Protein AF-0000000070366052 (afdb_homodimer)

Solvent-accessible surface area (backbone atoms only — not comparable to full-atom values): 52920 Å² total; per-residue (Å²): 137,85,79,77,78,76,76,77,77,75,76,72,74,71,73,76,72,75,62,73,78,86,45,43,83,65,34,37,39,37,38,30,19,26,30,41,28,37,36,59,84,39,85,87,45,51,67,62,77,38,73,61,31,66,73,39,45,44,32,54,32,32,42,8,28,20,10,21,17,39,44,16,32,17,48,28,46,47,35,35,72,70,59,62,68,50,70,86,51,88,54,68,71,42,44,42,38,38,21,36,66,42,59,29,16,30,20,20,42,46,22,20,45,44,24,47,43,32,66,67,45,22,49,57,40,58,61,80,33,72,74,28,77,75,50,36,55,58,38,50,31,52,45,69,70,68,48,83,76,75,94,64,49,48,16,33,81,69,13,35,53,67,63,49,56,37,28,42,57,43,60,73,21,38,46,43,31,58,89,41,60,37,34,54,43,52,60,56,44,32,51,49,29,67,72,27,70,67,44,52,50,52,48,57,72,40,42,65,57,36,49,55,48,20,73,52,34,38,93,53,65,45,48,45,92,81,49,51,52,66,51,50,40,52,40,49,50,39,52,49,23,31,60,64,64,66,34,76,74,61,41,71,44,56,52,51,45,68,66,32,58,66,60,42,51,54,52,47,42,49,34,51,39,44,52,31,41,35,54,43,67,45,76,65,34,60,21,53,59,38,21,48,34,53,54,50,47,52,49,59,68,63,46,84,70,62,43,37,37,36,42,38,22,25,34,50,63,30,52,54,39,51,37,37,71,47,60,33,32,49,47,65,53,45,49,50,21,53,75,52,74,69,34,87,54,88,97,57,76,57,67,67,72,72,70,49,56,26,25,35,39,37,39,35,34,29,36,45,96,92,36,54,29,36,35,37,23,55,33,64,39,73,35,49,36,85,89,49,79,37,42,54,46,47,38,68,58,49,51,51,56,52,58,70,42,46,53,94,56,47,49,64,76,19,61,38,88,66,70,43,77,70,74,73,71,76,77,78,76,76,72,80,68,81,74,74,76,82,73,80,76,89,73,71,94,76,78,76,91,75,66,73,79,69,62,70,62,59,56,62,58,54,56,66,53,62,73,64,62,84,83,80,64,98,71,59,80,90,69,72,80,90,66,75,83,136,137,85,79,78,78,76,77,77,77,75,76,72,74,71,73,78,71,76,62,72,78,88,45,42,82,64,33,38,40,37,39,28,20,25,30,39,27,36,35,58,84,39,86,87,48,53,66,62,76,38,75,62,31,66,72,39,45,46,32,54,32,33,42,7,28,20,10,22,16,40,44,17,32,17,47,28,45,47,34,34,71,71,58,62,69,52,71,86,51,86,54,70,72,42,46,42,39,36,20,37,65,41,58,28,17,29,23,18,42,47,22,18,46,43,24,48,43,34,67,68,45,23,50,58,40,57,63,78,32,72,74,28,76,76,51,36,55,57,38,49,33,52,45,70,69,67,51,84,76,75,95,65,48,46,17,31,81,70,15,35,51,68,63,48,57,38,27,41,57,44,60,73,20,39,45,43,32,59,87,42,62,36,33,54,43,52,61,56,44,33,50,50,29,68,71,28,68,66,45,51,50,51,47,56,71,42,43,66,58,37,47,55,48,22,73,53,34,39,91,54,65,45,49,47,91,80,49,50,53,67,50,49,40,52,40,50,49,39,51,51,23,30,61,64,64,66,35,77,74,61,41,70,42,55,52,50,45,69,65,32,59,66,61,42,50,54,52,47,42,47,35,49,38,45,53,32,40,35,54,43,66,45,76,64,33,60,21,52,59,39,22,47,35,54,54,48,47,52,50,59,68,62,45,82,72,61,44,39,37,35,40,37,22,25,34,52,63,29,53,53,40,51,37,39,70,48,60,32,34,48,46,67,52,45,49,51,21,53,76,51,75,69,32,86,53,87,94,55,76,55,66,68,73,73,70,51,56,27,26,35,40,39,40,36,34,28,37,44,96,92,37,53,29,36,36,38,24,54,33,64,39,73,37,50,37,84,89,50,79,37,42,53,46,47,37,67,58,46,53,50,56,52,58,70,44,44,52,92,56,46,51,66,76,19,62,38,90,64,69,41,76,69,73,71,69,74,76,75,76,74,72,76,65,77,67,73,66,69,66,74,77,84,68,67,72,88,65,68,71,69,64,66,70,64,61,66,56,56,53,57,52,49,57,60,51,67,74,62,62,72,86,64,60,89,67,68,89,90,95,68,70,98,81,64,90,127

Radius of gyration: 38.11 Å; Cα contacts (8 Å, |Δi|>4): 1590; chains: 2; bounding box: 180×116×121 Å

Sequence (972 aa):
MSAKVLLLLVVFSIATQCQLDGAQLNKVIVVFRHGARYPNYNSNAPIYNTDQTKTNSGQLSPVGARQLFQLGSSLRNEYFTNKNFIPEKFYSPQFYIRSTDSDRTIMSAQSFMAGLYPAGTGPTILNSITSNNDKAKHLNPPYSNLASQPGDNNSVTNAYQPVPIRTVQNQYDGALFIHGNACQNSVQWRNDAANGPLFKEYRQFFDQQFLDFEKLFSKYGFKASSSTLSTLYDWLDVLQCNLWNDNPAQDDSSKSFYGDADLSKKIKAAVHLQFYLNFFLTEQQKKVVPTPFFSDLLKYIGDSHKPIFTVLSAHDTTINTVLQGLNLVSYECVIEYIKNGFKPVDGKVCITEDTDFASNVVFEIVTKDNKKYIQVKYNGEYQKICDQSQTYCELTDFQNRVKSFIVPDYDVQCGNPIPQTQTQNPQTQQTVGESDNSAPGWSIALIVIFGVLFGITMVVAFYFYKSSRRFKQYMSAKQEKEITTVMSAKVLLLLVVFSIATQCQLDGAQLNKVIVVFRHGARYPNYNSNAPIYNTDQTKTNSGQLSPVGARQLFQLGSSLRNEYFTNKNFIPEKFYSPQFYIRSTDSDRTIMSAQSFMAGLYPAGTGPTILNSITSNNDKAKHLNPPYSNLASQPGDNNSVTNAYQPVPIRTVQNQYDGALFIHGNACQNSVQWRNDAANGPLFKEYRQFFDQQFLDFEKLFSKYGFKASSSTLSTLYDWLDVLQCNLWNDNPAQDDSSKSFYGDADLSKKIKAAVHLQFYLNFFLTEQQKKVVPTPFFSDLLKYIGDSHKPIFTVLSAHDTTINTVLQGLNLVSYECVIEYIKNGFKPVDGKVCITEDTDFASNVVFEIVTKDNKKYIQVKYNGEYQKICDQSQTYCELTDFQNRVKSFIVPDYDVQCGNPIPQTQTQNPQTQQTVGESDNSAPGWSIALIVIFGVLFGITMVVAFYFYKSSRRFKQYMSAKQEKEITTV

InterPro domains:
  IPR000560 Histidine phosphatase superfamily, clade-2 [PF00328] (25-379)
  IPR000560 Histidine phosphatase superfamily, clade-2 [cd07061] (24-379)
  IPR029033 Histidine phosphatase superfamily [G3DSA:3.40.50.1240] (23-425)
  IPR029033 Histidine phosphatase superfamily [SSF53254] (19-421)
  IPR033379 Histidine acid phosphatase active site [PS00616] (25-39)
  IPR050645 Histidine Acid Phosphatase [PTHR11567] (11-414)

Secondary structure (DSSP, 8-state):
--------------------TTPEEEEEEEEEE---BPPP--TT-GGG--HHHHHTTTPBPHHHHHHHHHHHHHHHIIIIIIT--S-SS--GGGEEEEEESSHHHHHHHHHHHHHHS-TTSS-B--HHHHT-HHHHGGGS-S-SSPPPPPSSSBSSGGG-----EEEE-GGG-TTT-TTSSSSTHHHHHHHHHHTSHHHHHHHHHTHHHHHHHHHHHGGGT--GGG--HHHHHHHHHHHHHHHHTT-TT--HHHHHHHH-HHHHHHHHHHHHHHHHHHHSSSHHHHHHTTHHHHHHHHHHHH--SS-SEEEEEE-HHHHHHHHHHTTS--HHHHHHHHHTTS-PPTT-----S---TT-EEEEEEEEETTEEEEEEEETTEE---TTSSSSEEEHHHHHHHHHHH--TTHHHHTTPPP----------------------------SSTTSGGGTHHHHHHHHHHHTT---S-TTSS---------/--------------------TTPEEEEEEEEEE---BPPP--TT-GGG--HHHHHTTTPBPHHHHHHHHHHHHHHHIIIIIIT--S-SS--GGGEEEEEESSHHHHHHHHHHHHHHS-TTSS-B--HHHHT-HHHHGGGS-S-SSPPPPPSSSBSSGGG-----EEEE-GGG-TTT-TTSSSSTHHHHHHHHHHTSHHHHHHHHHTHHHHHHHHHHHGGGT--GGG--HHHHHHHHHHHHHHHHTT-TT--HHHHHHHH-HHHHHHHHHHHHHHHHHHHSSSHHHHHHTTHHHHHHHHHHHH--SS-SEEEEEE-HHHHHHHHHHTTS--HHHHHHHHHTTS-PPTT-----S---TT-EEEEEEEEETTEEEEEEEETTEE---TTSSSSEEEHHHHHHHHHHH--TTHHHHTT--------------------------TTSSTTGGGSGGGTHHHHHHHHHHHTTSGGGSTT-----STT---

Organism: Tetrahymena thermophila (strain SB210) (NCBI:txid312017)

Nearest PDB structures (foldseek):
  3it0-assembly1_A  TM=8.496E-01  e=1.960E-20  Francisella tularensis subsp. holarctica LVS
  7doq-assembly2_D  TM=8.223E-01  e=1.422E-20  Legionella pneumophila
  3it2-assembly1_B  TM=8.376E-01  e=4.369E-20  Francisella tularensis subsp. holarctica LVS
  3it1-assembly1_A  TM=8.444E-01  e=8.752E-20  Francisella tularensis subsp. holarctica LVS
  4e3w-assembly1_B  TM=8.387E-01  e=1.143E-19  Francisella tularensis subsp. holarctica LVS

pLDDT: mean 80.52, std 25.84, range [16.67, 98.88]

Structure (mmCIF, N/CA/C/O backbone):
data_AF-0000000070366052-model_v1
#
loop_
_entity.id
_entity.type
_entity.pdbx_description
1 polymer 'Histidine phosphatase family (Branch 2) protein'
#
loop_
_atom_site.group_PDB
_atom_site.id
_atom_site.type_symbol
_atom_site.label_atom_id
_atom_site.label_alt_id
_atom_site.label_comp_id
_atom_site.label_asym_id
_atom_site.label_entity_id
_atom_site.label_seq_id
_atom_site.pdbx_PDB_ins_code
_atom_site.Cartn_x
_atom_site.Cartn_y
_atom_site.Cartn_z
_atom_site.occupancy
_atom_site.B_iso_or_equiv
_atom_site.auth_seq_id
_atom_site.auth_comp_id
_atom_site.auth_asym_id
_atom_site.auth_atom_id
_atom_site.pdbx_PDB_model_num
ATOM 1 N N . MET A 1 1 ? 3.52 66.688 -22.156 1 29.61 1 MET A N 1
ATOM 2 C CA . MET A 1 1 ? 2.961 65.375 -21.797 1 29.61 1 MET A CA 1
ATOM 3 C C . MET A 1 1 ? 4.039 64.438 -21.234 1 29.61 1 MET A C 1
ATOM 5 O O . MET A 1 1 ? 4.695 63.719 -21.969 1 29.61 1 MET A O 1
ATOM 9 N N . SER A 1 2 ? 4.781 64.812 -20.188 1 35.38 2 SER A N 1
ATOM 10 C CA . SER A 1 2 ? 5.945 64.25 -19.516 1 35.38 2 SER A CA 1
ATOM 11 C C . SER A 1 2 ? 5.57 62.969 -18.719 1 35.38 2 SER A C 1
ATOM 13 O O . SER A 1 2 ? 4.93 63.062 -17.672 1 35.38 2 SER A O 1
ATOM 15 N N . ALA A 1 3 ? 5.301 61.812 -19.375 1 30.78 3 ALA A N 1
ATOM 16 C CA . ALA A 1 3 ? 4.949 60.5 -18.797 1 30.78 3 ALA A CA 1
ATOM 17 C C . ALA A 1 3 ? 6.043 60.031 -17.844 1 30.78 3 ALA A C 1
ATOM 19 O O . ALA A 1 3 ? 7.184 59.812 -18.266 1 30.78 3 ALA A O 1
ATOM 20 N N . LYS A 1 4 ? 5.93 60.312 -16.547 1 35.28 4 LYS A N 1
ATOM 21 C CA . LYS A 1 4 ? 6.695 59.781 -15.43 1 35.28 4 LYS A CA 1
ATOM 22 C C . LYS A 1 4 ? 6.719 58.25 -15.477 1 35.28 4 LYS A C 1
ATOM 24 O O . LYS A 1 4 ? 5.668 57.594 -15.445 1 35.28 4 LYS A O 1
ATOM 29 N N . VAL A 1 5 ? 7.77 57.656 -16.016 1 36.75 5 VAL A N 1
ATOM 30 C CA . VAL A 1 5 ? 8.094 56.25 -15.984 1 36.75 5 VAL A CA 1
ATOM 31 C C . VAL A 1 5 ? 8.125 55.75 -14.531 1 36.75 5 VAL A C 1
ATOM 33 O O . VAL A 1 5 ? 8.945 56.219 -13.734 1 36.75 5 VAL A O 1
ATOM 36 N N . LEU A 1 6 ? 7.023 55.5 -13.875 1 38 6 LEU A N 1
ATOM 37 C CA . LEU A 1 6 ? 7.02 54.781 -12.594 1 38 6 LEU A CA 1
ATOM 38 C C . LEU A 1 6 ? 7.805 53.5 -12.68 1 38 6 LEU A C 1
ATOM 40 O O . LEU A 1 6 ? 7.414 52.562 -13.406 1 38 6 LEU A O 1
ATOM 44 N N . LEU A 1 7 ? 9.109 53.531 -12.453 1 36.03 7 LEU A N 1
ATOM 45 C CA . LEU A 1 7 ? 9.953 52.344 -12.211 1 36.03 7 LEU A CA 1
ATOM 46 C C . LEU A 1 7 ? 9.398 51.5 -11.07 1 36.03 7 LEU A C 1
ATOM 48 O O . LEU A 1 7 ? 9.383 51.938 -9.922 1 36.03 7 LEU A O 1
ATOM 52 N N . LEU A 1 8 ? 8.398 50.719 -11.281 1 35.59 8 LEU A N 1
ATOM 53 C CA . LEU A 1 8 ? 8.023 49.656 -10.344 1 35.59 8 LEU A CA 1
ATOM 54 C C . LEU A 1 8 ? 9.242 48.812 -9.953 1 35.59 8 LEU A C 1
ATOM 56 O O . LEU A 1 8 ? 9.812 48.125 -10.781 1 35.59 8 LEU A O 1
ATOM 60 N N . LEU A 1 9 ? 10.008 49.219 -8.961 1 34.75 9 LEU A N 1
ATOM 61 C CA . LEU A 1 9 ? 10.977 48.375 -8.258 1 34.75 9 LEU A CA 1
ATOM 62 C C . LEU A 1 9 ? 10.312 47.094 -7.766 1 34.75 9 LEU A C 1
ATOM 64 O O . LEU A 1 9 ? 9.492 47.125 -6.848 1 34.75 9 LEU A O 1
ATOM 68 N N . VAL A 1 10 ? 10.133 46.125 -8.57 1 37.16 10 VAL A N 1
ATOM 69 C CA . VAL A 1 10 ? 9.883 44.75 -8.133 1 37.16 10 VAL A CA 1
ATOM 70 C C . VAL A 1 10 ? 10.938 44.312 -7.113 1 37.16 10 VAL A C 1
ATOM 72 O O . VAL A 1 10 ? 12.117 44.219 -7.453 1 37.16 10 VAL A O 1
ATOM 75 N N . VAL A 1 11 ? 10.844 44.656 -5.898 1 34.94 11 VAL A N 1
ATOM 76 C CA . VAL A 1 11 ? 11.594 44.031 -4.809 1 34.94 11 VAL A CA 1
ATOM 77 C C . VAL A 1 11 ? 11.508 42.531 -4.93 1 34.94 11 VAL A C 1
ATOM 79 O O . VAL A 1 11 ? 10.438 41.938 -4.766 1 34.94 11 VAL A O 1
ATOM 82 N N . PHE A 1 12 ? 12.328 41.938 -5.773 1 36.59 12 PHE A N 1
ATOM 83 C CA . PHE A 1 12 ? 12.656 40.531 -5.656 1 36.59 12 PHE A CA 1
ATOM 84 C C . PHE A 1 12 ? 13.055 40.156 -4.227 1 36.59 12 PHE A C 1
ATOM 86 O O . PHE A 1 12 ? 14.125 40.562 -3.764 1 36.59 12 PHE A O 1
ATOM 93 N N . SER A 1 13 ? 12.148 40.188 -3.328 1 36.09 13 SER A N 1
ATOM 94 C CA . SER A 1 13 ? 12.5 39.469 -2.092 1 36.09 13 SER A CA 1
ATOM 95 C C . SER A 1 13 ? 13.32 38.219 -2.373 1 36.09 13 SER A C 1
ATOM 97 O O . SER A 1 13 ? 12.812 37.25 -2.934 1 36.09 13 SER A O 1
ATOM 99 N N . ILE A 1 14 ? 14.531 38.344 -2.623 1 37.5 14 ILE A N 1
ATOM 100 C CA . ILE A 1 14 ? 15.461 37.219 -2.516 1 37.5 14 ILE A CA 1
ATOM 101 C C . ILE A 1 14 ? 15.188 36.438 -1.231 1 37.5 14 ILE A C 1
ATOM 103 O O . ILE A 1 14 ? 15.484 36.938 -0.134 1 37.5 14 ILE A O 1
ATOM 107 N N . ALA A 1 15 ? 14.109 35.781 -1.101 1 41.09 15 ALA A N 1
ATOM 108 C CA . ALA A 1 15 ? 14.055 34.75 -0.087 1 41.09 15 ALA A CA 1
ATOM 109 C C . ALA A 1 15 ? 15.398 34.031 0.055 1 41.09 15 ALA A C 1
ATOM 111 O O . ALA A 1 15 ? 15.867 33.375 -0.879 1 41.09 15 ALA A O 1
ATOM 112 N N . THR A 1 16 ? 16.344 34.594 0.686 1 43.34 16 THR A N 1
ATOM 113 C CA . THR A 1 16 ? 17.609 33.969 1.077 1 43.34 16 THR A CA 1
ATOM 114 C C . THR A 1 16 ? 17.391 32.531 1.513 1 43.34 16 THR A C 1
ATOM 116 O O . THR A 1 16 ? 16.859 32.281 2.594 1 43.34 16 THR A O 1
ATOM 119 N N . GLN A 1 17 ? 16.984 31.641 0.696 1 51.66 17 GLN A N 1
ATOM 120 C CA . GLN A 1 17 ? 17.047 30.203 0.93 1 51.66 17 GLN A CA 1
ATOM 121 C C . GLN A 1 17 ? 18.453 29.781 1.335 1 51.66 17 GLN A C 1
ATOM 123 O O . GLN A 1 17 ? 19.375 29.812 0.517 1 51.66 17 GLN A O 1
ATOM 128 N N . CYS A 1 18 ? 18.828 30.016 2.537 1 57.25 18 CYS A N 1
ATOM 129 C CA . CYS A 1 18 ? 20.172 29.688 3.006 1 57.25 18 CYS A CA 1
ATOM 130 C C . CYS A 1 18 ? 20.438 28.188 2.877 1 57.25 18 CYS A C 1
ATOM 132 O O . CYS A 1 18 ? 20.234 27.438 3.834 1 57.25 18 CYS A O 1
ATOM 134 N N . GLN A 1 19 ? 20.312 27.594 1.716 1 65.44 19 GLN A N 1
ATOM 135 C CA . GLN A 1 19 ? 20.844 26.281 1.404 1 65.44 19 GLN A CA 1
ATOM 136 C C . GLN A 1 19 ? 22.375 26.25 1.562 1 65.44 19 GLN A C 1
ATOM 138 O O . GLN A 1 19 ? 23.031 27.266 1.361 1 65.44 19 GLN A O 1
ATOM 143 N N . LEU A 1 20 ? 22.812 25.188 2.24 1 71.75 20 LEU A N 1
ATOM 144 C CA . LEU A 1 20 ? 24.25 24.969 2.312 1 71.75 20 LEU A CA 1
ATOM 145 C C . LEU A 1 20 ? 24.859 24.875 0.916 1 71.75 20 LEU A C 1
ATOM 147 O O . LEU A 1 20 ? 24.781 23.844 0.267 1 71.75 20 LEU A O 1
ATOM 151 N N . ASP A 1 21 ? 25.312 26 0.458 1 77.31 21 ASP A N 1
ATOM 152 C CA . ASP A 1 21 ? 25.859 26.094 -0.891 1 77.31 21 ASP A CA 1
ATOM 153 C C . ASP A 1 21 ? 26.953 25.062 -1.112 1 77.31 21 ASP A C 1
ATOM 155 O O . ASP A 1 21 ? 27.812 24.859 -0.248 1 77.31 21 ASP A O 1
ATOM 159 N N . GLY A 1 22 ? 26.906 24.422 -2.189 1 82.19 22 GLY A N 1
ATOM 160 C CA . GLY A 1 22 ? 27.938 23.469 -2.582 1 82.19 22 GLY A CA 1
ATOM 161 C C . GLY A 1 22 ? 27.812 22.125 -1.897 1 82.19 22 GLY A C 1
ATOM 162 O O . GLY A 1 22 ? 28.688 21.266 -2.027 1 82.19 22 GLY A O 1
ATOM 163 N N . ALA A 1 23 ? 26.812 21.953 -1.194 1 91.38 23 ALA A N 1
ATOM 164 C CA . ALA A 1 23 ? 26.625 20.688 -0.484 1 91.38 23 ALA A CA 1
ATOM 165 C C . ALA A 1 23 ? 26.078 19.609 -1.417 1 91.38 23 ALA A C 1
ATOM 167 O O . ALA A 1 23 ? 25.344 19.906 -2.361 1 91.38 23 ALA A O 1
ATOM 168 N N . GLN A 1 24 ? 26.562 18.422 -1.17 1 93.94 24 GLN A N 1
ATOM 169 C CA . GLN A 1 24 ? 26.062 17.266 -1.922 1 93.94 24 GLN A CA 1
ATOM 170 C C . GLN A 1 24 ? 24.906 16.578 -1.194 1 93.94 24 GLN A C 1
ATOM 172 O O . GLN A 1 24 ? 25.031 16.234 -0.02 1 93.94 24 GLN A O 1
ATOM 177 N N . LEU A 1 25 ? 23.844 16.391 -1.904 1 95.44 25 LEU A N 1
ATOM 178 C CA . LEU A 1 25 ? 22.656 15.758 -1.328 1 95.44 25 LEU A CA 1
ATOM 179 C C . LEU A 1 25 ? 22.844 14.242 -1.242 1 95.44 25 LEU A C 1
ATOM 181 O O . LEU A 1 25 ? 23.219 13.602 -2.225 1 95.44 25 LEU A O 1
ATOM 185 N N . ASN A 1 26 ? 22.578 13.625 -0.03 1 94.94 26 ASN A N 1
ATOM 186 C CA . ASN A 1 26 ? 22.781 12.203 0.192 1 94.94 26 ASN A CA 1
ATOM 187 C C . ASN A 1 26 ? 21.469 11.461 0.378 1 94.94 26 ASN A C 1
ATOM 189 O O . ASN A 1 26 ? 21.328 10.305 -0.022 1 94.94 26 ASN A O 1
ATOM 193 N N . LYS A 1 27 ? 20.547 12.086 1.036 1 96.62 27 LYS A N 1
ATOM 194 C CA . LYS A 1 27 ? 19.297 11.43 1.386 1 96.62 27 LYS A CA 1
ATOM 195 C C . LYS A 1 27 ? 18.172 12.453 1.551 1 96.62 27 LYS A C 1
ATOM 197 O O . LYS A 1 27 ? 18.406 13.562 2.041 1 96.62 27 LYS A O 1
ATOM 202 N N . VAL A 1 28 ? 17.016 12.062 1.188 1 97.88 28 VAL A N 1
ATOM 203 C CA . VAL A 1 28 ? 15.836 12.898 1.361 1 97.88 28 VAL A CA 1
ATOM 204 C C . VAL A 1 28 ? 14.719 12.07 2.01 1 97.88 28 VAL A C 1
ATOM 206 O O . VAL A 1 28 ? 14.453 10.945 1.592 1 97.88 28 VAL A O 1
ATOM 209 N N . ILE A 1 29 ? 14.117 12.555 3.061 1 98.31 29 ILE A N 1
ATOM 210 C CA . ILE A 1 29 ? 12.953 11.969 3.723 1 98.31 29 ILE A CA 1
ATOM 211 C C . ILE A 1 29 ? 11.805 12.969 3.723 1 98.31 29 ILE A C 1
ATOM 213 O O . ILE A 1 29 ? 11.922 14.062 4.277 1 98.31 29 ILE A O 1
ATOM 217 N N . VAL A 1 30 ? 10.719 12.633 3.1 1 98.81 30 VAL A N 1
ATOM 218 C CA . VAL A 1 30 ? 9.555 13.5 2.994 1 98.81 30 VAL A CA 1
ATOM 219 C C . VAL A 1 30 ? 8.406 12.93 3.82 1 98.81 30 VAL A C 1
ATOM 221 O O . VAL A 1 30 ? 8.078 11.75 3.703 1 98.81 30 VAL A O 1
ATOM 224 N N . VAL A 1 31 ? 7.816 13.688 4.66 1 98.81 31 VAL A N 1
ATOM 225 C CA . VAL A 1 31 ? 6.582 13.336 5.363 1 98.81 31 VAL A CA 1
ATOM 226 C C . VAL A 1 31 ? 5.508 14.383 5.07 1 98.81 31 VAL A C 1
ATOM 228 O O . VAL A 1 31 ? 5.77 15.586 5.129 1 98.81 31 VAL A O 1
ATOM 231 N N . PHE A 1 32 ? 4.34 13.93 4.699 1 98.88 32 PHE A N 1
ATOM 232 C CA . PHE A 1 32 ? 3.301 14.906 4.387 1 98.88 32 PHE A CA 1
ATOM 233 C C . PHE A 1 32 ? 1.95 14.438 4.918 1 98.88 32 PHE A C 1
ATOM 235 O O . PHE A 1 32 ? 1.731 13.242 5.113 1 98.88 32 PHE A O 1
ATOM 242 N N . ARG A 1 33 ? 1.085 15.414 5.188 1 98.69 33 ARG A N 1
ATOM 243 C CA . ARG A 1 33 ? -0.327 15.188 5.484 1 98.69 33 ARG A CA 1
ATOM 244 C C . ARG A 1 33 ? -1.104 14.844 4.215 1 98.69 33 ARG A C 1
ATOM 246 O O . ARG A 1 33 ? -0.813 15.375 3.141 1 98.69 33 ARG A O 1
ATOM 253 N N . HIS A 1 34 ? -2.025 13.953 4.324 1 98.75 34 HIS A N 1
ATOM 254 C CA . HIS A 1 34 ? -2.906 13.664 3.197 1 98.75 34 HIS A CA 1
ATOM 255 C C . HIS A 1 34 ? -3.518 14.945 2.635 1 98.75 34 HIS A C 1
ATOM 257 O O . HIS A 1 34 ? -3.479 15.992 3.281 1 98.75 34 HIS A O 1
ATOM 263 N N . GLY A 1 35 ? -4.039 14.867 1.403 1 98.44 35 GLY A N 1
ATOM 264 C CA . GLY A 1 35 ? -4.699 15.992 0.76 1 98.44 35 GLY A CA 1
ATOM 265 C C . GLY A 1 35 ? -6.094 16.25 1.298 1 98.44 35 GLY A C 1
ATOM 266 O O . GLY A 1 35 ? -6.555 15.555 2.205 1 98.44 35 GLY A O 1
ATOM 267 N N . ALA A 1 36 ? -6.699 17.234 0.665 1 96.94 36 ALA A N 1
ATOM 268 C CA . ALA A 1 36 ? -8.062 17.594 1.051 1 96.94 36 ALA A CA 1
ATOM 269 C C . ALA A 1 36 ? -8.984 16.375 0.989 1 96.94 36 ALA A C 1
ATOM 271 O O . ALA A 1 36 ? -8.891 15.562 0.071 1 96.94 36 ALA A O 1
ATOM 272 N N . ARG A 1 37 ? -9.797 16.234 1.944 1 94.5 37 ARG A N 1
ATOM 273 C CA . ARG A 1 37 ? -10.742 15.125 2.051 1 94.5 37 ARG A CA 1
ATOM 274 C C . ARG A 1 37 ? -12.172 15.633 2.217 1 94.5 37 ARG A C 1
ATOM 276 O O . ARG A 1 37 ? -12.383 16.828 2.41 1 94.5 37 ARG A O 1
ATOM 283 N N . TYR A 1 38 ? -13.07 14.75 2.062 1 89.38 38 TYR A N 1
ATOM 284 C CA . TYR A 1 38 ? -14.445 15.047 2.473 1 89.38 38 TYR A CA 1
ATOM 285 C C . TYR A 1 38 ? -14.57 15.016 3.99 1 89.38 38 TYR A C 1
ATOM 287 O O . TYR A 1 38 ? -13.766 14.391 4.68 1 89.38 38 TYR A O 1
ATOM 295 N N . PRO A 1 39 ? -15.555 15.797 4.492 1 87.19 39 PRO A N 1
ATOM 296 C CA . PRO A 1 39 ? -15.688 15.852 5.953 1 87.19 39 PRO A CA 1
ATOM 297 C C . PRO A 1 39 ? -15.969 14.484 6.566 1 87.19 39 PRO A C 1
ATOM 299 O O . PRO A 1 39 ? -16.688 13.672 5.977 1 87.19 39 PRO A O 1
ATOM 302 N N . ASN A 1 40 ? -15.328 14.227 7.715 1 82.25 40 ASN A N 1
ATOM 303 C CA . ASN A 1 40 ? -15.727 13.078 8.523 1 82.25 40 ASN A CA 1
ATOM 304 C C . ASN A 1 40 ? -17.125 13.273 9.117 1 82.25 40 ASN A C 1
ATOM 306 O O . ASN A 1 40 ? -17.469 14.375 9.539 1 82.25 40 ASN A O 1
ATOM 310 N N . TYR A 1 41 ? -17.844 12.211 9.039 1 68.12 41 TYR A N 1
ATOM 311 C CA . TYR A 1 41 ? -19.094 12.312 9.773 1 68.12 41 TYR A CA 1
ATOM 312 C C . TYR A 1 41 ? -18.844 12.57 11.258 1 68.12 41 TYR A C 1
ATOM 314 O O . TYR A 1 41 ? -18.047 11.867 11.883 1 68.12 41 TYR A O 1
ATOM 322 N N . ASN A 1 42 ? -19.219 13.695 11.656 1 67.81 42 ASN A N 1
ATOM 323 C CA . ASN A 1 42 ? -19.047 14.117 13.047 1 67.81 42 ASN A CA 1
ATOM 324 C C . ASN A 1 42 ? -20.328 14.68 13.633 1 67.81 42 ASN A C 1
ATOM 326 O O . ASN A 1 42 ? -20.859 15.672 13.133 1 67.81 42 ASN A O 1
ATOM 330 N N . SER A 1 43 ? -20.781 14.055 14.625 1 63.19 43 SER A N 1
ATOM 331 C CA . SER A 1 43 ? -22.031 14.469 15.266 1 63.19 43 SER A CA 1
ATOM 332 C C . SER A 1 43 ? -21.906 15.859 15.875 1 63.19 43 SER A C 1
ATOM 334 O O . SER A 1 43 ? -22.922 16.547 16.062 1 63.19 43 SER A O 1
ATOM 336 N N . ASN A 1 44 ? -20.797 16.281 16.109 1 67.81 44 ASN A N 1
ATOM 337 C CA . ASN A 1 44 ? -20.594 17.594 16.734 1 67.81 44 ASN A CA 1
ATOM 338 C C . ASN A 1 44 ? -20.781 18.719 15.719 1 67.81 44 ASN A C 1
ATOM 340 O O . ASN A 1 44 ? -21 19.859 16.094 1 67.81 44 ASN A O 1
ATOM 344 N N . ALA A 1 45 ? -20.578 18.391 14.516 1 67.31 45 ALA A N 1
ATOM 345 C CA . ALA A 1 45 ? -20.703 19.391 13.453 1 67.31 45 ALA A CA 1
ATOM 346 C C . ALA A 1 45 ? -21.578 18.891 12.312 1 67.31 45 ALA A C 1
ATOM 348 O O . ALA A 1 45 ? -21.078 18.609 11.219 1 67.31 45 ALA A O 1
ATOM 349 N N . PRO A 1 46 ? -22.891 18.75 12.617 1 64.25 46 PRO A N 1
ATOM 350 C CA . PRO A 1 46 ? -23.797 18.141 11.648 1 64.25 46 PRO A CA 1
ATOM 351 C C . PRO A 1 46 ? -24.078 19.047 10.453 1 64.25 46 PRO A C 1
ATOM 353 O O . PRO A 1 46 ? -25.062 18.828 9.727 1 64.25 46 PRO A O 1
ATOM 356 N N . ILE A 1 47 ? -23.438 20.062 10.305 1 61.28 47 ILE A N 1
ATOM 357 C CA . ILE A 1 47 ? -23.797 21.047 9.281 1 61.28 47 ILE A CA 1
ATOM 358 C C . ILE A 1 47 ? -24.219 20.328 8 1 61.28 47 ILE A C 1
ATOM 360 O O . ILE A 1 47 ? -25.25 20.641 7.41 1 61.28 47 ILE A O 1
ATOM 364 N N . TYR A 1 48 ? -23.297 19.516 7.285 1 58.56 48 TYR A N 1
ATOM 365 C CA . TYR A 1 48 ? -23.578 19.125 5.91 1 58.56 48 TYR A CA 1
ATOM 366 C C . TYR A 1 48 ? -23.641 17.609 5.773 1 58.56 48 TYR A C 1
ATOM 368 O O . TYR A 1 48 ? -23.078 17.047 4.836 1 58.56 48 TYR A O 1
ATOM 376 N N . ASN A 1 49 ? -24.234 17.078 6.715 1 56.19 49 ASN A N 1
ATOM 377 C CA . ASN A 1 49 ? -24.344 15.625 6.543 1 56.19 49 ASN A CA 1
ATOM 378 C C . ASN A 1 49 ? -25.266 15.266 5.387 1 56.19 49 ASN A C 1
ATOM 380 O O . ASN A 1 49 ? -26.484 15.156 5.57 1 56.19 49 ASN A O 1
ATOM 384 N N . THR A 1 50 ? -24.719 15.68 4.156 1 58.72 50 THR A N 1
ATOM 385 C CA . THR A 1 50 ? -25.453 15.203 2.988 1 58.72 50 THR A CA 1
ATOM 386 C C . THR A 1 50 ? -25.125 13.734 2.719 1 58.72 50 THR A C 1
ATOM 388 O O . THR A 1 50 ? -24.172 13.195 3.266 1 58.72 50 THR A O 1
ATOM 391 N N . ASP A 1 51 ? -26.062 13.094 2.092 1 59.16 51 ASP A N 1
ATOM 392 C CA . ASP A 1 51 ? -25.875 11.719 1.646 1 59.16 51 ASP A CA 1
ATOM 393 C C . ASP A 1 51 ? -24.484 11.508 1.064 1 59.16 51 ASP A C 1
ATOM 395 O O . ASP A 1 51 ? -23.859 10.461 1.278 1 59.16 51 ASP A O 1
ATOM 399 N N . GLN A 1 52 ? -23.969 12.57 0.54 1 60.09 52 GLN A N 1
ATOM 400 C CA . GLN A 1 52 ? -22.641 12.453 -0.036 1 60.09 52 GLN A CA 1
ATOM 401 C C . GLN A 1 52 ? -21.578 12.359 1.054 1 60.09 52 GLN A C 1
ATOM 403 O O . GLN A 1 52 ? -20.609 11.586 0.93 1 60.09 52 GLN A O 1
ATOM 408 N N . THR A 1 53 ? -21.844 13.125 2.033 1 58.78 53 THR A N 1
ATOM 409 C CA . THR A 1 53 ? -20.875 13.125 3.125 1 58.78 53 THR A CA 1
ATOM 410 C C . THR A 1 53 ? -20.875 11.773 3.836 1 58.78 53 THR A C 1
ATOM 412 O O . THR A 1 53 ? -19.812 11.305 4.273 1 58.78 53 THR A O 1
ATOM 415 N N . LYS A 1 54 ? -21.969 11.227 3.828 1 64.06 54 LYS A N 1
ATOM 416 C CA . LYS A 1 54 ? -22.062 9.93 4.492 1 64.06 54 LYS A CA 1
ATOM 417 C C . LYS A 1 54 ? -21.359 8.852 3.672 1 64.06 54 LYS A C 1
ATOM 419 O O . LYS A 1 54 ? -20.656 8 4.223 1 64.06 54 LYS A O 1
ATOM 424 N N . THR A 1 55 ? -21.516 9.023 2.42 1 67.69 55 THR A N 1
ATOM 425 C CA . THR A 1 55 ? -21 7.984 1.54 1 67.69 55 THR A CA 1
ATOM 426 C C . THR A 1 55 ? -19.484 8.109 1.392 1 67.69 55 THR A C 1
ATOM 428 O O . THR A 1 55 ? -18.781 7.102 1.347 1 67.69 55 THR A O 1
ATOM 431 N N . ASN A 1 56 ? -18.984 9.328 1.45 1 79.5 56 ASN A N 1
ATOM 432 C CA . ASN A 1 56 ? -17.562 9.562 1.204 1 79.5 56 ASN A CA 1
ATOM 433 C C . ASN A 1 56 ? -16.859 10.078 2.451 1 79.5 56 ASN A C 1
ATOM 435 O O . ASN A 1 56 ? -15.852 10.789 2.352 1 79.5 56 ASN A O 1
ATOM 439 N N . SER A 1 57 ? -17.375 9.727 3.588 1 84.31 57 SER A N 1
ATOM 440 C CA . SER A 1 57 ? -16.875 10.281 4.844 1 84.31 57 SER A CA 1
ATOM 441 C C . SER A 1 57 ? -15.375 10.062 4.992 1 84.31 57 SER A C 1
ATOM 443 O O . SER A 1 57 ? -14.914 8.922 5.062 1 84.31 57 SER A O 1
ATOM 445 N N . GLY A 1 58 ? -14.664 11.266 4.969 1 89.94 58 GLY A N 1
ATOM 446 C CA . GLY A 1 58 ? -13.234 11.273 5.27 1 89.94 58 GLY A CA 1
ATOM 447 C C . GLY A 1 58 ? -12.375 10.828 4.102 1 89.94 58 GLY A C 1
ATOM 448 O O . GLY A 1 58 ? -11.148 10.836 4.191 1 89.94 58 GLY A O 1
ATOM 449 N N . GLN A 1 59 ? -13.039 10.492 2.986 1 92.88 59 GLN A N 1
ATOM 450 C CA . GLN A 1 59 ? -12.297 10.008 1.829 1 92.88 59 GLN A CA 1
ATOM 451 C C . GLN A 1 59 ? -11.555 11.148 1.135 1 92.88 59 GLN A C 1
ATOM 453 O O . GLN A 1 59 ? -12.008 12.297 1.17 1 92.88 59 GLN A O 1
ATOM 458 N N . LEU A 1 60 ? -10.422 10.781 0.555 1 96.31 60 LEU A N 1
ATOM 459 C CA . LEU A 1 60 ? -9.672 11.75 -0.236 1 96.31 60 LEU A CA 1
ATOM 460 C C . LEU A 1 60 ? -10.531 12.32 -1.356 1 96.31 60 LEU A C 1
ATOM 462 O O . LEU A 1 60 ? -11.219 11.578 -2.062 1 96.31 60 LEU A O 1
ATOM 466 N N . SER A 1 61 ? -10.57 13.609 -1.483 1 94.81 61 SER A N 1
ATOM 467 C CA . SER A 1 61 ? -11.289 14.258 -2.574 1 94.81 61 SER A CA 1
ATOM 468 C C . SER A 1 61 ? -10.406 14.422 -3.805 1 94.81 61 SER A C 1
ATOM 470 O O . SER A 1 61 ? -9.188 14.297 -3.719 1 94.81 61 SER A O 1
ATOM 472 N N . PRO A 1 62 ? -11.023 14.742 -4.957 1 96.25 62 PRO A N 1
ATOM 473 C CA . PRO A 1 62 ? -10.219 15.023 -6.148 1 96.25 62 PRO A CA 1
ATOM 474 C C . PRO A 1 62 ? -9.258 16.188 -5.953 1 96.25 62 PRO A C 1
ATOM 476 O O . PRO A 1 62 ? -8.141 16.172 -6.488 1 96.25 62 PRO A O 1
ATOM 479 N N . VAL A 1 63 ? -9.68 17.172 -5.188 1 96.94 63 VAL A N 1
ATOM 480 C CA . VAL A 1 63 ? -8.828 18.312 -4.887 1 96.94 63 VAL A CA 1
ATOM 481 C C . VAL A 1 63 ? -7.594 17.844 -4.117 1 96.94 63 VAL A C 1
ATOM 483 O O . VAL A 1 63 ? -6.469 18.25 -4.426 1 96.94 63 VAL A O 1
ATOM 486 N N . GLY A 1 64 ? -7.863 17.031 -3.139 1 98.12 64 GLY A N 1
ATOM 487 C CA . GLY A 1 64 ? -6.766 16.516 -2.336 1 98.12 64 GLY A CA 1
ATOM 488 C C . GLY A 1 64 ? -5.766 15.711 -3.143 1 98.12 64 GLY A C 1
ATOM 489 O O . GLY A 1 64 ? -4.555 15.836 -2.939 1 98.12 64 GLY A O 1
ATOM 490 N N . ALA A 1 65 ? -6.242 14.875 -4.02 1 98.5 65 ALA A N 1
ATOM 491 C CA . ALA A 1 65 ? -5.355 14.102 -4.891 1 98.5 65 ALA A CA 1
ATOM 492 C C . ALA A 1 65 ? -4.504 15.023 -5.758 1 98.5 65 ALA A C 1
ATOM 494 O O . ALA A 1 65 ? -3.305 14.789 -5.93 1 98.5 65 ALA A O 1
ATOM 495 N N . ARG A 1 66 ? -5.09 16.062 -6.227 1 98.38 66 ARG A N 1
ATOM 496 C CA . ARG A 1 66 ? -4.371 17.016 -7.059 1 98.38 66 ARG A CA 1
ATOM 497 C C . ARG A 1 66 ? -3.289 17.734 -6.258 1 98.38 66 ARG A C 1
ATOM 499 O O . ARG A 1 66 ? -2.199 18 -6.773 1 98.38 66 ARG A O 1
ATOM 506 N N . GLN A 1 67 ? -3.625 18.109 -5.055 1 98.38 67 GLN A N 1
ATOM 507 C CA . GLN A 1 67 ? -2.643 18.75 -4.188 1 98.38 67 GLN A CA 1
ATOM 508 C C . GLN A 1 67 ? -1.372 17.906 -4.078 1 98.38 67 GLN A C 1
ATOM 510 O O . GLN A 1 67 ? -0.264 18.438 -4.215 1 98.38 67 GLN A O 1
ATOM 515 N N . LEU A 1 68 ? -1.562 16.625 -3.814 1 98.81 68 LEU A N 1
ATOM 516 C CA . LEU A 1 68 ? -0.398 15.766 -3.598 1 98.81 68 LEU A CA 1
ATOM 517 C C . LEU A 1 68 ? 0.293 15.445 -4.918 1 98.81 68 LEU A C 1
ATOM 519 O O . LEU A 1 68 ? 1.518 15.305 -4.965 1 98.81 68 LEU A O 1
ATOM 523 N N . PHE A 1 69 ? -0.457 15.383 -6.051 1 98.62 69 PHE A N 1
ATOM 524 C CA . PHE A 1 69 ? 0.164 15.281 -7.367 1 98.62 69 PHE A CA 1
ATOM 525 C C . PHE A 1 69 ? 1.088 16.469 -7.621 1 98.62 69 PHE A C 1
ATOM 527 O O . PHE A 1 69 ? 2.215 16.297 -8.086 1 98.62 69 PHE A O 1
ATOM 534 N N . GLN A 1 70 ? 0.633 17.625 -7.254 1 98.38 70 GLN A N 1
ATOM 535 C CA . GLN A 1 70 ? 1.396 18.859 -7.438 1 98.38 70 GLN A CA 1
ATOM 536 C C . GLN A 1 70 ? 2.625 18.891 -6.535 1 98.38 70 GLN A C 1
ATOM 538 O O . GLN A 1 70 ? 3.684 19.375 -6.934 1 98.38 70 GLN A O 1
ATOM 543 N N . LEU A 1 71 ? 2.41 18.422 -5.324 1 98.75 71 LEU A N 1
ATOM 544 C CA . LEU A 1 71 ? 3.572 18.344 -4.445 1 98.75 71 LEU A CA 1
ATOM 545 C C . LEU A 1 71 ? 4.637 17.422 -5.027 1 98.75 71 LEU A C 1
ATOM 547 O O . LEU A 1 71 ? 5.82 17.766 -5.039 1 98.75 71 LEU A O 1
ATOM 551 N N . GLY A 1 72 ? 4.195 16.203 -5.508 1 98.69 72 GLY A N 1
ATOM 552 C CA . GLY A 1 72 ? 5.117 15.289 -6.164 1 98.69 72 GLY A CA 1
ATOM 553 C C . GLY A 1 72 ? 5.828 15.914 -7.352 1 98.69 72 GLY A C 1
ATOM 554 O O . GLY A 1 72 ? 7.047 15.781 -7.484 1 98.69 72 GLY A O 1
ATOM 555 N N . SER A 1 73 ? 5.078 16.609 -8.148 1 98.25 73 SER A N 1
ATOM 556 C CA . SER A 1 73 ? 5.633 17.266 -9.32 1 98.25 73 SER A CA 1
ATOM 557 C C . SER A 1 73 ? 6.645 18.344 -8.93 1 98.25 73 SER A C 1
ATOM 559 O O . SER A 1 73 ? 7.68 18.5 -9.578 1 98.25 73 SER A O 1
ATOM 561 N N . SER A 1 74 ? 6.305 19.109 -7.926 1 98.5 74 SER A N 1
ATOM 562 C CA . SER A 1 74 ? 7.195 20.156 -7.445 1 98.5 74 SER A CA 1
ATOM 563 C C . SER A 1 74 ? 8.508 19.578 -6.918 1 98.5 74 SER A C 1
ATOM 565 O O . SER A 1 74 ? 9.578 20.141 -7.148 1 98.5 74 SER A O 1
ATOM 567 N N . LEU A 1 75 ? 8.391 18.5 -6.223 1 98.56 75 LEU A N 1
ATOM 568 C CA . LEU A 1 75 ? 9.602 17.875 -5.691 1 98.56 75 LEU A CA 1
ATOM 569 C C . LEU A 1 75 ? 10.406 17.219 -6.805 1 98.56 75 LEU A C 1
ATOM 571 O O . LEU A 1 75 ? 11.641 17.156 -6.73 1 98.56 75 LEU A O 1
ATOM 575 N N . ARG A 1 76 ? 9.75 16.656 -7.812 1 98.12 76 ARG A N 1
ATOM 576 C CA . ARG A 1 76 ? 10.492 16.188 -8.977 1 98.12 76 ARG A CA 1
ATOM 577 C C . ARG A 1 76 ? 11.336 17.312 -9.578 1 98.12 76 ARG A C 1
ATOM 579 O O . ARG A 1 76 ? 12.5 17.109 -9.914 1 98.12 76 ARG A O 1
ATOM 586 N N . ASN A 1 77 ? 10.711 18.484 -9.758 1 97.62 77 ASN A N 1
ATOM 587 C CA . ASN A 1 77 ? 11.453 19.625 -10.258 1 97.62 77 ASN A CA 1
ATOM 588 C C . ASN A 1 77 ? 12.68 19.922 -9.398 1 97.62 77 ASN A C 1
ATOM 590 O O . ASN A 1 77 ? 13.766 20.188 -9.922 1 97.62 77 ASN A O 1
ATOM 594 N N . GLU A 1 78 ? 12.508 19.828 -8.195 1 96.88 78 GLU A N 1
ATOM 595 C CA . GLU A 1 78 ? 13.586 20.172 -7.273 1 96.88 7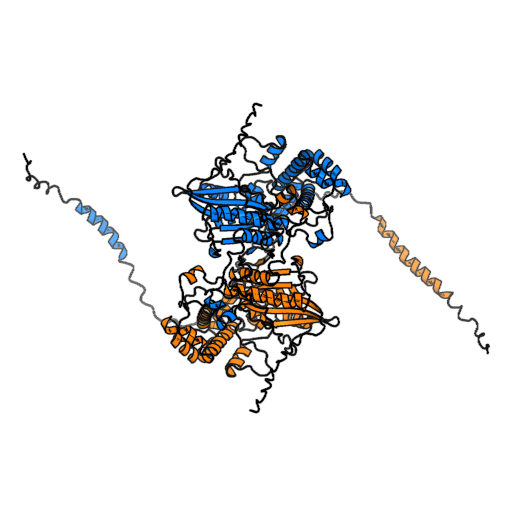8 GLU A CA 1
ATOM 596 C C . GLU A 1 78 ? 14.672 19.109 -7.277 1 96.88 78 GLU A C 1
ATOM 598 O O . GLU A 1 78 ? 15.859 19.422 -7.434 1 96.88 78 GLU A O 1
ATOM 603 N N . TYR A 1 79 ? 14.336 17.859 -7.168 1 97.44 79 TYR A N 1
ATOM 604 C CA . TYR A 1 79 ? 15.32 16.828 -6.848 1 97.44 79 TYR A CA 1
ATOM 605 C C . TYR A 1 79 ? 15.766 16.094 -8.109 1 97.44 79 TYR A C 1
ATOM 607 O O . TYR A 1 79 ? 16.781 15.398 -8.102 1 97.44 79 TYR A O 1
ATOM 615 N N . PHE A 1 80 ? 14.969 16.094 -9.141 1 97.25 80 PHE A N 1
ATOM 616 C CA . PHE A 1 80 ? 15.414 15.531 -10.414 1 97.25 80 PHE A CA 1
ATOM 617 C C . PHE A 1 80 ? 15.945 16.625 -11.336 1 97.25 80 PHE A C 1
ATOM 619 O O . PHE A 1 80 ? 17.125 16.609 -11.711 1 97.25 80 PHE A O 1
ATOM 626 N N . THR A 1 81 ? 15.156 17.641 -11.648 1 95.88 81 THR A N 1
ATOM 627 C CA . THR A 1 81 ? 15.5 18.641 -12.648 1 95.88 81 THR A CA 1
ATOM 628 C C . THR A 1 81 ? 16.609 19.562 -12.133 1 95.88 81 THR A C 1
ATOM 630 O O . THR A 1 81 ? 17.609 19.781 -12.82 1 95.88 81 THR A O 1
ATOM 633 N N . ASN A 1 82 ? 16.438 20.062 -10.922 1 94.19 82 ASN A N 1
ATOM 634 C CA . ASN A 1 82 ? 17.344 21.094 -10.43 1 94.19 82 ASN A CA 1
ATOM 635 C C . ASN A 1 82 ? 18.562 20.484 -9.758 1 94.19 82 ASN A C 1
ATOM 637 O O . ASN A 1 82 ? 19.688 20.969 -9.945 1 94.19 82 ASN A O 1
ATOM 641 N N . LYS A 1 83 ? 18.422 19.406 -9.016 1 94.69 83 LYS A N 1
ATOM 642 C CA . LYS A 1 83 ? 19.516 18.891 -8.188 1 94.69 83 LYS A CA 1
ATOM 643 C C . LYS A 1 83 ? 20.094 17.609 -8.773 1 94.69 83 LYS A C 1
ATOM 645 O O . LYS A 1 83 ? 21.109 17.109 -8.297 1 94.69 83 LYS A O 1
ATOM 650 N N . ASN A 1 84 ? 19.422 16.969 -9.734 1 95.69 84 ASN A N 1
ATOM 651 C CA . ASN A 1 84 ? 19.859 15.719 -10.344 1 95.69 84 ASN A CA 1
ATOM 652 C C . ASN A 1 84 ? 20.125 14.648 -9.289 1 95.69 84 ASN A C 1
ATOM 654 O O . ASN A 1 84 ? 21.156 13.977 -9.328 1 95.69 84 ASN A O 1
ATOM 658 N N . PHE A 1 85 ? 19.312 14.594 -8.336 1 96.25 85 PHE A N 1
ATOM 659 C CA . PHE A 1 85 ? 19.516 13.719 -7.188 1 96.25 85 PHE A CA 1
ATOM 660 C C . PHE A 1 85 ? 18.812 12.383 -7.395 1 96.25 85 PHE A C 1
ATOM 662 O O . PHE A 1 85 ? 19.391 11.328 -7.125 1 96.25 85 PHE A O 1
ATOM 669 N N . ILE A 1 86 ? 17.531 12.406 -7.816 1 96.94 86 ILE A N 1
ATOM 670 C CA . ILE A 1 86 ? 16.812 11.164 -8.062 1 96.94 86 ILE A CA 1
ATOM 671 C C . ILE A 1 86 ? 16.859 10.812 -9.547 1 96.94 86 ILE A C 1
ATOM 673 O O . ILE A 1 86 ? 17.016 11.703 -10.391 1 96.94 86 ILE A O 1
ATOM 677 N N . PRO A 1 87 ? 16.797 9.484 -9.906 1 96 87 PRO A N 1
ATOM 678 C CA . PRO A 1 87 ? 16.891 9.07 -11.305 1 96 87 PRO A CA 1
ATOM 679 C C . PRO A 1 87 ? 15.648 9.438 -12.117 1 96 87 PRO A C 1
ATOM 681 O O . PRO A 1 87 ? 14.578 9.664 -11.547 1 96 87 PRO A O 1
ATOM 684 N N . GLU A 1 88 ? 15.82 9.547 -13.352 1 96.62 88 GLU A N 1
ATOM 685 C CA . GLU A 1 88 ? 14.727 9.852 -14.273 1 96.62 88 GLU A CA 1
ATOM 686 C C . GLU A 1 88 ? 13.641 8.789 -14.203 1 96.62 88 GLU A C 1
ATOM 688 O O . GLU A 1 88 ? 12.445 9.117 -14.211 1 96.62 88 GLU A O 1
ATOM 693 N N . LYS A 1 89 ? 14.125 7.527 -14.203 1 95.56 89 LYS A N 1
ATOM 694 C CA . LYS A 1 89 ? 13.203 6.406 -14.086 1 95.56 89 LYS A CA 1
ATOM 695 C C . LYS A 1 89 ? 13.203 5.832 -12.672 1 95.56 89 LYS A C 1
ATOM 697 O O . LYS A 1 89 ? 14.258 5.734 -12.039 1 95.56 89 LYS A O 1
ATOM 702 N N . PHE A 1 90 ? 12.055 5.469 -12.281 1 95.88 90 PHE A N 1
ATOM 703 C CA . PHE A 1 90 ? 11.891 4.941 -10.93 1 95.88 90 PHE A CA 1
ATOM 704 C C . PHE A 1 90 ? 12.68 3.648 -10.75 1 95.88 90 PHE A C 1
ATOM 706 O O . PHE A 1 90 ? 12.609 2.752 -11.594 1 95.88 90 PHE A O 1
ATOM 713 N N . TYR A 1 91 ? 13.398 3.578 -9.703 1 92.19 91 TYR A N 1
ATOM 714 C CA . TYR A 1 91 ? 14.133 2.389 -9.281 1 92.19 91 TYR A CA 1
ATOM 715 C C . TYR A 1 91 ? 13.812 2.037 -7.832 1 92.19 91 TYR A C 1
ATOM 717 O O . TYR A 1 91 ? 14.336 2.662 -6.906 1 92.19 91 TYR A O 1
ATOM 725 N N . SER A 1 92 ? 13.047 1.011 -7.652 1 91.06 92 SER A N 1
ATOM 726 C CA . SER A 1 92 ? 12.344 0.712 -6.41 1 91.06 92 SER A CA 1
ATOM 727 C C . SER A 1 92 ? 13.312 0.622 -5.238 1 91.06 92 SER A C 1
ATOM 729 O O . SER A 1 92 ? 13.023 1.107 -4.141 1 91.06 92 SER A O 1
ATOM 731 N N . PRO A 1 93 ? 14.547 0.047 -5.422 1 88.75 93 PRO A N 1
ATOM 732 C CA . PRO A 1 93 ? 15.43 -0.114 -4.258 1 88.75 93 PRO A CA 1
ATOM 733 C C . PRO A 1 93 ? 15.922 1.22 -3.703 1 88.75 93 PRO A C 1
ATOM 735 O O . PRO A 1 93 ? 16.438 1.272 -2.584 1 88.75 93 PRO A O 1
ATOM 738 N N . GLN A 1 94 ? 15.82 2.271 -4.438 1 93.12 94 GLN A N 1
ATOM 739 C CA . GLN A 1 94 ? 16.297 3.578 -3.988 1 93.12 94 GLN A CA 1
ATOM 740 C C . GLN A 1 94 ? 15.203 4.312 -3.211 1 93.12 94 GLN A C 1
ATOM 742 O O . GLN A 1 94 ? 15.453 5.375 -2.633 1 93.12 94 GLN A O 1
ATOM 747 N N . PHE A 1 95 ? 14.07 3.727 -3.143 1 95.88 95 PHE A N 1
ATOM 748 C CA . PHE A 1 95 ? 12.938 4.41 -2.535 1 95.88 95 PHE A CA 1
ATOM 749 C C . PHE A 1 95 ? 12.32 3.561 -1.429 1 95.88 95 PHE A C 1
ATOM 751 O O . PHE A 1 95 ? 12.352 2.33 -1.495 1 95.88 95 PHE A O 1
ATOM 758 N N . TYR A 1 96 ? 11.906 4.184 -0.451 1 96.5 96 TYR A N 1
ATOM 759 C CA . TYR A 1 96 ? 11.023 3.6 0.555 1 96.5 96 TYR A CA 1
ATOM 760 C C . TYR A 1 96 ? 9.758 4.434 0.722 1 96.5 96 TYR A C 1
ATOM 762 O O . TYR A 1 96 ? 9.828 5.617 1.057 1 96.5 96 TYR A O 1
ATOM 770 N N . ILE A 1 97 ? 8.633 3.873 0.442 1 98.25 97 ILE A N 1
ATOM 771 C CA . ILE A 1 97 ? 7.363 4.594 0.474 1 98.25 97 ILE A CA 1
ATOM 772 C C . ILE A 1 97 ? 6.41 3.918 1.457 1 98.25 97 ILE A C 1
ATOM 774 O O . ILE A 1 97 ? 6.105 2.73 1.32 1 98.25 97 ILE A O 1
ATOM 778 N N . ARG A 1 98 ? 5.945 4.691 2.377 1 97.88 98 ARG A N 1
ATOM 779 C CA . ARG A 1 98 ? 5.074 4.156 3.42 1 97.88 98 ARG A CA 1
ATOM 780 C C . ARG A 1 98 ? 3.924 5.113 3.715 1 97.88 98 ARG A C 1
ATOM 782 O O . ARG A 1 98 ? 4.09 6.332 3.65 1 97.88 98 ARG A O 1
ATOM 789 N N . SER A 1 99 ? 2.756 4.543 3.979 1 98.44 99 SER A N 1
ATOM 790 C CA . SER A 1 99 ? 1.569 5.301 4.363 1 98.44 99 SER A CA 1
ATOM 791 C C . SER A 1 99 ? 0.93 4.719 5.621 1 98.44 99 SER A C 1
ATOM 793 O O . SER A 1 99 ? 1.164 3.561 5.965 1 98.44 99 SER A O 1
ATOM 795 N N . THR A 1 100 ? 0.206 5.59 6.336 1 97.75 100 THR A N 1
ATOM 796 C CA . THR A 1 100 ? -0.707 5.023 7.324 1 97.75 100 THR A CA 1
ATOM 797 C C . THR A 1 100 ? -1.787 4.188 6.648 1 97.75 100 THR A C 1
ATOM 799 O O . THR A 1 100 ? -1.947 4.242 5.426 1 97.75 100 THR A O 1
ATOM 802 N N . ASP A 1 101 ? -2.465 3.42 7.469 1 95.81 101 ASP A N 1
ATOM 803 C CA . ASP A 1 101 ? -3.469 2.498 6.945 1 95.81 101 ASP A CA 1
ATOM 804 C C . ASP A 1 101 ? -4.832 3.176 6.84 1 95.81 101 ASP A C 1
ATOM 806 O O . ASP A 1 101 ? -5.801 2.734 7.461 1 95.81 101 ASP A O 1
ATOM 810 N N . SER A 1 102 ? -4.934 4.227 6.109 1 95.56 102 SER A N 1
ATOM 811 C CA . SER A 1 102 ? -6.156 4.934 5.75 1 95.56 102 SER A CA 1
ATOM 812 C C . SER A 1 102 ? -6.254 5.137 4.242 1 95.56 102 SER A C 1
ATOM 814 O O . SER A 1 102 ? -5.258 5.461 3.588 1 95.56 102 SER A O 1
ATOM 816 N N . ASP A 1 103 ? -7.469 4.992 3.674 1 96.25 103 ASP A N 1
ATOM 817 C CA . ASP A 1 103 ? -7.648 5.121 2.232 1 96.25 103 ASP A CA 1
ATOM 818 C C . ASP A 1 103 ? -7.113 6.465 1.73 1 96.25 103 ASP A C 1
ATOM 820 O O . ASP A 1 103 ? -6.406 6.52 0.723 1 96.25 103 ASP A O 1
ATOM 824 N N . ARG A 1 104 ? -7.41 7.484 2.453 1 96.94 104 ARG A N 1
ATOM 825 C CA . ARG A 1 104 ? -7.07 8.828 1.997 1 96.94 104 ARG A CA 1
ATOM 826 C C . ARG A 1 104 ? -5.559 9.039 1.998 1 96.94 104 ARG A C 1
ATOM 828 O O . ARG A 1 104 ? -5.02 9.727 1.128 1 96.94 104 ARG A O 1
ATOM 835 N N . THR A 1 105 ? -4.82 8.453 2.994 1 98.44 105 THR A N 1
ATOM 836 C CA . THR A 1 105 ? -3.373 8.625 3.037 1 98.44 105 THR A CA 1
ATOM 837 C C . THR A 1 105 ? -2.693 7.773 1.972 1 98.44 105 THR A C 1
ATOM 839 O O . THR A 1 105 ? -1.716 8.203 1.355 1 98.44 105 THR A O 1
ATOM 842 N N . ILE A 1 106 ? -3.188 6.562 1.73 1 98.62 106 ILE A N 1
ATOM 843 C CA . ILE A 1 106 ? -2.623 5.68 0.715 1 98.62 106 ILE A CA 1
ATOM 844 C C . ILE A 1 106 ? -2.805 6.301 -0.668 1 98.62 106 ILE A C 1
ATOM 846 O O . ILE A 1 106 ? -1.858 6.367 -1.456 1 98.62 106 ILE A O 1
ATOM 850 N N . MET A 1 107 ? -3.98 6.773 -0.926 1 98.62 107 MET A N 1
ATOM 851 C CA . MET A 1 107 ? -4.266 7.379 -2.223 1 98.62 107 MET A CA 1
ATOM 852 C C . MET A 1 107 ? -3.52 8.695 -2.385 1 98.62 107 MET A C 1
ATOM 854 O O . MET A 1 107 ? -3.121 9.062 -3.494 1 98.62 107 MET A O 1
ATOM 858 N N . SER A 1 108 ? -3.307 9.398 -1.275 1 98.88 108 SER A N 1
ATOM 859 C CA . SER A 1 108 ? -2.461 10.586 -1.31 1 98.88 108 SER A CA 1
ATOM 860 C C . SER A 1 108 ? -1.026 10.234 -1.692 1 98.88 108 SER A C 1
ATOM 862 O O . SER A 1 108 ? -0.406 10.93 -2.5 1 98.88 108 SER A O 1
ATOM 864 N N . ALA A 1 109 ? -0.529 9.164 -1.106 1 98.88 109 ALA A N 1
ATOM 865 C CA . ALA A 1 109 ? 0.821 8.719 -1.438 1 98.88 109 ALA A CA 1
ATOM 866 C C . ALA A 1 109 ? 0.934 8.359 -2.918 1 98.88 109 ALA A C 1
ATOM 868 O O . ALA A 1 109 ? 1.933 8.688 -3.564 1 98.88 109 ALA A O 1
ATOM 869 N N . GLN A 1 110 ? -0.065 7.699 -3.41 1 98.5 110 GLN A N 1
ATOM 870 C CA . GLN A 1 110 ? -0.059 7.332 -4.824 1 98.5 110 GLN A CA 1
ATOM 871 C C . GLN A 1 110 ? -0.091 8.57 -5.711 1 98.5 110 GLN A C 1
ATOM 873 O O . GLN A 1 110 ? 0.59 8.625 -6.738 1 98.5 110 GLN A O 1
ATOM 878 N N . SER A 1 111 ? -0.909 9.516 -5.355 1 98.75 111 SER A N 1
ATOM 879 C CA . SER A 1 111 ? -0.996 10.766 -6.109 1 98.75 111 SER A CA 1
ATOM 880 C C . SER A 1 111 ? 0.334 11.508 -6.102 1 98.75 111 SER A C 1
ATOM 882 O O . SER A 1 111 ? 0.774 12.016 -7.133 1 98.75 111 SER A O 1
ATOM 884 N N . PHE A 1 112 ? 0.93 11.555 -4.906 1 98.88 112 PHE A N 1
ATOM 885 C CA . PHE A 1 112 ? 2.242 12.172 -4.754 1 98.88 112 PHE A CA 1
ATOM 886 C C . PHE A 1 112 ? 3.26 11.516 -5.68 1 98.88 112 PHE A C 1
ATOM 888 O O . PHE A 1 112 ? 3.992 12.211 -6.395 1 98.88 112 PHE A O 1
ATOM 895 N N . MET A 1 113 ? 3.279 10.18 -5.711 1 98.75 113 MET A N 1
ATOM 896 C CA . MET A 1 113 ? 4.262 9.453 -6.508 1 98.75 113 MET A CA 1
ATOM 897 C C . MET A 1 113 ? 3.99 9.625 -8 1 98.75 113 MET A C 1
ATOM 899 O O . MET A 1 113 ? 4.922 9.656 -8.805 1 98.75 113 MET A O 1
ATOM 903 N N . ALA A 1 114 ? 2.732 9.773 -8.375 1 98.25 114 ALA A N 1
ATOM 904 C CA . ALA A 1 114 ? 2.389 10.023 -9.773 1 98.25 114 ALA A CA 1
ATOM 905 C C . ALA A 1 114 ? 2.936 11.375 -10.234 1 98.25 114 ALA A C 1
ATOM 907 O O . ALA A 1 114 ? 3.176 11.578 -11.43 1 98.25 114 ALA A O 1
ATOM 908 N N . GLY A 1 115 ? 3.045 12.312 -9.312 1 98.31 115 GLY A N 1
ATOM 909 C CA . GLY A 1 115 ? 3.697 13.578 -9.617 1 98.31 115 GLY A CA 1
ATOM 910 C C . GLY A 1 115 ? 5.211 13.469 -9.672 1 98.31 115 GLY A C 1
ATOM 911 O O . GLY A 1 115 ? 5.852 14.078 -10.531 1 98.31 115 GLY A O 1
ATOM 912 N N . LEU A 1 116 ? 5.781 12.68 -8.758 1 98.69 116 LEU A N 1
ATOM 913 C CA . LEU A 1 116 ? 7.227 12.516 -8.672 1 98.69 116 LEU A CA 1
ATOM 914 C C . LEU A 1 116 ? 7.758 11.719 -9.859 1 98.69 116 LEU A C 1
ATOM 916 O O . LEU A 1 116 ? 8.852 12 -10.359 1 98.69 116 LEU A O 1
ATOM 920 N N . TYR A 1 117 ? 7.055 10.734 -10.281 1 98.31 117 TYR A N 1
ATOM 921 C CA . TYR A 1 117 ? 7.316 9.938 -11.477 1 98.31 117 TYR A CA 1
ATOM 922 C C . TYR A 1 117 ? 6.094 9.891 -12.383 1 98.31 117 TYR A C 1
ATOM 924 O O . TYR A 1 117 ? 5.344 8.914 -12.383 1 98.31 117 TYR A O 1
ATOM 932 N N . PRO A 1 118 ? 5.949 10.891 -13.172 1 96.94 118 PRO A N 1
ATOM 933 C CA . PRO A 1 118 ? 4.727 11.078 -13.953 1 96.94 118 PRO A CA 1
ATOM 934 C C . PRO A 1 118 ? 4.574 10.055 -15.078 1 96.94 118 PRO A C 1
ATOM 936 O O . PRO A 1 118 ? 5.535 9.367 -15.422 1 96.94 118 PRO A O 1
ATOM 939 N N . ALA A 1 119 ? 3.297 9.961 -15.555 1 95.38 119 ALA A N 1
ATOM 940 C CA . ALA A 1 119 ? 3.039 9.156 -16.734 1 95.38 119 ALA A CA 1
ATOM 941 C C . ALA A 1 119 ? 4.059 9.445 -17.844 1 95.38 119 ALA A C 1
ATOM 943 O O . ALA A 1 119 ? 4.457 10.594 -18.031 1 95.38 119 ALA A O 1
ATOM 944 N N . GLY A 1 120 ? 4.418 8.438 -18.5 1 96.12 120 GLY A N 1
ATOM 945 C CA . GLY A 1 120 ? 5.457 8.562 -19.5 1 96.12 120 GLY A CA 1
ATOM 946 C C . GLY A 1 120 ? 6.816 8.086 -19.031 1 96.12 120 GLY A C 1
ATOM 947 O O . GLY A 1 120 ? 7.703 7.805 -19.828 1 96.12 120 GLY A O 1
ATOM 948 N N . THR A 1 121 ? 6.973 7.953 -17.734 1 96.94 121 THR A N 1
ATOM 949 C CA . THR A 1 121 ? 8.266 7.562 -17.203 1 96.94 121 THR A CA 1
ATOM 950 C C . THR A 1 121 ? 8.242 6.109 -16.734 1 96.94 121 THR A C 1
ATOM 952 O O . THR A 1 121 ? 9.242 5.594 -16.234 1 96.94 121 THR A O 1
ATOM 955 N N . GLY A 1 122 ? 7.113 5.469 -16.844 1 96.5 122 GLY A N 1
ATOM 956 C CA . GLY A 1 122 ? 6.965 4.098 -16.375 1 96.5 122 GLY A CA 1
ATOM 957 C C . GLY A 1 122 ? 7.723 3.094 -17.234 1 96.5 122 GLY A C 1
ATOM 958 O O . GLY A 1 122 ? 8.281 3.447 -18.266 1 96.5 122 GLY A O 1
ATOM 959 N N . PRO A 1 123 ? 7.68 1.885 -16.797 1 95.94 123 PRO A N 1
ATOM 960 C CA . PRO A 1 123 ? 8.445 0.85 -17.5 1 95.94 123 PRO A CA 1
ATOM 961 C C . PRO A 1 123 ? 7.844 0.495 -18.859 1 95.94 123 PRO A C 1
ATOM 963 O O . PRO A 1 123 ? 6.625 0.585 -19.047 1 95.94 123 PRO A O 1
ATOM 966 N N . THR A 1 124 ? 8.719 0.081 -19.719 1 95.81 124 THR A N 1
ATOM 967 C CA . THR A 1 124 ? 8.312 -0.341 -21.047 1 95.81 124 THR A CA 1
ATOM 968 C C . THR A 1 124 ? 8.828 -1.746 -21.344 1 95.81 124 THR A C 1
ATOM 970 O O . THR A 1 124 ? 9.867 -2.154 -20.844 1 95.81 124 THR A O 1
ATOM 973 N N . ILE A 1 125 ? 8.133 -2.402 -22.109 1 95.75 125 ILE A N 1
ATOM 974 C CA . ILE A 1 125 ? 8.453 -3.764 -22.531 1 95.75 125 ILE A CA 1
ATOM 975 C C . ILE A 1 125 ? 9.359 -3.729 -23.75 1 95.75 125 ILE A C 1
ATOM 977 O O . ILE A 1 125 ? 9.195 -2.877 -24.641 1 95.75 125 ILE A O 1
ATOM 981 N N . LEU A 1 126 ? 10.258 -4.633 -23.844 1 93.44 126 LEU A N 1
ATOM 982 C CA . LEU A 1 126 ? 11.195 -4.711 -24.953 1 93.44 126 LEU A CA 1
ATOM 983 C C . LEU A 1 126 ? 10.453 -4.949 -26.266 1 93.44 126 LEU A C 1
ATOM 985 O O . LEU A 1 126 ? 9.5 -5.73 -26.312 1 93.44 126 LEU A O 1
ATOM 989 N N . ASN A 1 127 ? 10.914 -4.297 -27.281 1 93.62 127 ASN A N 1
ATOM 990 C CA . ASN A 1 127 ? 10.359 -4.504 -28.609 1 93.62 127 ASN A CA 1
ATOM 991 C C . ASN A 1 127 ? 10.477 -5.965 -29.047 1 93.62 127 ASN A C 1
ATOM 993 O O . ASN A 1 127 ? 9.609 -6.473 -29.766 1 93.62 127 ASN A O 1
ATOM 997 N N . SER A 1 128 ? 11.5 -6.637 -28.625 1 91 128 SER A N 1
ATOM 998 C CA . SER A 1 128 ? 11.719 -8.039 -28.984 1 91 128 SER A CA 1
ATOM 999 C C . SER A 1 128 ? 10.57 -8.914 -28.484 1 91 128 SER A C 1
ATOM 1001 O O . SER A 1 128 ? 10.336 -9.992 -29.031 1 91 128 SER A O 1
ATOM 1003 N N . ILE A 1 129 ? 9.898 -8.422 -27.516 1 93.19 129 ILE A N 1
ATOM 1004 C CA . ILE A 1 129 ? 8.781 -9.188 -26.969 1 93.19 129 ILE A CA 1
ATOM 1005 C C . ILE A 1 129 ? 7.488 -8.766 -27.672 1 93.19 129 ILE A C 1
ATOM 1007 O O . ILE A 1 129 ? 6.754 -9.609 -28.188 1 93.19 129 ILE A O 1
ATOM 1011 N N . THR A 1 130 ? 7.242 -7.457 -27.75 1 93.5 130 THR A N 1
ATOM 1012 C CA . THR A 1 130 ? 5.961 -6.965 -28.25 1 93.5 130 THR A CA 1
ATOM 1013 C C . THR A 1 130 ? 5.836 -7.211 -29.75 1 93.5 130 THR A C 1
ATOM 1015 O O . THR A 1 130 ? 4.727 -7.324 -30.281 1 93.5 130 THR A O 1
ATOM 1018 N N . SER A 1 131 ? 6.977 -7.348 -30.484 1 92.25 131 SER A N 1
ATOM 1019 C CA . SER A 1 131 ? 6.949 -7.488 -31.938 1 92.25 131 SER A CA 1
ATOM 1020 C C . SER A 1 131 ? 6.984 -8.953 -32.344 1 92.25 131 SER A C 1
ATOM 1022 O O . SER A 1 131 ? 6.953 -9.273 -33.531 1 92.25 131 SER A O 1
ATOM 1024 N N . ASN A 1 132 ? 7.148 -9.828 -31.469 1 91.38 132 ASN A N 1
ATOM 1025 C CA . ASN A 1 132 ? 7.164 -11.266 -31.719 1 91.38 132 ASN A CA 1
ATOM 1026 C C . ASN A 1 132 ? 5.883 -11.93 -31.219 1 91.38 132 ASN A C 1
ATOM 1028 O O . ASN A 1 132 ? 5.613 -11.953 -30.016 1 91.38 132 ASN A O 1
ATOM 1032 N N . ASN A 1 133 ? 5.188 -12.594 -32.062 1 90.62 133 ASN A N 1
ATOM 1033 C CA . ASN A 1 133 ? 3.871 -13.141 -31.75 1 90.62 133 ASN A CA 1
ATOM 1034 C C . ASN A 1 133 ? 3.939 -14.188 -30.641 1 90.62 133 ASN A C 1
ATOM 1036 O O . ASN A 1 133 ? 3.045 -14.266 -29.797 1 90.62 133 ASN A O 1
ATOM 1040 N N . ASP A 1 134 ? 4.945 -14.969 -30.688 1 89.25 134 ASP A N 1
ATOM 1041 C CA . ASP A 1 134 ? 5.062 -16.016 -29.688 1 89.25 134 ASP A CA 1
ATOM 1042 C C . ASP A 1 134 ? 5.441 -15.453 -28.312 1 89.25 134 ASP A C 1
ATOM 1044 O O . ASP A 1 134 ? 4.895 -15.859 -27.297 1 89.25 134 ASP A O 1
ATOM 1048 N N . LYS A 1 135 ? 6.355 -14.484 -28.344 1 91.19 135 LYS A N 1
ATOM 1049 C CA . LYS A 1 135 ? 6.797 -13.883 -27.078 1 91.19 135 LYS A CA 1
ATOM 1050 C C . LYS A 1 135 ? 5.723 -12.969 -26.5 1 91.19 135 LYS A C 1
ATOM 1052 O O . LYS A 1 135 ? 5.605 -12.844 -25.281 1 91.19 135 LYS A O 1
ATOM 1057 N N . ALA A 1 136 ? 4.957 -12.398 -27.297 1 93.38 136 ALA A N 1
ATOM 1058 C CA . ALA A 1 136 ? 3.908 -11.477 -26.875 1 93.38 136 ALA A CA 1
ATOM 1059 C C . ALA A 1 136 ? 2.857 -12.195 -26.031 1 93.38 136 ALA A C 1
ATOM 1061 O O . ALA A 1 136 ? 2.148 -11.562 -25.234 1 93.38 136 ALA A O 1
ATOM 1062 N N . LYS A 1 137 ? 2.795 -13.516 -26.172 1 92.25 137 LYS A N 1
ATOM 1063 C CA . LYS A 1 137 ? 1.869 -14.297 -25.359 1 92.25 137 LYS A CA 1
ATOM 1064 C C . LYS A 1 137 ? 2.215 -14.195 -23.875 1 92.25 137 LYS A C 1
ATOM 1066 O O . LYS A 1 137 ? 1.344 -14.352 -23.016 1 92.25 137 LYS A O 1
ATOM 1071 N N . HIS A 1 138 ? 3.467 -13.859 -23.594 1 92.75 138 HIS A N 1
ATOM 1072 C CA . HIS A 1 138 ? 3.928 -13.742 -22.219 1 92.75 138 HIS A CA 1
ATOM 1073 C C . HIS A 1 138 ? 3.332 -12.516 -21.531 1 92.75 138 HIS A C 1
ATOM 1075 O O . HIS A 1 138 ? 3.373 -12.391 -20.312 1 92.75 138 HIS A O 1
ATOM 1081 N N . LEU A 1 139 ? 2.744 -11.664 -22.328 1 95.81 139 LEU A N 1
ATOM 1082 C CA . LEU A 1 139 ? 2.17 -10.43 -21.797 1 95.81 139 LEU A CA 1
ATOM 1083 C C . LEU A 1 139 ? 0.776 -10.68 -21.234 1 95.81 139 LEU A C 1
ATOM 1085 O O . LEU A 1 139 ? 0.217 -9.82 -20.547 1 95.81 139 LEU A O 1
ATOM 1089 N N . ASN A 1 140 ? 0.248 -11.844 -21.453 1 95.88 140 ASN A N 1
ATOM 1090 C CA . ASN A 1 140 ? -1.083 -12.211 -20.984 1 95.88 140 ASN A CA 1
ATOM 1091 C C . ASN A 1 140 ? -1.017 -13.031 -19.703 1 95.88 140 ASN A C 1
ATOM 1093 O O . ASN A 1 140 ? -0.133 -13.875 -19.547 1 95.88 140 ASN A O 1
ATOM 1097 N N . PRO A 1 141 ? -1.906 -12.688 -18.75 1 96.19 141 PRO A N 1
ATOM 1098 C CA . PRO A 1 141 ? -2.102 -13.609 -17.641 1 96.19 141 PRO A CA 1
ATOM 1099 C C . PRO A 1 141 ? -2.807 -14.898 -18.062 1 96.19 141 PRO A C 1
ATOM 1101 O O . PRO A 1 141 ? -3.406 -14.953 -19.141 1 96.19 141 PRO A O 1
ATOM 1104 N N . PRO A 1 142 ? -2.602 -15.977 -17.266 1 94.25 142 PRO A N 1
ATOM 1105 C CA . PRO A 1 142 ? -3.504 -17.109 -17.5 1 94.25 142 PRO A CA 1
ATOM 1106 C C . PRO A 1 142 ? -4.957 -16.781 -17.156 1 94.25 142 PRO A C 1
ATOM 1108 O O . PRO A 1 142 ? -5.297 -16.641 -15.984 1 94.25 142 PRO A O 1
ATOM 1111 N N . TYR A 1 143 ? -5.754 -16.625 -18.141 1 90.19 143 TYR A N 1
ATOM 1112 C CA . TYR A 1 143 ? -7.168 -16.312 -18 1 90.19 143 TYR A CA 1
ATOM 1113 C C . TYR A 1 143 ? -7.938 -16.641 -19.281 1 90.19 143 TYR A C 1
ATOM 1115 O O . TYR A 1 143 ? -7.449 -16.406 -20.375 1 90.19 143 TYR A O 1
ATOM 1123 N N . SER A 1 144 ? -9.039 -17.203 -19.172 1 86.12 144 SER A N 1
ATOM 1124 C CA . SER A 1 144 ? -9.773 -17.734 -20.328 1 86.12 144 SER A CA 1
ATOM 1125 C C . SER A 1 144 ? -10.328 -16.609 -21.188 1 86.12 144 SER A C 1
ATOM 1127 O O . SER A 1 144 ? -10.273 -16.672 -22.422 1 86.12 144 SER A O 1
ATOM 1129 N N . ASN A 1 145 ? -10.898 -15.508 -20.609 1 88.12 145 ASN A N 1
ATOM 1130 C CA . ASN A 1 145 ? -11.523 -14.406 -21.328 1 88.12 145 ASN A CA 1
ATOM 1131 C C . ASN A 1 145 ? -10.68 -13.141 -21.25 1 88.12 145 ASN A C 1
ATOM 1133 O O . ASN A 1 145 ? -11.062 -12.18 -20.578 1 88.12 145 ASN A O 1
ATOM 1137 N N . LEU A 1 146 ? -9.703 -13.094 -22.156 1 93.88 146 LEU A N 1
ATOM 1138 C CA . LEU A 1 146 ? -8.703 -12.039 -22.062 1 93.88 146 LEU A CA 1
ATOM 1139 C C . LEU A 1 146 ? -9.172 -10.773 -22.781 1 93.88 146 LEU A C 1
ATOM 1141 O O . LEU A 1 146 ? -9.781 -10.859 -23.859 1 93.88 146 LEU A O 1
ATOM 1145 N N . ALA A 1 147 ? -8.867 -9.672 -22.172 1 92.94 147 ALA A N 1
ATOM 1146 C CA . ALA A 1 147 ? -9 -8.398 -22.875 1 92.94 147 ALA A CA 1
ATOM 1147 C C . ALA A 1 147 ? -7.961 -8.273 -23.984 1 92.94 147 ALA A C 1
ATOM 1149 O O . ALA A 1 147 ? -6.93 -8.953 -23.953 1 92.94 147 ALA A O 1
ATOM 1150 N N . SER A 1 148 ? -8.266 -7.41 -24.891 1 90.75 148 SER A N 1
ATOM 1151 C CA . SER A 1 148 ? -7.309 -7.156 -25.969 1 90.75 148 SER A CA 1
ATOM 1152 C C . SER A 1 148 ? -6.059 -6.457 -25.438 1 90.75 148 SER A C 1
ATOM 1154 O O . SER A 1 148 ? -6.148 -5.582 -24.578 1 90.75 148 SER A O 1
ATOM 1156 N N . GLN A 1 149 ? -4.914 -6.863 -25.953 1 88.5 149 GLN A N 1
ATOM 1157 C CA . GLN A 1 149 ? -3.66 -6.211 -25.594 1 88.5 149 GLN A CA 1
ATOM 1158 C C . GLN A 1 149 ? -3.596 -4.797 -26.172 1 88.5 149 GLN A C 1
ATOM 1160 O O . GLN A 1 149 ? -4.043 -4.551 -27.297 1 88.5 149 GLN A O 1
ATOM 1165 N N . PRO A 1 150 ? -2.895 -4.035 -25.281 1 86.44 150 PRO A N 1
ATOM 1166 C CA . PRO A 1 150 ? -2.594 -2.744 -25.906 1 86.44 150 PRO A CA 1
ATOM 1167 C C . PRO A 1 150 ? -1.563 -2.854 -27.016 1 86.44 150 PRO A C 1
ATOM 1169 O O . PRO A 1 150 ? -0.724 -3.758 -27 1 86.44 150 PRO A O 1
ATOM 1172 N N . GLY A 1 151 ? -1.586 -2.213 -28.094 1 86.81 151 GLY A N 1
ATOM 1173 C CA . GLY A 1 151 ? -0.674 -2.234 -29.219 1 86.81 151 GLY A CA 1
ATOM 1174 C C . GLY A 1 151 ? 0.601 -1.45 -28.969 1 86.81 151 GLY A C 1
ATOM 1175 O O . GLY A 1 151 ? 1.368 -1.196 -29.906 1 86.81 151 GLY A O 1
ATOM 1176 N N . ASP A 1 152 ? 0.865 -1.086 -27.672 1 93.19 152 ASP A N 1
ATOM 1177 C CA . ASP A 1 152 ? 2.053 -0.298 -27.359 1 93.19 152 ASP A CA 1
ATOM 1178 C C . ASP A 1 152 ? 3.014 -1.083 -26.469 1 93.19 152 ASP A C 1
ATOM 1180 O O . ASP A 1 152 ? 2.795 -2.268 -26.203 1 93.19 152 ASP A O 1
ATOM 1184 N N . ASN A 1 153 ? 4.16 -0.433 -26.109 1 96.06 153 ASN A N 1
ATOM 1185 C CA . ASN A 1 153 ? 5.188 -1.104 -25.328 1 96.06 153 ASN A CA 1
ATOM 1186 C C . ASN A 1 153 ? 5.098 -0.72 -23.844 1 96.06 153 ASN A C 1
ATOM 1188 O O . ASN A 1 153 ? 5.98 -1.063 -23.062 1 96.06 153 ASN A O 1
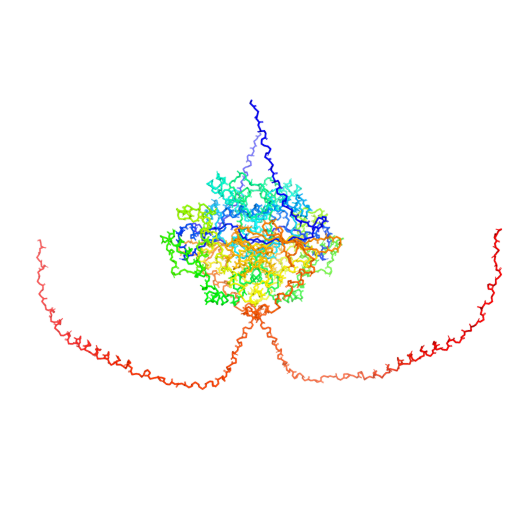ATOM 1192 N N . ASN A 1 154 ? 4.086 -0.005 -23.5 1 97 154 ASN A N 1
ATOM 1193 C CA . ASN A 1 154 ? 3.957 0.379 -22.094 1 97 154 ASN A CA 1
ATOM 1194 C C . ASN A 1 154 ? 3.52 -0.799 -21.234 1 97 154 ASN A C 1
ATOM 1196 O O . ASN A 1 154 ? 2.664 -1.589 -21.641 1 97 154 ASN A O 1
ATOM 1200 N N . SER A 1 155 ? 4.09 -0.964 -20.062 1 97.06 155 SER A N 1
ATOM 1201 C CA . SER A 1 155 ? 3.65 -2.014 -19.156 1 97.06 155 SER A CA 1
ATOM 1202 C C . SER A 1 155 ? 2.234 -1.753 -18.656 1 97.06 155 SER A C 1
ATOM 1204 O O . SER A 1 155 ? 1.428 -2.68 -18.547 1 97.06 155 SER A O 1
ATOM 1206 N N . VAL A 1 156 ? 2.025 -0.539 -18.219 1 96.88 156 VAL A N 1
ATOM 1207 C CA . VAL A 1 156 ? 0.708 -0.024 -17.859 1 96.88 156 VAL A CA 1
ATOM 1208 C C . VAL A 1 156 ? 0.345 1.15 -18.766 1 96.88 156 VAL A C 1
ATOM 1210 O O . VAL A 1 156 ? 1.223 1.896 -19.203 1 96.88 156 VAL A O 1
ATOM 1213 N N . THR A 1 157 ? -0.905 1.352 -19.062 1 94.5 157 THR A N 1
ATOM 1214 C CA . THR A 1 157 ? -1.353 2.396 -19.984 1 94.5 157 THR A CA 1
ATOM 1215 C C . THR A 1 157 ? -0.692 3.73 -19.641 1 94.5 157 THR A C 1
ATOM 1217 O O . THR A 1 157 ? -0.539 4.074 -18.469 1 94.5 157 THR A O 1
ATOM 1220 N N . ASN A 1 158 ? -0.24 4.504 -20.703 1 95 158 ASN A N 1
ATOM 1221 C CA . ASN A 1 158 ? 0.363 5.828 -20.609 1 95 158 ASN A CA 1
ATOM 1222 C C . ASN A 1 158 ? 1.708 5.785 -19.891 1 95 158 ASN A C 1
ATOM 1224 O O . ASN A 1 158 ? 2.158 6.793 -19.344 1 95 158 ASN A O 1
ATOM 1228 N N . ALA A 1 159 ? 2.312 4.543 -19.797 1 96.5 159 ALA A N 1
ATOM 1229 C CA . ALA A 1 159 ? 3.58 4.355 -19.094 1 96.5 159 ALA A CA 1
ATOM 1230 C C . ALA A 1 159 ? 3.49 4.855 -17.656 1 96.5 159 ALA A C 1
ATOM 1232 O O . ALA A 1 159 ? 4.352 5.613 -17.203 1 96.5 159 ALA A O 1
ATOM 1233 N N . TYR A 1 160 ? 2.422 4.578 -17.078 1 96.81 160 TYR A N 1
ATOM 1234 C CA . TYR A 1 160 ? 2.281 4.859 -15.656 1 96.81 160 TYR A CA 1
ATOM 1235 C C . TYR A 1 160 ? 3.27 4.043 -14.836 1 96.81 160 TYR A C 1
ATOM 1237 O O . TYR A 1 160 ? 3.535 2.879 -15.156 1 96.81 160 TYR A O 1
ATOM 1245 N N . GLN A 1 161 ? 3.783 4.621 -13.805 1 97.44 161 GLN A N 1
ATOM 1246 C CA . GLN A 1 161 ? 4.762 3.977 -12.938 1 97.44 161 GLN A CA 1
ATOM 1247 C C . GLN A 1 161 ? 4.098 3.4 -11.695 1 97.44 161 GLN A C 1
ATOM 1249 O O . GLN A 1 161 ? 3.783 4.133 -10.75 1 97.44 161 GLN A O 1
ATOM 1254 N N . PRO A 1 162 ? 3.916 2.053 -11.656 1 97.31 162 PRO A N 1
ATOM 1255 C CA . PRO A 1 162 ? 3.537 1.474 -10.367 1 97.31 162 PRO A CA 1
ATOM 1256 C C . PRO A 1 162 ? 4.617 1.651 -9.297 1 97.31 162 PRO A C 1
ATOM 1258 O O . PRO A 1 162 ? 5.809 1.561 -9.602 1 97.31 162 PRO A O 1
ATOM 1261 N N . VAL A 1 163 ? 4.227 1.896 -8.023 1 98 163 VAL A N 1
ATOM 1262 C CA . VAL A 1 163 ? 5.172 2.121 -6.938 1 98 163 VAL A CA 1
ATOM 1263 C C . VAL A 1 163 ? 4.777 1.285 -5.723 1 98 163 VAL A C 1
ATOM 1265 O O . VAL A 1 163 ? 3.59 1.061 -5.477 1 98 163 VAL A O 1
ATOM 1268 N N . PRO A 1 164 ? 5.691 0.812 -4.977 1 97.62 164 PRO A N 1
ATOM 1269 C CA . PRO A 1 164 ? 5.418 -0.068 -3.836 1 97.62 164 PRO A CA 1
ATOM 1270 C C . PRO A 1 164 ? 5.133 0.703 -2.549 1 97.62 164 PRO A C 1
ATOM 1272 O O . PRO A 1 164 ? 5.992 0.781 -1.669 1 97.62 164 PRO A O 1
ATOM 1275 N N . ILE A 1 165 ? 3.951 1.108 -2.307 1 98.38 165 ILE A N 1
ATOM 1276 C CA . ILE A 1 165 ? 3.541 1.813 -1.097 1 98.38 165 ILE A CA 1
ATOM 1277 C C . ILE A 1 165 ? 3.199 0.805 -0.002 1 98.38 165 ILE A C 1
ATOM 1279 O O . ILE A 1 165 ? 2.287 -0.008 -0.161 1 98.38 165 ILE A O 1
ATOM 1283 N N . ARG A 1 166 ? 3.869 0.887 1.072 1 97.69 166 ARG A N 1
ATOM 1284 C CA . ARG A 1 166 ? 3.652 -0.008 2.203 1 97.69 166 ARG A CA 1
ATOM 1285 C C . ARG A 1 166 ? 2.783 0.653 3.268 1 97.69 166 ARG A C 1
ATOM 1287 O O . ARG A 1 166 ? 2.758 1.881 3.381 1 97.69 166 ARG A O 1
ATOM 1294 N N . THR A 1 167 ? 2.053 -0.174 4 1 97.69 167 THR A N 1
ATOM 1295 C CA . THR A 1 167 ? 1.253 0.344 5.105 1 97.69 167 THR A CA 1
ATOM 1296 C C . THR A 1 167 ? 1.512 -0.452 6.379 1 97.69 167 THR A C 1
ATOM 1298 O O . THR A 1 167 ? 2.01 -1.579 6.324 1 97.69 167 THR A O 1
ATOM 1301 N N . VAL A 1 168 ? 1.3 0.149 7.473 1 93.56 168 VAL A N 1
ATOM 1302 C CA . VAL A 1 168 ? 1.254 -0.472 8.797 1 93.56 168 VAL A CA 1
ATOM 1303 C C . VAL A 1 168 ? -0.126 -0.264 9.414 1 93.56 168 VAL A C 1
ATOM 1305 O O . VAL A 1 168 ? -0.684 0.834 9.352 1 93.56 168 VAL A O 1
ATOM 1308 N N . GLN A 1 169 ? -0.654 -1.361 9.922 1 90.69 169 GLN A N 1
ATOM 1309 C CA . GLN A 1 169 ? -1.958 -1.232 10.562 1 90.69 169 GLN A CA 1
ATOM 1310 C C . GLN A 1 169 ? -1.94 -0.142 11.633 1 90.69 169 GLN A C 1
ATOM 1312 O O . GLN A 1 169 ? -0.988 -0.04 12.406 1 90.69 169 GLN A O 1
ATOM 1317 N N . ASN A 1 170 ? -3.008 0.624 11.648 1 90 170 ASN A N 1
ATOM 1318 C CA . ASN A 1 170 ? -3.039 1.847 12.445 1 90 170 ASN A CA 1
ATOM 1319 C C . ASN A 1 170 ? -2.807 1.561 13.93 1 90 170 ASN A C 1
ATOM 1321 O O . ASN A 1 170 ? -2.15 2.34 14.617 1 90 170 ASN A O 1
ATOM 1325 N N . GLN A 1 171 ? -3.242 0.469 14.438 1 87.25 171 GLN A N 1
ATOM 1326 C CA . GLN A 1 171 ? -3.121 0.157 15.859 1 87.25 171 GLN A CA 1
ATOM 1327 C C . GLN A 1 171 ? -1.666 -0.092 16.25 1 87.25 171 GLN A C 1
ATOM 1329 O O . GLN A 1 171 ? -1.309 -0.013 17.422 1 87.25 171 GLN A O 1
ATOM 1334 N N . TYR A 1 172 ? -0.842 -0.298 15.227 1 88.31 172 TYR A N 1
ATOM 1335 C CA . TYR A 1 172 ? 0.566 -0.572 15.484 1 88.31 172 TYR A CA 1
ATOM 1336 C C . TYR A 1 172 ? 1.446 0.562 14.977 1 88.31 172 TYR A C 1
ATOM 1338 O O . TYR A 1 172 ? 2.676 0.479 15.039 1 88.31 172 TYR A O 1
ATOM 1346 N N . ASP A 1 173 ? 0.867 1.565 14.453 1 93.06 173 ASP A N 1
ATOM 1347 C CA . ASP A 1 173 ? 1.633 2.604 13.773 1 93.06 173 ASP A CA 1
ATOM 1348 C C . ASP A 1 173 ? 1.79 3.84 14.648 1 93.06 173 ASP A C 1
ATOM 1350 O O . ASP A 1 173 ? 1.282 4.914 14.32 1 93.06 173 ASP A O 1
ATOM 1354 N N . GLY A 1 174 ? 2.592 3.777 15.633 1 92.31 174 GLY A N 1
ATOM 1355 C CA . GLY A 1 174 ? 2.828 4.906 16.516 1 92.31 174 GLY A CA 1
ATOM 1356 C C . GLY A 1 174 ? 3.629 6.02 15.867 1 92.31 174 GLY A C 1
ATOM 1357 O O . GLY A 1 174 ? 3.623 7.156 16.344 1 92.31 174 GLY A O 1
ATOM 1358 N N . ALA A 1 175 ? 4.273 5.691 14.781 1 95.62 175 ALA A N 1
ATOM 1359 C CA . ALA A 1 175 ? 5.168 6.652 14.141 1 95.62 175 ALA A CA 1
ATOM 1360 C C . ALA A 1 175 ? 4.391 7.633 13.266 1 95.62 175 ALA A C 1
ATOM 1362 O O . ALA A 1 175 ? 4.711 8.82 13.219 1 95.62 175 ALA A O 1
ATOM 1363 N N . LEU A 1 176 ? 3.342 7.105 12.555 1 97.25 176 LEU A N 1
ATOM 1364 C CA . LEU A 1 176 ? 2.676 7.969 11.586 1 97.25 176 LEU A CA 1
ATOM 1365 C C . LEU A 1 176 ? 1.22 8.203 11.977 1 97.25 176 LEU A C 1
ATOM 1367 O O . LEU A 1 176 ? 0.573 9.117 11.461 1 97.25 176 LEU A O 1
ATOM 1371 N N . PHE A 1 177 ? 0.719 7.34 12.789 1 93.44 177 PHE A N 1
ATOM 1372 C CA . PHE A 1 177 ? -0.661 7.473 13.242 1 93.44 177 PHE A CA 1
ATOM 1373 C C . PHE A 1 177 ? -0.712 7.816 14.727 1 93.44 177 PHE A C 1
ATOM 1375 O O . PHE A 1 177 ? -1.179 7.016 15.539 1 93.44 177 PHE A O 1
ATOM 1382 N N . ILE A 1 178 ? -0.479 8.953 15.07 1 86.12 178 ILE A N 1
ATOM 1383 C CA . ILE A 1 178 ? -0.161 9.422 16.422 1 86.12 178 ILE A CA 1
ATOM 1384 C C . ILE A 1 178 ? -1.428 9.438 17.266 1 86.12 178 ILE A C 1
ATOM 1386 O O . ILE A 1 178 ? -1.383 9.125 18.469 1 86.12 178 ILE A O 1
ATOM 1390 N N . HIS A 1 179 ? -2.5 9.75 16.703 1 76.5 179 HIS A N 1
ATOM 1391 C CA . HIS A 1 179 ? -3.742 9.906 17.453 1 76.5 179 HIS A CA 1
ATOM 1392 C C . HIS A 1 179 ? -4.473 8.578 17.609 1 76.5 179 HIS A C 1
ATOM 1394 O O . HIS A 1 179 ? -5.59 8.531 18.125 1 76.5 179 HIS A O 1
ATOM 1400 N N . GLY A 1 180 ? -3.795 7.602 17.203 1 77.94 180 GLY A N 1
ATOM 1401 C CA . GLY A 1 180 ? -4.422 6.289 17.25 1 77.94 180 GLY A CA 1
ATOM 1402 C C . GLY A 1 180 ? -4.164 5.562 18.562 1 77.94 180 GLY A C 1
ATOM 1403 O O . GLY A 1 180 ? -3.951 6.191 19.594 1 77.94 180 GLY A O 1
ATOM 1404 N N . ASN A 1 181 ? -4.324 4.289 18.469 1 74.56 181 ASN A N 1
ATOM 1405 C CA . ASN A 1 181 ? -4.285 3.453 19.672 1 74.56 181 ASN A CA 1
ATOM 1406 C C . ASN A 1 181 ? -2.932 2.762 19.828 1 74.56 181 ASN A C 1
ATOM 1408 O O . ASN A 1 181 ? -2.826 1.742 20.5 1 74.56 181 ASN A O 1
ATOM 1412 N N . ALA A 1 182 ? -2 3.355 19.125 1 83 182 ALA A N 1
ATOM 1413 C CA . ALA A 1 182 ? -0.679 2.754 19.281 1 83 182 ALA A CA 1
ATOM 1414 C C . ALA A 1 182 ? -0.123 3.012 20.688 1 83 182 ALA A C 1
ATOM 1416 O O . ALA A 1 182 ? 0.66 2.213 21.203 1 83 182 ALA A O 1
ATOM 1417 N N . CYS A 1 183 ? -0.458 4.148 21.234 1 87.88 183 CYS A N 1
ATOM 1418 C CA . CYS A 1 183 ? -0.171 4.453 22.625 1 87.88 183 CYS A CA 1
ATOM 1419 C C . CYS A 1 183 ? -1.452 4.492 23.453 1 87.88 183 CYS A C 1
ATOM 1421 O O . CYS A 1 183 ? -2.252 5.418 23.312 1 87.88 183 CYS A O 1
ATOM 1423 N N . GLN A 1 184 ? -1.599 3.621 24.312 1 86.88 184 GLN A N 1
ATOM 1424 C CA . GLN A 1 184 ? -2.84 3.451 25.062 1 86.88 184 GLN A CA 1
ATOM 1425 C C . GLN A 1 184 ? -3.074 4.621 26 1 86.88 184 GLN A C 1
ATOM 1427 O O . GLN A 1 184 ? -4.219 5.027 26.234 1 86.88 184 GLN A O 1
ATOM 1432 N N . ASN A 1 185 ? -2.072 5.141 26.531 1 89.25 185 ASN A N 1
ATOM 1433 C CA . ASN A 1 185 ? -2.184 6.234 27.484 1 89.25 185 ASN A CA 1
ATOM 1434 C C . ASN A 1 185 ? -2.611 7.531 26.812 1 89.25 185 ASN A C 1
ATOM 1436 O O . ASN A 1 185 ? -3.01 8.484 27.469 1 89.25 185 ASN A O 1
ATOM 1440 N N . SER A 1 186 ? -2.533 7.531 25.516 1 87.88 186 SER A N 1
ATOM 1441 C CA . SER A 1 186 ? -2.814 8.758 24.781 1 87.88 186 SER A CA 1
ATOM 1442 C C . SER A 1 186 ? -4.238 9.25 25.031 1 87.88 186 SER A C 1
ATOM 1444 O O . SER A 1 186 ? -4.484 10.453 25.094 1 87.88 186 SER A O 1
ATOM 1446 N N . VAL A 1 187 ? -5.133 8.336 25.188 1 86.31 187 VAL A N 1
ATOM 1447 C CA . VAL A 1 187 ? -6.52 8.703 25.453 1 86.31 187 VAL A CA 1
ATOM 1448 C C . VAL A 1 187 ? -6.621 9.398 26.812 1 86.31 187 VAL A C 1
ATOM 1450 O O . VAL A 1 187 ? -7.258 10.445 26.922 1 86.31 187 VAL A O 1
ATOM 1453 N N . GLN A 1 188 ? -5.996 8.828 27.734 1 87.81 188 GLN A N 1
ATOM 1454 C CA . GLN A 1 188 ? -6.008 9.422 29.078 1 87.81 188 GLN A CA 1
ATOM 1455 C C . GLN A 1 188 ? -5.332 10.789 29.062 1 87.81 188 GLN A C 1
ATOM 1457 O O . GLN A 1 188 ? -5.805 11.727 29.719 1 87.81 188 GLN A O 1
ATOM 1462 N N . TRP A 1 189 ? -4.277 10.93 28.391 1 89.75 189 TRP A N 1
ATOM 1463 C CA . TRP A 1 189 ? -3.57 12.203 28.297 1 89.75 189 TRP A CA 1
ATOM 1464 C C . TRP A 1 189 ? -4.465 13.281 27.703 1 89.75 189 TRP A C 1
ATOM 1466 O O . TRP A 1 189 ? -4.492 14.414 28.203 1 89.75 189 TRP A O 1
ATOM 1476 N N . ARG A 1 190 ? -5.168 12.977 26.703 1 89.88 190 ARG A N 1
ATOM 1477 C CA . ARG A 1 190 ? -6.059 13.938 26.062 1 89.88 190 ARG A CA 1
ATOM 1478 C C . ARG A 1 190 ? -7.207 14.312 27 1 89.88 190 ARG A C 1
ATOM 1480 O O . ARG A 1 190 ? -7.617 15.477 27.047 1 89.88 190 ARG A O 1
ATOM 1487 N N . ASN A 1 191 ? -7.664 13.32 27.703 1 89.75 191 ASN A N 1
ATOM 1488 C CA . ASN A 1 191 ? -8.711 13.594 28.688 1 89.75 191 ASN A CA 1
ATOM 1489 C C . ASN A 1 191 ? -8.195 14.492 29.812 1 89.75 191 ASN A C 1
ATOM 1491 O O . ASN A 1 191 ? -8.898 15.406 30.25 1 89.75 191 ASN A O 1
ATOM 1495 N N . ASP A 1 192 ? -7.086 14.203 30.25 1 90.56 192 ASP A N 1
ATOM 1496 C CA . ASP A 1 192 ? -6.477 15.023 31.297 1 90.56 192 ASP A CA 1
ATOM 1497 C C . ASP A 1 192 ? -6.277 16.453 30.828 1 90.56 192 ASP A C 1
ATOM 1499 O O . ASP A 1 192 ? -6.523 17.406 31.578 1 90.56 192 ASP A O 1
ATOM 1503 N N . ALA A 1 193 ? -5.855 16.625 29.641 1 92 193 ALA A N 1
ATOM 1504 C CA . ALA A 1 193 ? -5.664 17.953 29.078 1 92 193 ALA A CA 1
ATOM 1505 C C . ALA A 1 193 ? -6.988 18.719 28.984 1 92 193 ALA A C 1
ATOM 1507 O O . ALA A 1 193 ? -7.082 19.875 29.391 1 92 193 ALA A O 1
ATOM 1508 N N . ALA A 1 194 ? -7.977 18.031 28.484 1 89.88 194 ALA A N 1
ATOM 1509 C CA . ALA A 1 194 ? -9.289 18.641 28.266 1 89.88 194 ALA A CA 1
ATOM 1510 C C . ALA A 1 194 ? -9.891 19.125 29.594 1 89.88 194 ALA A C 1
ATOM 1512 O O . ALA A 1 194 ? -10.633 20.109 29.609 1 89.88 194 ALA A O 1
ATOM 1513 N N . ASN A 1 195 ? -9.508 18.469 30.641 1 91.12 195 ASN A N 1
ATOM 1514 C CA . ASN A 1 195 ? -10.055 18.812 31.953 1 91.12 195 ASN A CA 1
ATOM 1515 C C . ASN A 1 195 ? -9.047 19.609 32.781 1 91.12 195 ASN A C 1
ATOM 1517 O O . ASN A 1 195 ? -9.312 19.906 33.938 1 91.12 195 ASN A O 1
ATOM 1521 N N . GLY A 1 196 ? -7.988 19.891 32.219 1 93.94 196 GLY A N 1
ATOM 1522 C CA . GLY A 1 196 ? -6.918 20.562 32.938 1 93.94 196 GLY A CA 1
ATOM 1523 C C . GLY A 1 196 ? -7.051 22.062 32.938 1 93.94 196 GLY A C 1
ATOM 1524 O O . GLY A 1 196 ? -7.91 22.625 32.25 1 93.94 196 GLY A O 1
ATOM 1525 N N . PRO A 1 197 ? -6.238 22.75 33.719 1 95.31 197 PRO A N 1
ATOM 1526 C CA . PRO A 1 197 ? -6.359 24.203 33.938 1 95.31 197 PRO A CA 1
ATOM 1527 C C . PRO A 1 197 ? -6.082 25 32.656 1 95.31 197 PRO A C 1
ATOM 1529 O O . PRO A 1 197 ? -6.746 26.016 32.406 1 95.31 197 PRO A O 1
ATOM 1532 N N . LEU A 1 198 ? -5.109 24.594 31.875 1 95.38 198 LEU A N 1
ATOM 1533 C CA . LEU A 1 198 ? -4.754 25.359 30.688 1 95.38 198 LEU A CA 1
ATOM 1534 C C . LEU A 1 198 ? -5.887 25.344 29.672 1 95.38 198 LEU A C 1
ATOM 1536 O O . LEU A 1 198 ? -6.176 26.375 29.047 1 95.38 198 LEU A O 1
ATOM 1540 N N . PHE A 1 199 ? -6.508 24.172 29.469 1 94 199 PHE A N 1
ATOM 1541 C CA . PHE A 1 199 ? -7.648 24.078 28.578 1 94 199 PHE A CA 1
ATOM 1542 C C . PHE A 1 199 ? -8.766 25.016 29.016 1 94 199 PHE A C 1
ATOM 1544 O O . PHE A 1 199 ? -9.352 25.719 28.188 1 94 199 PHE A O 1
ATOM 1551 N N . LYS A 1 200 ? -9.016 25.016 30.266 1 93.5 200 LYS A N 1
ATOM 1552 C CA . LYS A 1 200 ? -10.07 25.875 30.812 1 93.5 200 LYS A CA 1
ATOM 1553 C C . LYS A 1 200 ? -9.719 27.344 30.641 1 93.5 200 LYS A C 1
ATOM 1555 O O . LYS A 1 200 ? -10.578 28.156 30.281 1 93.5 200 LYS A O 1
ATOM 1560 N N . GLU A 1 201 ? -8.562 27.672 30.922 1 96.75 201 GLU A N 1
ATOM 1561 C CA . GLU A 1 201 ? -8.086 29.047 30.812 1 96.75 201 GLU A CA 1
ATOM 1562 C C . GLU A 1 201 ? -8.234 29.562 29.391 1 96.75 201 GLU A C 1
ATOM 1564 O O . GLU A 1 201 ? -8.75 30.656 29.172 1 96.75 201 GLU A O 1
ATOM 1569 N N . TYR A 1 202 ? -7.852 28.797 28.484 1 95.75 202 TYR A N 1
ATOM 1570 C CA . TYR A 1 202 ? -7.824 29.312 27.125 1 95.75 202 TYR A CA 1
ATOM 1571 C C . TYR A 1 202 ? -9.172 29.125 26.438 1 95.75 202 TYR A C 1
ATOM 1573 O O . TYR A 1 202 ? -9.484 29.812 25.469 1 95.75 202 TYR A O 1
ATOM 1581 N N . ARG A 1 203 ? -9.953 28.156 26.938 1 95.19 203 ARG A N 1
ATOM 1582 C CA . ARG A 1 203 ? -11.359 28.188 26.531 1 95.19 203 ARG A CA 1
ATOM 1583 C C . ARG A 1 203 ? -12.008 29.516 26.906 1 95.19 203 ARG A C 1
ATOM 1585 O O . ARG A 1 203 ? -12.789 30.078 26.141 1 95.19 203 ARG A O 1
ATOM 1592 N N . GLN A 1 204 ? -11.727 29.969 28.109 1 95.81 204 GLN A N 1
ATOM 1593 C CA . GLN A 1 204 ? -12.258 31.25 28.594 1 95.81 204 GLN A CA 1
ATOM 1594 C C . GLN A 1 204 ? -11.648 32.406 27.828 1 95.81 204 GLN A C 1
ATOM 1596 O O . GLN A 1 204 ? -12.352 33.375 27.5 1 95.81 204 GLN A O 1
ATOM 1601 N N . PHE A 1 205 ? -10.406 32.344 27.578 1 97.06 205 PHE A N 1
ATOM 1602 C CA . PHE A 1 205 ? -9.711 33.406 26.828 1 97.06 205 PHE A CA 1
ATOM 1603 C C . PHE A 1 205 ? -10.391 33.656 25.5 1 97.06 205 PHE A C 1
ATOM 1605 O O . PHE A 1 205 ? -10.492 34.781 25.047 1 97.06 205 PHE A O 1
ATOM 1612 N N . PHE A 1 206 ? -10.898 32.594 24.875 1 97.12 206 PHE A N 1
ATOM 1613 C CA . PHE A 1 206 ? -11.469 32.688 23.547 1 97.12 206 PHE A CA 1
ATOM 1614 C C . PHE A 1 206 ? -12.984 32.781 23.609 1 97.12 206 PHE A C 1
ATOM 1616 O O . PHE A 1 206 ? -13.68 32.531 22.625 1 97.12 206 PHE A O 1
ATOM 1623 N N . ASP A 1 207 ? -13.555 33.188 24.703 1 96 207 ASP A N 1
ATOM 1624 C CA . ASP A 1 207 ? -15 33.219 24.922 1 96 207 ASP A CA 1
ATOM 1625 C C . ASP A 1 207 ? -15.695 34.062 23.859 1 96 207 ASP A C 1
ATOM 1627 O O . ASP A 1 207 ? -16.734 33.656 23.312 1 96 207 ASP A O 1
ATOM 1631 N N . GLN A 1 208 ? -15.18 35.219 23.594 1 96.38 208 GLN A N 1
ATOM 1632 C CA . GLN A 1 208 ? -15.797 36.094 22.594 1 96.38 208 GLN A CA 1
ATOM 1633 C C . GLN A 1 208 ? -15.805 35.438 21.219 1 96.38 208 GLN A C 1
ATOM 1635 O O . GLN A 1 208 ? -16.781 35.594 20.469 1 96.38 208 GLN A O 1
ATOM 1640 N N . GLN A 1 209 ? -14.703 34.812 20.875 1 96.62 209 GLN A N 1
ATOM 1641 C CA . GLN A 1 209 ? -14.625 34.125 19.578 1 96.62 209 GLN A CA 1
ATOM 1642 C C . GLN A 1 209 ? -15.648 33 19.5 1 96.62 209 GLN A C 1
ATOM 1644 O O . GLN A 1 209 ? -16.219 32.75 18.438 1 96.62 209 GLN A O 1
ATOM 1649 N N . PHE A 1 210 ? -15.867 32.25 20.594 1 96.75 210 PHE A N 1
ATOM 1650 C CA . PHE A 1 210 ? -16.906 31.234 20.641 1 96.75 210 PHE A CA 1
ATOM 1651 C C . PHE A 1 210 ? -18.281 31.844 20.406 1 96.75 210 PHE A C 1
ATOM 1653 O O . PHE A 1 210 ? -19.109 31.266 19.703 1 96.75 210 PHE A O 1
ATOM 1660 N N . LEU A 1 211 ? -18.5 32.969 21.016 1 97.19 211 LEU A N 1
ATOM 1661 C CA . LEU A 1 211 ? -19.781 33.656 20.844 1 97.19 211 LEU A CA 1
ATOM 1662 C C . LEU A 1 211 ? -19.953 34.156 19.406 1 97.19 211 LEU A C 1
ATOM 1664 O O . LEU A 1 211 ? -21.031 34.031 18.828 1 97.19 211 LEU A O 1
ATOM 1668 N N . ASP A 1 212 ? -18.906 34.688 18.891 1 96.81 212 ASP A N 1
ATOM 1669 C CA . ASP A 1 212 ? -18.953 35.125 17.5 1 96.81 212 ASP A CA 1
ATOM 1670 C C . ASP A 1 212 ? -19.188 33.969 16.547 1 96.81 212 ASP A C 1
ATOM 1672 O O . ASP A 1 212 ? -19.891 34.094 15.555 1 96.81 212 ASP A O 1
ATOM 1676 N N . PHE A 1 213 ? -18.531 32.844 16.859 1 95.19 213 PHE A N 1
ATOM 1677 C CA . PHE A 1 213 ? -18.703 31.625 16.078 1 95.19 213 PHE A CA 1
ATOM 1678 C C . PHE A 1 213 ? -20.141 31.109 16.188 1 95.19 213 PHE A C 1
ATOM 1680 O O . PHE A 1 213 ? -20.719 30.672 15.195 1 95.19 213 PHE A O 1
ATOM 1687 N N . GLU A 1 214 ? -20.703 31.156 17.344 1 94.88 214 GLU A N 1
ATOM 1688 C CA . GLU A 1 214 ? -22.094 30.766 17.547 1 94.88 214 GLU A CA 1
ATOM 1689 C C . GLU A 1 214 ? -23.047 31.625 16.719 1 94.88 214 GLU A C 1
ATOM 1691 O O . GLU A 1 214 ? -24.031 31.125 16.172 1 94.88 214 GLU A O 1
ATOM 1696 N N . LYS A 1 215 ? -22.828 32.906 16.609 1 95.31 215 LYS A N 1
ATOM 1697 C CA . LYS A 1 215 ? -23.656 33.781 15.805 1 95.31 215 LYS A CA 1
ATOM 1698 C C . LYS A 1 215 ? -23.734 33.312 14.359 1 95.31 215 LYS A C 1
ATOM 1700 O O . LYS A 1 215 ? -24.766 33.438 13.703 1 95.31 215 LYS A O 1
ATOM 1705 N N . LEU A 1 216 ? -22.641 32.812 13.938 1 91.44 216 LEU A N 1
ATOM 1706 C CA . LEU A 1 216 ? -22.562 32.406 12.539 1 91.44 216 LEU A CA 1
ATOM 1707 C C . LEU A 1 216 ? -23.156 31.016 12.352 1 91.44 216 LEU A C 1
ATOM 1709 O O . LEU A 1 216 ? -23.75 30.719 11.305 1 91.44 216 LEU A O 1
ATOM 1713 N N . PHE A 1 217 ? -23.016 30.125 13.336 1 91.19 217 PHE A N 1
ATOM 1714 C CA . PHE A 1 217 ? -23.266 28.719 13.047 1 91.19 217 PHE A CA 1
ATOM 1715 C C . PHE A 1 217 ? -24.344 28.156 13.977 1 91.19 217 PHE A C 1
ATOM 1717 O O . PHE A 1 217 ? -24.562 26.953 14.023 1 91.19 217 PHE A O 1
ATOM 1724 N N . SER A 1 218 ? -25.062 29 14.695 1 90.44 218 SER A N 1
ATOM 1725 C CA . SER A 1 218 ? -26.109 28.547 15.609 1 90.44 218 SER A CA 1
ATOM 1726 C C . SER A 1 218 ? -27.188 27.766 14.867 1 90.44 218 SER A C 1
ATOM 1728 O O . SER A 1 218 ? -27.766 26.828 15.422 1 90.44 218 SER A O 1
ATOM 1730 N N . LYS A 1 219 ? -27.422 28.188 13.664 1 85.81 219 LYS A N 1
ATOM 1731 C CA . LYS A 1 219 ? -28.469 27.531 12.891 1 85.81 219 LYS A CA 1
ATOM 1732 C C . LYS A 1 219 ? -28.094 26.078 12.594 1 85.81 219 LYS A C 1
ATOM 1734 O O . LYS A 1 219 ? -28.953 25.266 12.297 1 85.81 219 LYS A O 1
ATOM 1739 N N . TYR A 1 220 ? -26.828 25.828 12.672 1 84.31 220 TYR A N 1
ATOM 1740 C CA . TYR A 1 220 ? -26.359 24.469 12.422 1 84.31 220 TYR A CA 1
ATOM 1741 C C . TYR A 1 220 ? -26.078 23.734 13.734 1 84.31 220 TYR A C 1
ATOM 1743 O O . TYR A 1 220 ? -25.547 22.625 13.727 1 84.31 220 TYR A O 1
ATOM 1751 N N . GLY A 1 221 ? -26.312 24.406 14.844 1 86.38 221 GLY A N 1
ATOM 1752 C CA . GLY A 1 221 ? -26.297 23.688 16.109 1 86.38 221 GLY A CA 1
ATOM 1753 C C . GLY A 1 221 ? -25.109 24.047 16.984 1 86.38 221 GLY A C 1
ATOM 1754 O O . GLY A 1 221 ? -24.938 23.469 18.062 1 86.38 221 GLY A O 1
ATOM 1755 N N . PHE A 1 222 ? -24.266 24.969 16.562 1 91.69 222 PHE A N 1
ATOM 1756 C CA . PHE A 1 222 ? -23.141 25.328 17.406 1 91.69 222 PHE A CA 1
ATOM 1757 C C . PHE A 1 222 ? -23.625 26.156 18.609 1 91.69 222 PHE A C 1
ATOM 1759 O O . PHE A 1 222 ? -24.359 27.125 18.453 1 91.69 222 PHE A O 1
ATOM 1766 N N . LYS A 1 223 ? -23.203 25.734 19.781 1 93.56 223 LYS A N 1
ATOM 1767 C CA . LYS A 1 223 ? -23.484 26.453 21.016 1 93.56 223 LYS A CA 1
ATOM 1768 C C . LYS A 1 223 ? -22.203 26.734 21.797 1 93.56 223 LYS A C 1
ATOM 1770 O O . LYS A 1 223 ? -21.516 25.797 22.234 1 93.56 223 LYS A O 1
ATOM 1775 N N . ALA A 1 224 ? -21.938 28 22 1 94.94 224 ALA A N 1
ATOM 1776 C CA . ALA A 1 224 ? -20.719 28.406 22.688 1 94.94 224 ALA A CA 1
ATOM 1777 C C . ALA A 1 224 ? -20.656 27.828 24.094 1 94.94 224 ALA A C 1
ATOM 1779 O O . ALA A 1 224 ? -19.594 27.391 24.547 1 94.94 224 ALA A O 1
ATOM 1780 N N . SER A 1 225 ? -21.766 27.766 24.797 1 92.81 225 SER A N 1
ATOM 1781 C CA . SER A 1 225 ? -21.828 27.391 26.203 1 92.81 225 SER A CA 1
ATOM 1782 C C . SER A 1 225 ? -21.453 25.922 26.391 1 92.81 225 SER A C 1
ATOM 1784 O O . SER A 1 225 ? -20.938 25.531 27.438 1 92.81 225 SER A O 1
ATOM 1786 N N . SER A 1 226 ? -21.656 25.141 25.391 1 90.94 226 SER A N 1
ATOM 1787 C CA . SER A 1 226 ? -21.406 23.703 25.531 1 90.94 226 SER A CA 1
ATOM 1788 C C . SER A 1 226 ? -20.219 23.266 24.688 1 90.94 226 SER A C 1
ATOM 1790 O O . SER A 1 226 ? -19.969 22.062 24.531 1 90.94 226 SER A O 1
ATOM 1792 N N . SER A 1 227 ? -19.547 24.203 24.094 1 92.5 227 SER A N 1
ATOM 1793 C CA . SER A 1 227 ? -18.453 23.859 23.188 1 92.5 227 SER A CA 1
ATOM 1794 C C . SER A 1 227 ? -17.094 24.016 23.859 1 92.5 227 SER A C 1
ATOM 1796 O O . SER A 1 227 ? -16.938 24.859 24.75 1 92.5 227 SER A O 1
ATOM 1798 N N . THR A 1 228 ? -16.203 23.172 23.5 1 92.25 228 THR A N 1
ATOM 1799 C CA . THR A 1 228 ? -14.812 23.203 23.969 1 92.25 228 THR A CA 1
ATOM 1800 C C . THR A 1 228 ? -13.867 23.531 22.812 1 92.25 228 THR A C 1
ATOM 1802 O O . THR A 1 228 ? -14.312 23.719 21.672 1 92.25 228 THR A O 1
ATOM 1805 N N . LEU A 1 229 ? -12.586 23.625 23.141 1 92.25 229 LEU A N 1
ATOM 1806 C CA . LEU A 1 229 ? -11.602 23.797 22.078 1 92.25 229 LEU A CA 1
ATOM 1807 C C . LEU A 1 229 ? -11.648 22.625 21.094 1 92.25 229 LEU A C 1
ATOM 1809 O O . LEU A 1 229 ? -11.469 22.828 19.891 1 92.25 229 LEU A O 1
ATOM 1813 N N . SER A 1 230 ? -11.938 21.422 21.594 1 89.12 230 SER A N 1
ATOM 1814 C CA . SER A 1 230 ? -12.031 20.25 20.75 1 89.12 230 SER A CA 1
ATOM 1815 C C . SER A 1 230 ? -13.234 20.312 19.812 1 89.12 230 SER A C 1
ATOM 1817 O O . SER A 1 230 ? -13.164 19.875 18.672 1 89.12 230 SER A O 1
ATOM 1819 N N . THR A 1 231 ? -14.289 20.828 20.328 1 89.94 231 THR A N 1
ATOM 1820 C CA . THR A 1 231 ? -15.469 21.031 19.484 1 89.94 231 THR A CA 1
ATOM 1821 C C . THR A 1 231 ? -15.164 21.984 18.344 1 89.94 231 THR A C 1
ATOM 1823 O O . THR A 1 231 ? -15.633 21.781 17.219 1 89.94 231 THR A O 1
ATOM 1826 N N . LEU A 1 232 ? -14.43 23.047 18.688 1 90.81 232 LEU A N 1
ATOM 1827 C CA . LEU A 1 232 ? -14.047 24 17.656 1 90.81 232 LEU A CA 1
ATOM 1828 C C . LEU A 1 232 ? -13.227 23.328 16.562 1 90.81 232 LEU A C 1
ATOM 1830 O O . LEU A 1 232 ? -13.359 23.672 15.383 1 90.81 232 LEU A O 1
ATOM 1834 N N . TYR A 1 233 ? -12.352 22.469 16.953 1 90.31 233 TYR A N 1
ATOM 1835 C CA . TYR A 1 233 ? -11.57 21.719 15.977 1 90.31 233 TYR A CA 1
ATOM 1836 C C . TYR A 1 233 ? -12.477 20.953 15.031 1 90.31 233 TYR A C 1
ATOM 1838 O O . TYR A 1 233 ? -12.258 20.953 13.812 1 90.31 233 TYR A O 1
ATOM 1846 N N . ASP A 1 234 ? -13.445 20.25 15.562 1 89.62 234 ASP A N 1
ATOM 1847 C CA . ASP A 1 234 ? -14.375 19.469 14.758 1 89.62 234 ASP A CA 1
ATOM 1848 C C . ASP A 1 234 ? -15.094 20.344 13.734 1 89.62 234 ASP A C 1
ATOM 1850 O O . ASP A 1 234 ? -15.266 19.953 12.578 1 89.62 234 ASP A O 1
ATOM 1854 N N . TRP A 1 235 ? -15.492 21.5 14.18 1 88.94 235 TRP A N 1
ATOM 1855 C CA . TRP A 1 235 ? -16.188 22.406 13.289 1 88.94 235 TRP A CA 1
ATOM 1856 C C . TRP A 1 235 ? -15.266 22.953 12.211 1 88.94 235 TRP A C 1
ATOM 1858 O O . TRP A 1 235 ? -15.633 23 11.031 1 88.94 235 TRP A O 1
ATOM 1868 N N . LEU A 1 236 ? -14.117 23.375 12.641 1 89.94 236 LEU A N 1
ATOM 1869 C CA . LEU A 1 236 ? -13.164 23.906 11.672 1 89.94 236 LEU A CA 1
ATOM 1870 C C . LEU A 1 236 ? -12.797 22.859 10.633 1 89.94 236 LEU A C 1
ATOM 1872 O O . LEU A 1 236 ? -12.578 23.188 9.461 1 89.94 236 LEU A O 1
ATOM 1876 N N . ASP A 1 237 ? -12.648 21.641 11.078 1 89.62 237 ASP A N 1
ATOM 1877 C CA . ASP A 1 237 ? -12.32 20.547 10.172 1 89.62 237 ASP A CA 1
ATOM 1878 C C . ASP A 1 237 ? -13.375 20.406 9.078 1 89.62 237 ASP A C 1
ATOM 1880 O O . ASP A 1 237 ? -13.039 20.281 7.898 1 89.62 237 ASP A O 1
ATOM 1884 N N . VAL A 1 238 ? -14.594 20.406 9.461 1 87.19 238 VAL A N 1
ATOM 1885 C CA . VAL A 1 238 ? -15.695 20.281 8.508 1 87.19 238 VAL A CA 1
ATOM 1886 C C . VAL A 1 238 ? -15.711 21.484 7.574 1 87.19 238 VAL A C 1
ATOM 1888 O O . VAL A 1 238 ? -15.867 21.328 6.359 1 87.19 238 VAL A O 1
ATOM 1891 N N . LEU A 1 239 ? -15.57 22.688 8.148 1 87.5 239 LEU A N 1
ATOM 1892 C CA . LEU A 1 239 ? -15.625 23.906 7.359 1 87.5 239 LEU A CA 1
ATOM 1893 C C . LEU A 1 239 ? -14.492 23.953 6.336 1 87.5 239 LEU A C 1
ATOM 1895 O O . LEU A 1 239 ? -14.703 24.344 5.188 1 87.5 239 LEU A O 1
ATOM 1899 N N . GLN A 1 240 ? -13.352 23.531 6.738 1 89.12 240 GLN A N 1
ATOM 1900 C CA . GLN A 1 240 ? -12.203 23.516 5.832 1 89.12 240 GLN A CA 1
ATOM 1901 C C . GLN A 1 240 ? -12.406 22.516 4.703 1 89.12 240 GLN A C 1
ATOM 1903 O O . GLN A 1 240 ? -12.086 22.797 3.547 1 89.12 240 GLN A O 1
ATOM 1908 N N . CYS A 1 241 ? -12.844 21.312 5.031 1 89.94 241 CYS A N 1
ATOM 1909 C CA . CYS A 1 241 ? -13.125 20.297 4.023 1 89.94 241 CYS A CA 1
ATOM 1910 C C . CYS A 1 241 ? -14.125 20.797 2.994 1 89.94 241 CYS A C 1
ATOM 1912 O O . CYS A 1 241 ? -13.938 20.609 1.791 1 89.94 241 CYS A O 1
ATOM 1914 N N . ASN A 1 242 ? -15.117 21.469 3.492 1 85.88 242 ASN A N 1
ATOM 1915 C CA . ASN A 1 242 ? -16.141 22 2.6 1 85.88 242 ASN A CA 1
ATOM 1916 C C . ASN A 1 242 ? -15.602 23.109 1.722 1 85.88 242 ASN A C 1
ATOM 1918 O O . ASN A 1 242 ? -15.938 23.203 0.538 1 85.88 242 ASN A O 1
ATOM 1922 N N . LEU A 1 243 ? -14.875 23.969 2.348 1 86.5 243 LEU A N 1
ATOM 1923 C CA . LEU A 1 243 ? -14.289 25.078 1.607 1 86.5 243 LEU A CA 1
ATOM 1924 C C . LEU A 1 243 ? -13.43 24.578 0.459 1 86.5 243 LEU A C 1
ATOM 1926 O O . LEU A 1 243 ? -13.555 25.031 -0.675 1 86.5 243 LEU A O 1
ATOM 1930 N N . TRP A 1 244 ? -12.625 23.594 0.705 1 88.25 244 TRP A N 1
ATOM 1931 C CA . TRP A 1 244 ? -11.648 23.125 -0.276 1 88.25 244 TRP A CA 1
ATOM 1932 C C . TRP A 1 244 ? -12.336 22.344 -1.389 1 88.25 244 TRP A C 1
ATOM 1934 O O . TRP A 1 244 ? -11.852 22.312 -2.523 1 88.25 244 TRP A O 1
ATOM 1944 N N . ASN A 1 245 ? -13.453 21.703 -1.113 1 85.19 245 ASN A N 1
ATOM 1945 C CA . ASN A 1 245 ? -14.133 20.875 -2.098 1 85.19 245 ASN A CA 1
ATOM 1946 C C . ASN A 1 245 ? -15.305 21.609 -2.74 1 85.19 245 ASN A C 1
ATOM 1948 O O . ASN A 1 245 ? -16.078 21.031 -3.5 1 85.19 245 ASN A O 1
ATOM 1952 N N . ASP A 1 246 ? -15.352 22.875 -2.48 1 78.88 246 ASP A N 1
ATOM 1953 C CA . ASP A 1 246 ? -16.406 23.719 -3 1 78.88 246 ASP A CA 1
ATOM 1954 C C . ASP A 1 246 ? -17.781 23.078 -2.787 1 78.88 246 ASP A C 1
ATOM 1956 O O . ASP A 1 246 ? -18.578 22.984 -3.723 1 78.88 246 ASP A O 1
ATOM 1960 N N . ASN A 1 247 ? -17.922 22.562 -1.633 1 72.62 247 ASN A N 1
ATOM 1961 C CA . ASN A 1 247 ? -19.188 21.953 -1.273 1 72.62 247 ASN A CA 1
ATOM 1962 C C . ASN A 1 247 ? -20.297 22.984 -1.125 1 72.62 247 ASN A C 1
ATOM 1964 O O . ASN A 1 247 ? -20.109 24 -0.448 1 72.62 247 ASN A O 1
ATOM 1968 N N . PRO A 1 248 ? -21.312 22.781 -1.885 1 59.56 248 PRO A N 1
ATOM 1969 C CA . PRO A 1 248 ? -22.406 23.75 -1.906 1 59.56 248 PRO A CA 1
ATOM 1970 C C . PRO A 1 248 ? -22.938 24.062 -0.512 1 59.56 248 PRO A C 1
ATOM 1972 O O . PRO A 1 248 ? -23.609 25.078 -0.321 1 59.56 248 PRO A O 1
ATOM 1975 N N . ALA A 1 249 ? -22.641 23.156 0.252 1 58.47 249 ALA A N 1
ATOM 1976 C CA . ALA A 1 249 ? -23.125 23.469 1.594 1 58.47 249 ALA A CA 1
ATOM 1977 C C . ALA A 1 249 ? -22.422 24.703 2.158 1 58.47 249 ALA A C 1
ATOM 1979 O O . ALA A 1 249 ? -22.75 25.156 3.25 1 58.47 249 ALA A O 1
ATOM 1980 N N . GLN A 1 250 ? -21.5 25.172 1.383 1 61.66 250 GLN A N 1
ATOM 1981 C CA . GLN A 1 250 ? -20.891 26.422 1.814 1 61.66 250 GLN A CA 1
ATOM 1982 C C . GLN A 1 250 ? -21.891 27.562 1.795 1 61.66 250 GLN A C 1
ATOM 1984 O O . GLN A 1 250 ? -22.359 27.984 0.727 1 61.66 250 GLN A O 1
ATOM 1989 N N . ASP A 1 251 ? -22.422 27.734 2.99 1 67.44 251 ASP A N 1
ATOM 1990 C CA . ASP A 1 251 ? -23.484 28.734 3.143 1 67.44 251 ASP A CA 1
ATOM 1991 C C . ASP A 1 251 ? -22.922 30.094 3.531 1 67.44 251 ASP A C 1
ATOM 1993 O O . ASP A 1 251 ? -21.703 30.281 3.555 1 67.44 251 ASP A O 1
ATOM 1997 N N . ASP A 1 252 ? -23.688 30.938 3.643 1 78.56 252 ASP A N 1
ATOM 1998 C CA . ASP A 1 252 ? -23.359 32.312 3.98 1 78.56 252 ASP A CA 1
ATOM 1999 C C . ASP A 1 252 ? -22.562 32.406 5.285 1 78.56 252 ASP A C 1
ATOM 2001 O O . ASP A 1 252 ? -21.703 33.25 5.438 1 78.56 252 ASP A O 1
ATOM 2005 N N . SER A 1 253 ? -22.797 31.375 6.047 1 82.25 253 SER A N 1
ATOM 2006 C CA . SER A 1 253 ? -22.094 31.375 7.324 1 82.25 253 SER A CA 1
ATOM 2007 C C . SER A 1 253 ? -20.609 31.062 7.137 1 82.25 253 SER A C 1
ATOM 2009 O O . SER A 1 253 ? -19.75 31.703 7.742 1 82.25 253 SER A O 1
ATOM 2011 N N . SER A 1 254 ? -20.344 30.094 6.305 1 85.06 254 SER A N 1
ATOM 2012 C CA . SER A 1 254 ? -18.953 29.734 6.031 1 85.06 254 SER A CA 1
ATOM 2013 C C . SER A 1 254 ? -18.219 30.875 5.336 1 85.06 254 SER A C 1
ATOM 2015 O O . SER A 1 254 ? -17.062 31.156 5.656 1 85.06 254 SER A O 1
ATOM 2017 N N . LYS A 1 255 ? -18.891 31.5 4.484 1 84.69 255 LYS A N 1
ATOM 2018 C CA . LYS A 1 255 ? -18.312 32.625 3.781 1 84.69 255 LYS A CA 1
ATOM 2019 C C . LYS A 1 255 ? -18.016 33.781 4.742 1 84.69 255 LYS A C 1
ATOM 2021 O O . LYS A 1 255 ? -16.953 34.406 4.648 1 84.69 255 LYS A O 1
ATOM 2026 N N . SER A 1 256 ? -18.953 34 5.578 1 89.31 256 SER A N 1
ATOM 2027 C CA . SER A 1 256 ? -18.781 35.031 6.57 1 89.31 256 SER A CA 1
ATOM 2028 C C . SER A 1 256 ? -17.625 34.719 7.512 1 89.31 256 SER A C 1
ATOM 2030 O O . SER A 1 256 ? -16.859 35.625 7.883 1 89.31 256 SER A O 1
ATOM 2032 N N . PHE A 1 257 ? -17.5 33.531 7.867 1 91.88 257 PHE A N 1
ATOM 2033 C CA . PHE A 1 257 ? -16.422 33.125 8.766 1 91.88 257 PHE A CA 1
ATOM 2034 C C . PHE A 1 257 ? -15.062 33.344 8.117 1 91.88 257 PHE A C 1
ATOM 2036 O O . PHE A 1 257 ? -14.188 33.969 8.719 1 91.88 257 PHE A O 1
ATOM 2043 N N . TYR A 1 258 ? -14.898 32.969 6.879 1 88.19 258 TYR A N 1
ATOM 2044 C CA . TYR A 1 258 ? -13.609 33.094 6.207 1 88.19 258 TYR A CA 1
ATOM 2045 C C . TYR A 1 258 ? -13.391 34.5 5.719 1 88.19 258 TYR A C 1
ATOM 2047 O O . TYR A 1 258 ? -12.25 34.906 5.457 1 88.19 258 TYR A O 1
ATOM 2055 N N . GLY A 1 259 ? -14.469 35.25 5.637 1 89.44 259 GLY A N 1
ATOM 2056 C CA . GLY A 1 259 ? -14.359 36.656 5.301 1 89.44 259 GLY A CA 1
ATOM 2057 C C . GLY A 1 259 ? -13.883 37.5 6.465 1 89.44 259 GLY A C 1
ATOM 2058 O O . GLY A 1 259 ? -13.359 38.594 6.262 1 89.44 259 GLY A O 1
ATOM 2059 N N . ASP A 1 260 ? -14.141 37 7.613 1 93.69 260 ASP A N 1
ATOM 2060 C CA . ASP A 1 260 ? -13.641 37.656 8.82 1 93.69 260 ASP A CA 1
ATOM 2061 C C . ASP A 1 260 ? -12.258 37.125 9.188 1 93.69 260 ASP A C 1
ATOM 2063 O O . ASP A 1 260 ? -12.125 36.219 10.016 1 93.69 260 ASP A O 1
ATOM 2067 N N . ALA A 1 261 ? -11.266 37.844 8.711 1 93.12 261 ALA A N 1
ATOM 2068 C CA . ALA A 1 261 ? -9.883 37.375 8.844 1 93.12 261 ALA A CA 1
ATOM 2069 C C . ALA A 1 261 ? -9.461 37.312 10.312 1 93.12 261 ALA A C 1
ATOM 2071 O O . ALA A 1 261 ? -8.695 36.438 10.703 1 93.12 261 ALA A O 1
ATOM 2072 N N . ASP A 1 262 ? -9.984 38.25 11.062 1 95 262 ASP A N 1
ATOM 2073 C CA . ASP A 1 262 ? -9.625 38.281 12.477 1 95 262 ASP A CA 1
ATOM 2074 C C . ASP A 1 262 ? -10.211 37.094 13.227 1 95 262 ASP A C 1
ATOM 2076 O O . ASP A 1 262 ? -9.5 36.406 13.969 1 95 262 ASP A O 1
ATOM 2080 N N . LEU A 1 263 ? -11.469 36.875 13.047 1 95.44 263 LEU A N 1
ATOM 2081 C CA . LEU A 1 263 ? -12.133 35.75 13.711 1 95.44 263 LEU A CA 1
ATOM 2082 C C . LEU A 1 263 ? -11.516 34.406 13.281 1 95.44 263 LEU A C 1
ATOM 2084 O O . LEU A 1 263 ? -11.234 33.562 14.125 1 95.44 263 LEU A O 1
ATOM 2088 N N . SER A 1 264 ? -11.297 34.25 12.008 1 93.94 264 SER A N 1
ATOM 2089 C CA . SER A 1 264 ? -10.75 33 11.492 1 93.94 264 SER A CA 1
ATOM 2090 C C . SER A 1 264 ? -9.344 32.75 12.031 1 93.94 264 SER A C 1
ATOM 2092 O O . SER A 1 264 ? -9.008 31.641 12.406 1 93.94 264 SER A O 1
ATOM 2094 N N . LYS A 1 265 ? -8.555 33.781 12.062 1 94.5 265 LYS A N 1
ATOM 2095 C CA . LYS A 1 265 ? -7.199 33.688 12.586 1 94.5 265 LYS A CA 1
ATOM 2096 C C . LYS A 1 265 ? -7.199 33.25 14.047 1 94.5 265 LYS A C 1
ATOM 2098 O O . LYS A 1 265 ? -6.438 32.375 14.438 1 94.5 265 LYS A O 1
ATOM 2103 N N . LYS A 1 266 ? -8.008 33.906 14.836 1 96.25 266 LYS A N 1
ATOM 2104 C CA . LYS A 1 266 ? -8.055 33.625 16.266 1 96.25 266 LYS A CA 1
ATOM 2105 C C . LYS A 1 266 ? -8.594 32.219 16.547 1 96.25 266 LYS A C 1
ATOM 2107 O O . LYS A 1 266 ? -8.094 31.516 17.422 1 96.25 266 LYS A O 1
ATOM 2112 N N . ILE A 1 267 ? -9.617 31.828 15.773 1 95.31 267 ILE A N 1
ATOM 2113 C CA . ILE A 1 267 ? -10.172 30.484 15.93 1 95.31 267 ILE A CA 1
ATOM 2114 C C . ILE A 1 267 ? -9.133 29.438 15.531 1 95.31 267 ILE A C 1
ATOM 2116 O O . ILE A 1 267 ? -8.969 28.422 16.219 1 95.31 267 ILE A O 1
ATOM 2120 N N . LYS A 1 268 ? -8.438 29.656 14.492 1 94.44 268 LYS A N 1
ATOM 2121 C CA . LYS A 1 268 ? -7.387 28.75 14.047 1 94.44 268 LYS A CA 1
ATOM 2122 C C . LYS A 1 268 ? -6.273 28.641 15.094 1 94.44 268 LYS A C 1
ATOM 2124 O O . LYS A 1 268 ? -5.727 27.562 15.312 1 94.44 268 LYS A O 1
ATOM 2129 N N . ALA A 1 269 ? -5.914 29.766 15.68 1 95.62 269 ALA A N 1
ATOM 2130 C CA . ALA A 1 269 ? -4.906 29.766 16.734 1 95.62 269 ALA A CA 1
ATOM 2131 C C . ALA A 1 269 ? -5.363 28.938 17.938 1 95.62 269 ALA A C 1
ATOM 2133 O O . ALA A 1 269 ? -4.562 28.219 18.547 1 95.62 269 ALA A O 1
ATOM 2134 N N . ALA A 1 270 ? -6.656 29.047 18.266 1 96 270 ALA A N 1
ATOM 2135 C CA . ALA A 1 270 ? -7.219 28.281 19.359 1 96 270 ALA A CA 1
ATOM 2136 C C . ALA A 1 270 ? -7.125 26.781 19.094 1 96 270 ALA A C 1
ATOM 2138 O O . ALA A 1 270 ? -6.754 26 19.984 1 96 270 ALA A O 1
ATOM 2139 N N . VAL A 1 271 ? -7.422 26.422 17.875 1 94.38 271 VAL A N 1
ATOM 2140 C CA . VAL A 1 271 ? -7.398 25.016 17.5 1 94.38 271 VAL A CA 1
ATOM 2141 C C . VAL A 1 271 ? -5.957 24.516 17.453 1 94.38 271 VAL A C 1
ATOM 2143 O O . VAL A 1 271 ? -5.672 23.391 17.859 1 94.38 271 VAL A O 1
ATOM 2146 N N . HIS A 1 272 ? -5.105 25.312 16.906 1 94.94 272 HIS A N 1
ATOM 2147 C CA . HIS A 1 272 ? -3.682 24.984 16.891 1 94.94 272 HIS A CA 1
ATOM 2148 C C . HIS A 1 272 ? -3.156 24.734 18.297 1 94.94 272 HIS A C 1
ATOM 2150 O O . HIS A 1 272 ? -2.43 23.766 18.531 1 94.94 272 HIS A O 1
ATOM 2156 N N . LEU A 1 273 ? -3.492 25.594 19.25 1 95.81 273 LEU A N 1
ATOM 2157 C CA . LEU A 1 273 ? -3.1 25.453 20.656 1 95.81 273 LEU A CA 1
ATOM 2158 C C . LEU A 1 273 ? -3.668 24.172 21.25 1 95.81 273 LEU A C 1
ATOM 2160 O O . LEU A 1 273 ? -2.977 23.469 22 1 95.81 273 LEU A O 1
ATOM 2164 N N . GLN A 1 274 ? -4.922 23.953 20.891 1 94.12 274 GLN A N 1
ATOM 2165 C CA . GLN A 1 274 ? -5.617 22.781 21.406 1 94.12 274 GLN A CA 1
ATOM 2166 C C . GLN A 1 274 ? -4.832 21.5 21.125 1 94.12 274 GLN A C 1
ATOM 2168 O O . GLN A 1 274 ? -4.758 20.609 21.984 1 94.12 274 GLN A O 1
ATOM 2173 N N . PHE A 1 275 ? -4.289 21.328 20 1 93.25 275 PHE A N 1
ATOM 2174 C CA . PHE A 1 275 ? -3.531 20.125 19.641 1 93.25 275 PHE A CA 1
ATOM 2175 C C . PHE A 1 275 ? -2.35 19.938 20.578 1 93.25 275 PHE A C 1
ATOM 2177 O O . PHE A 1 275 ? -2.141 18.844 21.109 1 93.25 275 PHE A O 1
ATOM 2184 N N . TYR A 1 276 ? -1.572 20.922 20.75 1 95.12 276 TYR A N 1
ATOM 2185 C CA . TYR A 1 276 ? -0.345 20.797 21.531 1 95.12 276 TYR A CA 1
ATOM 2186 C C . TYR A 1 276 ? -0.654 20.625 23.016 1 95.12 276 TYR A C 1
ATOM 2188 O O . TYR A 1 276 ? 0.094 19.969 23.734 1 95.12 276 TYR A O 1
ATOM 2196 N N . LEU A 1 277 ? -1.764 21.172 23.484 1 95.12 277 LEU A N 1
ATOM 2197 C CA . LEU A 1 277 ? -2.189 20.906 24.844 1 95.12 277 LEU A CA 1
ATOM 2198 C C . LEU A 1 277 ? -2.594 19.453 25.016 1 95.12 277 LEU A C 1
ATOM 2200 O O . LEU A 1 277 ? -2.307 18.828 26.047 1 95.12 277 LEU A O 1
ATOM 2204 N N . ASN A 1 278 ? -3.174 18.891 24 1 93.12 278 ASN A N 1
ATOM 2205 C CA . ASN A 1 278 ? -3.688 17.531 24.047 1 93.12 278 ASN A CA 1
ATOM 2206 C C . ASN A 1 278 ? -2.555 16.5 24.078 1 93.12 278 ASN A C 1
ATOM 2208 O O . ASN A 1 278 ? -2.666 15.477 24.75 1 93.12 278 ASN A O 1
ATOM 2212 N N . PHE A 1 279 ? -1.449 16.828 23.406 1 93.12 279 PHE A N 1
ATOM 2213 C CA . PHE A 1 279 ? -0.501 15.742 23.156 1 93.12 279 PHE A CA 1
ATOM 2214 C C . PHE A 1 279 ? 0.843 16.047 23.812 1 93.12 279 PHE A C 1
ATOM 2216 O O . PHE A 1 279 ? 1.667 15.148 24 1 93.12 279 PHE A O 1
ATOM 2223 N N . PHE A 1 280 ? 1.084 17.312 24.219 1 94.81 280 PHE A N 1
ATOM 2224 C CA . PHE A 1 280 ? 2.441 17.688 24.609 1 94.81 280 PHE A CA 1
ATOM 2225 C C . PHE A 1 280 ? 2.436 18.516 25.891 1 94.81 280 PHE A C 1
ATOM 2227 O O . PHE A 1 280 ? 3.307 19.359 26.094 1 94.81 280 PHE A O 1
ATOM 2234 N N . LEU A 1 281 ? 1.511 18.234 26.719 1 94.5 281 LEU A N 1
ATOM 2235 C CA . LEU A 1 281 ? 1.317 19.062 27.906 1 94.5 281 LEU A CA 1
ATOM 2236 C C . LEU A 1 281 ? 2.434 18.828 28.922 1 94.5 281 LEU A C 1
ATOM 2238 O O . LEU A 1 281 ? 2.947 19.766 29.516 1 94.5 281 LEU A O 1
ATOM 2242 N N . THR A 1 282 ? 2.785 17.594 29.141 1 94.31 282 THR A N 1
ATOM 2243 C CA . THR A 1 282 ? 3.766 17.25 30.156 1 94.31 282 THR A CA 1
ATOM 2244 C C . THR A 1 282 ? 5.121 16.953 29.531 1 94.31 282 THR A C 1
ATOM 2246 O O . THR A 1 282 ? 5.207 16.672 28.344 1 94.31 282 THR A O 1
ATOM 2249 N N . GLU A 1 283 ? 6.125 17 30.391 1 94 283 GLU A N 1
ATOM 2250 C CA . GLU A 1 283 ? 7.465 16.656 29.938 1 94 283 GLU A CA 1
ATOM 2251 C C . GLU A 1 283 ? 7.523 15.211 29.438 1 94 283 GLU A C 1
ATOM 2253 O O . GLU A 1 283 ? 8.242 14.906 28.484 1 94 283 GLU A O 1
ATOM 2258 N N . GLN A 1 284 ? 6.805 14.367 30.094 1 92.81 284 GLN A N 1
ATOM 2259 C CA . GLN A 1 284 ? 6.73 12.977 29.672 1 92.81 284 GLN A CA 1
ATOM 2260 C C . GLN A 1 284 ? 6.152 12.859 28.266 1 92.81 284 GLN A C 1
ATOM 2262 O O . GLN A 1 284 ? 6.699 12.148 27.422 1 92.81 284 GLN A O 1
ATOM 2267 N N . GLN A 1 285 ? 5.094 13.547 28.016 1 94.19 285 GLN A N 1
ATOM 2268 C CA . GLN A 1 285 ? 4.43 13.508 26.719 1 94.19 285 GLN A CA 1
ATOM 2269 C C . GLN A 1 285 ? 5.34 14.047 25.625 1 94.19 285 GLN A C 1
ATOM 2271 O O . GLN A 1 285 ? 5.375 13.508 24.516 1 94.19 285 GLN A O 1
ATOM 2276 N N . LYS A 1 286 ? 6.062 15.109 25.922 1 95.31 286 LYS A N 1
ATOM 2277 C CA . LYS A 1 286 ? 6.965 15.742 24.969 1 95.31 286 LYS A CA 1
ATOM 2278 C C . LYS A 1 286 ? 8.039 14.758 24.5 1 95.31 286 LYS A C 1
ATOM 2280 O O . LYS A 1 286 ? 8.609 14.922 23.422 1 95.31 286 LYS A O 1
ATOM 2285 N N . LYS A 1 287 ? 8.273 13.75 25.297 1 95.31 287 LYS A N 1
ATOM 2286 C CA . LYS A 1 287 ? 9.273 12.734 24.969 1 95.31 287 LYS A CA 1
ATOM 2287 C C . LYS A 1 287 ? 8.625 11.508 24.344 1 95.31 287 LYS A C 1
ATOM 2289 O O . LYS A 1 287 ? 9.047 11.055 23.266 1 95.31 287 LYS A O 1
ATOM 2294 N N . VAL A 1 288 ? 7.574 11.031 24.922 1 94.94 288 VAL A N 1
ATOM 2295 C CA . VAL A 1 288 ? 6.973 9.75 24.547 1 94.94 288 VAL A CA 1
ATOM 2296 C C . VAL A 1 288 ? 6.258 9.875 23.203 1 94.94 288 VAL A C 1
ATOM 2298 O O . VAL A 1 288 ? 6.387 9.008 22.344 1 94.94 288 VAL A O 1
ATOM 2301 N N . VAL A 1 289 ? 5.531 10.945 22.969 1 95.12 289 VAL A N 1
ATOM 2302 C CA . VAL A 1 289 ? 4.66 11.094 21.812 1 95.12 289 VAL A CA 1
ATOM 2303 C C . VAL A 1 289 ? 5.5 11.102 20.531 1 95.12 289 VAL A C 1
ATOM 2305 O O . VAL A 1 289 ? 5.188 10.398 19.578 1 95.12 289 VAL A O 1
ATOM 2308 N N . PRO A 1 290 ? 6.594 11.828 20.5 1 96.25 290 PRO A N 1
ATOM 2309 C CA . PRO A 1 290 ? 7.359 11.875 19.25 1 96.25 290 PRO A CA 1
ATOM 2310 C C . PRO A 1 290 ? 8.32 10.695 19.109 1 96.25 290 PRO A C 1
ATOM 2312 O O . PRO A 1 290 ? 8.922 10.516 18.047 1 96.25 290 PRO A O 1
ATOM 2315 N N . THR A 1 291 ? 8.508 9.875 20.062 1 96.88 291 THR A N 1
ATOM 2316 C CA . THR A 1 291 ? 9.531 8.836 20.109 1 96.88 291 THR A CA 1
ATOM 2317 C C . THR A 1 291 ? 9.398 7.891 18.922 1 96.88 291 THR A C 1
ATOM 2319 O O . THR A 1 291 ? 10.391 7.613 18.234 1 96.88 291 THR A O 1
ATOM 2322 N N . PRO A 1 292 ? 8.242 7.363 18.609 1 96.44 292 PRO A N 1
ATOM 2323 C CA . PRO A 1 292 ? 8.195 6.391 17.516 1 96.44 292 PRO A CA 1
ATOM 2324 C C . PRO A 1 292 ? 8.641 6.988 16.188 1 96.44 292 PRO A C 1
ATOM 2326 O O . PRO A 1 292 ? 9.414 6.363 15.453 1 96.44 292 PRO A O 1
ATOM 2329 N N . PHE A 1 293 ? 8.227 8.164 15.875 1 97.62 293 PHE A N 1
ATOM 2330 C CA . PHE A 1 293 ? 8.594 8.773 14.602 1 97.62 293 PHE A CA 1
ATOM 2331 C C . PHE A 1 293 ? 10.094 9.023 14.539 1 97.62 293 PHE A C 1
ATOM 2333 O O . PHE A 1 293 ? 10.742 8.68 13.539 1 97.62 293 PHE A O 1
ATOM 2340 N N . PHE A 1 294 ? 10.602 9.633 15.508 1 98.12 294 PHE A N 1
ATOM 2341 C CA . PHE A 1 294 ? 11.992 10.055 15.461 1 98.12 294 PHE A CA 1
ATOM 2342 C C . PHE A 1 294 ? 12.93 8.859 15.586 1 98.12 294 PHE A C 1
ATOM 2344 O O . PHE A 1 294 ? 14.055 8.891 15.086 1 98.12 294 PHE A O 1
ATOM 2351 N N . SER A 1 295 ? 12.445 7.828 16.297 1 96.81 295 SER A N 1
ATOM 2352 C CA . SER A 1 295 ? 13.211 6.586 16.25 1 96.81 295 SER A CA 1
ATOM 2353 C C . SER A 1 295 ? 13.32 6.055 14.82 1 96.81 295 SER A C 1
ATOM 2355 O O . SER A 1 295 ? 14.391 5.645 14.383 1 96.81 295 SER A O 1
ATOM 2357 N N . ASP A 1 296 ? 12.219 6.047 14.117 1 96.38 296 ASP A N 1
ATOM 2358 C CA . ASP A 1 296 ? 12.227 5.633 12.719 1 96.38 296 ASP A CA 1
ATOM 2359 C C . ASP A 1 296 ? 13.109 6.547 11.875 1 96.38 296 ASP A C 1
ATOM 2361 O O . ASP A 1 296 ? 13.828 6.082 10.984 1 96.38 296 ASP A O 1
ATOM 2365 N N . LEU A 1 297 ? 12.992 7.82 12.117 1 97.62 297 LEU A N 1
ATOM 2366 C CA . LEU A 1 297 ? 13.781 8.797 11.375 1 97.62 297 LEU A CA 1
ATOM 2367 C C . LEU A 1 297 ? 15.273 8.492 11.492 1 97.62 297 LEU A C 1
ATOM 2369 O O . LEU A 1 297 ? 16 8.547 10.5 1 97.62 297 LEU A O 1
ATOM 2373 N N . LEU A 1 298 ? 15.727 8.234 12.711 1 96.81 298 LEU A N 1
ATOM 2374 C CA . LEU A 1 298 ? 17.125 7.898 12.922 1 96.81 298 LEU A CA 1
ATOM 2375 C C . LEU A 1 298 ? 17.516 6.648 12.141 1 96.81 298 LEU A C 1
ATOM 2377 O O . LEU A 1 298 ? 18.625 6.559 11.609 1 96.81 298 LEU A O 1
ATOM 2381 N N . LYS A 1 299 ? 16.578 5.715 12.086 1 94.88 299 LYS A N 1
ATOM 2382 C CA . LYS A 1 299 ? 16.828 4.512 11.297 1 94.88 299 LYS A CA 1
ATOM 2383 C C . LYS A 1 299 ? 16.969 4.844 9.812 1 94.88 299 LYS A C 1
ATOM 2385 O O . LYS A 1 299 ? 17.844 4.324 9.133 1 94.88 299 LYS A O 1
ATOM 2390 N N . TYR A 1 300 ? 16.047 5.684 9.297 1 95.12 300 TYR A N 1
ATOM 2391 C CA . TYR A 1 300 ? 16.109 6.09 7.898 1 95.12 300 TYR A CA 1
ATOM 2392 C C . TYR A 1 300 ? 17.438 6.789 7.586 1 95.12 300 TYR A C 1
ATOM 2394 O O . TYR A 1 300 ? 18.016 6.57 6.527 1 95.12 300 TYR A O 1
ATOM 2402 N N . ILE A 1 301 ? 17.828 7.629 8.484 1 94.62 301 ILE A N 1
ATOM 2403 C CA . ILE A 1 301 ? 19.047 8.414 8.305 1 94.62 301 ILE A CA 1
ATOM 2404 C C . ILE A 1 301 ? 20.266 7.488 8.328 1 94.62 301 ILE A C 1
ATOM 2406 O O . ILE A 1 301 ? 21.219 7.672 7.555 1 94.62 301 ILE A O 1
ATOM 2410 N N . GLY A 1 302 ? 20.297 6.531 9.195 1 87.75 302 GLY A N 1
ATOM 2411 C CA . GLY A 1 302 ? 21.438 5.652 9.414 1 87.75 302 GLY A CA 1
ATOM 2412 C C . GLY A 1 302 ? 21.609 4.609 8.328 1 87.75 302 GLY A C 1
ATOM 2413 O O . GLY A 1 302 ? 22.672 4.02 8.188 1 87.75 302 GLY A O 1
ATOM 2414 N N . ASP A 1 303 ? 20.594 4.332 7.629 1 73.5 303 ASP A N 1
ATOM 2415 C CA . ASP A 1 303 ? 20.656 3.314 6.582 1 73.5 303 ASP A CA 1
ATOM 2416 C C . ASP A 1 303 ? 21.594 3.742 5.457 1 73.5 303 ASP A C 1
ATOM 2418 O O . ASP A 1 303 ? 21.406 4.797 4.844 1 73.5 303 ASP A O 1
ATOM 2422 N N . SER A 1 304 ? 22.891 3.344 5.387 1 66.81 304 SER A N 1
ATOM 2423 C CA . SER A 1 304 ? 23.969 3.816 4.523 1 66.81 304 SER A CA 1
ATOM 2424 C C . SER A 1 304 ? 23.672 3.549 3.055 1 66.81 304 SER A C 1
ATOM 2426 O O . SER A 1 304 ? 24.188 4.23 2.172 1 66.81 304 SER A O 1
ATOM 2428 N N . HIS A 1 305 ? 23.031 2.586 2.711 1 65.69 305 HIS A N 1
ATOM 2429 C CA . HIS A 1 305 ? 22.953 2.287 1.286 1 65.69 305 HIS A CA 1
ATOM 2430 C C . HIS A 1 305 ? 21.578 2.633 0.72 1 65.69 305 HIS A C 1
ATOM 2432 O O . HIS A 1 305 ? 21.453 3.553 -0.09 1 65.69 305 HIS A O 1
ATOM 2438 N N . LYS A 1 306 ? 20.734 2.049 0.484 1 76.12 306 LYS A N 1
ATOM 2439 C CA . LYS A 1 306 ? 19.359 2.18 0.005 1 76.12 306 LYS A CA 1
ATOM 2440 C C . LYS A 1 306 ? 18.375 2.002 1.145 1 76.12 306 LYS A C 1
ATOM 2442 O O . LYS A 1 306 ? 18.625 1.262 2.096 1 76.12 306 LYS A O 1
ATOM 2447 N N . PRO A 1 307 ? 17.453 3.092 1.195 1 92.25 307 PRO A N 1
ATOM 2448 C CA . PRO A 1 307 ? 16.891 4.012 0.198 1 92.25 307 PRO A CA 1
ATOM 2449 C C . PRO A 1 307 ? 17.469 5.422 0.319 1 92.25 307 PRO A C 1
ATOM 2451 O O . PRO A 1 307 ? 17.812 5.859 1.418 1 92.25 307 PRO A O 1
ATOM 2454 N N . ILE A 1 308 ? 17.562 6.184 -0.781 1 95.75 308 ILE A N 1
ATOM 2455 C CA . ILE A 1 308 ? 18.047 7.562 -0.768 1 95.75 308 ILE A CA 1
ATOM 2456 C C . ILE A 1 308 ? 16.859 8.523 -0.655 1 95.75 308 ILE A C 1
ATOM 2458 O O . ILE A 1 308 ? 17.047 9.711 -0.375 1 95.75 308 ILE A O 1
ATOM 2462 N N . PHE A 1 309 ? 15.688 8.023 -0.968 1 97.56 309 PHE A N 1
ATOM 2463 C CA . PHE A 1 309 ? 14.469 8.828 -0.945 1 97.56 309 PHE A CA 1
ATOM 2464 C C . PHE A 1 309 ? 13.352 8.102 -0.215 1 97.56 309 PHE A C 1
ATOM 2466 O O . PHE A 1 309 ? 12.906 7.035 -0.653 1 97.56 309 PHE A O 1
ATOM 2473 N N . THR A 1 310 ? 12.922 8.625 0.907 1 98.12 310 THR A N 1
ATOM 2474 C CA . THR A 1 310 ? 11.852 8.047 1.719 1 98.12 310 THR A CA 1
ATOM 2475 C C . THR A 1 310 ? 10.617 8.938 1.703 1 98.12 310 THR A C 1
ATOM 2477 O O . THR A 1 310 ? 10.719 10.148 1.866 1 98.12 310 THR A O 1
ATOM 2480 N N . VAL A 1 311 ? 9.461 8.32 1.455 1 98.75 311 VAL A N 1
ATOM 2481 C CA . VAL A 1 311 ? 8.195 9.039 1.404 1 98.75 311 VAL A CA 1
ATOM 2482 C C . VAL A 1 311 ? 7.246 8.5 2.475 1 98.75 311 VAL A C 1
ATOM 2484 O O . VAL A 1 311 ? 6.953 7.301 2.502 1 98.75 311 VAL A O 1
ATOM 2487 N N . LEU A 1 312 ? 6.77 9.375 3.328 1 98.81 312 LEU A N 1
ATOM 2488 C CA . LEU A 1 312 ? 5.844 9.023 4.398 1 98.81 312 LEU A CA 1
ATOM 2489 C C . LEU A 1 312 ? 4.539 9.805 4.27 1 98.81 312 LEU A C 1
ATOM 2491 O O . LEU A 1 312 ? 4.535 11.031 4.363 1 98.81 312 LEU A O 1
ATOM 2495 N N . SER A 1 313 ? 3.439 9.117 4.004 1 98.88 313 SER A N 1
ATOM 2496 C CA . SER A 1 313 ? 2.109 9.703 3.891 1 98.88 313 SER A CA 1
ATOM 2497 C C . SER A 1 313 ? 1.322 9.547 5.188 1 98.88 313 SER A C 1
ATOM 2499 O O . SER A 1 313 ? 1.101 8.43 5.652 1 98.88 313 SER A O 1
ATOM 2501 N N . ALA A 1 314 ? 0.887 10.68 5.699 1 98.38 314 ALA A N 1
ATOM 2502 C CA . ALA A 1 314 ? 0.364 10.625 7.062 1 98.38 314 ALA A CA 1
ATOM 2503 C C . ALA A 1 314 ? -0.704 11.695 7.281 1 98.38 314 ALA A C 1
ATOM 2505 O O . ALA A 1 314 ? -1.531 11.945 6.402 1 98.38 314 ALA A O 1
ATOM 2506 N N . HIS A 1 315 ? -0.807 12.172 8.523 1 97.12 315 HIS A N 1
ATOM 2507 C CA . HIS A 1 315 ? -1.902 13.023 8.969 1 97.12 315 HIS A CA 1
ATOM 2508 C C . HIS A 1 315 ? -1.381 14.344 9.531 1 97.12 315 HIS A C 1
ATOM 2510 O O . HIS A 1 315 ? -0.168 14.547 9.617 1 97.12 315 HIS A O 1
ATOM 2516 N N . ASP A 1 316 ? -2.322 15.242 9.789 1 95.81 316 ASP A N 1
ATOM 2517 C CA . ASP A 1 316 ? -1.971 16.516 10.414 1 95.81 316 ASP A CA 1
ATOM 2518 C C . ASP A 1 316 ? -1.291 16.281 11.766 1 95.81 316 ASP A C 1
ATOM 2520 O O . ASP A 1 316 ? -0.296 16.938 12.078 1 95.81 316 ASP A O 1
ATOM 2524 N N . THR A 1 317 ? -1.775 15.305 12.469 1 94.75 317 THR A N 1
ATOM 2525 C CA . THR A 1 317 ? -1.217 15.008 13.781 1 94.75 317 THR A CA 1
ATOM 2526 C C . THR A 1 317 ? 0.246 14.594 13.664 1 94.75 317 THR A C 1
ATOM 2528 O O . THR A 1 317 ? 1.057 14.898 14.539 1 94.75 317 THR A O 1
ATOM 2531 N N . THR A 1 318 ? 0.607 13.906 12.602 1 97.38 318 THR A N 1
ATOM 2532 C CA . THR A 1 318 ? 1.992 13.516 12.367 1 97.38 318 THR A CA 1
ATOM 2533 C C . THR A 1 318 ? 2.869 14.742 12.117 1 97.38 318 THR A C 1
ATOM 2535 O O . THR A 1 318 ? 3.934 14.875 12.727 1 97.38 318 THR A O 1
ATOM 2538 N N . ILE A 1 319 ? 2.393 15.602 11.266 1 98.06 319 ILE A N 1
ATOM 2539 C CA . ILE A 1 319 ? 3.154 16.797 10.93 1 98.06 319 ILE A CA 1
ATOM 2540 C C . ILE A 1 319 ? 3.359 17.641 12.188 1 98.06 319 ILE A C 1
ATOM 2542 O O . ILE A 1 319 ? 4.473 18.094 12.469 1 98.06 319 ILE A O 1
ATOM 2546 N N . ASN A 1 320 ? 2.303 17.844 12.945 1 96.75 320 ASN A N 1
ATOM 2547 C CA . ASN A 1 320 ? 2.395 18.625 14.18 1 96.75 320 ASN A CA 1
ATOM 2548 C C . ASN A 1 320 ? 3.396 18 15.156 1 96.75 320 ASN A C 1
ATOM 2550 O O . ASN A 1 320 ? 4.137 18.719 15.828 1 96.75 320 ASN A O 1
ATOM 2554 N N . THR A 1 321 ? 3.371 16.703 15.234 1 96.75 321 THR A N 1
ATOM 2555 C CA . THR A 1 321 ? 4.293 16 16.125 1 96.75 321 THR A CA 1
ATOM 2556 C C . THR A 1 321 ? 5.734 16.203 15.664 1 96.75 321 THR A C 1
ATOM 2558 O O . THR A 1 321 ? 6.629 16.406 16.484 1 96.75 321 THR A O 1
ATOM 2561 N N . VAL A 1 322 ? 5.957 16.125 14.406 1 98.12 322 VAL A N 1
ATOM 2562 C CA . VAL A 1 322 ? 7.293 16.312 13.836 1 98.12 322 VAL A CA 1
ATOM 2563 C C . VAL A 1 322 ? 7.777 17.734 14.125 1 98.12 322 VAL A C 1
ATOM 2565 O O . VAL A 1 322 ? 8.922 17.922 14.539 1 98.12 322 VAL A O 1
ATOM 2568 N N . LEU A 1 323 ? 6.91 18.688 13.953 1 97.62 323 LEU A N 1
ATOM 2569 C CA . LEU A 1 323 ? 7.273 20.078 14.195 1 97.62 323 LEU A CA 1
ATOM 2570 C C . LEU A 1 323 ? 7.613 20.312 15.664 1 97.62 323 LEU A C 1
ATOM 2572 O O . LEU A 1 323 ? 8.562 21.031 15.977 1 97.62 323 LEU A O 1
ATOM 2576 N N . GLN A 1 324 ? 6.832 19.719 16.484 1 96.25 324 GLN A N 1
ATOM 2577 C CA . GLN A 1 324 ? 7.109 19.828 17.922 1 96.25 324 GLN A CA 1
ATOM 2578 C C . GLN A 1 324 ? 8.445 19.188 18.266 1 96.25 324 GLN A C 1
ATOM 2580 O O . GLN A 1 324 ? 9.227 19.75 19.031 1 96.25 324 GLN A O 1
ATOM 2585 N N . GLY A 1 325 ? 8.695 18 17.719 1 96.06 325 GLY A N 1
ATOM 2586 C CA . GLY A 1 325 ? 9.945 17.297 17.969 1 96.06 325 GLY A CA 1
ATOM 2587 C C . GLY A 1 325 ? 11.156 18.047 17.453 1 96.06 325 GLY A C 1
ATOM 2588 O O . GLY A 1 325 ? 12.258 17.906 18 1 96.06 325 GLY A O 1
ATOM 2589 N N . LEU A 1 326 ? 10.945 18.875 16.469 1 97.12 326 LEU A N 1
ATOM 2590 C CA . LEU A 1 326 ? 12.008 19.672 15.867 1 97.12 326 LEU A CA 1
ATOM 2591 C C . LEU A 1 326 ? 12.172 20.984 16.609 1 97.12 326 LEU A C 1
ATOM 2593 O O . LEU A 1 326 ? 12.992 21.828 16.219 1 97.12 326 LEU A O 1
ATOM 2597 N N . ASN A 1 327 ? 11.398 21.188 17.562 1 93.94 327 ASN A N 1
ATOM 2598 C CA . ASN A 1 327 ? 11.422 22.391 18.391 1 93.94 327 ASN A CA 1
ATOM 2599 C C . ASN A 1 327 ? 11.016 23.625 17.594 1 93.94 327 ASN A C 1
ATOM 2601 O O . ASN A 1 327 ? 11.57 24.703 17.797 1 93.94 327 ASN A O 1
ATOM 2605 N N . LEU A 1 328 ? 10.125 23.438 16.719 1 96.75 328 LEU A N 1
ATOM 2606 C CA . LEU A 1 328 ? 9.656 24.547 15.883 1 96.75 328 LEU A CA 1
ATOM 2607 C C . LEU A 1 328 ? 8.344 25.109 16.406 1 96.75 328 LEU A C 1
ATOM 2609 O O . LEU A 1 328 ? 7.93 26.203 16.016 1 96.75 328 LEU A O 1
ATOM 2613 N N . VAL A 1 329 ? 7.73 24.344 17.266 1 96.44 329 VAL A N 1
ATOM 2614 C CA . VAL A 1 329 ? 6.484 24.797 17.875 1 96.44 329 VAL A CA 1
ATOM 2615 C C . VAL A 1 329 ? 6.277 24.078 19.203 1 96.44 329 VAL A C 1
ATOM 2617 O O . VAL A 1 329 ? 6.711 22.938 19.375 1 96.44 329 VAL A O 1
ATOM 2620 N N . SER A 1 330 ? 5.676 24.656 20.156 1 95.5 330 SER A N 1
ATOM 2621 C CA . SER A 1 330 ? 5.219 24.141 21.438 1 95.5 330 SER A CA 1
ATOM 2622 C C . SER A 1 330 ? 3.986 24.891 21.922 1 95.5 330 SER A C 1
ATOM 2624 O O . SER A 1 330 ? 3.66 25.969 21.406 1 95.5 330 SER A O 1
ATOM 2626 N N . TYR A 1 331 ? 3.238 24.219 22.891 1 96.31 331 TYR A N 1
ATOM 2627 C CA . TYR A 1 331 ? 2.08 24.938 23.391 1 96.31 331 TYR A CA 1
ATOM 2628 C C . TYR A 1 331 ? 2.506 26.234 24.078 1 96.31 331 TYR A C 1
ATOM 2630 O O . TYR A 1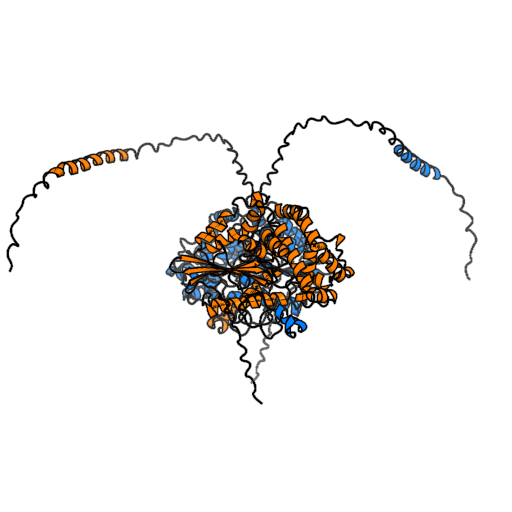 331 ? 1.791 27.25 24.016 1 96.31 331 TYR A O 1
ATOM 2638 N N . GLU A 1 332 ? 3.703 26.328 24.609 1 96.25 332 GLU A N 1
ATOM 2639 C CA . GLU A 1 332 ? 4.215 27.516 25.281 1 96.25 332 GLU A CA 1
ATOM 2640 C C . GLU A 1 332 ? 4.414 28.672 24.297 1 96.25 332 GLU A C 1
ATOM 2642 O O . GLU A 1 332 ? 4 29.797 24.562 1 96.25 332 GLU A O 1
ATOM 2647 N N . CYS A 1 333 ? 5.074 28.297 23.203 1 96.06 333 CYS A N 1
ATOM 2648 C CA . CYS A 1 333 ? 5.348 29.375 22.25 1 96.06 333 CYS A CA 1
ATOM 2649 C C . CYS A 1 333 ? 4.066 29.859 21.578 1 96.06 333 CYS A C 1
ATOM 2651 O O . CYS A 1 333 ? 3.939 31.031 21.234 1 96.06 333 CYS A O 1
ATOM 2653 N N . VAL A 1 334 ? 3.049 28.969 21.422 1 96.62 334 VAL A N 1
ATOM 2654 C CA . VAL A 1 334 ? 1.76 29.359 20.859 1 96.62 334 VAL A CA 1
ATOM 2655 C C . VAL A 1 334 ? 1.025 30.281 21.828 1 96.62 334 VAL A C 1
ATOM 2657 O O . VAL A 1 334 ? 0.409 31.266 21.406 1 96.62 334 VAL A O 1
ATOM 2660 N N . ILE A 1 335 ? 1.099 29.969 23.109 1 96.94 335 ILE A N 1
ATOM 2661 C CA . ILE A 1 335 ? 0.503 30.828 24.125 1 96.94 335 ILE A CA 1
ATOM 2662 C C . ILE A 1 335 ? 1.147 32.219 24.078 1 96.94 335 ILE A C 1
ATOM 2664 O O . ILE A 1 335 ? 0.456 33.219 24.141 1 96.94 335 ILE A O 1
ATOM 2668 N N . GLU A 1 336 ? 2.441 32.25 23.922 1 96.88 336 GLU A N 1
ATOM 2669 C CA . GLU A 1 336 ? 3.135 33.5 23.797 1 96.88 336 GLU A CA 1
ATOM 2670 C C . GLU A 1 336 ? 2.662 34.281 22.562 1 96.88 336 GLU A C 1
ATOM 2672 O O . GLU A 1 336 ? 2.486 35.5 22.625 1 96.88 336 GLU A O 1
ATOM 2677 N N . TYR A 1 337 ? 2.539 33.625 21.5 1 96.62 337 TYR A N 1
ATOM 2678 C CA . TYR A 1 337 ? 2.012 34.188 20.266 1 96.62 337 TYR A CA 1
ATOM 2679 C C . TYR A 1 337 ? 0.629 34.781 20.5 1 96.62 337 TYR A C 1
ATOM 2681 O O . TYR A 1 337 ? 0.359 35.938 20.078 1 96.62 337 TYR A O 1
ATOM 2689 N N . ILE A 1 338 ? -0.258 34.031 21.172 1 96.44 338 ILE A N 1
ATOM 2690 C CA . ILE A 1 338 ? -1.624 34.469 21.453 1 96.44 338 ILE A CA 1
ATOM 2691 C C . ILE A 1 338 ? -1.604 35.688 22.375 1 96.44 338 ILE A C 1
ATOM 2693 O O . ILE A 1 338 ? -2.258 36.688 22.094 1 96.44 338 ILE A O 1
ATOM 2697 N N . LYS A 1 339 ? -0.808 35.688 23.359 1 95.88 339 LYS A N 1
ATOM 2698 C CA . LYS A 1 339 ? -0.734 36.781 24.344 1 95.88 339 LYS A CA 1
ATOM 2699 C C . LYS A 1 339 ? -0.086 38.031 23.734 1 95.88 339 LYS A C 1
ATOM 2701 O O . LYS A 1 339 ? -0.292 39.125 24.219 1 95.88 339 LYS A O 1
ATOM 2706 N N . ASN A 1 340 ? 0.68 37.781 22.719 1 96.38 340 ASN A N 1
ATOM 2707 C CA . ASN A 1 340 ? 1.325 38.906 22.031 1 96.38 340 ASN A CA 1
ATOM 2708 C C . ASN A 1 340 ? 0.441 39.469 20.922 1 96.38 340 ASN A C 1
ATOM 2710 O O . ASN A 1 340 ? 0.945 39.969 19.906 1 96.38 340 ASN A O 1
ATOM 2714 N N . GLY A 1 341 ? -0.864 39.312 21 1 95.19 341 GLY A N 1
ATOM 2715 C CA . GLY A 1 341 ? -1.82 39.812 20.047 1 95.19 341 GLY A CA 1
ATOM 2716 C C . GLY A 1 341 ? -1.827 39.062 18.734 1 95.19 341 GLY A C 1
ATOM 2717 O O . GLY A 1 341 ? -1.994 39.656 17.672 1 95.19 341 GLY A O 1
ATOM 2718 N N . PHE A 1 342 ? -1.481 37.75 18.812 1 95.69 342 PHE A N 1
ATOM 2719 C CA . PHE A 1 342 ? -1.461 36.906 17.641 1 95.69 342 PHE A CA 1
ATOM 2720 C C . PHE A 1 342 ? -0.419 37.375 16.641 1 95.69 342 PHE A C 1
ATOM 2722 O O . PHE A 1 342 ? -0.688 37.438 15.438 1 95.69 342 PHE A O 1
ATOM 2729 N N . LYS A 1 343 ? 0.694 37.844 17.219 1 94.81 343 LYS A N 1
ATOM 2730 C CA . LYS A 1 343 ? 1.862 38.25 16.438 1 94.81 343 LYS A CA 1
ATOM 2731 C C . LYS A 1 343 ? 3.094 37.438 16.844 1 94.81 343 LYS A C 1
ATOM 2733 O O . LYS A 1 343 ? 3.248 37.094 18.016 1 94.81 343 LYS A O 1
ATOM 2738 N N . PRO A 1 344 ? 3.889 37.156 15.82 1 91.69 344 PRO A N 1
ATOM 2739 C CA . PRO A 1 344 ? 5.125 36.469 16.172 1 91.69 344 PRO A CA 1
ATOM 2740 C C . PRO A 1 344 ? 5.965 37.219 17.188 1 91.69 344 PRO A C 1
ATOM 2742 O O . PRO A 1 344 ? 6.02 38.438 17.156 1 91.69 344 PRO A O 1
ATOM 2745 N N . VAL A 1 345 ? 6.578 36.469 18.047 1 91.25 345 VAL A N 1
ATOM 2746 C CA . VAL A 1 345 ? 7.5 37.031 19.016 1 91.25 345 VAL A CA 1
ATOM 2747 C C . VAL A 1 345 ? 8.898 37.125 18.422 1 91.25 345 VAL A C 1
ATOM 2749 O O . VAL A 1 345 ? 9.43 36.156 17.906 1 91.25 345 VAL A O 1
ATOM 2752 N N . ASP A 1 346 ? 9.438 38.281 18.516 1 88.56 346 ASP A N 1
ATOM 2753 C CA . ASP A 1 346 ? 10.727 38.562 17.891 1 88.56 346 ASP A CA 1
ATOM 2754 C C . ASP A 1 346 ? 11.805 37.594 18.375 1 88.56 346 ASP A C 1
ATOM 2756 O O . ASP A 1 346 ? 11.93 37.344 19.578 1 88.56 346 ASP A O 1
ATOM 2760 N N . GLY A 1 347 ? 12.523 37.031 17.359 1 86.5 347 GLY A N 1
ATOM 2761 C CA . GLY A 1 347 ? 13.672 36.188 17.656 1 86.5 347 GLY A CA 1
ATOM 2762 C C . GLY A 1 347 ? 13.297 34.781 18.062 1 86.5 347 GLY A C 1
ATOM 2763 O O . GLY A 1 347 ? 14.172 33.969 18.359 1 86.5 347 GLY A O 1
ATOM 2764 N N . LYS A 1 348 ? 12.078 34.531 18.078 1 88.12 348 LYS A N 1
ATOM 2765 C CA . LYS A 1 348 ? 11.641 33.188 18.516 1 88.12 348 LYS A CA 1
ATOM 2766 C C . LYS A 1 348 ? 11.039 32.406 17.359 1 88.12 348 LYS A C 1
ATOM 2768 O O . LYS A 1 348 ? 10.305 32.969 16.531 1 88.12 348 LYS A O 1
ATOM 2773 N N . VAL A 1 349 ? 11.484 31.234 17.219 1 91.5 349 VAL A N 1
ATOM 2774 C CA . VAL A 1 349 ? 10.898 30.328 16.234 1 91.5 349 VAL A CA 1
ATOM 2775 C C . VAL A 1 349 ? 9.617 29.719 16.797 1 91.5 349 VAL A C 1
ATOM 2777 O O . VAL A 1 349 ? 9.641 29.078 17.859 1 91.5 349 VAL A O 1
ATOM 2780 N N . CYS A 1 350 ? 8.477 29.953 16.078 1 95.5 350 CYS A N 1
ATOM 2781 C CA . CYS A 1 350 ? 7.203 29.375 16.484 1 95.5 350 CYS A CA 1
ATOM 2782 C C . CYS A 1 350 ? 6.254 29.266 15.289 1 95.5 350 CYS A C 1
ATOM 2784 O O . CYS A 1 350 ? 5.777 30.297 14.789 1 95.5 350 CYS A O 1
ATOM 2786 N N . ILE A 1 351 ? 6.031 28.109 14.891 1 95.19 351 ILE A N 1
ATOM 2787 C CA . ILE A 1 351 ? 5.062 27.906 13.82 1 95.19 351 ILE A CA 1
ATOM 2788 C C . ILE A 1 351 ? 3.645 28.016 14.383 1 95.19 351 ILE A C 1
ATOM 2790 O O . ILE A 1 351 ? 3.26 27.234 15.258 1 95.19 351 ILE A O 1
ATOM 2794 N N . THR A 1 352 ? 2.92 28.969 13.883 1 91.38 352 THR A N 1
ATOM 2795 C CA . THR A 1 352 ? 1.604 29.25 14.453 1 91.38 352 THR A CA 1
ATOM 2796 C C . THR A 1 352 ? 0.504 28.938 13.445 1 91.38 352 THR A C 1
ATOM 2798 O O . THR A 1 352 ? -0.682 28.969 13.773 1 91.38 352 THR A O 1
ATOM 2801 N N . GLU A 1 353 ? 0.882 28.703 12.242 1 83.12 353 GLU A N 1
ATOM 2802 C CA . GLU A 1 353 ? -0.101 28.375 11.219 1 83.12 353 GLU A CA 1
ATOM 2803 C C . GLU A 1 353 ? -0.521 26.906 11.297 1 83.12 353 GLU A C 1
ATOM 2805 O O . GLU A 1 353 ? 0.267 26.062 11.703 1 83.12 353 GLU A O 1
ATOM 2810 N N . ASP A 1 354 ? -1.738 26.719 10.914 1 79.06 354 ASP A N 1
ATOM 2811 C CA . ASP A 1 354 ? -2.266 25.359 10.938 1 79.06 354 ASP A CA 1
ATOM 2812 C C . ASP A 1 354 ? -1.581 24.484 9.891 1 79.06 354 ASP A C 1
ATOM 2814 O O . ASP A 1 354 ? -1.106 24.984 8.867 1 79.06 354 ASP A O 1
ATOM 2818 N N . THR A 1 355 ? -1.467 23.266 10.18 1 92.69 355 THR A N 1
ATOM 2819 C CA . THR A 1 355 ? -1.007 22.234 9.258 1 92.69 355 THR A CA 1
ATOM 2820 C C . THR A 1 355 ? -2.104 21.875 8.266 1 92.69 355 THR A C 1
ATOM 2822 O O . THR A 1 355 ? -2.854 20.922 8.477 1 92.69 355 THR A O 1
ATOM 2825 N N . ASP A 1 356 ? -2.197 22.641 7.188 1 93.69 356 ASP A N 1
ATOM 2826 C CA . ASP A 1 356 ? -3.234 22.484 6.176 1 93.69 356 ASP A CA 1
ATOM 2827 C C . ASP A 1 356 ? -3.059 21.172 5.422 1 93.69 356 ASP A C 1
ATOM 2829 O O . ASP A 1 356 ? -2.068 20.453 5.617 1 93.69 356 ASP A O 1
ATOM 2833 N N . PHE A 1 357 ? -4.086 20.891 4.621 1 97.44 357 PHE A N 1
ATOM 2834 C CA . PHE A 1 357 ? -3.992 19.719 3.76 1 97.44 357 PHE A CA 1
ATOM 2835 C C . PHE A 1 357 ? -2.725 19.766 2.916 1 97.44 357 PHE A C 1
ATOM 2837 O O . PHE A 1 357 ? -2.334 20.828 2.434 1 97.44 357 PHE A O 1
ATOM 2844 N N . ALA A 1 358 ? -2.014 18.594 2.82 1 98.44 358 ALA A N 1
ATOM 2845 C CA . ALA A 1 358 ? -0.827 18.375 1.997 1 98.44 358 ALA A CA 1
ATOM 2846 C C . ALA A 1 358 ? 0.379 19.109 2.572 1 98.44 358 ALA A C 1
ATOM 2848 O O . ALA A 1 358 ? 1.399 19.266 1.897 1 98.44 358 ALA A O 1
ATOM 2849 N N . SER A 1 359 ? 0.249 19.688 3.797 1 98.25 359 SER A N 1
ATOM 2850 C CA . SER A 1 359 ? 1.445 20.203 4.457 1 98.25 359 SER A CA 1
ATOM 2851 C C . SER A 1 359 ? 2.545 19.156 4.508 1 98.25 359 SER A C 1
ATOM 2853 O O . SER A 1 359 ? 2.262 17.953 4.484 1 98.25 359 SER A O 1
ATOM 2855 N N . ASN A 1 360 ? 3.783 19.578 4.551 1 98.62 360 ASN A N 1
ATOM 2856 C CA . ASN A 1 360 ? 4.871 18.609 4.398 1 98.62 360 ASN A CA 1
ATOM 2857 C C . ASN A 1 360 ? 6.137 19.078 5.105 1 98.62 360 ASN A C 1
ATOM 2859 O O . ASN A 1 360 ? 6.34 20.281 5.297 1 98.62 360 ASN A O 1
ATOM 2863 N N . VAL A 1 361 ? 6.891 18.156 5.543 1 98.62 361 VAL A N 1
ATOM 2864 C CA . VAL A 1 361 ? 8.234 18.328 6.09 1 98.62 361 VAL A CA 1
ATOM 2865 C C . VAL A 1 361 ? 9.234 17.516 5.27 1 98.62 361 VAL A C 1
ATOM 2867 O O . VAL A 1 361 ? 9.023 16.328 5.016 1 98.62 361 VAL A O 1
ATOM 2870 N N . VAL A 1 362 ? 10.289 18.141 4.801 1 98.62 362 VAL A N 1
ATOM 2871 C CA . VAL A 1 362 ? 11.32 17.469 4.023 1 98.62 362 VAL A CA 1
ATOM 2872 C C . VAL A 1 362 ? 12.648 17.531 4.777 1 98.62 362 VAL A C 1
ATOM 2874 O O . VAL A 1 362 ? 13.148 18.609 5.09 1 98.62 362 VAL A O 1
ATOM 2877 N N . PHE A 1 363 ? 13.219 16.391 5.102 1 98.38 363 PHE A N 1
ATOM 2878 C CA . PHE A 1 363 ? 14.562 16.25 5.66 1 98.38 363 PHE A CA 1
ATOM 2879 C C . PHE A 1 363 ? 15.586 16.016 4.562 1 98.38 363 PHE A C 1
ATOM 2881 O O . PHE A 1 363 ? 15.414 15.133 3.721 1 98.38 363 PHE A O 1
ATOM 2888 N N . GLU A 1 364 ? 16.609 16.781 4.543 1 97.44 364 GLU A N 1
ATOM 2889 C CA . GLU A 1 364 ? 17.719 16.609 3.604 1 97.44 364 GLU A CA 1
ATOM 2890 C C . GLU A 1 364 ? 19.031 16.344 4.34 1 97.44 364 GLU A C 1
ATOM 2892 O O . GLU A 1 364 ? 19.453 17.156 5.16 1 97.44 364 GLU A O 1
ATOM 2897 N N . ILE A 1 365 ? 19.625 15.242 4.082 1 96.81 365 ILE A N 1
ATOM 2898 C CA . ILE A 1 365 ? 20.969 14.969 4.555 1 96.81 365 ILE A CA 1
ATOM 2899 C C . ILE A 1 365 ? 21.984 15.336 3.469 1 96.81 365 ILE A C 1
ATOM 2901 O O . ILE A 1 365 ? 21.891 14.852 2.336 1 96.81 365 ILE A O 1
ATOM 2905 N N . VAL A 1 366 ? 22.938 16.156 3.84 1 95.81 366 VAL A N 1
ATOM 2906 C CA . VAL A 1 366 ? 23.891 16.641 2.855 1 95.81 366 VAL A CA 1
ATOM 2907 C C . VAL A 1 366 ? 25.312 16.484 3.395 1 95.81 366 VAL A C 1
ATOM 2909 O O . VAL A 1 366 ? 25.516 16.375 4.605 1 95.81 366 VAL A O 1
ATOM 2912 N N . THR A 1 367 ? 26.219 16.422 2.506 1 95.06 367 THR A N 1
ATOM 2913 C CA . THR A 1 367 ? 27.625 16.406 2.844 1 95.06 367 THR A CA 1
ATOM 2914 C C . THR A 1 367 ? 28.344 17.625 2.277 1 95.06 367 THR A C 1
ATOM 2916 O O . THR A 1 367 ? 28.156 17.969 1.105 1 95.06 367 THR A O 1
ATOM 2919 N N . LYS A 1 368 ? 29 18.281 3.121 1 94.06 368 LYS A N 1
ATOM 2920 C CA . LYS A 1 368 ? 29.844 19.406 2.744 1 94.06 368 LYS A CA 1
ATOM 2921 C C . LYS A 1 368 ? 31.188 19.344 3.469 1 94.06 368 LYS A C 1
ATOM 2923 O O . LYS A 1 368 ? 31.234 19.203 4.691 1 94.06 368 LYS A O 1
ATOM 2928 N N . ASP A 1 369 ? 32.25 19.484 2.67 1 92.88 369 ASP A N 1
ATOM 2929 C CA . ASP A 1 369 ? 33.594 19.469 3.213 1 92.88 369 ASP A CA 1
ATOM 2930 C C . ASP A 1 369 ? 33.812 18.25 4.121 1 92.88 369 ASP A C 1
ATOM 2932 O O . ASP A 1 369 ? 34.281 18.391 5.258 1 92.88 369 ASP A O 1
ATOM 2936 N N . ASN A 1 370 ? 33.312 17.156 3.779 1 91.56 370 ASN A N 1
ATOM 2937 C CA . ASN A 1 370 ? 33.469 15.852 4.422 1 91.56 370 ASN A CA 1
ATOM 2938 C C . ASN A 1 370 ? 32.719 15.781 5.746 1 91.56 370 ASN A C 1
ATOM 2940 O O . ASN A 1 370 ? 33.062 14.953 6.605 1 91.56 370 ASN A O 1
ATOM 2944 N N . LYS A 1 371 ? 31.859 16.672 5.891 1 94.31 371 LYS A N 1
ATOM 2945 C CA . LYS A 1 371 ? 30.984 16.641 7.055 1 94.31 371 LYS A CA 1
ATOM 2946 C C . LYS A 1 371 ? 29.516 16.531 6.633 1 94.31 371 LYS A C 1
ATOM 2948 O O . LYS A 1 371 ? 29.125 17.062 5.598 1 94.31 371 LYS A O 1
ATOM 2953 N N . LYS A 1 372 ? 28.812 15.805 7.5 1 95.44 372 LYS A N 1
ATOM 2954 C CA . LYS A 1 372 ? 27.406 15.609 7.195 1 95.44 372 LYS A CA 1
ATOM 2955 C C . LYS A 1 372 ? 26.531 16.609 7.953 1 95.44 372 LYS A C 1
ATOM 2957 O O . LYS A 1 372 ? 26.797 16.922 9.117 1 95.44 372 LYS A O 1
ATOM 2962 N N . TYR A 1 373 ? 25.578 17.156 7.25 1 96.69 373 TYR A N 1
ATOM 2963 C CA . TYR A 1 373 ? 24.625 18.094 7.805 1 96.69 373 TYR A CA 1
ATOM 2964 C C . TYR A 1 373 ? 23.188 17.672 7.504 1 96.69 373 TYR A C 1
ATOM 2966 O O . TYR A 1 373 ? 22.969 16.828 6.645 1 96.69 373 TYR A O 1
ATOM 2974 N N . ILE A 1 374 ? 22.297 18.219 8.266 1 97.19 374 ILE A N 1
ATOM 2975 C CA . ILE A 1 374 ? 20.875 18.031 8.008 1 97.19 374 ILE A CA 1
ATOM 2976 C C . ILE A 1 374 ? 20.203 19.391 7.871 1 97.19 374 ILE A C 1
ATOM 2978 O O . ILE A 1 374 ? 20.531 20.344 8.586 1 97.19 374 ILE A O 1
ATOM 2982 N N . GLN A 1 375 ? 19.328 19.5 6.914 1 97.19 375 GLN A N 1
ATOM 2983 C CA . GLN A 1 375 ? 18.422 20.625 6.703 1 97.19 375 GLN A CA 1
ATOM 2984 C C . GLN A 1 375 ? 16.969 20.141 6.629 1 97.19 375 GLN A C 1
ATOM 2986 O O . GLN A 1 375 ? 16.703 19.031 6.164 1 97.19 375 GLN A O 1
ATOM 2991 N N . VAL A 1 376 ? 16.094 21 7.152 1 97.81 376 VAL A N 1
ATOM 2992 C CA . VAL A 1 376 ? 14.688 20.625 7.168 1 97.81 376 VAL A CA 1
ATOM 2993 C C . VAL A 1 376 ? 13.836 21.75 6.57 1 97.81 376 VAL A C 1
ATOM 2995 O O . VAL A 1 376 ? 14.008 22.906 6.922 1 97.81 376 VAL A O 1
ATOM 2998 N N . LYS A 1 377 ? 12.977 21.375 5.656 1 97.12 377 LYS A N 1
ATOM 2999 C CA . LYS A 1 377 ? 11.992 22.312 5.105 1 97.12 377 LYS A CA 1
ATOM 3000 C C . LYS A 1 377 ? 10.594 22.016 5.652 1 97.12 377 LYS A C 1
ATOM 3002 O O . LYS A 1 377 ? 10.195 20.859 5.77 1 97.12 377 LYS A O 1
ATOM 3007 N N . TYR A 1 378 ? 9.93 23.016 6.117 1 96.88 378 TYR A N 1
ATOM 3008 C CA . TYR A 1 378 ? 8.492 22.969 6.344 1 96.88 378 TYR A CA 1
ATOM 3009 C C . TYR A 1 378 ? 7.742 23.734 5.266 1 96.88 378 TYR A C 1
ATOM 3011 O O . TYR A 1 378 ? 7.934 24.953 5.113 1 96.88 378 TYR A O 1
ATOM 3019 N N . ASN A 1 379 ? 6.949 23 4.434 1 96.94 379 ASN A N 1
ATOM 3020 C CA . ASN A 1 379 ? 6.195 23.594 3.33 1 96.94 379 ASN A CA 1
ATOM 3021 C C . ASN A 1 379 ? 7.105 24.359 2.373 1 96.94 379 ASN A C 1
ATOM 3023 O O . ASN A 1 379 ? 6.746 25.438 1.9 1 96.94 379 ASN A O 1
ATOM 3027 N N . GLY A 1 380 ? 8.305 23.797 2.182 1 95.62 380 GLY A N 1
ATOM 3028 C CA . GLY A 1 380 ? 9.211 24.328 1.175 1 95.62 380 GLY A CA 1
ATOM 3029 C C . GLY A 1 380 ? 10.188 25.344 1.723 1 95.62 380 GLY A C 1
ATOM 3030 O O . GLY A 1 380 ? 11.109 25.766 1.025 1 95.62 380 GLY A O 1
ATOM 3031 N N . GLU A 1 381 ? 10.047 25.75 2.973 1 94.25 381 GLU A N 1
ATOM 3032 C CA . GLU A 1 381 ? 10.922 26.766 3.572 1 94.25 381 GLU A CA 1
ATOM 3033 C C . GLU A 1 381 ? 11.852 26.141 4.609 1 94.25 381 GLU A C 1
ATOM 3035 O O . GLU A 1 381 ? 11.406 25.438 5.516 1 94.25 381 GLU A O 1
ATOM 3040 N N . TYR A 1 382 ? 13.133 26.422 4.477 1 95.62 382 TYR A N 1
ATOM 3041 C CA . TYR A 1 382 ? 14.102 25.906 5.441 1 95.62 382 TYR A CA 1
ATOM 3042 C C . TYR A 1 382 ? 13.836 26.484 6.832 1 95.62 382 TYR A C 1
ATOM 3044 O O . TYR A 1 382 ? 13.523 27.656 6.98 1 95.62 382 TYR A O 1
ATOM 3052 N N . GLN A 1 383 ? 13.938 25.641 7.816 1 95.94 383 GLN A N 1
ATOM 3053 C CA . GLN A 1 383 ? 13.633 26.016 9.195 1 95.94 383 GLN A CA 1
ATOM 3054 C C . GLN A 1 383 ? 14.898 26.016 10.055 1 95.94 383 GLN A C 1
ATOM 3056 O O . GLN A 1 383 ? 15.828 25.25 9.797 1 95.94 383 GLN A O 1
ATOM 3061 N N . LYS A 1 384 ? 14.867 26.906 11.031 1 95.44 384 LYS A N 1
ATOM 3062 C CA . LYS A 1 384 ? 15.938 26.891 12.023 1 95.44 384 LYS A CA 1
ATOM 3063 C C . LYS A 1 384 ? 15.719 25.766 13.047 1 95.44 384 LYS A C 1
ATOM 3065 O O . LYS A 1 384 ? 14.875 25.906 13.938 1 95.44 384 LYS A O 1
ATOM 3070 N N . ILE A 1 385 ? 16.516 24.719 12.891 1 94.69 385 ILE A N 1
ATOM 3071 C CA . ILE A 1 385 ? 16.344 23.547 13.758 1 94.69 385 ILE A CA 1
ATOM 3072 C C . ILE A 1 385 ? 17.516 23.484 14.75 1 94.69 385 ILE A C 1
ATOM 3074 O O . ILE A 1 385 ? 18.312 24.422 14.828 1 94.69 385 ILE A O 1
ATOM 3078 N N . CYS A 1 386 ? 17.609 22.469 15.539 1 94 386 CYS A N 1
ATOM 3079 C CA . CYS A 1 386 ? 18.641 22.25 16.547 1 94 386 CYS A CA 1
ATOM 3080 C C . CYS A 1 386 ? 18.703 23.406 17.531 1 94 386 CYS A C 1
ATOM 3082 O O . CYS A 1 386 ? 17.75 23.625 18.281 1 94 386 CYS A O 1
ATOM 3084 N N . ASP A 1 387 ? 19.781 24.25 17.5 1 90 387 ASP A N 1
ATOM 3085 C CA . ASP A 1 387 ? 19.859 25.359 18.438 1 90 387 ASP A CA 1
ATOM 3086 C C . ASP A 1 387 ? 19.156 26.594 17.891 1 90 387 ASP A C 1
ATOM 3088 O O . ASP A 1 387 ? 19.188 27.656 18.516 1 90 387 ASP A O 1
ATOM 3092 N N . GLN A 1 388 ? 18.594 26.469 16.688 1 88.88 388 GLN A N 1
ATOM 3093 C CA . GLN A 1 388 ? 17.766 27.469 16.031 1 88.88 388 GLN A CA 1
ATOM 3094 C C . GLN A 1 388 ? 18.594 28.672 15.609 1 88.88 388 GLN A C 1
ATOM 3096 O O . GLN A 1 388 ? 18.047 29.766 15.43 1 88.88 388 GLN A O 1
ATOM 3101 N N . SER A 1 389 ? 19.844 28.453 15.461 1 88.94 389 SER A N 1
ATOM 3102 C CA . SER A 1 389 ? 20.719 29.531 15.031 1 88.94 389 SER A CA 1
ATOM 3103 C C . SER A 1 389 ? 20.828 29.578 13.508 1 88.94 389 SER A C 1
ATOM 3105 O O . SER A 1 389 ? 20.969 30.672 12.93 1 88.94 389 SER A O 1
ATOM 3107 N N . GLN A 1 390 ? 20.828 28.469 12.93 1 91.12 390 GLN A N 1
ATOM 3108 C CA . GLN A 1 390 ? 20.953 28.344 11.484 1 91.12 390 GLN A CA 1
ATOM 3109 C C . GLN A 1 390 ? 19.906 27.375 10.93 1 91.12 390 GLN A C 1
ATOM 3111 O O . GLN A 1 390 ? 19.266 26.656 11.688 1 91.12 390 GLN A O 1
ATOM 3116 N N . THR A 1 391 ? 19.781 27.438 9.625 1 94.06 391 THR A N 1
ATOM 3117 C CA . THR A 1 391 ? 18.797 26.562 8.977 1 94.06 391 THR A CA 1
ATOM 3118 C C . THR A 1 391 ? 19.406 25.203 8.695 1 94.06 391 THR A C 1
ATOM 3120 O O . THR A 1 391 ? 18.797 24.375 8.016 1 94.06 391 THR A O 1
ATOM 3123 N N . TYR A 1 392 ? 20.625 24.953 9.141 1 94.31 392 TYR A N 1
ATOM 3124 C CA . TYR A 1 392 ? 21.281 23.641 9.078 1 94.31 392 TYR A CA 1
ATOM 3125 C C . TYR A 1 392 ? 22.062 23.359 10.352 1 94.31 392 TYR A C 1
ATOM 3127 O O . TYR A 1 392 ? 22.375 24.281 11.117 1 94.31 392 TYR A O 1
ATOM 3135 N N . CYS A 1 393 ? 22.266 22.156 10.648 1 94.75 393 CYS A N 1
ATOM 3136 C CA . CYS A 1 393 ? 23.172 21.797 11.727 1 94.75 393 CYS A CA 1
ATOM 3137 C C . CYS A 1 393 ? 23.891 20.484 11.422 1 94.75 393 CYS A C 1
ATOM 3139 O O . CYS A 1 393 ? 23.5 19.75 10.5 1 94.75 393 CYS A O 1
ATOM 3141 N N . GLU A 1 394 ? 24.953 20.219 12.094 1 96.19 394 GLU A N 1
ATOM 3142 C CA . GLU A 1 394 ? 25.688 18.969 11.914 1 96.19 394 GLU A CA 1
ATOM 3143 C C . GLU A 1 394 ? 24.781 17.766 12.227 1 96.19 394 GLU A C 1
ATOM 3145 O O . GLU A 1 394 ? 24.016 17.797 13.188 1 96.19 394 GLU A O 1
ATOM 3150 N N . LEU A 1 395 ? 24.922 16.75 11.398 1 96.69 395 LEU A N 1
ATOM 3151 C CA . LEU A 1 395 ? 24.062 15.578 11.531 1 96.69 395 LEU A CA 1
ATOM 3152 C C . LEU A 1 395 ? 24.203 14.953 12.914 1 96.69 395 LEU A C 1
ATOM 3154 O O . LEU A 1 395 ? 23.219 14.516 13.516 1 96.69 395 LEU A O 1
ATOM 3158 N N . THR A 1 396 ? 25.438 14.938 13.406 1 96.06 396 THR A N 1
ATOM 3159 C CA . THR A 1 396 ? 25.688 14.344 14.711 1 96.06 396 THR A CA 1
ATOM 3160 C C . THR A 1 396 ? 24.984 15.141 15.812 1 96.06 396 THR A C 1
ATOM 3162 O O . THR A 1 396 ? 24.469 14.555 16.766 1 96.06 396 THR A O 1
ATOM 3165 N N . ASP A 1 397 ? 24.984 16.453 15.672 1 96.44 397 ASP A N 1
ATOM 3166 C CA . ASP A 1 397 ? 24.297 17.297 16.625 1 96.44 397 ASP A CA 1
ATOM 3167 C C . ASP A 1 397 ? 22.797 17.016 16.625 1 96.44 397 ASP A C 1
ATOM 3169 O O . ASP A 1 397 ? 22.172 16.922 17.688 1 96.44 397 ASP A O 1
ATOM 3173 N N . PHE A 1 398 ? 22.281 16.938 15.5 1 97.5 398 PHE A N 1
ATOM 3174 C CA . PHE A 1 398 ? 20.859 16.641 15.352 1 97.5 398 PHE A CA 1
ATOM 3175 C C . PHE A 1 398 ? 20.531 15.289 15.969 1 97.5 398 PHE A C 1
ATOM 3177 O O . PHE A 1 398 ? 19.562 15.172 16.734 1 97.5 398 PHE A O 1
ATOM 3184 N N . GLN A 1 399 ? 21.281 14.227 15.641 1 97.38 399 GLN A N 1
ATOM 3185 C CA . GLN A 1 399 ? 21.047 12.875 16.141 1 97.38 399 GLN A CA 1
ATOM 3186 C C . GLN A 1 399 ? 21.141 12.836 17.672 1 97.38 399 GLN A C 1
ATOM 3188 O O . GLN A 1 399 ? 20.344 12.164 18.328 1 97.38 399 GLN A O 1
ATOM 3193 N N . ASN A 1 400 ? 22.109 13.578 18.172 1 96.62 400 ASN A N 1
ATOM 3194 C CA . ASN A 1 400 ? 22.234 13.648 19.625 1 96.62 400 ASN A CA 1
ATOM 3195 C C . ASN A 1 400 ? 21.031 14.305 20.281 1 96.62 400 ASN A C 1
ATOM 3197 O O . ASN A 1 400 ? 20.578 13.867 21.344 1 96.62 400 ASN A O 1
ATOM 3201 N N . ARG A 1 401 ? 20.562 15.32 19.703 1 96.19 401 ARG A N 1
ATOM 3202 C CA . ARG A 1 401 ? 19.375 16 20.219 1 96.19 401 ARG A CA 1
ATOM 3203 C C . ARG A 1 401 ? 18.172 15.07 20.188 1 96.19 401 ARG A C 1
ATOM 3205 O O . ARG A 1 401 ? 17.391 15.031 21.156 1 96.19 401 ARG A O 1
ATOM 3212 N N . VAL A 1 402 ? 17.984 14.352 19.109 1 97.12 402 VAL A N 1
ATOM 3213 C CA . VAL A 1 402 ? 16.875 13.422 18.984 1 97.12 402 VAL A CA 1
ATOM 3214 C C . VAL A 1 402 ? 17 12.312 20.031 1 97.12 402 VAL A C 1
ATOM 3216 O O . VAL A 1 402 ? 16.031 11.977 20.703 1 97.12 402 VAL A O 1
ATOM 3219 N N . LYS A 1 403 ? 18.156 11.82 20.172 1 96.12 403 LYS A N 1
ATOM 3220 C CA . LYS A 1 403 ? 18.391 10.734 21.125 1 96.12 403 LYS A CA 1
ATOM 3221 C C . LYS A 1 403 ? 18.141 11.195 22.562 1 96.12 403 LYS A C 1
ATOM 3223 O O . LYS A 1 403 ? 17.812 10.391 23.422 1 96.12 403 LYS A O 1
ATOM 3228 N N . SER A 1 404 ? 18.281 12.453 22.781 1 94.38 404 SER A N 1
ATOM 3229 C CA . SER A 1 404 ? 18.125 13 24.125 1 94.38 404 SER A CA 1
ATOM 3230 C C . SER A 1 404 ? 16.656 12.945 24.578 1 94.38 404 SER A C 1
ATOM 3232 O O . SER A 1 404 ? 16.375 12.938 25.781 1 94.38 404 SER A O 1
ATOM 3234 N N . PHE A 1 405 ? 15.703 12.883 23.641 1 93.94 405 PHE A N 1
ATOM 3235 C CA . PHE A 1 405 ? 14.32 12.883 24.109 1 93.94 405 PHE A CA 1
ATOM 3236 C C . PHE A 1 405 ? 13.625 11.578 23.766 1 93.94 405 PHE A C 1
ATOM 3238 O O . PHE A 1 405 ? 12.547 11.281 24.281 1 93.94 405 PHE A O 1
ATOM 3245 N N . ILE A 1 406 ? 14.172 10.734 22.938 1 95.75 406 ILE A N 1
ATOM 3246 C CA . ILE A 1 406 ? 13.562 9.438 22.656 1 95.75 406 ILE A CA 1
ATOM 3247 C C . ILE A 1 406 ? 13.641 8.555 23.906 1 95.75 406 ILE A C 1
ATOM 3249 O O . ILE A 1 406 ? 14.656 8.547 24.609 1 95.75 406 ILE A O 1
ATOM 3253 N N . VAL A 1 407 ? 12.555 7.852 24.094 1 94.69 407 VAL A N 1
ATOM 3254 C CA . VAL A 1 407 ? 12.516 7.008 25.297 1 94.69 407 VAL A CA 1
ATOM 3255 C C . VAL A 1 407 ? 12.68 5.543 24.891 1 94.69 407 VAL A C 1
ATOM 3257 O O . VAL A 1 407 ? 11.969 5.051 24.016 1 94.69 407 VAL A O 1
ATOM 3260 N N . PRO A 1 408 ? 13.555 4.781 25.5 1 90.25 408 PRO A N 1
ATOM 3261 C CA . PRO A 1 408 ? 13.773 3.375 25.156 1 90.25 408 PRO A CA 1
ATOM 3262 C C . PRO A 1 408 ? 12.625 2.471 25.594 1 90.25 408 PRO A C 1
ATOM 3264 O O . PRO A 1 408 ? 12.43 1.399 25 1 90.25 408 PRO A O 1
ATOM 3267 N N . ASP A 1 409 ? 11.883 2.859 26.578 1 91.5 409 ASP A N 1
ATOM 3268 C CA . ASP A 1 409 ? 10.773 2.059 27.078 1 91.5 409 ASP A CA 1
ATOM 3269 C C . ASP A 1 409 ? 9.43 2.629 26.625 1 91.5 409 ASP A C 1
ATOM 3271 O O . ASP A 1 409 ? 8.516 2.812 27.438 1 91.5 409 ASP A O 1
ATOM 3275 N N . TYR A 1 410 ? 9.336 2.926 25.375 1 92.38 410 TYR A N 1
ATOM 3276 C CA . TYR A 1 410 ? 8.156 3.553 24.797 1 92.38 410 TYR A CA 1
ATOM 3277 C C . TYR A 1 410 ? 6.891 2.791 25.156 1 92.38 410 TYR A C 1
ATOM 3279 O O . TYR A 1 410 ? 5.906 3.389 25.594 1 92.38 410 TYR A O 1
ATOM 3287 N N . ASP A 1 411 ? 6.875 1.484 25.016 1 88.56 411 ASP A N 1
ATOM 3288 C CA . ASP A 1 411 ? 5.68 0.681 25.25 1 88.56 411 ASP A CA 1
ATOM 3289 C C . ASP A 1 411 ? 5.25 0.763 26.719 1 88.56 411 ASP A C 1
ATOM 3291 O O . ASP A 1 411 ? 4.055 0.822 27.016 1 88.56 411 ASP A O 1
ATOM 3295 N N . VAL A 1 412 ? 6.219 0.804 27.578 1 90.44 412 VAL A N 1
ATOM 3296 C CA . VAL A 1 412 ? 5.926 0.904 29.016 1 90.44 412 VAL A CA 1
ATOM 3297 C C . VAL A 1 412 ? 5.305 2.264 29.312 1 90.44 412 VAL A C 1
ATOM 3299 O O . VAL A 1 412 ? 4.27 2.344 29.984 1 90.44 412 VAL A O 1
ATOM 3302 N N . GLN A 1 413 ? 5.906 3.244 28.812 1 90.69 413 GLN A N 1
ATOM 3303 C CA . GLN A 1 413 ? 5.43 4.598 29.078 1 90.69 413 GLN A CA 1
ATOM 3304 C C . GLN A 1 413 ? 4.078 4.844 28.406 1 90.69 413 GLN A C 1
ATOM 3306 O O . GLN A 1 413 ? 3.273 5.637 28.906 1 90.69 413 GLN A O 1
ATOM 3311 N N . CYS A 1 414 ? 3.828 4.082 27.344 1 90.38 414 CYS A N 1
ATOM 3312 C CA . CYS A 1 414 ? 2.566 4.215 26.625 1 90.38 414 CYS A CA 1
ATOM 3313 C C . CYS A 1 414 ? 1.509 3.281 27.203 1 90.38 414 CYS A C 1
ATOM 3315 O O . CYS A 1 414 ? 0.351 3.312 26.781 1 90.38 414 CYS A O 1
ATOM 3317 N N . GLY A 1 415 ? 1.885 2.488 28.156 1 85.88 415 GLY A N 1
ATOM 3318 C CA . GLY A 1 415 ? 0.934 1.562 28.75 1 85.88 415 GLY A CA 1
ATOM 3319 C C . GLY A 1 415 ? 0.542 0.429 27.812 1 85.88 415 GLY A C 1
ATOM 3320 O O . GLY A 1 415 ? -0.565 -0.105 27.922 1 85.88 415 GLY A O 1
ATOM 3321 N N . ASN A 1 416 ? 1.315 0.146 26.781 1 85.19 416 ASN A N 1
ATOM 3322 C CA . ASN A 1 416 ? 1.063 -0.964 25.859 1 85.19 416 ASN A CA 1
ATOM 3323 C C . ASN A 1 416 ? 1.377 -2.309 26.516 1 85.19 416 ASN A C 1
ATOM 3325 O O . ASN A 1 416 ? 2.238 -2.391 27.391 1 85.19 416 ASN A O 1
ATOM 3329 N N . PRO A 1 417 ? 0.594 -3.365 26.031 1 77.94 417 PRO A N 1
ATOM 3330 C CA . PRO A 1 417 ? 0.929 -4.688 26.562 1 77.94 417 PRO A CA 1
ATOM 3331 C C . PRO A 1 417 ? 2.314 -5.164 26.125 1 77.94 417 PRO A C 1
ATOM 3333 O O . PRO A 1 417 ? 2.729 -4.918 25 1 77.94 417 PRO A O 1
ATOM 3336 N N . ILE A 1 418 ? 3.18 -5.488 27.016 1 68.94 418 ILE A N 1
ATOM 3337 C CA . ILE A 1 418 ? 4.508 -6.008 26.703 1 68.94 418 ILE A CA 1
ATOM 3338 C C . ILE A 1 418 ? 4.461 -7.531 26.609 1 68.94 418 ILE A C 1
ATOM 3340 O O . ILE A 1 418 ? 3.92 -8.195 27.5 1 68.94 418 ILE A O 1
ATOM 3344 N N . PRO A 1 419 ? 4.785 -8.078 25.375 1 59.06 419 PRO A N 1
ATOM 3345 C CA . PRO A 1 419 ? 4.832 -9.539 25.312 1 59.06 419 PRO A CA 1
ATOM 3346 C C . PRO A 1 419 ? 5.727 -10.148 26.391 1 59.06 419 PRO A C 1
ATOM 3348 O O . PRO A 1 419 ? 6.789 -9.602 26.688 1 59.06 419 PRO A O 1
ATOM 3351 N N . GLN A 1 420 ? 5.25 -10.703 27.359 1 48.03 420 GLN A N 1
ATOM 3352 C CA . GLN A 1 420 ? 6.094 -11.391 28.328 1 48.03 420 GLN A CA 1
ATOM 3353 C C . GLN A 1 420 ? 6.699 -12.656 27.734 1 48.03 420 GLN A C 1
ATOM 3355 O O . GLN A 1 420 ? 5.988 -13.469 27.141 1 48.03 420 GLN A O 1
ATOM 3360 N N . THR A 1 421 ? 7.723 -12.562 27.125 1 48.28 421 THR A N 1
ATOM 3361 C CA . THR A 1 421 ? 8.398 -13.828 26.844 1 48.28 421 THR A CA 1
ATOM 3362 C C . THR A 1 421 ? 8.406 -14.727 28.062 1 48.28 421 THR A C 1
ATOM 3364 O O . THR A 1 421 ? 9.016 -14.398 29.094 1 48.28 421 THR A O 1
ATOM 3367 N N . GLN A 1 422 ? 7.277 -15.398 28.359 1 36.59 422 GLN A N 1
ATOM 3368 C CA . GLN A 1 422 ? 7.535 -16.438 29.344 1 36.59 422 GLN A CA 1
ATOM 3369 C C . GLN A 1 422 ? 8.617 -17.406 28.859 1 36.59 422 GLN A C 1
ATOM 3371 O O . GLN A 1 422 ? 8.469 -18.047 27.828 1 36.59 422 GLN A O 1
ATOM 3376 N N . THR A 1 423 ? 9.742 -17.203 29.141 1 37.34 423 THR A N 1
ATOM 3377 C CA . THR A 1 423 ? 10.656 -18.344 29.109 1 37.34 423 THR A CA 1
ATOM 3378 C C . THR A 1 423 ? 10.055 -19.531 29.859 1 37.34 423 THR A C 1
ATOM 3380 O O . THR A 1 423 ? 9.914 -19.5 31.078 1 37.34 423 THR A O 1
ATOM 3383 N N . GLN A 1 424 ? 9 -20.156 29.328 1 32.97 424 GLN A N 1
ATOM 3384 C CA . GLN A 1 424 ? 8.742 -21.453 29.953 1 32.97 424 GLN A CA 1
ATOM 3385 C C . GLN A 1 424 ? 10.047 -22.203 30.203 1 32.97 424 GLN A C 1
ATOM 3387 O O . GLN A 1 424 ? 10.859 -22.391 29.297 1 32.97 424 GLN A O 1
ATOM 3392 N N . ASN A 1 425 ? 10.477 -22.25 31.453 1 30.41 425 ASN A N 1
ATOM 3393 C CA . ASN A 1 425 ? 11.516 -23.172 31.875 1 30.41 425 ASN A CA 1
ATOM 3394 C C . ASN A 1 425 ? 11.203 -24.609 31.422 1 30.41 425 ASN A C 1
ATOM 3396 O O . ASN A 1 425 ? 10.164 -25.156 31.781 1 30.41 425 ASN A O 1
ATOM 3400 N N . PRO A 1 426 ? 11.734 -25.109 30.328 1 33.28 426 PRO A N 1
ATOM 3401 C CA . PRO A 1 426 ? 11.562 -26.531 30.047 1 33.28 426 PRO A CA 1
ATOM 3402 C C . PRO A 1 426 ? 11.602 -27.391 31.312 1 33.28 426 PRO A C 1
ATOM 3404 O O . PRO A 1 426 ? 12.484 -27.219 32.156 1 33.28 426 PRO A O 1
ATOM 3407 N N . GLN A 1 427 ? 10.531 -27.828 31.875 1 26.56 427 GLN A N 1
ATOM 3408 C CA . GLN A 1 427 ? 10.555 -28.875 32.875 1 26.56 427 GLN A CA 1
ATOM 3409 C C . GLN A 1 427 ? 11.531 -29.984 32.5 1 26.56 427 GLN A C 1
ATOM 3411 O O . GLN A 1 427 ? 11.438 -30.547 31.406 1 26.56 427 GLN A O 1
ATOM 3416 N N . THR A 1 428 ? 12.727 -30.094 33.156 1 28.59 428 THR A N 1
ATOM 3417 C CA . THR A 1 428 ? 13.734 -31.156 33.156 1 28.59 428 THR A CA 1
ATOM 3418 C C . THR A 1 428 ? 13.094 -32.5 33.5 1 28.59 428 THR A C 1
ATOM 3420 O O . THR A 1 428 ? 12.656 -32.719 34.625 1 28.59 428 THR A O 1
ATOM 3423 N N . GLN A 1 429 ? 12.148 -33.031 32.688 1 24.64 429 GLN A N 1
ATOM 3424 C CA . GLN A 1 429 ? 11.82 -34.438 32.938 1 24.64 429 GLN A CA 1
ATOM 3425 C C . GLN A 1 429 ? 13.078 -35.25 33.188 1 24.64 429 GLN A C 1
ATOM 3427 O O . GLN A 1 429 ? 13.953 -35.312 32.312 1 24.64 429 GLN A O 1
ATOM 3432 N N . GLN A 1 430 ? 13.406 -35.594 34.469 1 25.12 430 GLN A N 1
ATOM 3433 C CA . GLN A 1 430 ? 14.414 -36.531 35 1 25.12 430 GLN A CA 1
ATOM 3434 C C . GLN A 1 430 ? 14.234 -37.938 34.438 1 25.12 430 GLN A C 1
ATOM 3436 O O . GLN A 1 430 ? 13.312 -38.656 34.844 1 25.12 430 GLN A O 1
ATOM 3441 N N . THR A 1 431 ? 14.078 -38.156 33.156 1 22.36 431 THR A N 1
ATOM 3442 C CA . THR A 1 431 ? 14.117 -39.594 32.844 1 22.36 431 THR A CA 1
ATOM 3443 C C . THR A 1 431 ? 15.32 -40.25 33.5 1 22.36 431 THR A C 1
ATOM 3445 O O . THR A 1 431 ? 16.469 -39.812 33.281 1 22.36 431 THR A O 1
ATOM 3448 N N . VAL A 1 432 ? 15.07 -41 34.625 1 26.73 432 VAL A N 1
ATOM 3449 C CA . VAL A 1 432 ? 15.953 -41.875 35.375 1 26.73 432 VAL A CA 1
ATOM 3450 C C . VAL A 1 432 ? 16.562 -42.906 34.438 1 26.73 432 VAL A C 1
ATOM 3452 O O . VAL A 1 432 ? 15.898 -43.906 34.094 1 26.73 432 VAL A O 1
ATOM 3455 N N . GLY A 1 433 ? 16.875 -42.625 33.125 1 20.14 433 GLY A N 1
ATOM 3456 C CA . GLY A 1 433 ? 17.406 -43.75 32.406 1 20.14 433 GLY A CA 1
ATOM 3457 C C . GLY A 1 433 ? 18.562 -44.438 33.094 1 20.14 433 GLY A C 1
ATOM 3458 O O . GLY A 1 433 ? 19.375 -43.781 33.75 1 20.14 433 GLY A O 1
ATOM 3459 N N . GLU A 1 434 ? 18.328 -45.75 33.531 1 23.48 434 GLU A N 1
ATOM 3460 C CA . GLU A 1 434 ? 19.188 -46.812 34.031 1 23.48 434 GLU A CA 1
ATOM 3461 C C . GLU A 1 434 ? 20.516 -46.844 33.281 1 23.48 434 GLU A C 1
ATOM 3463 O O . GLU A 1 434 ? 20.547 -46.875 32.062 1 23.48 434 GLU A O 1
ATOM 3468 N N . SER A 1 435 ? 21.562 -46.219 33.938 1 23.5 435 SER A N 1
ATOM 3469 C CA . SER A 1 435 ? 22.953 -45.969 33.594 1 23.5 435 SER A CA 1
ATOM 3470 C C . SER A 1 435 ? 23.672 -47.281 33.219 1 23.5 435 SER A C 1
ATOM 3472 O O . SER A 1 435 ? 24.891 -47.375 33.312 1 23.5 435 SER A O 1
ATOM 3474 N N . ASP A 1 436 ? 22.906 -48.281 32.906 1 19.67 436 ASP A N 1
ATOM 3475 C CA . ASP A 1 436 ? 23.703 -49.5 33.094 1 19.67 436 ASP A CA 1
ATOM 3476 C C . ASP A 1 436 ? 25.078 -49.375 32.438 1 19.67 436 ASP A C 1
ATOM 3478 O O . ASP A 1 436 ? 26.047 -49.969 32.875 1 19.67 436 ASP A O 1
ATOM 3482 N N . ASN A 1 437 ? 25 -48.938 31.172 1 19.17 437 ASN A N 1
ATOM 3483 C CA . ASN A 1 437 ? 25.859 -49.594 30.188 1 19.17 437 ASN A CA 1
ATOM 3484 C C . ASN A 1 437 ? 27.328 -49.375 30.5 1 19.17 437 ASN A C 1
ATOM 3486 O O . ASN A 1 437 ? 27.703 -48.375 31.109 1 19.17 437 ASN A O 1
ATOM 3490 N N . SER A 1 438 ? 28.219 -50.125 29.75 1 18.61 438 SER A N 1
ATOM 3491 C CA . SER A 1 438 ? 29.531 -50.781 29.734 1 18.61 438 SER A CA 1
ATOM 3492 C C . SER A 1 438 ? 30.656 -49.75 29.656 1 18.61 438 SER A C 1
ATOM 3494 O O . SER A 1 438 ? 30.578 -48.781 28.891 1 18.61 438 SER A O 1
ATOM 3496 N N . ALA A 1 439 ? 31.438 -49.75 30.672 1 22.58 439 ALA A N 1
ATOM 3497 C CA . ALA A 1 439 ? 32.656 -49.094 31.188 1 22.58 439 ALA A CA 1
ATOM 3498 C C . ALA A 1 439 ? 33.75 -49.125 30.141 1 22.58 439 ALA A C 1
ATOM 3500 O O . ALA A 1 439 ? 34.844 -48.625 30.391 1 22.58 439 ALA A O 1
ATOM 3501 N N . PRO A 1 440 ? 33.562 -49 28.766 1 20.38 440 PRO A N 1
ATOM 3502 C CA . PRO A 1 440 ? 34.844 -49.531 28.281 1 20.38 440 PRO A CA 1
ATOM 3503 C C . PRO A 1 440 ? 36.062 -48.812 28.875 1 20.38 440 PRO A C 1
ATOM 3505 O O . PRO A 1 440 ? 35.906 -47.719 29.391 1 20.38 440 PRO A O 1
ATOM 3508 N N . GLY A 1 441 ? 37.375 -49.344 28.844 1 18.36 441 GLY A N 1
ATOM 3509 C CA . GLY A 1 441 ? 38.719 -49.469 29.391 1 18.36 441 GLY A CA 1
ATOM 3510 C C . GLY A 1 441 ? 39.531 -48.219 29.188 1 18.36 441 GLY A C 1
ATOM 3511 O O . GLY A 1 441 ? 40.656 -48.125 29.688 1 18.36 441 GLY A O 1
ATOM 3512 N N . TRP A 1 442 ? 39.188 -47.25 28.234 1 18.77 442 TRP A N 1
ATOM 3513 C CA . TRP A 1 442 ? 40.438 -46.625 27.781 1 18.77 442 TRP A CA 1
ATOM 3514 C C . TRP A 1 442 ? 41 -45.688 28.844 1 18.77 442 TRP A C 1
ATOM 3516 O O . TRP A 1 442 ? 40.406 -44.719 29.219 1 18.77 442 TRP A O 1
ATOM 3526 N N . SER A 1 443 ? 41.625 -46.094 30 1 18.48 443 SER A N 1
ATOM 3527 C CA . SER A 1 443 ? 42.219 -45.531 31.203 1 18.48 443 SER A CA 1
ATOM 3528 C C . SER A 1 443 ? 43.094 -44.344 30.859 1 18.48 443 SER A C 1
ATOM 3530 O O . SER A 1 443 ? 43.094 -43.312 31.578 1 18.48 443 SER A O 1
ATOM 3532 N N . ILE A 1 444 ? 44.188 -44.469 30.109 1 19.33 444 ILE A N 1
ATOM 3533 C CA . ILE A 1 444 ? 45.562 -44.219 30.547 1 19.33 444 ILE A CA 1
ATOM 3534 C C . ILE A 1 444 ? 45.875 -42.719 30.438 1 19.33 444 ILE A C 1
ATOM 3536 O O . ILE A 1 444 ? 46.469 -42.156 31.344 1 19.33 444 ILE A O 1
ATOM 3540 N N . ALA A 1 445 ? 45.625 -42.062 29.266 1 20.89 445 ALA A N 1
ATOM 3541 C CA . ALA A 1 445 ? 46.75 -41.219 28.828 1 20.89 445 ALA A CA 1
ATOM 3542 C C . ALA A 1 445 ? 46.688 -39.844 29.531 1 20.89 445 ALA A C 1
ATOM 3544 O O . ALA A 1 445 ? 45.906 -39 29.141 1 20.89 445 ALA A O 1
ATOM 3545 N N . LEU A 1 446 ? 46.469 -39.75 30.859 1 22.03 446 LEU A N 1
ATOM 3546 C CA . LEU A 1 446 ? 46.188 -38.625 31.766 1 22.03 446 LEU A CA 1
ATOM 3547 C C . LEU A 1 446 ? 47.219 -37.5 31.578 1 22.03 446 LEU A C 1
ATOM 3549 O O . LEU A 1 446 ? 46.844 -36.312 31.594 1 22.03 446 LEU A O 1
ATOM 3553 N N . ILE A 1 447 ? 48.562 -37.75 31.797 1 20.78 447 ILE A N 1
ATOM 3554 C CA . ILE A 1 447 ? 49.594 -37.188 32.688 1 20.78 447 ILE A CA 1
ATOM 3555 C C . ILE A 1 447 ? 50.219 -35.938 32.062 1 20.78 447 ILE A C 1
ATOM 3557 O O . ILE A 1 447 ? 50.375 -34.938 32.719 1 20.78 447 ILE A O 1
ATOM 3561 N N . VAL A 1 448 ? 50.969 -35.969 30.953 1 21.22 448 VAL A N 1
ATOM 3562 C CA . VAL A 1 448 ? 52.344 -35.438 30.875 1 21.22 448 VAL A CA 1
ATOM 3563 C C . VAL A 1 448 ? 52.312 -33.938 30.578 1 21.22 448 VAL A C 1
ATOM 3565 O O . VAL A 1 448 ? 53.219 -33.219 31 1 21.22 448 VAL A O 1
ATOM 3568 N N . ILE A 1 449 ? 51.344 -33.344 29.797 1 22.64 449 ILE A N 1
ATOM 3569 C CA . ILE A 1 449 ? 51.906 -32.25 29.016 1 22.64 449 ILE A CA 1
ATOM 3570 C C . ILE A 1 449 ? 51.875 -30.969 29.828 1 22.64 449 ILE A C 1
ATOM 3572 O O . ILE A 1 449 ? 50.906 -30.219 29.766 1 22.64 449 ILE A O 1
ATOM 3576 N N . PHE A 1 450 ? 51.875 -30.969 31.219 1 23.14 450 PHE A N 1
ATOM 3577 C CA . PHE A 1 450 ? 51.781 -29.797 32.062 1 23.14 450 PHE A CA 1
ATOM 3578 C C . PHE A 1 450 ? 52.969 -28.859 31.812 1 23.14 450 PHE A C 1
ATOM 3580 O O . PHE A 1 450 ? 52.875 -27.672 32.125 1 23.14 450 PHE A O 1
ATOM 3587 N N . GLY A 1 451 ? 54.281 -29.359 31.812 1 21.19 451 GLY A N 1
ATOM 3588 C CA . GLY A 1 451 ? 55.531 -28.828 32.25 1 21.19 451 GLY A CA 1
ATOM 3589 C C . GLY A 1 451 ? 56 -27.609 31.469 1 21.19 451 GLY A C 1
ATOM 3590 O O . GLY A 1 451 ? 56.531 -26.656 32.031 1 21.19 451 GLY A O 1
ATOM 3591 N N . VAL A 1 452 ? 56.125 -27.641 30.172 1 25.09 452 VAL A N 1
ATOM 3592 C CA . VAL A 1 452 ? 57.219 -26.938 29.516 1 25.09 452 VAL A CA 1
ATOM 3593 C C . VAL A 1 452 ? 56.906 -25.453 29.406 1 25.09 452 VAL A C 1
ATOM 3595 O O . VAL A 1 452 ? 57.812 -24.625 29.266 1 25.09 452 VAL A O 1
ATOM 3598 N N . LEU A 1 453 ? 55.688 -25 29.516 1 26 453 LEU A N 1
ATOM 3599 C CA . LEU A 1 453 ? 55.625 -23.609 29.062 1 26 453 LEU A CA 1
ATOM 3600 C C . LEU A 1 453 ? 56.062 -22.656 30.172 1 26 453 LEU A C 1
ATOM 3602 O O . LEU A 1 453 ? 55.938 -21.438 30.016 1 26 453 LEU A O 1
ATOM 3606 N N . PHE A 1 454 ? 56.281 -23.125 31.391 1 26.73 454 PHE A N 1
ATOM 3607 C CA . PHE A 1 454 ? 56.719 -22.188 32.438 1 26.73 454 PHE A CA 1
ATOM 3608 C C . PHE A 1 454 ? 58 -21.5 32.031 1 26.73 454 PHE A C 1
ATOM 3610 O O . PHE A 1 454 ? 58.25 -20.344 32.438 1 26.73 454 PHE A O 1
ATOM 3617 N N . GLY A 1 455 ? 59.062 -22.234 31.578 1 24.09 455 GLY A N 1
ATOM 3618 C CA . GLY A 1 455 ? 60.469 -21.859 31.625 1 24.09 455 GLY A CA 1
ATOM 3619 C C . GLY A 1 455 ? 60.781 -20.641 30.797 1 24.09 455 GLY A C 1
ATOM 3620 O O . GLY A 1 455 ? 61.75 -19.922 31.062 1 24.09 455 GLY A O 1
ATOM 3621 N N . ILE A 1 456 ? 60.188 -20.516 29.641 1 30.2 456 ILE A N 1
ATOM 3622 C CA . ILE A 1 456 ? 60.875 -19.641 28.703 1 30.2 456 ILE A CA 1
ATOM 3623 C C . ILE A 1 456 ? 60.625 -18.172 29.047 1 30.2 456 ILE A C 1
ATOM 3625 O O . ILE A 1 456 ? 60.969 -17.281 28.281 1 30.2 456 ILE A O 1
ATOM 3629 N N . THR A 1 457 ? 59.844 -17.859 30.078 1 27.83 457 THR A N 1
ATOM 3630 C CA . THR A 1 457 ? 59.719 -16.438 30.359 1 27.83 457 THR A CA 1
ATOM 3631 C C . THR A 1 457 ? 61.062 -15.844 30.766 1 27.83 457 THR A C 1
ATOM 3633 O O . THR A 1 457 ? 61.375 -14.695 30.438 1 27.83 457 THR A O 1
ATOM 3636 N N . MET A 1 458 ? 61.688 -16.578 31.719 1 27.75 458 MET A N 1
ATOM 3637 C CA . MET A 1 458 ? 62.812 -15.961 32.406 1 27.75 458 MET A CA 1
ATOM 3638 C C . MET A 1 458 ? 63.938 -15.602 31.422 1 27.75 458 MET A C 1
ATOM 3640 O O . MET A 1 458 ? 64.75 -14.695 31.688 1 27.75 458 MET A O 1
ATOM 3644 N N . VAL A 1 459 ? 64.25 -16.562 30.516 1 29.92 459 VAL A N 1
ATOM 3645 C CA . VAL A 1 459 ? 65.562 -16.406 29.906 1 29.92 459 VAL A CA 1
ATOM 3646 C C . VAL A 1 459 ? 65.562 -15.156 29.031 1 29.92 459 VAL A C 1
ATOM 3648 O O . VAL A 1 459 ? 66.625 -14.531 28.844 1 29.92 459 VAL A O 1
ATOM 3651 N N . VAL A 1 460 ? 64.375 -14.766 28.469 1 33.06 460 VAL A N 1
ATOM 3652 C CA . VAL A 1 460 ? 64.625 -13.656 27.547 1 33.06 460 VAL A CA 1
ATOM 3653 C C . VAL A 1 460 ? 64.875 -12.383 28.359 1 33.06 460 VAL A C 1
ATOM 3655 O O . VAL A 1 460 ? 65.5 -11.43 27.828 1 33.06 460 VAL A O 1
ATOM 3658 N N . ALA A 1 461 ? 64.375 -12.266 29.578 1 32.19 461 ALA A N 1
ATOM 3659 C CA . ALA A 1 461 ? 64.812 -11.078 30.328 1 32.19 461 ALA A CA 1
ATOM 3660 C C . ALA A 1 461 ? 66.312 -11 30.422 1 32.19 461 ALA A C 1
ATOM 3662 O O . ALA A 1 461 ? 66.875 -9.914 30.328 1 32.19 461 ALA A O 1
ATOM 3663 N N . PHE A 1 462 ? 66.75 -12.188 30.969 1 30.77 462 PHE A N 1
ATOM 3664 C CA . PHE A 1 462 ? 68.188 -12.086 31.375 1 30.77 462 PHE A CA 1
ATOM 3665 C C . PHE A 1 462 ? 69.062 -11.758 30.172 1 30.77 462 PHE A C 1
ATOM 3667 O O . PHE A 1 462 ? 70.062 -11.086 30.312 1 30.77 462 PHE A O 1
ATOM 3674 N N . TYR A 1 463 ? 68.688 -12.438 29 1 29.05 463 TYR A N 1
ATOM 3675 C CA . TYR A 1 463 ? 69.75 -12.289 28.047 1 29.05 463 TYR A CA 1
ATOM 3676 C C . TYR A 1 463 ? 69.938 -10.836 27.625 1 29.05 463 TYR A C 1
ATOM 3678 O O . TYR A 1 463 ? 71 -10.422 27.203 1 29.05 463 TYR A O 1
ATOM 3686 N N . PHE A 1 464 ? 68.75 -10.109 27.5 1 31.17 464 PHE A N 1
ATOM 3687 C CA . PHE A 1 464 ? 69.062 -8.789 26.984 1 31.17 464 PHE A CA 1
ATOM 3688 C C . PHE A 1 464 ? 69.688 -7.922 28.062 1 31.17 464 PHE A C 1
ATOM 3690 O O . PHE A 1 464 ? 69.938 -6.73 27.844 1 31.17 464 PHE A O 1
ATOM 3697 N N . TYR A 1 465 ? 69.562 -8.406 29.406 1 26.94 465 TYR A N 1
ATOM 3698 C CA . TYR A 1 465 ? 70.438 -7.691 30.344 1 26.94 465 TYR A CA 1
ATOM 3699 C C . TYR A 1 465 ? 71.812 -7.457 29.75 1 26.94 465 TYR A C 1
ATOM 3701 O O . TYR A 1 465 ? 72.375 -6.359 29.844 1 26.94 465 TYR A O 1
ATOM 3709 N N . LYS A 1 466 ? 72.5 -8.648 29.719 1 24.64 466 LYS A N 1
ATOM 3710 C CA . LYS A 1 466 ? 73.938 -8.555 29.703 1 24.64 466 LYS A CA 1
ATOM 3711 C C . LYS A 1 466 ? 74.438 -7.828 28.438 1 24.64 466 LYS A C 1
ATOM 3713 O O . LYS A 1 466 ? 75.562 -7.438 28.344 1 24.64 466 LYS A O 1
ATOM 3718 N N . SER A 1 467 ? 73.688 -8.109 27.344 1 25.12 467 SER A N 1
ATOM 3719 C CA . SER A 1 467 ? 74.5 -7.574 26.281 1 25.12 467 SER A CA 1
ATOM 3720 C C . SER A 1 467 ? 74.562 -6.055 26.344 1 25.12 467 SER A C 1
ATOM 3722 O O . SER A 1 467 ? 74 -5.367 25.5 1 25.12 467 SER A O 1
ATOM 3724 N N . SER A 1 468 ? 74.25 -5.426 27.547 1 23.45 468 SER A N 1
ATOM 3725 C CA . SER A 1 468 ? 74.562 -4.035 27.891 1 23.45 468 SER A CA 1
ATOM 3726 C C . SER A 1 468 ? 76 -3.662 27.453 1 23.45 468 SER A C 1
ATOM 3728 O O . SER A 1 468 ? 76.312 -2.484 27.25 1 23.45 468 SER A O 1
ATOM 3730 N N . ARG A 1 469 ? 76.938 -4.477 28 1 22.44 469 ARG A N 1
ATOM 3731 C CA . ARG A 1 469 ? 78.312 -3.986 28.109 1 22.44 469 ARG A CA 1
ATOM 3732 C C . ARG A 1 469 ? 78.875 -3.623 26.734 1 22.44 469 ARG A C 1
ATOM 3734 O O . ARG A 1 469 ? 79.938 -3.008 26.641 1 22.44 469 ARG A O 1
ATOM 3741 N N . ARG A 1 470 ? 78.688 -4.582 25.828 1 21.52 470 ARG A N 1
ATOM 3742 C CA . ARG A 1 470 ? 79.75 -4.406 24.797 1 21.52 470 ARG A CA 1
ATOM 3743 C C . ARG A 1 470 ? 79.625 -3.008 24.188 1 21.52 470 ARG A C 1
ATOM 3745 O O . ARG A 1 470 ? 78.562 -2.525 23.859 1 21.52 470 ARG A O 1
ATOM 3752 N N . PHE A 1 471 ? 80.875 -2.135 24.109 1 22.69 471 PHE A N 1
ATOM 3753 C CA . PHE A 1 471 ? 81.938 -1.132 24.328 1 22.69 471 PHE A CA 1
ATOM 3754 C C . PHE A 1 471 ? 81.812 -0.01 23.297 1 22.69 471 PHE A C 1
ATOM 3756 O O . PHE A 1 471 ? 81.188 -0.193 22.234 1 22.69 471 PHE A O 1
ATOM 3763 N N . LYS A 1 472 ? 82.688 1.188 23.469 1 22.31 472 LYS A N 1
ATOM 3764 C CA . LYS A 1 472 ? 83.5 2.383 23.281 1 22.31 472 LYS A CA 1
ATOM 3765 C C . LYS A 1 472 ? 84.125 2.404 21.891 1 22.31 472 LYS A C 1
ATOM 3767 O O . LYS A 1 472 ? 84.375 3.475 21.328 1 22.31 472 LYS A O 1
ATOM 3772 N N . GLN A 1 473 ? 84.812 1.232 21.547 1 18.8 473 GLN A N 1
ATOM 3773 C CA . GLN A 1 473 ? 85.938 1.429 20.688 1 18.8 473 GLN A CA 1
ATOM 3774 C C . GLN A 1 473 ? 85.562 1.881 19.281 1 18.8 473 GLN A C 1
ATOM 3776 O O . GLN A 1 473 ? 86.312 2.549 18.594 1 18.8 473 GLN A O 1
ATOM 3781 N N . TYR A 1 474 ? 84.688 1.216 18.578 1 20.11 474 TYR A N 1
ATOM 3782 C CA . TYR A 1 474 ? 84.938 1.542 17.172 1 20.11 474 TYR A CA 1
ATOM 3783 C C . TYR A 1 474 ? 84.5 2.959 16.859 1 20.11 474 TYR A C 1
ATOM 3785 O O . TYR A 1 474 ? 83.312 3.215 16.75 1 20.11 474 TYR A O 1
ATOM 3793 N N . MET A 1 475 ? 84.938 4.137 17.734 1 20.34 475 MET A N 1
ATOM 3794 C CA . MET A 1 475 ? 85.25 5.562 17.609 1 20.34 475 MET A CA 1
ATOM 3795 C C . MET A 1 475 ? 85.938 5.852 16.266 1 20.34 475 MET A C 1
ATOM 3797 O O . MET A 1 475 ? 85.875 6.977 15.766 1 20.34 475 MET A O 1
ATOM 3801 N N . SER A 1 476 ? 87.25 5.234 16.031 1 20.03 476 SER A N 1
ATOM 3802 C CA . SER A 1 476 ? 88.312 5.805 15.266 1 20.03 476 SER A CA 1
ATOM 3803 C C . SER A 1 476 ? 87.938 6.102 13.828 1 20.03 476 SER A C 1
ATOM 3805 O O . SER A 1 476 ? 88.25 7.172 13.297 1 20.03 476 SER A O 1
ATOM 3807 N N . ALA A 1 477 ? 88 5.113 13.008 1 22 477 ALA A N 1
ATOM 3808 C CA . ALA A 1 477 ? 88.625 5.207 11.68 1 22 477 ALA A CA 1
ATOM 3809 C C . ALA A 1 477 ? 87.75 6.055 10.75 1 22 477 ALA A C 1
ATOM 3811 O O . ALA A 1 477 ? 88 6.152 9.547 1 22 477 ALA A O 1
ATOM 3812 N N . LYS A 1 478 ? 86.562 6.426 10.914 1 21.09 478 LYS A N 1
ATOM 3813 C CA . LYS A 1 478 ? 86.25 7.328 9.82 1 21.09 478 LYS A CA 1
ATOM 3814 C C . LYS A 1 478 ? 86.812 8.719 10.055 1 21.09 478 LYS A C 1
ATOM 3816 O O . LYS A 1 478 ? 86.312 9.5 10.844 1 21.09 478 LYS A O 1
ATOM 3821 N N . GLN A 1 479 ? 88.188 8.977 10.578 1 18.64 479 GLN A N 1
ATOM 3822 C CA . GLN A 1 479 ? 89 10.195 10.367 1 18.64 479 GLN A CA 1
ATOM 3823 C C . GLN A 1 479 ? 88.812 10.688 8.93 1 18.64 479 GLN A C 1
ATOM 3825 O O . GLN A 1 479 ? 88.688 11.891 8.688 1 18.64 479 GLN A O 1
ATOM 3830 N N . GLU A 1 480 ? 89.625 10.047 7.844 1 19.23 480 GLU A N 1
ATOM 3831 C CA . GLU A 1 480 ? 90.438 10.695 6.836 1 19.23 480 GLU A CA 1
ATOM 3832 C C . GLU A 1 480 ? 89.625 11.344 5.75 1 19.23 480 GLU A C 1
ATOM 3834 O O . GLU A 1 480 ? 90.125 12.062 4.898 1 19.23 480 GLU A O 1
ATOM 3839 N N . LYS A 1 481 ? 88.625 10.664 5.23 1 20.58 481 LYS A N 1
ATOM 3840 C CA . LYS A 1 481 ? 88.562 11.25 3.898 1 20.58 481 LYS A CA 1
ATOM 3841 C C . LYS A 1 481 ? 88.438 12.773 3.979 1 20.58 481 LYS A C 1
ATOM 3843 O O . LYS A 1 481 ? 88 13.312 5.012 1 20.58 481 LYS A O 1
ATOM 3848 N N . GLU A 1 482 ? 87.688 13.242 2.939 1 20.78 482 GLU A N 1
ATOM 3849 C CA . GLU A 1 482 ? 87.812 14.117 1.773 1 20.78 482 GLU A CA 1
ATOM 3850 C C . GLU A 1 482 ? 87.562 15.57 2.156 1 20.78 482 GLU A C 1
ATOM 3852 O O . GLU A 1 482 ? 86.75 15.852 3.074 1 20.78 482 GLU A O 1
ATOM 3857 N N . ILE A 1 483 ? 88.25 16.406 1.337 1 19.56 483 ILE A N 1
ATOM 3858 C CA . ILE A 1 483 ? 88.938 17.609 0.814 1 19.56 483 ILE A CA 1
ATOM 3859 C C . ILE A 1 483 ? 87.875 18.672 0.507 1 19.56 483 ILE A C 1
ATOM 3861 O O . ILE A 1 483 ? 86.812 18.375 -0.017 1 19.56 483 ILE A O 1
ATOM 3865 N N . THR A 1 484 ? 87.812 19.766 0.962 1 16.67 484 THR A N 1
ATOM 3866 C CA . THR A 1 484 ? 87.375 20.719 -0.064 1 16.67 484 THR A CA 1
ATOM 3867 C C . THR A 1 484 ? 87.875 20.281 -1.438 1 16.67 484 THR A C 1
ATOM 3869 O O . THR A 1 484 ? 88.875 19.609 -1.545 1 16.67 484 THR A O 1
ATOM 3872 N N . THR A 1 485 ? 87 20.078 -2.619 1 18.08 485 THR A N 1
ATOM 3873 C CA . THR A 1 485 ? 87.188 21.219 -3.506 1 18.08 485 THR A CA 1
ATOM 3874 C C . THR A 1 485 ? 87.688 22.422 -2.727 1 18.08 485 THR A C 1
ATOM 3876 O O . THR A 1 485 ? 87.438 22.578 -1.539 1 18.08 485 THR A O 1
ATOM 3879 N N . VAL A 1 486 ? 88.188 23.594 -3.639 1 16.98 486 VAL A N 1
ATOM 3880 C CA . VAL A 1 486 ? 89.062 24.734 -3.834 1 16.98 486 VAL A CA 1
ATOM 3881 C C . VAL A 1 486 ? 88.562 25.906 -2.98 1 16.98 486 VAL A C 1
ATOM 3883 O O . VAL A 1 486 ? 87.375 26.203 -2.936 1 16.98 486 VAL A O 1
ATOM 3886 N N . MET B 1 1 ? -12.727 -28.328 -62.781 1 29.27 1 MET B N 1
ATOM 3887 C CA . MET B 1 1 ? -12.148 -27.5 -61.719 1 29.27 1 MET B CA 1
ATOM 3888 C C . MET B 1 1 ? -13.078 -27.406 -60.531 1 29.27 1 MET B C 1
ATOM 3890 O O . MET B 1 1 ? -13.828 -26.438 -60.375 1 29.27 1 MET B O 1
ATOM 3894 N N . SER B 1 2 ? -13.656 -28.5 -60.031 1 35.44 2 SER B N 1
ATOM 3895 C CA . SER B 1 2 ? -14.633 -28.703 -58.969 1 35.44 2 SER B CA 1
ATOM 3896 C C . SER B 1 2 ? -14.031 -28.422 -57.594 1 35.44 2 SER B C 1
ATOM 3898 O O . SER B 1 2 ? -13.227 -29.219 -57.094 1 35.44 2 SER B O 1
ATOM 3900 N N . ALA B 1 3 ? -13.766 -27.141 -57.219 1 30.83 3 ALA B N 1
ATOM 3901 C CA . ALA B 1 3 ? -13.227 -26.688 -55.938 1 30.83 3 ALA B CA 1
ATOM 3902 C C . ALA B 1 3 ? -14.109 -27.125 -54.781 1 30.83 3 ALA B C 1
ATOM 3904 O O . ALA B 1 3 ? -15.281 -26.734 -54.688 1 30.83 3 ALA B O 1
ATOM 3905 N N . LYS B 1 4 ? -13.82 -28.281 -54.219 1 35.97 4 LYS B N 1
ATOM 3906 C CA . LYS B 1 4 ? -14.359 -28.797 -52.969 1 35.97 4 LYS B CA 1
ATOM 3907 C C . LYS B 1 4 ? -14.242 -27.75 -51.844 1 35.97 4 LYS B C 1
ATOM 3909 O O . LYS B 1 4 ? -13.148 -27.281 -51.531 1 35.97 4 LYS B O 1
ATOM 3914 N N . VAL B 1 5 ? -15.32 -27.031 -51.562 1 36.78 5 VAL B N 1
ATOM 3915 C CA . VAL B 1 5 ? -15.523 -26.156 -50.406 1 36.78 5 VAL B CA 1
ATOM 3916 C C . VAL B 1 5 ? -15.242 -26.922 -49.125 1 36.78 5 VAL B C 1
ATOM 3918 O O . VAL B 1 5 ? -15.93 -27.891 -48.812 1 36.78 5 VAL B O 1
ATOM 3921 N N . LEU B 1 6 ? -14.031 -27.125 -48.719 1 37.38 6 LEU B N 1
ATOM 3922 C CA . LEU B 1 6 ? -13.734 -27.641 -47.375 1 37.38 6 LEU B CA 1
ATOM 3923 C C . LEU B 1 6 ? -14.406 -26.781 -46.312 1 37.38 6 LEU B C 1
ATOM 3925 O O . LEU B 1 6 ? -14.078 -25.609 -46.156 1 37.38 6 LEU B O 1
ATOM 3929 N N . LEU B 1 7 ? -15.664 -27.094 -45.969 1 36 7 LEU B N 1
ATOM 3930 C CA . LEU B 1 7 ? -16.344 -26.578 -44.812 1 36 7 LEU B CA 1
ATOM 3931 C C . LEU B 1 7 ? -15.516 -26.828 -43.531 1 36 7 LEU B C 1
ATOM 3933 O O . LEU B 1 7 ? -15.32 -27.984 -43.156 1 36 7 LEU B O 1
ATOM 3937 N N . LEU B 1 8 ? -14.531 -26.031 -43.25 1 35.84 8 LEU B N 1
ATOM 3938 C CA . LEU B 1 8 ? -13.906 -26 -41.938 1 35.84 8 LEU B CA 1
ATOM 3939 C C . LEU B 1 8 ? -14.961 -25.859 -40.844 1 35.84 8 LEU B C 1
ATOM 3941 O O . LEU B 1 8 ? -15.633 -24.828 -40.719 1 35.84 8 LEU B O 1
ATOM 3945 N N . LEU B 1 9 ? -15.57 -26.938 -40.375 1 35.12 9 LEU B N 1
ATOM 3946 C CA . LEU B 1 9 ? -16.312 -27.016 -39.125 1 35.12 9 LEU B CA 1
ATOM 3947 C C . LEU B 1 9 ? -15.461 -26.516 -37.969 1 35.12 9 LEU B C 1
ATOM 3949 O O . LEU B 1 9 ? -14.492 -27.156 -37.562 1 35.12 9 LEU B O 1
ATOM 3953 N N . VAL B 1 10 ? -15.336 -25.234 -37.75 1 38.16 10 VAL B N 1
ATOM 3954 C CA . VAL B 1 10 ? -14.898 -24.656 -36.5 1 38.16 10 VAL B CA 1
ATOM 3955 C C . VAL B 1 10 ? -15.734 -25.219 -35.344 1 38.16 10 VAL B C 1
ATOM 3957 O O . VAL B 1 10 ? -16.938 -24.969 -35.25 1 38.16 10 VAL B O 1
ATOM 3960 N N . VAL B 1 11 ? -15.461 -26.359 -34.875 1 35.38 11 VAL B N 1
ATOM 3961 C CA . VAL B 1 11 ? -15.961 -26.828 -33.594 1 35.38 11 VAL B CA 1
ATOM 3962 C C . VAL B 1 11 ? -15.742 -25.75 -32.531 1 35.38 11 VAL B C 1
ATOM 3964 O O . VAL B 1 11 ? -14.602 -25.453 -32.156 1 35.38 11 VAL B O 1
ATOM 3967 N N . PHE B 1 12 ? -16.609 -24.766 -32.469 1 36.5 12 PHE B N 1
ATOM 3968 C CA . PHE B 1 12 ? -16.766 -23.953 -31.266 1 36.5 12 PHE B CA 1
ATOM 3969 C C . PHE B 1 12 ? -16.906 -24.844 -30.031 1 36.5 12 PHE B C 1
ATOM 3971 O O . PHE B 1 12 ? -17.922 -25.5 -29.844 1 36.5 12 PHE B O 1
ATOM 3978 N N . SER B 1 13 ? -15.883 -25.5 -29.641 1 36.06 13 SER B N 1
ATOM 3979 C CA . SER B 1 13 ? -15.961 -26.016 -28.281 1 36.06 13 SER B CA 1
ATOM 3980 C C . SER B 1 13 ? -16.688 -25.047 -27.359 1 36.06 13 SER B C 1
ATOM 3982 O O . SER B 1 13 ? -16.203 -23.953 -27.078 1 36.06 13 SER B O 1
ATOM 3984 N N . ILE B 1 14 ? -17.922 -25.016 -27.375 1 37.84 14 ILE B N 1
ATOM 3985 C CA . ILE B 1 14 ? -18.719 -24.422 -26.297 1 37.84 14 ILE B CA 1
ATOM 3986 C C . ILE B 1 14 ? -18.156 -24.844 -24.938 1 37.84 14 ILE B C 1
ATOM 3988 O O . ILE B 1 14 ? -18.297 -26 -24.547 1 37.84 14 ILE B O 1
ATOM 3992 N N . ALA B 1 15 ? -17 -24.422 -24.562 1 41.34 15 ALA B N 1
ATOM 3993 C CA . ALA B 1 15 ? -16.672 -24.453 -23.141 1 41.34 15 ALA B CA 1
ATOM 3994 C C . ALA B 1 15 ? -17.922 -24.219 -22.281 1 41.34 15 ALA B C 1
ATOM 3996 O O . ALA B 1 15 ? -18.469 -23.109 -22.281 1 41.34 15 ALA B O 1
ATOM 3997 N N . THR B 1 16 ? -18.766 -25.109 -22.109 1 43.41 16 THR B N 1
ATOM 3998 C CA . THR B 1 16 ? -19.875 -25.078 -21.172 1 43.41 16 THR B CA 1
ATOM 3999 C C . THR B 1 16 ? -19.453 -24.438 -19.844 1 43.41 16 THR B C 1
ATOM 4001 O O . THR B 1 16 ? -18.703 -25.016 -19.062 1 43.41 16 THR B O 1
ATOM 4004 N N . GLN B 1 17 ? -19.109 -23.219 -19.812 1 51.41 17 GLN B N 1
ATOM 4005 C CA . GLN B 1 17 ? -19 -22.438 -18.594 1 51.41 17 GLN B CA 1
ATOM 4006 C C . GLN B 1 17 ? -20.25 -22.578 -17.734 1 51.41 17 GLN B C 1
ATOM 4008 O O . GLN B 1 17 ? -21.312 -22.047 -18.078 1 51.41 17 GLN B O 1
ATOM 4013 N N . CYS B 1 18 ? -20.391 -23.672 -17.094 1 56.69 18 CYS B N 1
ATOM 4014 C CA . CYS B 1 18 ? -21.578 -23.922 -16.281 1 56.69 18 CYS B CA 1
ATOM 4015 C C . CYS B 1 18 ? -21.719 -22.859 -15.195 1 56.69 18 CYS B C 1
ATOM 4017 O O . CYS B 1 18 ? -21.219 -23.031 -14.078 1 56.69 18 CYS B O 1
ATOM 4019 N N . GLN B 1 19 ? -21.766 -21.578 -15.531 1 65.38 19 GLN B N 1
ATOM 4020 C CA . GLN B 1 19 ? -22.234 -20.531 -14.633 1 65.38 19 GLN B CA 1
ATOM 4021 C C . GLN B 1 19 ? -23.688 -20.766 -14.211 1 65.38 19 GLN B C 1
ATOM 4023 O O . GLN B 1 19 ? -24.469 -21.359 -14.961 1 65.38 19 GLN B O 1
ATOM 4028 N N . LEU B 1 20 ? -23.875 -20.609 -12.891 1 72.12 20 LEU B N 1
ATOM 4029 C CA . LEU B 1 20 ? -25.25 -20.656 -12.398 1 72.12 20 LEU B CA 1
ATOM 4030 C C . LEU B 1 20 ? -26.125 -19.625 -13.102 1 72.12 20 LEU B C 1
ATOM 4032 O O . LEU B 1 20 ? -26.078 -18.438 -12.758 1 72.12 20 LEU B O 1
ATOM 4036 N N . ASP B 1 21 ? -26.734 -20.062 -14.148 1 77.25 21 ASP B N 1
ATOM 4037 C CA . ASP B 1 21 ? -27.547 -19.172 -14.969 1 77.25 21 ASP B CA 1
ATOM 4038 C C . ASP B 1 21 ? -28.562 -18.422 -14.109 1 77.25 21 ASP B C 1
ATOM 4040 O O . ASP B 1 21 ? -29.219 -19 -13.242 1 77.25 21 ASP B O 1
ATOM 4044 N N . GLY B 1 22 ? -28.672 -17.203 -14.32 1 82 22 GLY B N 1
ATOM 4045 C CA . GLY B 1 22 ? -29.672 -16.375 -13.656 1 82 22 GLY B CA 1
ATOM 4046 C C . GLY B 1 22 ? -29.281 -15.977 -12.242 1 82 22 GLY B C 1
ATOM 4047 O O . GLY B 1 22 ? -30.078 -15.391 -11.516 1 82 22 GLY B O 1
ATOM 4048 N N . ALA B 1 23 ? -28.156 -16.297 -11.875 1 91.25 23 ALA B N 1
ATOM 4049 C CA . ALA B 1 23 ? -27.719 -15.977 -10.523 1 91.25 23 ALA B CA 1
ATOM 4050 C C . ALA B 1 23 ? -27.281 -14.516 -10.414 1 91.25 23 ALA B C 1
ATOM 4052 O O . ALA B 1 23 ? -26.781 -13.945 -11.383 1 91.25 23 ALA B O 1
ATOM 4053 N N . GLN B 1 24 ? -27.578 -13.969 -9.281 1 93.81 24 GLN B N 1
ATOM 4054 C CA . GLN B 1 24 ? -27.141 -12.602 -9 1 93.81 24 GLN B CA 1
ATOM 4055 C C . GLN B 1 24 ? -25.812 -12.586 -8.258 1 93.81 24 GLN B C 1
ATOM 4057 O O . GLN B 1 24 ? -25.656 -13.242 -7.219 1 93.81 24 GLN B O 1
ATOM 4062 N N . LEU B 1 25 ? -24.859 -11.852 -8.781 1 95.31 25 LEU B N 1
ATOM 4063 C CA . LEU B 1 25 ? -23.547 -11.75 -8.18 1 95.31 25 LEU B CA 1
ATOM 4064 C C . LEU B 1 25 ? -23.578 -10.828 -6.961 1 95.31 25 LEU B C 1
ATOM 4066 O O . LEU B 1 25 ? -24.094 -9.711 -7.035 1 95.31 25 LEU B O 1
ATOM 4070 N N . ASN B 1 26 ? -23.031 -11.281 -5.781 1 94.88 26 ASN B N 1
ATOM 4071 C CA . ASN B 1 26 ? -23.062 -10.523 -4.535 1 94.88 26 ASN B CA 1
ATOM 4072 C C . ASN B 1 26 ? -21.656 -10.055 -4.133 1 94.88 26 ASN B C 1
ATOM 4074 O O . ASN B 1 26 ? -21.516 -8.977 -3.559 1 94.88 26 ASN B O 1
ATOM 4078 N N . LYS B 1 27 ? -20.703 -10.867 -4.348 1 96.62 27 LYS B N 1
ATOM 4079 C CA . LYS B 1 27 ? -19.344 -10.578 -3.896 1 96.62 27 LYS B CA 1
ATOM 4080 C C . LYS B 1 27 ? -18.312 -11.281 -4.777 1 96.62 27 LYS B C 1
ATOM 4082 O O . LYS B 1 27 ? -18.531 -12.398 -5.246 1 96.62 27 LYS B O 1
ATOM 4087 N N . VAL B 1 28 ? -17.219 -10.641 -4.949 1 97.81 28 VAL B N 1
ATOM 4088 C CA . VAL B 1 28 ? -16.109 -11.203 -5.695 1 97.81 28 VAL B CA 1
ATOM 4089 C C . VAL B 1 28 ? -14.812 -11.039 -4.895 1 97.81 28 VAL B C 1
ATOM 4091 O O . VAL B 1 28 ? -14.531 -9.961 -4.375 1 97.81 28 VAL B O 1
ATOM 4094 N N . ILE B 1 29 ? -14.07 -12.086 -4.703 1 98.31 29 ILE B N 1
ATOM 4095 C CA . ILE B 1 29 ? -12.75 -12.086 -4.074 1 98.31 29 ILE B CA 1
ATOM 4096 C C . ILE B 1 29 ? -11.711 -12.648 -5.047 1 98.31 29 ILE B C 1
ATOM 4098 O O . ILE B 1 29 ? -11.82 -13.797 -5.484 1 98.31 29 ILE B O 1
ATOM 4102 N N . VAL B 1 30 ? -10.75 -11.859 -5.406 1 98.81 30 VAL B N 1
ATOM 4103 C CA . VAL B 1 30 ? -9.711 -12.25 -6.355 1 98.81 30 VAL B CA 1
ATOM 4104 C C . VAL B 1 30 ? -8.375 -12.383 -5.633 1 98.81 30 VAL B C 1
ATOM 4106 O O . VAL B 1 30 ? -7.973 -11.484 -4.891 1 98.81 30 VAL B O 1
ATOM 4109 N N . VAL B 1 31 ? -7.703 -13.453 -5.777 1 98.81 31 VAL B N 1
ATOM 4110 C CA . VAL B 1 31 ? -6.332 -13.633 -5.312 1 98.81 31 VAL B CA 1
ATOM 4111 C C . VAL B 1 31 ? -5.434 -14.008 -6.492 1 98.81 31 VAL B C 1
ATOM 4113 O O . VAL B 1 31 ? -5.785 -14.875 -7.297 1 98.81 31 VAL B O 1
ATOM 4116 N N . PHE B 1 32 ? -4.324 -13.328 -6.629 1 98.88 32 PHE B N 1
ATOM 4117 C CA . PHE B 1 32 ? -3.461 -13.648 -7.758 1 98.88 32 PHE B CA 1
ATOM 4118 C C . PHE B 1 32 ? -1.994 -13.617 -7.344 1 98.88 32 PHE B C 1
ATOM 4120 O O . PHE B 1 32 ? -1.634 -12.945 -6.371 1 98.88 32 PHE B O 1
ATOM 4127 N N . ARG B 1 33 ? -1.184 -14.367 -8.07 1 98.69 33 ARG B N 1
ATOM 4128 C CA . ARG B 1 33 ? 0.273 -14.312 -7.992 1 98.69 33 ARG B CA 1
ATOM 4129 C C . ARG B 1 33 ? 0.81 -13.07 -8.703 1 98.69 33 ARG B C 1
ATOM 4131 O O . ARG B 1 33 ? 0.271 -12.656 -9.727 1 98.69 33 ARG B O 1
ATOM 4138 N N . HIS B 1 34 ? 1.803 -12.484 -8.141 1 98.75 34 HIS B N 1
ATOM 4139 C CA . HIS B 1 34 ? 2.463 -11.375 -8.82 1 98.75 34 HIS B CA 1
ATOM 4140 C C . HIS B 1 34 ? 2.834 -11.742 -10.25 1 98.75 34 HIS B C 1
ATOM 4142 O O . HIS B 1 34 ? 2.83 -12.922 -10.617 1 98.75 34 HIS B O 1
ATOM 4148 N N . GLY B 1 35 ? 3.115 -10.727 -11.086 1 98.5 35 GLY B N 1
ATOM 4149 C CA . GLY B 1 35 ? 3.531 -10.93 -12.469 1 98.5 35 GLY B CA 1
ATOM 4150 C C . GLY B 1 35 ? 4.977 -11.375 -12.594 1 98.5 35 GLY B C 1
ATOM 4151 O O . GLY B 1 35 ? 5.668 -11.547 -11.594 1 98.5 35 GLY B O 1
ATOM 4152 N N . ALA B 1 36 ? 5.344 -11.5 -13.844 1 97 36 ALA B N 1
ATOM 4153 C CA . ALA B 1 36 ? 6.715 -11.906 -14.133 1 97 36 ALA B CA 1
ATOM 4154 C C . ALA B 1 36 ? 7.719 -10.969 -13.461 1 97 36 ALA B C 1
ATOM 4156 O O . ALA B 1 36 ? 7.52 -9.758 -13.43 1 97 36 ALA B O 1
ATOM 4157 N N . ARG B 1 37 ? 8.711 -11.508 -12.906 1 94.56 37 ARG B N 1
ATOM 4158 C CA . ARG B 1 37 ? 9.758 -10.773 -12.203 1 94.56 37 ARG B CA 1
ATOM 4159 C C . ARG B 1 37 ? 11.133 -11.102 -12.766 1 94.56 37 ARG B C 1
ATOM 4161 O O . ARG B 1 37 ? 11.273 -12.023 -13.578 1 94.56 37 ARG B O 1
ATOM 4168 N N . TYR B 1 38 ? 12.07 -10.312 -12.391 1 89.5 38 TYR B N 1
ATOM 4169 C CA . TYR B 1 38 ? 13.461 -10.688 -12.625 1 89.5 38 TYR B CA 1
ATOM 4170 C C . TYR B 1 38 ? 13.898 -11.789 -11.664 1 89.5 38 TYR B C 1
ATOM 4172 O O . TYR B 1 38 ? 13.312 -11.961 -10.594 1 89.5 38 TYR B O 1
ATOM 4180 N N . PRO B 1 39 ? 14.883 -12.586 -12.125 1 87.38 39 PRO B N 1
ATOM 4181 C CA . PRO B 1 39 ? 15.305 -13.695 -11.258 1 87.38 39 PRO B CA 1
ATOM 4182 C C . PRO B 1 39 ? 15.828 -13.219 -9.906 1 87.38 39 PRO B C 1
ATOM 4184 O O . PRO B 1 39 ? 16.484 -12.18 -9.82 1 87.38 39 PRO B O 1
ATOM 4187 N N . ASN B 1 40 ? 15.445 -13.961 -8.859 1 82.56 40 ASN B N 1
ATOM 4188 C CA . ASN B 1 40 ? 16.109 -13.766 -7.578 1 82.56 40 ASN B CA 1
ATOM 4189 C C . ASN B 1 40 ? 17.562 -14.211 -7.621 1 82.56 40 ASN B C 1
ATOM 4191 O O . ASN B 1 40 ? 17.891 -15.219 -8.25 1 82.56 40 ASN B O 1
ATOM 4195 N N . TYR B 1 41 ? 18.359 -13.391 -7.008 1 67.94 41 TYR B N 1
ATOM 4196 C CA . TYR B 1 41 ? 19.719 -13.891 -6.863 1 67.94 41 TYR B CA 1
ATOM 4197 C C . TYR B 1 41 ? 19.734 -15.188 -6.062 1 67.94 41 TYR B C 1
ATOM 4199 O O . TYR B 1 41 ? 19.156 -15.266 -4.984 1 67.94 41 TYR B O 1
ATOM 4207 N N . ASN B 1 42 ? 20.094 -16.203 -6.734 1 67.94 42 ASN B N 1
ATOM 4208 C CA . ASN B 1 42 ? 20.156 -17.531 -6.137 1 67.94 42 ASN B CA 1
ATOM 4209 C C . ASN B 1 42 ? 21.484 -18.219 -6.438 1 67.94 42 ASN B C 1
ATOM 4211 O O . ASN B 1 42 ? 21.812 -18.453 -7.602 1 67.94 42 ASN B O 1
ATOM 4215 N N . SER B 1 43 ? 22.172 -18.484 -5.438 1 62.97 43 SER B N 1
ATOM 4216 C CA . SER B 1 43 ? 23.484 -19.109 -5.586 1 62.97 43 SER B CA 1
ATOM 4217 C C . SER B 1 43 ? 23.375 -20.5 -6.203 1 62.97 43 SER B C 1
ATOM 4219 O O . SER B 1 43 ? 24.328 -21.016 -6.801 1 62.97 43 SER B O 1
ATOM 4221 N N . ASN B 1 44 ? 22.281 -21.062 -6.145 1 67.94 44 ASN B N 1
ATOM 4222 C CA . ASN B 1 44 ? 22.094 -22.406 -6.68 1 67.94 44 ASN B CA 1
ATOM 4223 C C . ASN B 1 44 ? 21.953 -22.391 -8.203 1 67.94 44 ASN B C 1
ATOM 4225 O O . ASN B 1 44 ? 22.156 -23.406 -8.859 1 67.94 44 ASN B O 1
ATOM 4229 N N . ALA B 1 45 ? 21.562 -21.297 -8.688 1 67.62 45 ALA B N 1
ATOM 4230 C CA . ALA B 1 45 ? 21.359 -21.172 -10.133 1 67.62 45 ALA B CA 1
ATOM 4231 C C . ALA B 1 45 ? 22.031 -19.906 -10.664 1 67.62 45 ALA B C 1
ATOM 4233 O O . ALA B 1 45 ? 21.344 -18.953 -11.047 1 67.62 45 ALA B O 1
ATOM 4234 N N . PRO B 1 46 ? 23.391 -19.906 -10.648 1 64.25 46 PRO B N 1
ATOM 4235 C CA . PRO B 1 46 ? 24.141 -18.703 -10.984 1 64.25 46 PRO B CA 1
ATOM 4236 C C . PRO B 1 46 ? 24.109 -18.391 -12.484 1 64.25 46 PRO B C 1
ATOM 4238 O O . PRO B 1 46 ? 25.016 -17.734 -13 1 64.25 46 PRO B O 1
ATOM 4241 N N . ILE B 1 47 ? 23.344 -19 -13.188 1 62.06 47 ILE B N 1
ATOM 4242 C CA . ILE B 1 47 ? 23.406 -18.844 -14.633 1 62.06 47 ILE B CA 1
ATOM 4243 C C . ILE B 1 47 ? 23.594 -17.359 -14.984 1 62.06 47 ILE B C 1
ATOM 4245 O O . ILE B 1 47 ? 24.453 -17.016 -15.797 1 62.06 47 ILE B O 1
ATOM 4249 N N . TYR B 1 48 ? 22.656 -16.422 -14.703 1 58.72 48 TYR B N 1
ATOM 4250 C CA . TYR B 1 48 ? 22.656 -15.133 -15.375 1 58.72 48 TYR B CA 1
ATOM 4251 C C . TYR B 1 48 ? 22.812 -14 -14.367 1 58.72 48 TYR B C 1
ATOM 4253 O O . TYR B 1 48 ? 22.172 -12.953 -14.492 1 58.72 48 TYR B O 1
ATOM 4261 N N . ASN B 1 49 ? 23.609 -14.312 -13.422 1 56.59 49 ASN B N 1
ATOM 4262 C CA . ASN B 1 49 ? 23.797 -13.203 -12.492 1 56.59 49 ASN B CA 1
ATOM 4263 C C . ASN B 1 49 ? 24.531 -12.039 -13.148 1 56.59 49 ASN B C 1
ATOM 4265 O O . ASN B 1 49 ? 25.75 -12.031 -13.219 1 56.59 49 ASN B O 1
ATOM 4269 N N . THR B 1 50 ? 23.719 -11.438 -14.125 1 59.53 50 THR B N 1
ATOM 4270 C CA . THR B 1 50 ? 24.25 -10.188 -14.656 1 59.53 50 THR B CA 1
ATOM 4271 C C . THR B 1 50 ? 24.031 -9.039 -13.672 1 59.53 50 THR B C 1
ATOM 4273 O O . THR B 1 50 ? 23.266 -9.18 -12.711 1 59.53 50 THR B O 1
ATOM 4276 N N . ASP B 1 51 ? 24.859 -8.062 -13.789 1 59.72 51 ASP B N 1
ATOM 4277 C CA . ASP B 1 51 ? 24.719 -6.836 -13.008 1 59.72 51 ASP B CA 1
ATOM 4278 C C . ASP B 1 51 ? 23.25 -6.398 -12.93 1 59.72 51 ASP B C 1
ATOM 4280 O O . ASP B 1 51 ? 22.797 -5.922 -11.891 1 59.72 51 ASP B O 1
ATOM 4284 N N . GLN B 1 52 ? 22.547 -6.793 -13.938 1 60.56 52 GLN B N 1
ATOM 4285 C CA . GLN B 1 52 ? 21.141 -6.418 -13.938 1 60.56 52 GLN B CA 1
ATOM 4286 C C . GLN B 1 52 ? 20.344 -7.254 -12.938 1 60.56 52 GLN B C 1
ATOM 4288 O O . GLN B 1 52 ? 19.469 -6.738 -12.25 1 60.56 52 GLN B O 1
ATOM 4293 N N . THR B 1 53 ? 20.75 -8.477 -12.914 1 60.06 53 THR B N 1
ATOM 4294 C CA . THR B 1 53 ? 20.031 -9.367 -12.008 1 60.06 53 THR B CA 1
ATOM 4295 C C . THR B 1 53 ? 20.312 -8.984 -10.555 1 60.06 53 THR B C 1
ATOM 4297 O O . THR B 1 53 ? 19.422 -9.086 -9.703 1 60.06 53 THR B O 1
ATOM 4300 N N . LYS B 1 54 ? 21.406 -8.5 -10.391 1 64.19 54 LYS B N 1
ATOM 4301 C CA . LYS B 1 54 ? 21.75 -8.117 -9.023 1 64.19 54 LYS B CA 1
ATOM 4302 C C . LYS B 1 54 ? 21 -6.855 -8.602 1 64.19 54 LYS B C 1
ATOM 4304 O O . LYS B 1 54 ? 20.516 -6.766 -7.477 1 64.19 54 LYS B O 1
ATOM 4309 N N . THR B 1 55 ? 20.891 -6.039 -9.586 1 67.88 55 THR B N 1
ATOM 4310 C CA . THR B 1 55 ? 20.297 -4.742 -9.273 1 67.88 55 THR B CA 1
ATOM 4311 C C . THR B 1 55 ? 18.781 -4.852 -9.156 1 67.88 55 THR B C 1
ATOM 4313 O O . THR B 1 55 ? 18.172 -4.215 -8.297 1 67.88 55 THR B O 1
ATOM 4316 N N . ASN B 1 56 ? 18.203 -5.754 -9.93 1 79.94 56 ASN B N 1
ATOM 4317 C CA . ASN B 1 56 ? 16.75 -5.855 -9.977 1 79.94 56 ASN B CA 1
ATOM 4318 C C . ASN B 1 56 ? 16.266 -7.191 -9.43 1 79.94 56 ASN B C 1
ATOM 4320 O O . ASN B 1 56 ? 15.203 -7.676 -9.82 1 79.94 56 ASN B O 1
ATOM 4324 N N . SER B 1 57 ? 17.016 -7.754 -8.531 1 84.5 57 SER B N 1
ATOM 4325 C CA . SER B 1 57 ? 16.734 -9.102 -8.047 1 84.5 57 SER B CA 1
ATOM 4326 C C . SER B 1 57 ? 15.32 -9.203 -7.492 1 84.5 57 SER B C 1
ATOM 4328 O O . SER B 1 57 ? 14.984 -8.539 -6.504 1 84.5 57 SER B O 1
ATOM 4330 N N . GLY B 1 58 ? 14.516 -10.039 -8.266 1 90.12 58 GLY B N 1
ATOM 4331 C CA . GLY B 1 58 ? 13.18 -10.398 -7.793 1 90.12 58 GLY B CA 1
ATOM 4332 C C . GLY B 1 58 ? 12.156 -9.312 -8.039 1 90.12 58 GLY B C 1
ATOM 4333 O O . GLY B 1 58 ? 10.969 -9.492 -7.742 1 90.12 58 GLY B O 1
ATOM 4334 N N . GLN B 1 59 ? 12.602 -8.195 -8.633 1 92.94 59 GLN B N 1
ATOM 4335 C CA . GLN B 1 59 ? 11.688 -7.082 -8.859 1 92.94 59 GLN B CA 1
ATOM 4336 C C . GLN B 1 59 ? 10.727 -7.387 -10 1 92.94 59 GLN B C 1
ATOM 4338 O O . GLN B 1 59 ? 11.062 -8.133 -10.922 1 92.94 59 GLN B O 1
ATOM 4343 N N . LEU B 1 60 ? 9.539 -6.812 -9.867 1 96.31 60 LEU B N 1
ATOM 4344 C CA . LEU B 1 60 ? 8.555 -6.934 -10.938 1 96.31 60 LEU B CA 1
ATOM 4345 C C . LEU B 1 60 ? 9.117 -6.402 -12.258 1 96.31 60 LEU B C 1
ATOM 4347 O O . LEU B 1 60 ? 9.711 -5.324 -12.289 1 96.31 60 LEU B O 1
ATOM 4351 N N . SER B 1 61 ? 9.008 -7.152 -13.312 1 94.88 61 SER B N 1
ATOM 4352 C CA . SER B 1 61 ? 9.438 -6.699 -14.633 1 94.88 61 SER B CA 1
ATOM 4353 C C . SER B 1 61 ? 8.312 -5.973 -15.359 1 94.88 61 SER B C 1
ATOM 4355 O O . SER B 1 61 ? 7.148 -6.07 -14.969 1 94.88 61 SER B O 1
ATOM 4357 N N . PRO B 1 62 ? 8.656 -5.281 -16.453 1 96.38 62 PRO B N 1
ATOM 4358 C CA . PRO B 1 62 ? 7.609 -4.648 -17.25 1 96.38 62 PRO B CA 1
ATOM 4359 C C . PRO B 1 62 ? 6.602 -5.656 -17.812 1 96.38 62 PRO B C 1
ATOM 4361 O O . PRO B 1 62 ? 5.414 -5.348 -17.906 1 96.38 62 PRO B O 1
ATOM 4364 N N . VAL B 1 63 ? 7.078 -6.836 -18.125 1 97 63 VAL B N 1
ATOM 4365 C CA . VAL B 1 63 ? 6.199 -7.895 -18.625 1 97 63 VAL B CA 1
ATOM 4366 C C . VAL B 1 63 ? 5.195 -8.266 -17.531 1 97 63 VAL B C 1
ATOM 4368 O O . VAL B 1 63 ? 4 -8.414 -17.812 1 97 63 VAL B O 1
ATOM 4371 N N . GLY B 1 64 ? 5.73 -8.43 -16.375 1 98.19 64 GLY B N 1
ATOM 4372 C CA . GLY B 1 64 ? 4.867 -8.781 -15.258 1 98.19 64 GLY B CA 1
ATOM 4373 C C . GLY B 1 64 ? 3.803 -7.742 -14.969 1 98.19 64 GLY B C 1
ATOM 4374 O O . GLY B 1 64 ? 2.652 -8.086 -14.688 1 98.19 64 GLY B O 1
ATOM 4375 N N . ALA B 1 65 ? 4.168 -6.488 -14.992 1 98.5 65 ALA B N 1
ATOM 4376 C CA . ALA B 1 65 ? 3.199 -5.414 -14.797 1 98.5 65 ALA B CA 1
ATOM 4377 C C . ALA B 1 65 ? 2.107 -5.461 -15.859 1 98.5 65 ALA B C 1
ATOM 4379 O O . ALA B 1 65 ? 0.925 -5.285 -15.555 1 98.5 65 ALA B O 1
ATOM 4380 N N . ARG B 1 66 ? 2.494 -5.746 -17.062 1 98.38 66 ARG B N 1
ATOM 4381 C CA . ARG B 1 66 ? 1.538 -5.832 -18.156 1 98.38 66 ARG B CA 1
ATOM 4382 C C . ARG B 1 66 ? 0.583 -7.004 -17.969 1 98.38 66 ARG B C 1
ATOM 4384 O O . ARG B 1 66 ? -0.607 -6.898 -18.266 1 98.38 66 ARG B O 1
ATOM 4391 N N . GLN B 1 67 ? 1.122 -8.109 -17.547 1 98.38 67 GLN B N 1
ATOM 4392 C CA . GLN B 1 67 ? 0.28 -9.266 -17.266 1 98.38 67 GLN B CA 1
ATOM 4393 C C . GLN B 1 67 ? -0.866 -8.914 -16.328 1 98.38 67 GLN B C 1
ATOM 4395 O O . GLN B 1 67 ? -2.02 -9.266 -16.578 1 98.38 67 GLN B O 1
ATOM 4400 N N . LEU B 1 68 ? -0.523 -8.234 -15.242 1 98.81 68 LEU B N 1
ATOM 4401 C CA . LEU B 1 68 ? -1.539 -7.934 -14.242 1 98.81 68 LEU B CA 1
ATOM 4402 C C . LEU B 1 68 ? -2.449 -6.805 -14.711 1 98.81 68 LEU B C 1
ATOM 4404 O O . LEU B 1 68 ? -3.637 -6.777 -14.375 1 98.81 68 LEU B O 1
ATOM 4408 N N . PHE B 1 69 ? -1.903 -5.863 -15.461 1 98.62 69 PHE B N 1
ATOM 4409 C CA . PHE B 1 69 ? -2.762 -4.875 -16.109 1 98.62 69 PHE B CA 1
ATOM 4410 C C . PHE B 1 69 ? -3.818 -5.559 -16.969 1 98.62 69 PHE B C 1
ATOM 4412 O O . PHE B 1 69 ? -4.996 -5.203 -16.906 1 98.62 69 PHE B O 1
ATOM 4419 N N . GLN B 1 70 ? -3.414 -6.547 -17.734 1 98.25 70 GLN B N 1
ATOM 4420 C CA . GLN B 1 70 ? -4.309 -7.293 -18.609 1 98.25 70 GLN B CA 1
ATOM 4421 C C . GLN B 1 70 ? -5.332 -8.086 -17.812 1 98.25 70 GLN B C 1
ATOM 4423 O O . GLN B 1 70 ? -6.488 -8.211 -18.219 1 98.25 70 GLN B O 1
ATOM 4428 N N . LEU B 1 71 ? -4.848 -8.672 -16.734 1 98.69 71 LEU B N 1
ATOM 4429 C CA . LEU B 1 71 ? -5.805 -9.383 -15.898 1 98.69 71 LEU B CA 1
ATOM 4430 C C . LEU B 1 71 ? -6.871 -8.43 -15.367 1 98.69 71 LEU B C 1
ATOM 4432 O O . LEU B 1 71 ? -8.062 -8.75 -15.391 1 98.69 71 LEU B O 1
ATOM 4436 N N . GLY B 1 72 ? -6.438 -7.23 -14.844 1 98.69 72 GLY B N 1
ATOM 4437 C CA . GLY B 1 72 ? -7.383 -6.219 -14.406 1 98.69 72 GLY B CA 1
ATOM 4438 C C . GLY B 1 72 ? -8.375 -5.82 -15.484 1 98.69 72 GLY B C 1
ATOM 4439 O O . GLY B 1 72 ? -9.578 -5.746 -15.234 1 98.69 72 GLY B O 1
ATOM 4440 N N . SER B 1 73 ? -7.852 -5.617 -16.672 1 98.25 73 SER B N 1
ATOM 4441 C CA . SER B 1 73 ? -8.688 -5.23 -17.797 1 98.25 73 SER B CA 1
ATOM 4442 C C . SER B 1 73 ? -9.695 -6.328 -18.141 1 98.25 73 SER B C 1
ATOM 4444 O O . SER B 1 73 ? -10.844 -6.039 -18.469 1 98.25 73 SER B O 1
ATOM 4446 N N . SER B 1 74 ? -9.234 -7.551 -18.141 1 98.5 74 SER B N 1
ATOM 4447 C CA . SER B 1 74 ? -10.102 -8.688 -18.438 1 98.5 74 SER B CA 1
ATOM 4448 C C . SER B 1 74 ? -11.219 -8.812 -17.422 1 98.5 74 SER B C 1
ATOM 4450 O O . SER B 1 74 ? -12.359 -9.117 -17.766 1 98.5 74 SER B O 1
ATOM 4452 N N . LEU B 1 75 ? -10.883 -8.594 -16.188 1 98.56 75 LEU B N 1
ATOM 4453 C CA . LEU B 1 75 ? -11.898 -8.688 -15.141 1 98.56 75 LEU B CA 1
ATOM 4454 C C . LEU B 1 75 ? -12.852 -7.5 -15.203 1 98.56 75 LEU B C 1
ATOM 4456 O O . LEU B 1 75 ? -14.023 -7.625 -14.859 1 98.56 75 LEU B O 1
ATOM 4460 N N . ARG B 1 76 ? -12.352 -6.32 -15.555 1 98.12 76 ARG B N 1
ATOM 4461 C CA . ARG B 1 76 ? -13.266 -5.211 -15.797 1 98.12 76 ARG B CA 1
ATOM 4462 C C . ARG B 1 76 ? -14.305 -5.582 -16.844 1 98.12 76 ARG B C 1
ATOM 4464 O O . ARG B 1 76 ? -15.492 -5.305 -16.688 1 98.12 76 ARG B O 1
ATOM 4471 N N . ASN B 1 77 ? -13.836 -6.164 -17.969 1 97.62 77 ASN B N 1
ATOM 4472 C CA . ASN B 1 77 ? -14.766 -6.621 -18.984 1 97.62 77 ASN B CA 1
ATOM 4473 C C . ASN B 1 77 ? -15.812 -7.57 -18.422 1 97.62 77 ASN B C 1
ATOM 4475 O O . ASN B 1 77 ? -17 -7.449 -18.719 1 97.62 77 ASN B O 1
ATOM 4479 N N . GLU B 1 78 ? -15.406 -8.391 -17.609 1 96.94 78 GLU B N 1
ATOM 4480 C CA . GLU B 1 78 ? -16.297 -9.398 -17.062 1 96.94 78 GLU B CA 1
ATOM 4481 C C . GLU B 1 78 ? -17.266 -8.789 -16.062 1 96.94 78 GLU B C 1
ATOM 4483 O O . GLU B 1 78 ? -18.484 -8.992 -16.156 1 96.94 78 GLU B O 1
ATOM 4488 N N . TYR B 1 79 ? -16.797 -8.008 -15.117 1 97.44 79 TYR B N 1
ATOM 4489 C CA . TYR B 1 79 ? -17.609 -7.648 -13.945 1 97.44 79 TYR B CA 1
ATOM 4490 C C . TYR B 1 79 ? -18.219 -6.266 -14.117 1 97.44 79 TYR B C 1
ATOM 4492 O O . TYR B 1 79 ? -19.156 -5.906 -13.391 1 97.44 79 TYR B O 1
ATOM 4500 N N . PHE B 1 80 ? -17.672 -5.43 -14.945 1 97.25 80 PHE B N 1
ATOM 4501 C CA . PHE B 1 80 ? -18.297 -4.152 -15.242 1 97.25 80 PHE B CA 1
ATOM 4502 C C . PHE B 1 80 ? -19.094 -4.238 -16.547 1 97.25 80 PHE B C 1
ATOM 4504 O O . PHE B 1 80 ? -20.312 -4.051 -16.547 1 97.25 80 PHE B O 1
ATOM 4511 N N . THR B 1 81 ? -18.484 -4.613 -17.656 1 95.88 81 THR B N 1
ATOM 4512 C CA . THR B 1 81 ? -19.109 -4.574 -18.969 1 95.88 81 THR B CA 1
ATOM 4513 C C . THR B 1 81 ? -20.156 -5.664 -19.094 1 95.88 81 THR B C 1
ATOM 4515 O O . THR B 1 81 ? -21.297 -5.387 -19.5 1 95.88 81 THR B O 1
ATOM 4518 N N . ASN B 1 82 ? -19.797 -6.871 -18.734 1 94.19 82 ASN B N 1
ATOM 4519 C CA . ASN B 1 82 ? -20.672 -8 -19 1 94.19 82 ASN B CA 1
ATOM 4520 C C . ASN B 1 82 ? -21.688 -8.211 -17.875 1 94.19 82 ASN B C 1
ATOM 4522 O O . ASN B 1 82 ? -22.859 -8.492 -18.141 1 94.19 82 ASN B O 1
ATOM 4526 N N . LYS B 1 83 ? -21.297 -8.031 -16.625 1 94.69 83 LYS B N 1
ATOM 4527 C CA . LYS B 1 83 ? -22.141 -8.406 -15.5 1 94.69 83 LYS B CA 1
ATOM 4528 C C . LYS B 1 83 ? -22.703 -7.168 -14.805 1 94.69 83 LYS B C 1
ATOM 4530 O O . LYS B 1 83 ? -23.562 -7.281 -13.922 1 94.69 83 LYS B O 1
ATOM 4535 N N . ASN B 1 84 ? -22.188 -5.988 -15.078 1 95.69 84 ASN B N 1
ATOM 4536 C CA . ASN B 1 84 ? -22.625 -4.746 -14.445 1 95.69 84 ASN B CA 1
ATOM 4537 C C . ASN B 1 84 ? -22.562 -4.84 -12.93 1 95.69 84 ASN B C 1
ATOM 4539 O O . ASN B 1 84 ? -23.516 -4.457 -12.242 1 95.69 84 ASN B O 1
ATOM 4543 N N . PHE B 1 85 ? -21.578 -5.441 -12.445 1 96.31 85 PHE B N 1
ATOM 4544 C CA . PHE B 1 85 ? -21.484 -5.734 -11.016 1 96.31 85 PHE B CA 1
ATOM 4545 C C . PHE B 1 85 ? -20.719 -4.629 -10.297 1 96.31 85 PHE B C 1
ATOM 4547 O O . PHE B 1 85 ? -21.141 -4.184 -9.219 1 96.31 85 PHE B O 1
ATOM 4554 N N . ILE B 1 86 ? -19.547 -4.207 -10.852 1 96.94 86 ILE B N 1
ATOM 4555 C CA . ILE B 1 86 ? -18.781 -3.135 -10.227 1 96.94 86 ILE B CA 1
ATOM 4556 C C . ILE B 1 86 ? -19.109 -1.807 -10.906 1 96.94 86 ILE B C 1
ATOM 4558 O O . ILE B 1 86 ? -19.5 -1.777 -12.07 1 96.94 86 ILE B O 1
ATOM 4562 N N . PRO B 1 87 ? -18.984 -0.654 -10.141 1 95.94 87 PRO B N 1
ATOM 4563 C CA . PRO B 1 87 ? -19.328 0.652 -10.711 1 95.94 87 PRO B CA 1
ATOM 4564 C C . PRO B 1 87 ? -18.312 1.126 -11.75 1 95.94 87 PRO B C 1
ATOM 4566 O O . PRO B 1 87 ? -17.172 0.651 -11.766 1 95.94 87 PRO B O 1
ATOM 4569 N N . GLU B 1 88 ? -18.734 1.96 -12.586 1 96.62 88 GLU B N 1
ATOM 4570 C CA . GLU B 1 88 ? -17.875 2.539 -13.617 1 96.62 88 GLU B CA 1
ATOM 4571 C C . GLU B 1 88 ? -16.703 3.291 -13 1 96.62 88 GLU B C 1
ATOM 4573 O O . GLU B 1 88 ? -15.578 3.186 -13.477 1 96.62 88 GLU B O 1
ATOM 4578 N N . LYS B 1 89 ? -17.078 4.082 -11.969 1 95.56 89 LYS B N 1
ATOM 4579 C CA . LYS B 1 89 ? -16.047 4.824 -11.242 1 95.56 89 LYS B CA 1
ATOM 4580 C C . LYS B 1 89 ? -15.719 4.152 -9.906 1 95.56 89 LYS B C 1
ATOM 4582 O O . LYS B 1 89 ? -16.609 3.648 -9.227 1 95.56 89 LYS B O 1
ATOM 4587 N N . PHE B 1 90 ? -14.484 4.195 -9.617 1 95.94 90 PHE B N 1
ATOM 4588 C CA . PHE B 1 90 ? -14.008 3.559 -8.398 1 95.94 90 PHE B CA 1
ATOM 4589 C C . PHE B 1 90 ? -14.625 4.211 -7.168 1 95.94 90 PHE B C 1
ATOM 4591 O O . PHE B 1 90 ? -14.656 5.438 -7.059 1 95.94 90 PHE B O 1
ATOM 4598 N N . TYR B 1 91 ? -15.117 3.416 -6.305 1 92.19 91 TYR B N 1
ATOM 4599 C CA . TYR B 1 91 ? -15.641 3.824 -5.008 1 92.19 91 TYR B CA 1
ATOM 4600 C C . TYR B 1 91 ? -15.008 3.012 -3.883 1 92.19 91 TYR B C 1
ATOM 4602 O O . TYR B 1 91 ? -15.383 1.86 -3.654 1 92.19 91 TYR B O 1
ATOM 4610 N N . SER B 1 92 ? -14.117 3.625 -3.166 1 91.19 92 SER B N 1
ATOM 4611 C CA . SER B 1 92 ? -13.156 2.965 -2.285 1 91.19 92 SER B CA 1
ATOM 4612 C C . SER B 1 92 ? -13.859 2.061 -1.279 1 91.19 92 SER B C 1
ATOM 4614 O O . SER B 1 92 ? -13.398 0.952 -1.004 1 91.19 92 SER B O 1
ATOM 4616 N N . PRO B 1 93 ? -15.047 2.467 -0.72 1 88.75 93 PRO B N 1
ATOM 4617 C CA . PRO B 1 93 ? -15.656 1.629 0.317 1 88.75 93 PRO B CA 1
ATOM 4618 C C . PRO B 1 93 ? -16.141 0.287 -0.222 1 88.75 93 PRO B C 1
ATOM 4620 O O . PRO B 1 93 ? -16.438 -0.628 0.556 1 88.75 93 PRO B O 1
ATOM 4623 N N . GLN B 1 94 ? -16.297 0.143 -1.495 1 93.12 94 GLN B N 1
ATOM 4624 C CA . GLN B 1 94 ? -16.781 -1.102 -2.084 1 93.12 94 GLN B CA 1
ATOM 4625 C C . GLN B 1 94 ? -15.633 -2.066 -2.354 1 93.12 94 GLN B C 1
ATOM 4627 O O . GLN B 1 94 ? -15.859 -3.221 -2.723 1 93.12 94 GLN B O 1
ATOM 4632 N N . PHE B 1 95 ? -14.469 -1.619 -2.105 1 95.94 95 PHE B N 1
ATOM 4633 C CA . PHE B 1 95 ? -13.305 -2.422 -2.451 1 95.94 95 PHE B CA 1
ATOM 4634 C C . PHE B 1 95 ? -12.406 -2.625 -1.234 1 95.94 95 PHE B C 1
ATOM 4636 O O . PHE B 1 95 ? -12.336 -1.763 -0.357 1 95.94 95 PHE B O 1
ATOM 4643 N N . TYR B 1 96 ? -11.859 -3.727 -1.154 1 96.56 96 TYR B N 1
ATOM 4644 C CA . TYR B 1 96 ? -10.75 -4.008 -0.254 1 96.56 96 TYR B CA 1
ATOM 4645 C C . TYR B 1 96 ? -9.555 -4.574 -1.02 1 96.56 96 TYR B C 1
ATOM 4647 O O . TYR B 1 96 ? -9.664 -5.613 -1.672 1 96.56 96 TYR B O 1
ATOM 4655 N N . ILE B 1 97 ? -8.453 -3.893 -1.012 1 98.25 97 ILE B N 1
ATOM 4656 C CA . ILE B 1 97 ? -7.273 -4.281 -1.779 1 98.25 97 ILE B CA 1
ATOM 4657 C C . ILE B 1 97 ? -6.086 -4.48 -0.838 1 98.25 97 ILE B C 1
ATOM 4659 O O . ILE B 1 97 ? -5.711 -3.564 -0.101 1 98.25 97 ILE B O 1
ATOM 4663 N N . ARG B 1 98 ? -5.523 -5.629 -0.916 1 97.88 98 ARG B N 1
ATOM 4664 C CA . ARG B 1 98 ? -4.418 -5.969 -0.026 1 97.88 98 ARG B CA 1
ATOM 4665 C C . ARG B 1 98 ? -3.322 -6.715 -0.777 1 97.88 98 ARG B C 1
ATOM 4667 O O . ARG B 1 98 ? -3.605 -7.484 -1.695 1 97.88 98 ARG B O 1
ATOM 4674 N N . SER B 1 99 ? -2.082 -6.434 -0.421 1 98.44 99 SER B N 1
ATOM 4675 C CA . SER B 1 99 ? -0.916 -7.113 -0.971 1 98.44 99 SER B CA 1
ATOM 4676 C C . SER B 1 99 ? 0.01 -7.605 0.135 1 98.44 99 SER B C 1
ATOM 4678 O O . SER B 1 99 ? -0.048 -7.117 1.265 1 98.44 99 SER B O 1
ATOM 4680 N N . THR B 1 100 ? 0.79 -8.641 -0.194 1 97.75 100 THR B N 1
ATOM 4681 C CA . THR B 1 100 ? 1.93 -8.922 0.673 1 97.75 100 THR B CA 1
ATOM 4682 C C . THR B 1 100 ? 2.924 -7.762 0.644 1 97.75 100 THR B C 1
ATOM 4684 O O . THR B 1 100 ? 2.832 -6.879 -0.211 1 97.75 100 THR B O 1
ATOM 4687 N N . ASP B 1 101 ? 3.814 -7.793 1.602 1 95.81 101 ASP B N 1
ATOM 4688 C CA . ASP B 1 101 ? 4.77 -6.699 1.75 1 95.81 101 ASP B CA 1
ATOM 4689 C C . ASP B 1 101 ? 6.02 -6.945 0.906 1 95.81 101 ASP B C 1
ATOM 4691 O O . ASP B 1 101 ? 7.129 -7.02 1.438 1 95.81 101 ASP B O 1
ATOM 4695 N N . SER B 1 102 ? 5.875 -7.102 -0.36 1 95.56 102 SER B N 1
ATOM 4696 C CA . SER B 1 102 ? 6.934 -7.191 -1.36 1 95.56 102 SER B CA 1
ATOM 4697 C C . SER B 1 102 ? 6.711 -6.195 -2.492 1 95.56 102 SER B C 1
ATOM 4699 O O . SER B 1 102 ? 5.578 -6.008 -2.949 1 95.56 102 SER B O 1
ATOM 4701 N N . ASP B 1 103 ? 7.793 -5.57 -2.982 1 96.25 103 ASP B N 1
ATOM 4702 C CA . ASP B 1 103 ? 7.668 -4.566 -4.035 1 96.25 103 ASP B CA 1
ATOM 4703 C C . ASP B 1 103 ? 6.926 -5.129 -5.246 1 96.25 103 ASP B C 1
ATOM 4705 O O . ASP B 1 103 ? 6.027 -4.48 -5.789 1 96.25 103 ASP B O 1
ATOM 4709 N N . ARG B 1 104 ? 7.27 -6.312 -5.605 1 96.94 104 ARG B N 1
ATOM 4710 C CA . ARG B 1 104 ? 6.719 -6.898 -6.824 1 96.94 104 ARG B CA 1
ATOM 4711 C C . ARG B 1 104 ? 5.227 -7.172 -6.676 1 96.94 104 ARG B C 1
ATOM 4713 O O . ARG B 1 104 ? 4.465 -7.027 -7.637 1 96.94 104 ARG B O 1
ATOM 4720 N N . THR B 1 105 ? 4.766 -7.582 -5.457 1 98.44 105 THR B N 1
ATOM 4721 C CA . THR B 1 105 ? 3.344 -7.863 -5.273 1 98.44 105 THR B CA 1
ATOM 4722 C C . THR B 1 105 ? 2.545 -6.566 -5.18 1 98.44 105 THR B C 1
ATOM 4724 O O . THR B 1 105 ? 1.43 -6.48 -5.699 1 98.44 105 THR B O 1
ATOM 4727 N N . ILE B 1 106 ? 3.082 -5.547 -4.531 1 98.62 106 ILE B N 1
ATOM 4728 C CA . ILE B 1 106 ? 2.408 -4.258 -4.41 1 98.62 106 ILE B CA 1
ATOM 4729 C C . ILE B 1 106 ? 2.256 -3.625 -5.789 1 98.62 106 ILE B C 1
ATOM 4731 O O . ILE B 1 106 ? 1.17 -3.168 -6.156 1 98.62 106 ILE B O 1
ATOM 4735 N N . MET B 1 107 ? 3.309 -3.645 -6.539 1 98.62 107 MET B N 1
ATOM 4736 C CA . MET B 1 107 ? 3.275 -3.057 -7.875 1 98.62 107 MET B CA 1
ATOM 4737 C C . MET B 1 107 ? 2.395 -3.879 -8.812 1 98.62 107 MET B C 1
ATOM 4739 O O . MET B 1 107 ? 1.753 -3.33 -9.711 1 98.62 107 MET B O 1
ATOM 4743 N N . SER B 1 108 ? 2.344 -5.18 -8.586 1 98.88 108 SER B N 1
ATOM 4744 C CA . SER B 1 108 ? 1.404 -6.02 -9.328 1 98.88 108 SER B CA 1
ATOM 4745 C C . SER B 1 108 ? -0.039 -5.633 -9.023 1 98.88 108 SER B C 1
ATOM 4747 O O . SER B 1 108 ? -0.87 -5.551 -9.93 1 98.88 108 SER B O 1
ATOM 4749 N N . ALA B 1 109 ? -0.308 -5.41 -7.754 1 98.88 109 ALA B N 1
ATOM 4750 C CA . ALA B 1 109 ? -1.651 -4.992 -7.359 1 98.88 109 ALA B CA 1
ATOM 4751 C C . ALA B 1 109 ? -2.025 -3.668 -8.016 1 98.88 109 ALA B C 1
ATOM 4753 O O . ALA B 1 109 ? -3.16 -3.49 -8.469 1 98.88 109 ALA B O 1
ATOM 4754 N N . GLN B 1 110 ? -1.089 -2.758 -8.031 1 98.56 110 GLN B N 1
ATOM 4755 C CA . GLN B 1 110 ? -1.346 -1.467 -8.656 1 98.56 110 GLN B CA 1
ATOM 4756 C C . GLN B 1 110 ? -1.602 -1.624 -10.148 1 98.56 110 GLN B C 1
ATOM 4758 O O . GLN B 1 110 ? -2.477 -0.958 -10.711 1 98.56 110 GLN B O 1
ATOM 4763 N N . SER B 1 111 ? -0.818 -2.441 -10.797 1 98.75 111 SER B N 1
ATOM 4764 C CA . SER B 1 111 ? -0.998 -2.695 -12.219 1 98.75 111 SER B CA 1
ATOM 4765 C C . SER B 1 111 ? -2.361 -3.318 -12.508 1 98.75 111 SER B C 1
ATOM 4767 O O . SER B 1 111 ? -3.045 -2.924 -13.453 1 98.75 111 SER B O 1
ATOM 4769 N N . PHE B 1 112 ? -2.707 -4.297 -11.664 1 98.88 112 PHE B N 1
ATOM 4770 C CA . PHE B 1 112 ? -4.016 -4.938 -11.766 1 98.88 112 PHE B CA 1
ATOM 4771 C C . PHE B 1 112 ? -5.133 -3.906 -11.664 1 98.88 112 PHE B C 1
ATOM 4773 O O . PHE B 1 112 ? -6.051 -3.898 -12.492 1 98.88 112 PHE B O 1
ATOM 4780 N N . MET B 1 113 ? -5.031 -3 -10.695 1 98.75 113 MET B N 1
ATOM 4781 C CA . MET B 1 113 ? -6.082 -2.012 -10.461 1 98.75 113 MET B CA 1
ATOM 4782 C C . MET B 1 113 ? -6.129 -0.991 -11.594 1 98.75 113 MET B C 1
ATOM 4784 O O . MET B 1 113 ? -7.203 -0.497 -11.945 1 98.75 113 MET B O 1
ATOM 4788 N N . ALA B 1 114 ? -4.992 -0.692 -12.188 1 98.25 114 ALA B N 1
ATOM 4789 C CA . ALA B 1 114 ? -4.957 0.208 -13.336 1 98.25 114 ALA B CA 1
ATOM 4790 C C . ALA B 1 114 ? -5.703 -0.393 -14.523 1 98.25 114 ALA B C 1
ATOM 4792 O O . ALA B 1 114 ? -6.191 0.336 -15.391 1 98.25 114 ALA B O 1
ATOM 4793 N N . GLY B 1 115 ? -5.711 -1.716 -14.617 1 98.31 115 GLY B N 1
ATOM 4794 C CA . GLY B 1 115 ? -6.52 -2.385 -15.617 1 98.31 115 GLY B CA 1
ATOM 4795 C C . GLY B 1 115 ? -7.996 -2.416 -15.273 1 98.31 115 GLY B C 1
ATOM 4796 O O . GLY B 1 115 ? -8.852 -2.246 -16.156 1 98.31 115 GLY B O 1
ATOM 4797 N N . LEU B 1 116 ? -8.297 -2.623 -13.992 1 98.69 116 LEU B N 1
ATOM 4798 C CA . LEU B 1 116 ? -9.68 -2.717 -13.531 1 98.69 116 LEU B CA 1
ATOM 4799 C C . LEU B 1 116 ? -10.359 -1.354 -13.594 1 98.69 116 LEU B C 1
ATOM 4801 O O . LEU B 1 116 ? -11.547 -1.265 -13.906 1 98.69 116 LEU B O 1
ATOM 4805 N N . TYR B 1 117 ? -9.672 -0.316 -13.258 1 98.31 117 TYR B N 1
ATOM 4806 C CA . TYR B 1 117 ? -10.094 1.075 -13.375 1 98.31 117 TYR B CA 1
ATOM 4807 C C . TYR B 1 117 ? -9.078 1.892 -14.164 1 98.31 117 TYR B C 1
ATOM 4809 O O . TYR B 1 117 ? -8.266 2.609 -13.578 1 98.31 117 TYR B O 1
ATOM 4817 N N . PRO B 1 118 ? -9.188 1.833 -15.445 1 96.88 118 PRO B N 1
ATOM 4818 C CA . PRO B 1 118 ? -8.164 2.398 -16.328 1 96.88 118 PRO B CA 1
ATOM 4819 C C . PRO B 1 118 ? -8.148 3.926 -16.312 1 96.88 118 PRO B C 1
ATOM 4821 O O . PRO B 1 118 ? -9.102 4.551 -15.836 1 96.88 118 PRO B O 1
ATOM 4824 N N . ALA B 1 119 ? -6.988 4.461 -16.797 1 95.44 119 ALA B N 1
ATOM 4825 C CA . ALA B 1 119 ? -6.898 5.906 -17 1 95.44 119 ALA B CA 1
ATOM 4826 C C . ALA B 1 119 ? -8.133 6.438 -17.719 1 95.44 119 ALA B C 1
ATOM 4828 O O . ALA B 1 119 ? -8.664 5.785 -18.625 1 95.44 119 ALA B O 1
ATOM 4829 N N . GLY B 1 120 ? -8.531 7.566 -17.312 1 96.06 120 GLY B N 1
ATOM 4830 C CA . GLY B 1 120 ? -9.758 8.141 -17.844 1 96.06 120 GLY B CA 1
ATOM 4831 C C . GLY B 1 120 ? -10.945 7.98 -16.906 1 96.06 120 GLY B C 1
ATOM 4832 O O . GLY B 1 120 ? -11.945 8.688 -17.047 1 96.06 120 GLY B O 1
ATOM 4833 N N . THR B 1 121 ? -10.828 7.09 -15.953 1 96.94 121 THR B N 1
ATOM 4834 C CA . THR B 1 121 ? -11.945 6.828 -15.062 1 96.94 121 THR B CA 1
ATOM 4835 C C . THR B 1 121 ? -11.695 7.445 -13.688 1 96.94 121 THR B C 1
ATOM 4837 O O . THR B 1 121 ? -12.523 7.316 -12.781 1 96.94 121 THR B O 1
ATOM 4840 N N . GLY B 1 122 ? -10.57 8.07 -13.5 1 96.56 122 GLY B N 1
ATOM 4841 C CA . GLY B 1 122 ? -10.211 8.641 -12.211 1 96.56 122 GLY B CA 1
ATOM 4842 C C . GLY B 1 122 ? -11.031 9.859 -11.852 1 96.56 122 GLY B C 1
ATOM 4843 O O . GLY B 1 122 ? -11.82 10.352 -12.664 1 96.56 122 GLY B O 1
ATOM 4844 N N . PRO B 1 123 ? -10.797 10.344 -10.688 1 95.88 123 PRO B N 1
ATOM 4845 C CA . PRO B 1 123 ? -11.586 11.477 -10.211 1 95.88 123 PRO B CA 1
ATOM 4846 C C . PRO B 1 123 ? -11.242 12.781 -10.93 1 95.88 123 PRO B C 1
ATOM 4848 O O . PRO B 1 123 ? -10.102 12.969 -11.367 1 95.88 123 PRO B O 1
ATOM 4851 N N . THR B 1 124 ? -12.227 13.609 -10.992 1 95.75 124 THR B N 1
ATOM 4852 C CA . THR B 1 124 ? -12.062 14.914 -11.617 1 95.75 124 THR B CA 1
ATOM 4853 C C . THR B 1 124 ? -12.492 16.031 -10.664 1 95.75 124 THR B C 1
ATOM 4855 O O . THR B 1 124 ? -13.375 15.828 -9.828 1 95.75 124 THR B O 1
ATOM 4858 N N . ILE B 1 125 ? -11.906 17.094 -10.797 1 95.62 125 ILE B N 1
ATOM 4859 C CA . ILE B 1 125 ? -12.188 18.281 -9.992 1 95.62 125 ILE B CA 1
ATOM 4860 C C . ILE B 1 125 ? -13.32 19.078 -10.617 1 95.62 125 ILE B C 1
ATOM 4862 O O . ILE B 1 125 ? -13.414 19.188 -11.844 1 95.62 125 ILE B O 1
ATOM 4866 N N . LEU B 1 126 ? -14.133 19.656 -9.828 1 93.38 126 LEU B N 1
ATOM 4867 C CA . LEU B 1 126 ? -15.258 20.453 -10.297 1 93.38 126 LEU B CA 1
ATOM 4868 C C . LEU B 1 126 ? -14.773 21.656 -11.102 1 93.38 126 LEU B C 1
ATOM 4870 O O . LEU B 1 126 ? -13.781 22.297 -10.734 1 93.38 126 LEU B O 1
ATOM 4874 N N . ASN B 1 127 ? -15.484 21.938 -12.141 1 93.5 127 ASN B N 1
ATOM 4875 C CA . ASN B 1 127 ? -15.188 23.125 -12.945 1 93.5 127 ASN B CA 1
ATOM 4876 C C . ASN B 1 127 ? -15.258 24.406 -12.109 1 93.5 127 ASN B C 1
ATOM 4878 O O . ASN B 1 127 ? -14.508 25.359 -12.359 1 93.5 127 ASN B O 1
ATOM 4882 N N . SER B 1 128 ? -16.109 24.422 -11.133 1 90.75 128 SER B N 1
ATOM 4883 C CA . SER B 1 128 ? -16.266 25.594 -10.273 1 90.7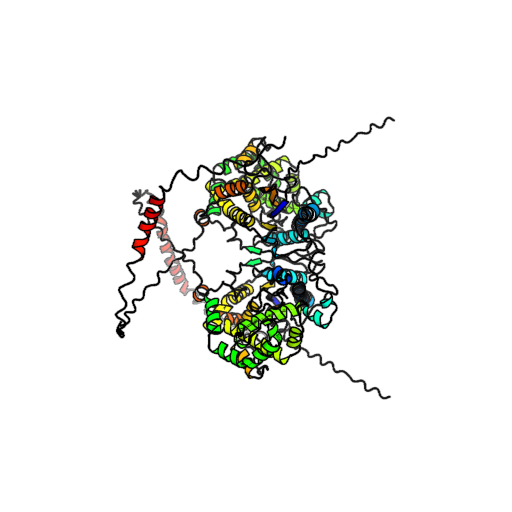5 128 SER B CA 1
ATOM 4884 C C . SER B 1 128 ? -14.977 25.922 -9.531 1 90.75 128 SER B C 1
ATOM 4886 O O . SER B 1 128 ? -14.758 27.062 -9.125 1 90.75 128 SER B O 1
ATOM 4888 N N . ILE B 1 129 ? -14.172 24.938 -9.406 1 93 129 ILE B N 1
ATOM 4889 C CA . ILE B 1 129 ? -12.898 25.141 -8.719 1 93 129 ILE B CA 1
ATOM 4890 C C . ILE B 1 129 ? -11.812 25.5 -9.734 1 93 129 ILE B C 1
ATOM 4892 O O . ILE B 1 129 ? -11.133 26.516 -9.586 1 93 129 ILE B O 1
ATOM 4896 N N . THR B 1 130 ? -11.711 24.719 -10.82 1 93.44 130 THR B N 1
ATOM 4897 C CA . THR B 1 130 ? -10.609 24.875 -11.766 1 93.44 130 THR B CA 1
ATOM 4898 C C . THR B 1 130 ? -10.766 26.172 -12.562 1 93.44 130 THR B C 1
ATOM 4900 O O . THR B 1 130 ? -9.773 26.734 -13.039 1 93.44 130 THR B O 1
ATOM 4903 N N . SER B 1 131 ? -12.008 26.688 -12.695 1 92.12 131 SER B N 1
ATOM 4904 C CA . SER B 1 131 ? -12.25 27.875 -13.523 1 92.12 131 SER B CA 1
ATOM 4905 C C . SER B 1 131 ? -12.242 29.141 -12.688 1 92.12 131 SER B C 1
ATOM 4907 O O . SER B 1 131 ? -12.43 30.25 -13.219 1 92.12 131 SER B O 1
ATOM 4909 N N . ASN B 1 132 ? -12.141 29.047 -11.445 1 91.25 132 ASN B N 1
ATOM 4910 C CA . ASN B 1 132 ? -12.078 30.188 -10.531 1 91.25 132 ASN B CA 1
ATOM 4911 C C . ASN B 1 132 ? -10.672 30.375 -9.977 1 91.25 132 ASN B C 1
ATOM 4913 O O . ASN B 1 132 ? -10.164 29.531 -9.25 1 91.25 132 ASN B O 1
ATOM 4917 N N . ASN B 1 133 ? -10.094 31.5 -10.172 1 90.5 133 ASN B N 1
ATOM 4918 C CA . ASN B 1 133 ? -8.703 31.766 -9.836 1 90.5 133 ASN B CA 1
ATOM 4919 C C . ASN B 1 133 ? -8.453 31.625 -8.336 1 90.5 133 ASN B C 1
ATOM 4921 O O . ASN B 1 133 ? -7.398 31.141 -7.918 1 90.5 133 ASN B O 1
ATOM 4925 N N . ASP B 1 134 ? -9.367 32.062 -7.57 1 89.12 134 ASP B N 1
ATOM 4926 C CA . ASP B 1 134 ? -9.188 32.031 -6.125 1 89.12 134 ASP B CA 1
ATOM 4927 C C . ASP B 1 134 ? -9.336 30.594 -5.605 1 89.12 134 ASP B C 1
ATOM 4929 O O . ASP B 1 134 ? -8.562 30.156 -4.754 1 89.12 134 ASP B O 1
ATOM 4933 N N . LYS B 1 135 ? -10.32 29.891 -6.148 1 91.06 135 LYS B N 1
ATOM 4934 C CA . LYS B 1 135 ? -10.555 28.516 -5.703 1 91.06 135 LYS B CA 1
ATOM 4935 C C . LYS B 1 135 ? -9.469 27.578 -6.223 1 91.06 135 LYS B C 1
ATOM 4937 O O . LYS B 1 135 ? -9.125 26.594 -5.566 1 91.06 135 LYS B O 1
ATOM 4942 N N . ALA B 1 136 ? -8.938 27.859 -7.316 1 93.44 136 ALA B N 1
ATOM 4943 C CA . ALA B 1 136 ? -7.91 27.016 -7.938 1 93.44 136 ALA B CA 1
ATOM 4944 C C . ALA B 1 136 ? -6.652 26.969 -7.074 1 93.44 136 ALA B C 1
ATOM 4946 O O . ALA B 1 136 ? -5.859 26.031 -7.18 1 93.44 136 ALA B O 1
ATOM 4947 N N . LYS B 1 137 ? -6.492 27.969 -6.203 1 92.31 137 LYS B N 1
ATOM 4948 C CA . LYS B 1 137 ? -5.355 27.969 -5.285 1 92.31 137 LYS B CA 1
ATOM 4949 C C . LYS B 1 137 ? -5.406 26.766 -4.34 1 92.31 137 LYS B C 1
ATOM 4951 O O . LYS B 1 137 ? -4.371 26.312 -3.852 1 92.31 137 LYS B O 1
ATOM 4956 N N . HIS B 1 138 ? -6.605 26.219 -4.156 1 92.81 138 HIS B N 1
ATOM 4957 C CA . HIS B 1 138 ? -6.789 25.078 -3.27 1 92.81 138 HIS B CA 1
ATOM 4958 C C . HIS B 1 138 ? -6.191 23.812 -3.873 1 92.81 138 HIS B C 1
ATOM 4960 O O . HIS B 1 138 ? -5.996 22.812 -3.172 1 92.81 138 HIS B O 1
ATOM 4966 N N . LEU B 1 139 ? -5.848 23.875 -5.125 1 95.81 139 LEU B N 1
ATOM 4967 C CA . LEU B 1 139 ? -5.293 22.719 -5.816 1 95.81 139 LEU B CA 1
ATOM 4968 C C . LEU B 1 139 ? -3.799 22.594 -5.547 1 95.81 139 LEU B C 1
ATOM 4970 O O . LEU B 1 139 ? -3.195 21.562 -5.855 1 95.81 139 LEU B O 1
ATOM 4974 N N . ASN B 1 140 ? -3.229 23.594 -4.945 1 95.94 140 ASN B N 1
ATOM 4975 C CA . ASN B 1 140 ? -1.801 23.594 -4.641 1 95.94 140 ASN B CA 1
ATOM 4976 C C . ASN B 1 140 ? -1.532 23.188 -3.195 1 95.94 140 ASN B C 1
ATOM 4978 O O . ASN B 1 140 ? -2.283 23.562 -2.291 1 95.94 140 ASN B O 1
ATOM 4982 N N . PRO B 1 141 ? -0.501 22.328 -3.018 1 96.38 141 PRO B N 1
ATOM 4983 C CA . PRO B 1 141 ? -0.002 22.125 -1.655 1 96.38 141 PRO B CA 1
ATOM 4984 C C . PRO B 1 141 ? 0.728 23.344 -1.11 1 96.38 141 PRO B C 1
ATOM 4986 O O . PRO B 1 141 ? 1.109 24.234 -1.877 1 96.38 141 PRO B O 1
ATOM 4989 N N . PRO B 1 142 ? 0.787 23.453 0.235 1 94.38 142 PRO B N 1
ATOM 4990 C CA . PRO B 1 142 ? 1.726 24.453 0.735 1 94.38 142 PRO B CA 1
ATOM 4991 C C . PRO B 1 142 ? 3.18 24.109 0.422 1 94.38 142 PRO B C 1
ATOM 4993 O O . PRO B 1 142 ? 3.736 23.172 1 1 94.38 142 PRO B O 1
ATOM 4996 N N . TYR B 1 143 ? 3.729 24.812 -0.48 1 90.88 143 TYR B N 1
ATOM 4997 C CA . TYR B 1 143 ? 5.109 24.609 -0.909 1 90.88 143 TYR B CA 1
ATOM 4998 C C . TYR B 1 143 ? 5.637 25.844 -1.631 1 90.88 143 TYR B C 1
ATOM 5000 O O . TYR B 1 143 ? 4.918 26.469 -2.418 1 90.88 143 TYR B O 1
ATOM 5008 N N . SER B 1 144 ? 6.801 26.266 -1.357 1 86.88 144 SER B N 1
ATOM 5009 C CA . SER B 1 144 ? 7.332 27.531 -1.845 1 86.88 144 SER B CA 1
ATOM 5010 C C . SER B 1 144 ? 7.602 27.484 -3.346 1 86.88 144 SER B C 1
ATOM 5012 O O . SER B 1 144 ? 7.312 28.438 -4.066 1 86.88 144 SER B O 1
ATOM 5014 N N . ASN B 1 145 ? 8.18 26.375 -3.908 1 88.62 145 ASN B N 1
ATOM 5015 C CA . ASN B 1 145 ? 8.539 26.234 -5.316 1 88.62 145 ASN B CA 1
ATOM 5016 C C . ASN B 1 145 ? 7.617 25.266 -6.043 1 88.62 145 ASN B C 1
ATOM 5018 O O . ASN B 1 145 ? 8.039 24.172 -6.418 1 88.62 145 ASN B O 1
ATOM 5022 N N . LEU B 1 146 ? 6.477 25.797 -6.434 1 94 146 LEU B N 1
ATOM 5023 C CA . LEU B 1 146 ? 5.418 24.953 -6.965 1 94 146 LEU B CA 1
ATOM 5024 C C . LEU B 1 146 ? 5.617 24.703 -8.453 1 94 146 LEU B C 1
ATOM 5026 O O . LEU B 1 146 ? 6.012 25.609 -9.195 1 94 146 LEU B O 1
ATOM 5030 N N . ALA B 1 147 ? 5.355 23.5 -8.836 1 93.25 147 ALA B N 1
ATOM 5031 C CA . ALA B 1 147 ? 5.23 23.188 -10.258 1 93.25 147 ALA B CA 1
ATOM 5032 C C . ALA B 1 147 ? 3.982 23.828 -10.852 1 93.25 147 ALA B C 1
ATOM 5034 O O . ALA B 1 147 ? 3.037 24.156 -10.125 1 93.25 147 ALA B O 1
ATOM 5035 N N . SER B 1 148 ? 4.027 23.969 -12.125 1 90.88 148 SER B N 1
ATOM 5036 C CA . SER B 1 148 ? 2.859 24.516 -12.812 1 90.88 148 SER B CA 1
ATOM 5037 C C . SER B 1 148 ? 1.682 23.547 -12.75 1 90.88 148 SER B C 1
ATOM 5039 O O . SER B 1 148 ? 1.861 22.328 -12.867 1 90.88 148 SER B O 1
ATOM 5041 N N . GLN B 1 149 ? 0.486 24.078 -12.562 1 88.5 149 GLN B N 1
ATOM 5042 C CA . GLN B 1 149 ? -0.725 23.266 -12.57 1 88.5 149 GLN B CA 1
ATOM 5043 C C . GLN B 1 149 ? -1.024 22.75 -13.969 1 88.5 149 GLN B C 1
ATOM 5045 O O . GLN B 1 149 ? -0.831 23.453 -14.961 1 88.5 149 GLN B O 1
ATOM 5050 N N . PRO B 1 150 ? -1.629 21.547 -13.805 1 86.06 150 PRO B N 1
ATOM 5051 C CA . PRO B 1 150 ? -2.156 21.125 -15.109 1 86.06 150 PRO B CA 1
ATOM 5052 C C . PRO B 1 150 ? -3.377 21.938 -15.539 1 86.06 150 PRO B C 1
ATOM 5054 O O . PRO B 1 150 ? -4.113 22.453 -14.695 1 86.06 150 PRO B O 1
ATOM 5057 N N . GLY B 1 151 ? -3.607 22.297 -16.703 1 86.69 151 GLY B N 1
ATOM 5058 C CA . GLY B 1 151 ? -4.719 23.062 -17.234 1 86.69 151 GLY B CA 1
ATOM 5059 C C . GLY B 1 151 ? -5.98 22.25 -17.422 1 86.69 151 GLY B C 1
ATOM 5060 O O . GLY B 1 151 ? -6.926 22.672 -18.078 1 86.69 151 GLY B O 1
ATOM 5061 N N . ASP B 1 152 ? -6.023 21.016 -16.766 1 93 152 ASP B N 1
ATOM 5062 C CA . ASP B 1 152 ? -7.188 20.156 -16.922 1 93 152 ASP B CA 1
ATOM 5063 C C . ASP B 1 152 ? -7.879 19.922 -15.578 1 93 152 ASP B C 1
ATOM 5065 O O . ASP B 1 152 ? -7.52 20.547 -14.57 1 93 152 ASP B O 1
ATOM 5069 N N . ASN B 1 153 ? -8.984 19.125 -15.602 1 96 153 ASN B N 1
ATOM 5070 C CA . ASN B 1 153 ? -9.766 18.891 -14.398 1 96 153 ASN B CA 1
ATOM 5071 C C . ASN B 1 153 ? -9.43 17.547 -13.758 1 96 153 ASN B C 1
ATOM 5073 O O . ASN B 1 153 ? -10.109 17.109 -12.828 1 96 153 ASN B O 1
ATOM 5077 N N . ASN B 1 154 ? -8.438 16.906 -14.266 1 97 154 ASN B N 1
ATOM 5078 C CA . ASN B 1 154 ? -8.07 15.617 -13.688 1 97 154 ASN B CA 1
ATOM 5079 C C . ASN B 1 154 ? -7.359 15.789 -12.352 1 97 154 ASN B C 1
ATOM 5081 O O . ASN B 1 154 ? -6.527 16.688 -12.195 1 97 154 ASN B O 1
ATOM 5085 N N . SER B 1 155 ? -7.684 14.984 -11.367 1 97.06 155 SER B N 1
ATOM 5086 C CA . SER B 1 155 ? -6.977 15.039 -10.094 1 97.06 155 SER B CA 1
ATOM 5087 C C . SER B 1 155 ? -5.52 14.617 -10.25 1 97.06 155 SER B C 1
ATOM 5089 O O . SER B 1 155 ? -4.625 15.227 -9.648 1 97.06 155 SER B O 1
ATOM 5091 N N . VAL B 1 156 ? -5.336 13.523 -10.93 1 96.88 156 VAL B N 1
ATOM 5092 C CA . VAL B 1 156 ? -4.023 13.031 -11.344 1 96.88 156 VAL B CA 1
ATOM 5093 C C . VAL B 1 156 ? -3.957 12.953 -12.867 1 96.88 156 VAL B C 1
ATOM 5095 O O . VAL B 1 156 ? -4.965 12.703 -13.523 1 96.88 156 VAL B O 1
ATOM 5098 N N . THR B 1 157 ? -2.812 13.18 -13.445 1 94.06 157 THR B N 1
ATOM 5099 C CA . THR B 1 157 ? -2.66 13.203 -14.891 1 94.06 157 THR B CA 1
ATOM 5100 C C . THR B 1 157 ? -3.348 12 -15.531 1 94.06 157 THR B C 1
ATOM 5102 O O . THR B 1 157 ? -3.303 10.898 -14.992 1 94.06 157 THR B O 1
ATOM 5105 N N . ASN B 1 158 ? -4.055 12.219 -16.703 1 94.75 158 ASN B N 1
ATOM 5106 C CA . ASN B 1 158 ? -4.734 11.211 -17.516 1 94.75 158 ASN B CA 1
ATOM 5107 C C . ASN B 1 158 ? -5.906 10.578 -16.766 1 94.75 158 ASN B C 1
ATOM 5109 O O . ASN B 1 158 ? -6.336 9.477 -17.078 1 94.75 158 ASN B O 1
ATOM 5113 N N . ALA B 1 159 ? -6.363 11.273 -15.672 1 96.44 159 ALA B N 1
ATOM 5114 C CA . ALA B 1 159 ? -7.449 10.766 -14.836 1 96.44 159 ALA B CA 1
ATOM 5115 C C . ALA B 1 159 ? -7.129 9.375 -14.305 1 96.44 159 ALA B C 1
ATOM 5117 O O . ALA B 1 159 ? -7.949 8.461 -14.398 1 96.44 159 ALA B O 1
ATOM 5118 N N . TYR B 1 160 ? -5.938 9.234 -13.945 1 96.81 160 TYR B N 1
ATOM 5119 C CA . TYR B 1 160 ? -5.547 8 -13.273 1 96.81 160 TYR B CA 1
ATOM 5120 C C . TYR B 1 160 ? -6.277 7.848 -11.945 1 96.81 160 TYR B C 1
ATOM 5122 O O . TYR B 1 160 ? -6.5 8.836 -11.234 1 96.81 160 TYR B O 1
ATOM 5130 N N . GLN B 1 161 ? -6.637 6.656 -11.617 1 97.44 161 GLN B N 1
ATOM 5131 C CA . GLN B 1 161 ? -7.359 6.352 -10.391 1 97.44 161 GLN B CA 1
ATOM 5132 C C . GLN B 1 161 ? -6.41 5.867 -9.297 1 97.44 161 GLN B C 1
ATOM 5134 O O . GLN B 1 161 ? -5.984 4.711 -9.305 1 97.44 161 GLN B O 1
ATOM 5139 N N . PRO B 1 162 ? -6.105 6.754 -8.305 1 97.38 162 PRO B N 1
ATOM 5140 C CA . PRO B 1 162 ? -5.426 6.207 -7.125 1 97.38 162 PRO B CA 1
ATOM 5141 C C . PRO B 1 162 ? -6.281 5.195 -6.363 1 97.38 162 PRO B C 1
ATOM 5143 O O . PRO B 1 162 ? -7.496 5.371 -6.254 1 97.38 162 PRO B O 1
ATOM 5146 N N . VAL B 1 163 ? -5.66 4.121 -5.816 1 98 163 VAL B N 1
ATOM 5147 C CA . VAL B 1 163 ? -6.387 3.076 -5.102 1 98 163 VAL B CA 1
ATOM 5148 C C . VAL B 1 163 ? -5.68 2.762 -3.785 1 98 163 VAL B C 1
ATOM 5150 O O . VAL B 1 163 ? -4.449 2.834 -3.701 1 98 163 VAL B O 1
ATOM 5153 N N . PRO B 1 164 ? -6.379 2.441 -2.773 1 97.56 164 PRO B N 1
ATOM 5154 C CA . PRO B 1 164 ? -5.805 2.199 -1.448 1 97.56 164 PRO B CA 1
ATOM 5155 C C . PRO B 1 164 ? -5.348 0.755 -1.26 1 97.56 164 PRO B C 1
ATOM 5157 O O . PRO B 1 164 ? -6.027 -0.03 -0.592 1 97.56 164 PRO B O 1
ATOM 5160 N N . ILE B 1 165 ? -4.18 0.413 -1.634 1 98.38 165 ILE B N 1
ATOM 5161 C CA . ILE B 1 165 ? -3.609 -0.918 -1.468 1 98.38 165 ILE B CA 1
ATOM 5162 C C . ILE B 1 165 ? -2.969 -1.038 -0.086 1 98.38 165 ILE B C 1
ATOM 5164 O O . ILE B 1 165 ? -2.033 -0.302 0.237 1 98.38 165 ILE B O 1
ATOM 5168 N N . ARG B 1 166 ? -3.424 -1.955 0.676 1 97.69 166 ARG B N 1
ATOM 5169 C CA . ARG B 1 166 ? -2.91 -2.184 2.021 1 97.69 166 ARG B CA 1
ATOM 5170 C C . ARG B 1 166 ? -1.908 -3.334 2.039 1 97.69 166 ARG B C 1
ATOM 5172 O O . ARG B 1 166 ? -1.978 -4.234 1.202 1 97.69 166 ARG B O 1
ATOM 5179 N N . THR B 1 167 ? -0.971 -3.264 2.965 1 97.75 167 THR B N 1
ATOM 5180 C CA . THR B 1 167 ? -0.016 -4.355 3.123 1 97.75 167 THR B CA 1
ATOM 5181 C C . THR B 1 167 ? 0.061 -4.797 4.582 1 97.75 167 THR B C 1
ATOM 5183 O O . THR B 1 167 ? -0.331 -4.055 5.484 1 97.75 167 THR B O 1
ATOM 5186 N N . VAL B 1 168 ? 0.432 -5.98 4.789 1 93.56 168 VAL B N 1
ATOM 5187 C CA . VAL B 1 168 ? 0.8 -6.547 6.082 1 93.56 168 VAL B CA 1
ATOM 5188 C C . VAL B 1 168 ? 2.25 -7.023 6.043 1 93.56 168 VAL B C 1
ATOM 5190 O O . VAL B 1 168 ? 2.684 -7.645 5.07 1 93.56 168 VAL B O 1
ATOM 5193 N N . GLN B 1 169 ? 2.971 -6.633 7.09 1 90.56 169 GLN B N 1
ATOM 5194 C CA . GLN B 1 169 ? 4.359 -7.078 7.141 1 90.56 169 GLN B CA 1
ATOM 5195 C C . GLN B 1 169 ? 4.457 -8.594 7.012 1 90.56 169 GLN B C 1
ATOM 5197 O O . GLN B 1 169 ? 3.674 -9.328 7.621 1 90.56 169 GLN B O 1
ATOM 5202 N N . ASN B 1 170 ? 5.434 -9.016 6.242 1 89.81 170 ASN B N 1
ATOM 5203 C CA . ASN B 1 170 ? 5.516 -10.414 5.832 1 89.81 170 ASN B CA 1
ATOM 5204 C C . ASN B 1 170 ? 5.609 -11.352 7.035 1 89.81 170 ASN B C 1
ATOM 5206 O O . ASN B 1 170 ? 5.035 -12.438 7.027 1 89.81 170 ASN B O 1
ATOM 5210 N N . GLN B 1 171 ? 6.238 -10.961 8.094 1 87.06 171 GLN B N 1
ATOM 5211 C CA . GLN B 1 171 ? 6.434 -11.82 9.25 1 87.06 171 GLN B CA 1
ATOM 5212 C C . GLN B 1 171 ? 5.113 -12.078 9.977 1 87.06 171 GLN B C 1
ATOM 5214 O O . GLN B 1 171 ? 4.992 -13.039 10.734 1 87.06 171 GLN B O 1
ATOM 5219 N N . TYR B 1 172 ? 4.133 -11.266 9.641 1 88.25 172 TYR B N 1
ATOM 5220 C CA . TYR B 1 172 ? 2.836 -11.406 10.297 1 88.25 172 TYR B CA 1
ATOM 5221 C C . TYR B 1 172 ? 1.771 -11.859 9.305 1 88.25 172 TYR B C 1
ATOM 5223 O O . TYR B 1 172 ? 0.592 -11.961 9.648 1 88.25 172 TYR B O 1
ATOM 5231 N N . ASP B 1 173 ? 2.131 -12.078 8.102 1 93 173 ASP B N 1
ATOM 5232 C CA . ASP B 1 173 ? 1.152 -12.32 7.047 1 93 173 ASP B CA 1
ATOM 5233 C C . ASP B 1 173 ? 1.063 -13.812 6.723 1 93 173 ASP B C 1
ATOM 5235 O O . ASP B 1 173 ? 1.396 -14.234 5.609 1 93 173 ASP B O 1
ATOM 5239 N N . GLY B 1 174 ? 0.485 -14.578 7.551 1 92.25 174 GLY B N 1
ATOM 5240 C CA . GLY B 1 174 ? 0.328 -16 7.316 1 92.25 174 GLY B CA 1
ATOM 5241 C C . GLY B 1 174 ? -0.688 -16.328 6.238 1 92.25 174 GLY B C 1
ATOM 5242 O O . GLY B 1 174 ? -0.695 -17.438 5.695 1 92.25 174 GLY B O 1
ATOM 5243 N N . ALA B 1 175 ? -1.503 -15.359 5.918 1 95.62 175 ALA B N 1
ATOM 5244 C CA . ALA B 1 175 ? -2.592 -15.602 4.977 1 95.62 175 ALA B CA 1
ATOM 5245 C C . ALA B 1 175 ? -2.096 -15.531 3.533 1 95.62 175 ALA B C 1
ATOM 5247 O O . ALA B 1 175 ? -2.525 -16.312 2.684 1 95.62 175 ALA B O 1
ATOM 5248 N N . LEU B 1 176 ? -1.161 -14.547 3.262 1 97.25 176 LEU B N 1
ATOM 5249 C CA . LEU B 1 176 ? -0.783 -14.344 1.868 1 97.25 176 LEU B CA 1
ATOM 5250 C C . LEU B 1 176 ? 0.696 -14.648 1.654 1 97.25 176 LEU B C 1
ATOM 5252 O O . LEU B 1 176 ? 1.142 -14.812 0.517 1 97.25 176 LEU B O 1
ATOM 5256 N N . PHE B 1 177 ? 1.424 -14.641 2.717 1 93.38 177 PHE B N 1
ATOM 5257 C CA . PHE B 1 177 ? 2.848 -14.938 2.627 1 93.38 177 PHE B CA 1
ATOM 5258 C C . PHE B 1 177 ? 3.166 -16.266 3.307 1 93.38 177 PHE B C 1
ATOM 5260 O O . PHE B 1 177 ? 3.863 -16.297 4.324 1 93.38 177 PHE B O 1
ATOM 5267 N N . ILE B 1 178 ? 2.904 -17.312 2.744 1 85.75 178 ILE B N 1
ATOM 5268 C CA . ILE B 1 178 ? 2.826 -18.641 3.32 1 85.75 178 ILE B CA 1
ATOM 5269 C C . ILE B 1 178 ? 4.23 -19.172 3.588 1 85.75 178 ILE B C 1
ATOM 5271 O O . ILE B 1 178 ? 4.461 -19.875 4.578 1 85.75 178 ILE B O 1
ATOM 5275 N N . HIS B 1 179 ? 5.133 -18.859 2.773 1 76.25 179 HIS B N 1
ATOM 5276 C CA . HIS B 1 179 ? 6.48 -19.406 2.875 1 76.25 179 HIS B CA 1
ATOM 5277 C C . HIS B 1 179 ? 7.348 -18.578 3.809 1 76.25 179 HIS B C 1
ATOM 5279 O O . HIS B 1 179 ? 8.547 -18.828 3.945 1 76.25 179 HIS B O 1
ATOM 5285 N N . GLY B 1 180 ? 6.699 -17.688 4.414 1 77.81 180 GLY B N 1
ATOM 5286 C CA . GLY B 1 180 ? 7.449 -16.812 5.297 1 77.81 180 GLY B CA 1
ATOM 5287 C C . GLY B 1 180 ? 7.523 -17.312 6.723 1 77.81 180 GLY B C 1
ATOM 5288 O O . GLY B 1 180 ? 7.473 -18.531 6.957 1 77.81 180 GLY B O 1
ATOM 5289 N N . ASN B 1 181 ? 7.773 -16.391 7.586 1 74.69 181 ASN B N 1
ATOM 5290 C CA . ASN B 1 181 ? 8.055 -16.734 8.977 1 74.69 181 ASN B CA 1
ATOM 5291 C C . ASN B 1 181 ? 6.832 -16.516 9.859 1 74.69 181 ASN B C 1
ATOM 5293 O O . ASN B 1 181 ? 6.961 -16.359 11.078 1 74.69 181 ASN B O 1
ATOM 5297 N N . ALA B 1 182 ? 5.73 -16.469 9.164 1 82.81 182 ALA B N 1
ATOM 5298 C CA . ALA B 1 182 ? 4.527 -16.312 9.977 1 82.81 182 ALA B CA 1
ATOM 5299 C C . ALA B 1 182 ? 4.242 -17.578 10.789 1 82.81 182 ALA B C 1
ATOM 5301 O O . ALA B 1 182 ? 3.656 -17.5 11.875 1 82.81 182 ALA B O 1
ATOM 5302 N N . CYS B 1 183 ? 4.57 -18.688 10.227 1 87.75 183 CYS B N 1
ATOM 5303 C CA . CYS B 1 183 ? 4.543 -19.953 10.953 1 87.75 183 CYS B CA 1
ATOM 5304 C C . CYS B 1 183 ? 5.953 -20.484 11.188 1 87.75 183 CYS B C 1
ATOM 5306 O O . CYS B 1 183 ? 6.621 -20.922 10.258 1 87.75 183 CYS B O 1
ATOM 5308 N N . GLN B 1 184 ? 6.348 -20.547 12.352 1 86.75 184 GLN B N 1
ATOM 5309 C CA . GLN B 1 184 ? 7.723 -20.875 12.711 1 86.75 184 GLN B CA 1
ATOM 5310 C C . GLN B 1 184 ? 8.039 -22.344 12.398 1 86.75 184 GLN B C 1
ATOM 5312 O O . GLN B 1 184 ? 9.156 -22.672 12.008 1 86.75 184 GLN B O 1
ATOM 5317 N N . ASN B 1 185 ? 7.109 -23.156 12.547 1 89.19 185 ASN B N 1
ATOM 5318 C CA . ASN B 1 185 ? 7.312 -24.594 12.32 1 89.19 185 ASN B CA 1
ATOM 5319 C C . ASN B 1 185 ? 7.477 -24.906 10.836 1 89.19 185 ASN B C 1
ATOM 5321 O O . ASN B 1 185 ? 7.906 -26 10.469 1 89.19 185 ASN B O 1
ATOM 5325 N N . SER B 1 186 ? 7.141 -23.938 10.023 1 87.62 186 SER B N 1
ATOM 5326 C CA . SER B 1 186 ? 7.152 -24.188 8.586 1 87.62 186 SER B CA 1
ATOM 5327 C C . SER B 1 186 ? 8.547 -24.578 8.102 1 87.62 186 SER B C 1
ATOM 5329 O O . SER B 1 186 ? 8.688 -25.391 7.191 1 87.62 186 SER B O 1
ATOM 5331 N N . VAL B 1 187 ? 9.539 -24 8.695 1 85.94 187 VAL B N 1
ATOM 5332 C CA . VAL B 1 187 ? 10.906 -24.328 8.312 1 85.94 187 VAL B CA 1
ATOM 5333 C C . VAL B 1 187 ? 11.211 -25.781 8.641 1 85.94 187 VAL B C 1
ATOM 5335 O O . VAL B 1 187 ? 11.758 -26.516 7.809 1 85.94 187 VAL B O 1
ATOM 5338 N N . GLN B 1 188 ? 10.836 -26.156 9.797 1 87.69 188 GLN B N 1
ATOM 5339 C CA . GLN B 1 188 ? 11.047 -27.547 10.195 1 87.69 188 GLN B CA 1
ATOM 5340 C C . GLN B 1 188 ? 10.258 -28.5 9.305 1 87.69 188 GLN B C 1
ATOM 5342 O O . GLN B 1 188 ? 10.758 -29.562 8.938 1 87.69 188 GLN B O 1
ATOM 5347 N N . TRP B 1 189 ? 9.094 -28.172 8.977 1 89.56 189 TRP B N 1
ATOM 5348 C CA . TRP B 1 189 ? 8.266 -29.016 8.117 1 89.56 189 TRP B CA 1
ATOM 5349 C C . TRP B 1 189 ? 8.93 -29.219 6.758 1 89.56 189 TRP B C 1
ATOM 5351 O O . TRP B 1 189 ? 8.945 -30.328 6.227 1 89.56 189 TRP B O 1
ATOM 5361 N N . ARG B 1 190 ? 9.445 -28.203 6.203 1 89.81 190 ARG B N 1
ATOM 5362 C CA . ARG B 1 190 ? 10.102 -28.281 4.906 1 89.81 190 ARG B CA 1
ATOM 5363 C C . ARG B 1 190 ? 11.375 -29.125 4.992 1 89.81 190 ARG B C 1
ATOM 5365 O O . ARG B 1 190 ? 11.68 -29.891 4.074 1 89.81 190 ARG B O 1
ATOM 5372 N N . ASN B 1 191 ? 12.055 -28.969 6.094 1 89.62 191 ASN B N 1
ATOM 5373 C CA . ASN B 1 191 ? 13.234 -29.781 6.316 1 89.62 191 ASN B CA 1
ATOM 5374 C C . ASN B 1 191 ? 12.875 -31.266 6.457 1 89.62 191 ASN B C 1
ATOM 5376 O O . ASN B 1 191 ? 13.562 -32.125 5.922 1 89.62 191 ASN B O 1
ATOM 5380 N N . ASP B 1 192 ? 11.891 -31.5 7.18 1 90.5 192 ASP B N 1
ATOM 5381 C CA . ASP B 1 192 ? 11.422 -32.875 7.355 1 90.5 192 ASP B CA 1
ATOM 5382 C C . ASP B 1 192 ? 11.008 -33.469 6.02 1 90.5 192 ASP B C 1
ATOM 5384 O O . ASP B 1 192 ? 11.305 -34.656 5.75 1 90.5 192 ASP B O 1
ATOM 5388 N N . ALA B 1 193 ? 10.352 -32.75 5.219 1 91.88 193 ALA B N 1
ATOM 5389 C CA . ALA B 1 193 ? 9.938 -33.219 3.9 1 91.88 193 ALA B CA 1
ATOM 5390 C C . ALA B 1 193 ? 11.148 -33.531 3.027 1 91.88 193 ALA B C 1
ATOM 5392 O O . ALA B 1 193 ? 11.219 -34.594 2.412 1 91.88 193 ALA B O 1
ATOM 5393 N N . ALA B 1 194 ? 12.078 -32.625 3.016 1 89.81 194 ALA B N 1
ATOM 5394 C CA . ALA B 1 194 ? 13.266 -32.75 2.17 1 89.81 194 ALA B CA 1
ATOM 5395 C C . ALA B 1 194 ? 14.07 -34 2.535 1 89.81 194 ALA B C 1
ATOM 5397 O O . ALA B 1 194 ? 14.711 -34.625 1.673 1 89.81 194 ALA B O 1
ATOM 5398 N N . ASN B 1 195 ? 13.961 -34.406 3.771 1 91.06 195 ASN B N 1
ATOM 5399 C CA . ASN B 1 195 ? 14.727 -35.562 4.25 1 91.06 195 ASN B CA 1
ATOM 5400 C C . ASN B 1 195 ? 13.836 -36.781 4.398 1 91.06 195 ASN B C 1
ATOM 5402 O O . ASN B 1 195 ? 14.297 -37.844 4.859 1 91.06 195 ASN B O 1
ATOM 5406 N N . GLY B 1 196 ? 12.664 -36.625 4.027 1 93.81 196 GLY B N 1
ATOM 5407 C CA . GLY B 1 196 ? 11.703 -37.719 4.207 1 93.81 196 GLY B CA 1
ATOM 5408 C C . GLY B 1 196 ? 11.688 -38.719 3.057 1 93.81 196 GLY B C 1
ATOM 5409 O O . GLY B 1 196 ? 12.336 -38.469 2.033 1 93.81 196 GLY B O 1
ATOM 5410 N N . PRO B 1 197 ? 10.984 -39.781 3.193 1 95.19 197 PRO B N 1
ATOM 5411 C CA . PRO B 1 197 ? 11.016 -40.906 2.227 1 95.19 197 PRO B CA 1
ATOM 5412 C C . PRO B 1 197 ? 10.422 -40.5 0.875 1 95.19 197 PRO B C 1
ATOM 5414 O O . PRO B 1 197 ? 10.93 -40.938 -0.169 1 95.19 197 PRO B O 1
ATOM 5417 N N . LEU B 1 198 ? 9.367 -39.75 0.88 1 95.25 198 LEU B N 1
ATOM 5418 C CA . LEU B 1 198 ? 8.711 -39.406 -0.382 1 95.25 198 LEU B CA 1
ATOM 5419 C C . LEU B 1 19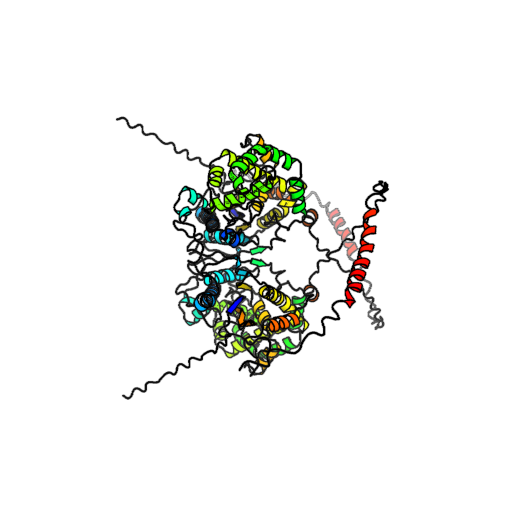8 ? 9.617 -38.531 -1.245 1 95.25 198 LEU B C 1
ATOM 5421 O O . LEU B 1 198 ? 9.688 -38.719 -2.463 1 95.25 198 LEU B O 1
ATOM 5425 N N . PHE B 1 199 ? 10.281 -37.562 -0.625 1 93.88 199 PHE B N 1
ATOM 5426 C CA . PHE B 1 199 ? 11.219 -36.719 -1.361 1 93.88 199 PHE B CA 1
ATOM 5427 C C . PHE B 1 199 ? 12.32 -37.562 -1.999 1 93.88 199 PHE B C 1
ATOM 5429 O O . PHE B 1 199 ? 12.656 -37.375 -3.166 1 93.88 199 PHE B O 1
ATOM 5436 N N . LYS B 1 200 ? 12.812 -38.5 -1.242 1 93.38 200 LYS B N 1
ATOM 5437 C CA . LYS B 1 200 ? 13.867 -39.375 -1.741 1 93.38 200 LYS B CA 1
ATOM 5438 C C . LYS B 1 200 ? 13.367 -40.25 -2.877 1 93.38 200 LYS B C 1
ATOM 5440 O O . LYS B 1 200 ? 14.047 -40.438 -3.885 1 93.38 200 LYS B O 1
ATOM 5445 N N . GLU B 1 201 ? 12.266 -40.75 -2.713 1 96.62 201 GLU B N 1
ATOM 5446 C CA . GLU B 1 201 ? 11.656 -41.625 -3.713 1 96.62 201 GLU B CA 1
ATOM 5447 C C . GLU B 1 201 ? 11.461 -40.906 -5.039 1 96.62 201 GLU B C 1
ATOM 5449 O O . GLU B 1 201 ? 11.828 -41.438 -6.098 1 96.62 201 GLU B O 1
ATOM 5454 N N . TYR B 1 202 ? 10.984 -39.75 -4.961 1 95.69 202 TYR B N 1
ATOM 5455 C CA . TYR B 1 202 ? 10.641 -39.094 -6.211 1 95.69 202 TYR B CA 1
ATOM 5456 C C . TYR B 1 202 ? 11.836 -38.312 -6.77 1 95.69 202 TYR B C 1
ATOM 5458 O O . TYR B 1 202 ? 11.883 -38.031 -7.965 1 95.69 202 TYR B O 1
ATOM 5466 N N . ARG B 1 203 ? 12.781 -38 -5.891 1 95 203 ARG B N 1
ATOM 5467 C CA . ARG B 1 203 ? 14.062 -37.562 -6.457 1 95 203 ARG B CA 1
ATOM 5468 C C . ARG B 1 203 ? 14.664 -38.688 -7.324 1 95 203 ARG B C 1
ATOM 5470 O O . ARG B 1 203 ? 15.227 -38.406 -8.383 1 95 203 ARG B O 1
ATOM 5477 N N . GLN B 1 204 ? 14.578 -39.906 -6.848 1 95.75 204 GLN B N 1
ATOM 5478 C CA . GLN B 1 204 ? 15.078 -41.062 -7.594 1 95.75 204 GLN B CA 1
ATOM 5479 C C . GLN B 1 204 ? 14.227 -41.312 -8.836 1 95.75 204 GLN B C 1
ATOM 5481 O O . GLN B 1 204 ? 14.766 -41.625 -9.898 1 95.75 204 GLN B O 1
ATOM 5486 N N . PHE B 1 205 ? 12.977 -41.188 -8.695 1 97.06 205 PHE B N 1
ATOM 5487 C CA . PHE B 1 205 ? 12.062 -41.406 -9.812 1 97.06 205 PHE B CA 1
ATOM 5488 C C . PHE B 1 205 ? 12.43 -40.5 -10.992 1 97.06 205 PHE B C 1
ATOM 5490 O O . PHE B 1 205 ? 12.336 -40.938 -12.148 1 97.06 205 PHE B O 1
ATOM 5497 N N . PHE B 1 206 ? 12.906 -39.312 -10.695 1 97.06 206 PHE B N 1
ATOM 5498 C CA . PHE B 1 206 ? 13.188 -38.312 -11.734 1 97.06 206 PHE B CA 1
ATOM 5499 C C . PHE B 1 206 ? 14.672 -38.312 -12.07 1 97.06 206 PHE B C 1
ATOM 5501 O O . PHE B 1 206 ? 15.18 -37.312 -12.625 1 97.06 206 PHE B O 1
ATOM 5508 N N . ASP B 1 207 ? 15.406 -39.344 -11.781 1 96 207 ASP B N 1
ATOM 5509 C CA . ASP B 1 207 ? 16.859 -39.375 -11.953 1 96 207 ASP B CA 1
ATOM 5510 C C . ASP B 1 207 ? 17.25 -39.094 -13.406 1 96 207 ASP B C 1
ATOM 5512 O O . ASP B 1 207 ? 18.188 -38.312 -13.656 1 96 207 ASP B O 1
ATOM 5516 N N . GLN B 1 208 ? 16.594 -39.688 -14.328 1 96.38 208 GLN B N 1
ATOM 5517 C CA . GLN B 1 208 ? 16.906 -39.5 -15.734 1 96.38 208 GLN B CA 1
ATOM 5518 C C . GLN B 1 208 ? 16.703 -38.031 -16.125 1 96.38 208 GLN B C 1
ATOM 5520 O O . GLN B 1 208 ? 17.5 -37.469 -16.891 1 96.38 208 GLN B O 1
ATOM 5525 N N . GLN B 1 209 ? 15.617 -37.469 -15.664 1 96.62 209 GLN B N 1
ATOM 5526 C CA . GLN B 1 209 ? 15.344 -36.062 -15.961 1 96.62 209 GLN B CA 1
ATOM 5527 C C . GLN B 1 209 ? 16.422 -35.156 -15.383 1 96.62 209 GLN B C 1
ATOM 5529 O O . GLN B 1 209 ? 16.781 -34.125 -15.984 1 96.62 209 GLN B O 1
ATOM 5534 N N . PHE B 1 210 ? 16.922 -35.438 -14.18 1 96.75 210 PHE B N 1
ATOM 5535 C CA . PHE B 1 210 ? 18.031 -34.719 -13.594 1 96.75 210 PHE B CA 1
ATOM 5536 C C . PHE B 1 210 ? 19.281 -34.812 -14.461 1 96.75 210 PHE B C 1
ATOM 5538 O O . PHE B 1 210 ? 19.984 -33.812 -14.656 1 96.75 210 PHE B O 1
ATOM 5545 N N . LEU B 1 211 ? 19.516 -36 -14.969 1 97.19 211 LEU B N 1
ATOM 5546 C CA . LEU B 1 211 ? 20.656 -36.188 -15.836 1 97.19 211 LEU B CA 1
ATOM 5547 C C . LEU B 1 211 ? 20.5 -35.438 -17.141 1 97.19 211 LEU B C 1
ATOM 5549 O O . LEU B 1 211 ? 21.453 -34.812 -17.641 1 97.19 211 LEU B O 1
ATOM 5553 N N . ASP B 1 212 ? 19.328 -35.5 -17.672 1 96.81 212 ASP B N 1
ATOM 5554 C CA . ASP B 1 212 ? 19.062 -34.75 -18.906 1 96.81 212 ASP B CA 1
ATOM 5555 C C . ASP B 1 212 ? 19.203 -33.25 -18.672 1 96.81 212 ASP B C 1
ATOM 5557 O O . ASP B 1 212 ? 19.688 -32.531 -19.547 1 96.81 212 ASP B O 1
ATOM 5561 N N . PHE B 1 213 ? 18.719 -32.812 -17.5 1 95.19 213 PHE B N 1
ATOM 5562 C CA . PHE B 1 213 ? 18.844 -31.422 -17.141 1 95.19 213 PHE B CA 1
ATOM 5563 C C . PHE B 1 213 ? 20.312 -31.031 -16.984 1 95.19 213 PHE B C 1
ATOM 5565 O O . PHE B 1 213 ? 20.719 -29.938 -17.391 1 95.19 213 PHE B O 1
ATOM 5572 N N . GLU B 1 214 ? 21.094 -31.859 -16.391 1 94.88 214 GLU B N 1
ATOM 5573 C CA . GLU B 1 214 ? 22.531 -31.625 -16.234 1 94.88 214 GLU B CA 1
ATOM 5574 C C . GLU B 1 214 ? 23.203 -31.484 -17.594 1 94.88 214 GLU B C 1
ATOM 5576 O O . GLU B 1 214 ? 24.094 -30.656 -17.766 1 94.88 214 GLU B O 1
ATOM 5581 N N . LYS B 1 215 ? 22.859 -32.25 -18.578 1 95.31 215 LYS B N 1
ATOM 5582 C CA . LYS B 1 215 ? 23.438 -32.188 -19.906 1 95.31 215 LYS B CA 1
ATOM 5583 C C . LYS B 1 215 ? 23.266 -30.766 -20.5 1 95.31 215 LYS B C 1
ATOM 5585 O O . LYS B 1 215 ? 24.125 -30.281 -21.219 1 95.31 215 LYS B O 1
ATOM 5590 N N . LEU B 1 216 ? 22.141 -30.234 -20.188 1 91.44 216 LEU B N 1
ATOM 5591 C CA . LEU B 1 216 ? 21.828 -28.938 -20.75 1 91.44 216 LEU B CA 1
ATOM 5592 C C . LEU B 1 216 ? 22.484 -27.812 -19.953 1 91.44 216 LEU B C 1
ATOM 5594 O O . LEU B 1 216 ? 22.875 -26.797 -20.531 1 91.44 216 LEU B O 1
ATOM 5598 N N . PHE B 1 217 ? 22.641 -27.984 -18.641 1 91.25 217 PHE B N 1
ATOM 5599 C CA . PHE B 1 217 ? 22.953 -26.812 -17.828 1 91.25 217 PHE B CA 1
ATOM 5600 C C . PHE B 1 217 ? 24.234 -27.047 -17.031 1 91.25 217 PHE B C 1
ATOM 5602 O O . PHE B 1 217 ? 24.562 -26.25 -16.141 1 91.25 217 PHE B O 1
ATOM 5609 N N . SER B 1 218 ? 25 -28.062 -17.344 1 90.38 218 SER B N 1
ATOM 5610 C CA . SER B 1 218 ? 26.25 -28.359 -16.641 1 90.38 218 SER B CA 1
ATOM 5611 C C . SER B 1 218 ? 27.219 -27.188 -16.75 1 90.38 218 SER B C 1
ATOM 5613 O O . SER B 1 218 ? 27.984 -26.922 -15.805 1 90.38 218 SER B O 1
ATOM 5615 N N . LYS B 1 219 ? 27.172 -26.547 -17.875 1 85.81 219 LYS B N 1
ATOM 5616 C CA . LYS B 1 219 ? 28.094 -25.438 -18.078 1 85.81 219 LYS B CA 1
ATOM 5617 C C . LYS B 1 219 ? 27.797 -24.297 -17.109 1 85.81 219 LYS B C 1
ATOM 5619 O O . LYS B 1 219 ? 28.656 -23.453 -16.859 1 85.81 219 LYS B O 1
ATOM 5624 N N . TYR B 1 220 ? 26.609 -24.297 -16.609 1 84.56 220 TYR B N 1
ATOM 5625 C CA . TYR B 1 220 ? 26.234 -23.266 -15.664 1 84.56 220 TYR B CA 1
ATOM 5626 C C . TYR B 1 220 ? 26.297 -23.781 -14.234 1 84.56 220 TYR B C 1
ATOM 5628 O O . TYR B 1 220 ? 25.875 -23.094 -13.297 1 84.56 220 TYR B O 1
ATOM 5636 N N . GLY B 1 221 ? 26.672 -25.031 -14.07 1 86.5 221 GLY B N 1
ATOM 5637 C CA . GLY B 1 221 ? 26.984 -25.5 -12.734 1 86.5 221 GLY B CA 1
ATOM 5638 C C . GLY B 1 221 ? 25.969 -26.484 -12.203 1 86.5 221 GLY B C 1
ATOM 5639 O O . GLY B 1 221 ? 26.062 -26.922 -11.055 1 86.5 221 GLY B O 1
ATOM 5640 N N . PHE B 1 222 ? 24.984 -26.859 -13 1 91.75 222 PHE B N 1
ATOM 5641 C CA . PHE B 1 222 ? 24.016 -27.844 -12.5 1 91.75 222 PHE B CA 1
ATOM 5642 C C . PHE B 1 222 ? 24.641 -29.234 -12.445 1 91.75 222 PHE B C 1
ATOM 5644 O O . PHE B 1 222 ? 25.25 -29.688 -13.422 1 91.75 222 PHE B O 1
ATOM 5651 N N . LYS B 1 223 ? 24.5 -29.859 -11.297 1 93.62 223 LYS B N 1
ATOM 5652 C CA . LYS B 1 223 ? 24.969 -31.234 -11.094 1 93.62 223 LYS B CA 1
ATOM 5653 C C . LYS B 1 223 ? 23.844 -32.125 -10.547 1 93.62 223 LYS B C 1
ATOM 5655 O O . LYS B 1 223 ? 23.344 -31.891 -9.445 1 93.62 223 LYS B O 1
ATOM 5660 N N . ALA B 1 224 ? 23.516 -33.125 -11.32 1 94.94 224 ALA B N 1
ATOM 5661 C CA . ALA B 1 224 ? 22.406 -34 -10.945 1 94.94 224 ALA B CA 1
ATOM 5662 C C . ALA B 1 224 ? 22.688 -34.688 -9.602 1 94.94 224 ALA B C 1
ATOM 5664 O O . ALA B 1 224 ? 21.781 -34.812 -8.773 1 94.94 224 ALA B O 1
ATOM 5665 N N . SER B 1 225 ? 23.906 -35.062 -9.32 1 92.88 225 SER B N 1
ATOM 5666 C CA . SER B 1 225 ? 24.281 -35.844 -8.148 1 92.88 225 SER B CA 1
ATOM 5667 C C . SER B 1 225 ? 24.094 -35.062 -6.863 1 92.88 225 SER B C 1
ATOM 5669 O O . SER B 1 225 ? 23.828 -35.625 -5.805 1 92.88 225 SER B O 1
ATOM 5671 N N . SER B 1 226 ? 24.172 -33.781 -6.969 1 90.75 226 SER B N 1
ATOM 5672 C CA . SER B 1 226 ? 24.094 -32.938 -5.77 1 90.75 226 SER B CA 1
ATOM 5673 C C . SER B 1 226 ? 22.797 -32.125 -5.746 1 90.75 226 SER B C 1
ATOM 5675 O O . SER B 1 226 ? 22.641 -31.25 -4.902 1 90.75 226 SER B O 1
ATOM 5677 N N . SER B 1 227 ? 21.938 -32.375 -6.68 1 92.44 227 SER B N 1
ATOM 5678 C CA . SER B 1 227 ? 20.719 -31.562 -6.781 1 92.44 227 SER B CA 1
ATOM 5679 C C . SER B 1 227 ? 19.516 -32.312 -6.207 1 92.44 227 SER B C 1
ATOM 5681 O O . SER B 1 227 ? 19.469 -33.531 -6.246 1 92.44 227 SER B O 1
ATOM 5683 N N . THR B 1 228 ? 18.656 -31.562 -5.621 1 92.06 228 THR B N 1
ATOM 5684 C CA . THR B 1 228 ? 17.391 -32.062 -5.078 1 92.06 228 THR B CA 1
ATOM 5685 C C . THR B 1 228 ? 16.203 -31.484 -5.863 1 92.06 228 THR B C 1
ATOM 5687 O O . THR B 1 228 ? 16.391 -30.734 -6.82 1 92.06 228 THR B O 1
ATOM 5690 N N . LEU B 1 229 ? 15.008 -31.906 -5.461 1 92.06 229 LEU B N 1
ATOM 5691 C CA . LEU B 1 229 ? 13.82 -31.328 -6.074 1 92.06 229 LEU B CA 1
ATOM 5692 C C . LEU B 1 229 ? 13.773 -29.828 -5.844 1 92.06 229 LEU B C 1
ATOM 5694 O O . LEU B 1 229 ? 13.336 -29.078 -6.719 1 92.06 229 LEU B O 1
ATOM 5698 N N . SER B 1 230 ? 14.266 -29.375 -4.684 1 89 230 SER B N 1
ATOM 5699 C CA . SER B 1 230 ? 14.289 -27.953 -4.359 1 89 230 SER B CA 1
ATOM 5700 C C . SER B 1 230 ? 15.273 -27.203 -5.246 1 89 230 SER B C 1
ATOM 5702 O O . SER B 1 230 ? 15.023 -26.047 -5.629 1 89 230 SER B O 1
ATOM 5704 N N . THR B 1 231 ? 16.359 -27.812 -5.527 1 89.81 231 THR B N 1
ATOM 5705 C CA . THR B 1 231 ? 17.312 -27.234 -6.445 1 89.81 231 THR B CA 1
ATOM 5706 C C . THR B 1 231 ? 16.703 -27.031 -7.824 1 89.81 231 THR B C 1
ATOM 5708 O O . THR B 1 231 ? 16.953 -26.016 -8.484 1 89.81 231 THR B O 1
ATOM 5711 N N . LEU B 1 232 ? 15.969 -28.047 -8.25 1 90.75 232 LEU B N 1
ATOM 5712 C CA . LEU B 1 232 ? 15.305 -27.953 -9.547 1 90.75 232 LEU B CA 1
ATOM 5713 C C . LEU B 1 232 ? 14.344 -26.766 -9.578 1 90.75 232 LEU B C 1
ATOM 5715 O O . LEU B 1 232 ? 14.203 -26.109 -10.609 1 90.75 232 LEU B O 1
ATOM 5719 N N . TYR B 1 233 ? 13.648 -26.562 -8.516 1 90.19 233 TYR B N 1
ATOM 5720 C CA . TYR B 1 233 ? 12.758 -25.422 -8.422 1 90.19 233 TYR B CA 1
ATOM 5721 C C . TYR B 1 233 ? 13.523 -24.125 -8.633 1 90.19 233 TYR B C 1
ATOM 5723 O O . TYR B 1 233 ? 13.07 -23.234 -9.367 1 90.19 233 TYR B O 1
ATOM 5731 N N . ASP B 1 234 ? 14.633 -23.969 -7.965 1 89.56 234 ASP B N 1
ATOM 5732 C CA . ASP B 1 234 ? 15.453 -22.766 -8.078 1 89.56 234 ASP B CA 1
ATOM 5733 C C . ASP B 1 234 ? 15.867 -22.516 -9.523 1 89.56 234 ASP B C 1
ATOM 5735 O O . ASP B 1 234 ? 15.844 -21.391 -10 1 89.56 234 ASP B O 1
ATOM 5739 N N . TRP B 1 235 ? 16.234 -23.578 -10.18 1 89.06 235 TRP B N 1
ATOM 5740 C CA . TRP B 1 235 ? 16.672 -23.453 -11.57 1 89.06 235 TRP B CA 1
ATOM 5741 C C . TRP B 1 235 ? 15.492 -23.094 -12.477 1 89.06 235 TRP B C 1
ATOM 5743 O O . TRP B 1 235 ? 15.609 -22.219 -13.336 1 89.06 235 TRP B O 1
ATOM 5753 N N . LEU B 1 236 ? 14.422 -23.797 -12.289 1 89.94 236 LEU B N 1
ATOM 5754 C CA . LEU B 1 236 ? 13.25 -23.516 -13.109 1 89.94 236 LEU B CA 1
ATOM 5755 C C . LEU B 1 236 ? 12.773 -22.078 -12.914 1 89.94 236 LEU B C 1
ATOM 5757 O O . LEU B 1 236 ? 12.305 -21.438 -13.859 1 89.94 236 LEU B O 1
ATOM 5761 N N . ASP B 1 237 ? 12.836 -21.625 -11.695 1 89.69 237 ASP B N 1
ATOM 5762 C CA . ASP B 1 237 ? 12.438 -20.25 -11.391 1 89.69 237 ASP B CA 1
ATOM 5763 C C . ASP B 1 237 ? 13.258 -19.25 -12.195 1 89.69 237 ASP B C 1
ATOM 5765 O O . ASP B 1 237 ? 12.703 -18.312 -12.781 1 89.69 237 ASP B O 1
ATOM 5769 N N . VAL B 1 238 ? 14.516 -19.422 -12.195 1 87.25 238 VAL B N 1
ATOM 5770 C CA . VAL B 1 238 ? 15.414 -18.531 -12.922 1 87.25 238 VAL B CA 1
ATOM 5771 C C . VAL B 1 238 ? 15.133 -18.625 -14.422 1 87.25 238 VAL B C 1
ATOM 5773 O O . VAL B 1 238 ? 15.055 -17.609 -15.117 1 87.25 238 VAL B O 1
ATOM 5776 N N . LEU B 1 239 ? 15 -19.859 -14.922 1 87.81 239 LEU B N 1
ATOM 5777 C CA . LEU B 1 239 ? 14.781 -20.078 -16.344 1 87.81 239 LEU B CA 1
ATOM 5778 C C . LEU B 1 239 ? 13.469 -19.453 -16.797 1 87.81 239 LEU B C 1
ATOM 5780 O O . LEU B 1 239 ? 13.414 -18.844 -17.875 1 87.81 239 LEU B O 1
ATOM 5784 N N . GLN B 1 240 ? 12.477 -19.578 -16 1 89.19 240 GLN B N 1
ATOM 5785 C CA . GLN B 1 240 ? 11.18 -19 -16.344 1 89.19 240 GLN B CA 1
ATOM 5786 C C . GLN B 1 240 ? 11.242 -17.469 -16.359 1 89.19 240 GLN B C 1
ATOM 5788 O O . GLN B 1 240 ? 10.68 -16.828 -17.25 1 89.19 240 GLN B O 1
ATOM 5793 N N . CYS B 1 241 ? 11.844 -16.875 -15.344 1 90 241 CYS B N 1
ATOM 5794 C CA . CYS B 1 241 ? 12.008 -15.43 -15.289 1 90 241 CYS B CA 1
ATOM 5795 C C . CYS B 1 241 ? 12.727 -14.914 -16.516 1 90 241 CYS B C 1
ATOM 5797 O O . CYS B 1 241 ? 12.32 -13.906 -17.109 1 90 241 CYS B O 1
ATOM 5799 N N . ASN B 1 242 ? 13.734 -15.633 -16.906 1 86 242 ASN B N 1
ATOM 5800 C CA . ASN B 1 242 ? 14.508 -15.227 -18.062 1 86 242 ASN B CA 1
ATOM 5801 C C . ASN B 1 242 ? 13.695 -15.367 -19.359 1 86 242 ASN B C 1
ATOM 5803 O O . ASN B 1 242 ? 13.766 -14.508 -20.234 1 86 242 ASN B O 1
ATOM 5807 N N . LEU B 1 243 ? 13.039 -16.453 -19.438 1 86.88 243 LEU B N 1
ATOM 5808 C CA . LEU B 1 243 ? 12.219 -16.703 -20.625 1 86.88 243 LEU B CA 1
ATOM 5809 C C . LEU B 1 243 ? 11.18 -15.594 -20.797 1 86.88 243 LEU B C 1
ATOM 5811 O O . LEU B 1 243 ? 11.039 -15.047 -21.891 1 86.88 243 LEU B O 1
ATOM 5815 N N . TRP B 1 244 ? 10.539 -15.211 -19.75 1 88.62 244 TRP B N 1
ATOM 5816 C CA . TRP B 1 244 ? 9.438 -14.258 -19.828 1 88.62 244 TRP B CA 1
ATOM 5817 C C . TRP B 1 244 ? 9.953 -12.844 -20.094 1 88.62 244 TRP B C 1
ATOM 5819 O O . TRP B 1 244 ? 9.258 -12.031 -20.703 1 88.62 244 TRP B O 1
ATOM 5829 N N . ASN B 1 245 ? 11.148 -12.531 -19.688 1 85.75 245 ASN B N 1
ATOM 5830 C CA . ASN B 1 245 ? 11.688 -11.188 -19.828 1 85.75 245 ASN B CA 1
ATOM 5831 C C . ASN B 1 245 ? 12.633 -11.094 -21.016 1 85.75 245 ASN B C 1
ATOM 5833 O O . ASN B 1 245 ? 13.281 -10.062 -21.219 1 85.75 245 ASN B O 1
ATOM 5837 N N . ASP B 1 246 ? 12.617 -12.125 -21.781 1 79.12 246 ASP B N 1
ATOM 5838 C CA . ASP B 1 246 ? 13.484 -12.203 -22.969 1 79.12 246 ASP B CA 1
ATOM 5839 C C . ASP B 1 246 ? 14.914 -11.812 -22.625 1 79.12 246 ASP B C 1
ATOM 5841 O O . ASP B 1 246 ? 15.516 -10.977 -23.297 1 79.12 246 ASP B O 1
ATOM 5845 N N . ASN B 1 247 ? 15.312 -12.32 -21.516 1 73.25 247 ASN B N 1
ATOM 5846 C CA . ASN B 1 247 ? 16.672 -12.055 -21.062 1 73.25 247 ASN B CA 1
ATOM 5847 C C . ASN B 1 247 ? 17.703 -12.734 -21.953 1 73.25 247 ASN B C 1
ATOM 5849 O O . ASN B 1 247 ? 17.578 -13.93 -22.266 1 73.25 247 ASN B O 1
ATOM 5853 N N . PRO B 1 248 ? 18.562 -11.938 -22.438 1 60.31 248 PRO B N 1
ATOM 5854 C CA . PRO B 1 248 ? 19.547 -12.453 -23.391 1 60.31 248 PRO B CA 1
ATOM 5855 C C . PRO B 1 248 ? 20.312 -13.648 -22.844 1 60.31 248 PRO B C 1
ATOM 5857 O O . PRO B 1 248 ? 20.938 -14.398 -23.609 1 60.31 248 PRO B O 1
ATOM 5860 N N . ALA B 1 249 ? 20.266 -13.656 -21.609 1 59.09 249 ALA B N 1
ATOM 5861 C CA . ALA B 1 249 ? 20.969 -14.812 -21.078 1 59.09 249 ALA B CA 1
ATOM 5862 C C . ALA B 1 249 ? 20.281 -16.109 -21.5 1 59.09 249 ALA B C 1
ATOM 5864 O O . ALA B 1 249 ? 20.797 -17.203 -21.234 1 59.09 249 ALA B O 1
ATOM 5865 N N . GLN B 1 250 ? 19.188 -15.953 -22.156 1 61.5 250 GLN B N 1
ATOM 5866 C CA . GLN B 1 250 ? 18.578 -17.156 -22.703 1 61.5 250 GLN B CA 1
ATOM 5867 C C . GLN B 1 250 ? 19.453 -17.797 -23.781 1 61.5 250 GLN B C 1
ATOM 5869 O O . GLN B 1 250 ? 19.656 -17.203 -24.844 1 61.5 250 GLN B O 1
ATOM 5874 N N . ASP B 1 251 ? 20.172 -18.766 -23.297 1 67.31 251 ASP B N 1
ATOM 5875 C CA . ASP B 1 251 ? 21.156 -19.422 -24.156 1 67.31 251 ASP B CA 1
ATOM 5876 C C . ASP B 1 251 ? 20.562 -20.672 -24.812 1 67.31 251 ASP B C 1
ATOM 5878 O O . ASP B 1 251 ? 19.375 -20.938 -24.688 1 67.31 251 ASP B O 1
ATOM 5882 N N . ASP B 1 252 ? 21.25 -21.219 -25.547 1 78.31 252 ASP B N 1
ATOM 5883 C CA . ASP B 1 252 ? 20.875 -22.406 -26.297 1 78.31 252 ASP B CA 1
ATOM 5884 C C . ASP B 1 252 ? 20.359 -23.5 -25.359 1 78.31 252 ASP B C 1
ATOM 5886 O O . ASP B 1 252 ? 19.469 -24.266 -25.734 1 78.31 252 ASP B O 1
ATOM 5890 N N . SER B 1 253 ? 20.828 -23.391 -24.172 1 82.25 253 SER B N 1
ATOM 5891 C CA . SER B 1 253 ? 20.406 -24.406 -23.203 1 82.25 253 SER B CA 1
ATOM 5892 C C . SER B 1 253 ? 18.953 -24.203 -22.797 1 82.25 253 SER B C 1
ATOM 5894 O O . SER B 1 253 ? 18.172 -25.156 -22.734 1 82.25 253 SER B O 1
ATOM 5896 N N . SER B 1 254 ? 18.609 -22.953 -22.547 1 84.94 254 SER B N 1
ATOM 5897 C CA . SER B 1 254 ? 17.234 -22.656 -22.188 1 84.94 254 SER B CA 1
ATOM 5898 C C . SER B 1 254 ? 16.281 -22.953 -23.328 1 84.94 254 SER B C 1
ATOM 5900 O O . SER B 1 254 ? 15.188 -23.484 -23.109 1 84.94 254 SER B O 1
ATOM 5902 N N . LYS B 1 255 ? 16.719 -22.656 -24.469 1 84.44 255 LYS B N 1
ATOM 5903 C CA . LYS B 1 255 ? 15.906 -22.938 -25.641 1 84.44 255 LYS B CA 1
ATOM 5904 C C . LYS B 1 255 ? 15.695 -24.438 -25.828 1 84.44 255 LYS B C 1
ATOM 5906 O O . LYS B 1 255 ? 14.594 -24.891 -26.141 1 84.44 255 LYS B O 1
ATOM 5911 N N . SER B 1 256 ? 16.766 -25.109 -25.641 1 89.19 256 SER B N 1
ATOM 5912 C CA . SER B 1 256 ? 16.703 -26.562 -25.766 1 89.19 256 SER B CA 1
ATOM 5913 C C . SER B 1 256 ? 15.789 -27.172 -24.688 1 89.19 256 SER B C 1
ATOM 5915 O O . SER B 1 256 ? 15.031 -28.094 -24.969 1 89.19 256 SER B O 1
ATOM 5917 N N . PHE B 1 257 ? 15.844 -26.656 -23.562 1 91.81 257 PHE B N 1
ATOM 5918 C CA . PHE B 1 257 ? 15.016 -27.156 -22.469 1 91.81 257 PHE B CA 1
ATOM 5919 C C . PHE B 1 257 ? 13.539 -26.953 -22.766 1 91.81 257 PHE B C 1
ATOM 5921 O O . PHE B 1 257 ? 12.75 -27.891 -22.688 1 91.81 257 PHE B O 1
ATOM 5928 N N . TYR B 1 258 ? 13.172 -25.781 -23.234 1 88.19 258 TYR B N 1
ATOM 5929 C CA . TYR B 1 258 ? 11.773 -25.484 -23.5 1 88.19 258 TYR B CA 1
ATOM 5930 C C . TYR B 1 258 ? 11.32 -26.078 -24.828 1 88.19 258 TYR B C 1
ATOM 5932 O O . TYR B 1 258 ? 10.125 -26.25 -25.062 1 88.19 258 TYR B O 1
ATOM 5940 N N . GLY B 1 259 ? 12.289 -26.391 -25.625 1 89.38 259 GLY B N 1
ATOM 5941 C CA . GLY B 1 259 ? 11.984 -27.094 -26.859 1 89.38 259 GLY B CA 1
ATOM 5942 C C . GLY B 1 259 ? 11.672 -28.562 -26.672 1 89.38 259 GLY B C 1
ATOM 5943 O O . GLY B 1 259 ? 11.016 -29.172 -27.5 1 89.38 259 GLY B O 1
ATOM 5944 N N . ASP B 1 260 ? 12.211 -29.062 -25.609 1 93.62 260 ASP B N 1
ATOM 5945 C CA . ASP B 1 260 ? 11.898 -30.438 -25.234 1 93.62 260 ASP B CA 1
ATOM 5946 C C . ASP B 1 260 ? 10.664 -30.5 -24.344 1 93.62 260 ASP B C 1
ATOM 5948 O O . ASP B 1 260 ? 10.789 -30.516 -23.109 1 93.62 260 ASP B O 1
ATOM 5952 N N . ALA B 1 261 ? 9.539 -30.703 -24.969 1 93.06 261 ALA B N 1
ATOM 5953 C CA . ALA B 1 261 ? 8.258 -30.625 -24.266 1 93.06 261 ALA B CA 1
ATOM 5954 C C . ALA B 1 261 ? 8.148 -31.719 -23.203 1 93.06 261 ALA B C 1
ATOM 5956 O O . ALA B 1 261 ? 7.562 -31.5 -22.141 1 93.06 261 ALA B O 1
ATOM 5957 N N . ASP B 1 262 ? 8.727 -32.844 -23.531 1 95 262 ASP B N 1
ATOM 5958 C CA . ASP B 1 262 ? 8.656 -33.938 -22.594 1 95 262 ASP B CA 1
ATOM 5959 C C . ASP B 1 262 ? 9.484 -33.688 -21.344 1 95 262 ASP B C 1
ATOM 5961 O O . ASP B 1 262 ? 9 -33.844 -20.219 1 95 262 ASP B O 1
ATOM 5965 N N . LEU B 1 263 ? 10.703 -33.281 -21.531 1 95.44 263 LEU B N 1
ATOM 5966 C CA . LEU B 1 263 ? 11.578 -32.969 -20.406 1 95.44 263 LEU B CA 1
ATOM 5967 C C . LEU B 1 263 ? 11.016 -31.828 -19.562 1 95.44 263 LEU B C 1
ATOM 5969 O O . LEU B 1 263 ? 10.984 -31.906 -18.344 1 95.44 263 LEU B O 1
ATOM 5973 N N . SER B 1 264 ? 10.562 -30.781 -20.234 1 93.94 264 SER B N 1
ATOM 5974 C CA . SER B 1 264 ? 10.039 -29.625 -19.516 1 93.94 264 SER B CA 1
ATOM 5975 C C . SER B 1 264 ? 8.797 -30 -18.703 1 93.94 264 SER B C 1
ATOM 5977 O O . SER B 1 264 ? 8.648 -29.578 -17.562 1 93.94 264 SER B O 1
ATOM 5979 N N . LYS B 1 265 ? 7.953 -30.766 -19.297 1 94.44 265 LYS B N 1
ATOM 5980 C CA . LYS B 1 265 ? 6.738 -31.219 -18.625 1 94.44 265 LYS B CA 1
ATOM 5981 C C . LYS B 1 265 ? 7.07 -32.031 -17.375 1 94.44 265 LYS B C 1
ATOM 5983 O O . LYS B 1 265 ? 6.484 -31.797 -16.312 1 94.44 265 LYS B O 1
ATOM 5988 N N . LYS B 1 266 ? 7.957 -32.938 -17.5 1 96.25 266 LYS B N 1
ATOM 5989 C CA . LYS B 1 266 ? 8.312 -33.844 -16.406 1 96.25 266 LYS B CA 1
ATOM 5990 C C . LYS B 1 266 ? 9.023 -33.062 -15.289 1 96.25 266 LYS B C 1
ATOM 5992 O O . LYS B 1 266 ? 8.766 -33.312 -14.102 1 96.25 266 LYS B O 1
ATOM 5997 N N . ILE B 1 267 ? 9.898 -32.156 -15.68 1 95.31 267 ILE B N 1
ATOM 5998 C CA . ILE B 1 267 ? 10.594 -31.328 -14.688 1 95.31 267 ILE B CA 1
ATOM 5999 C C . ILE B 1 267 ? 9.602 -30.422 -13.961 1 95.31 267 ILE B C 1
ATOM 6001 O O . ILE B 1 267 ? 9.664 -30.281 -12.742 1 95.31 267 ILE B O 1
ATOM 6005 N N . LYS B 1 268 ? 8.695 -29.875 -14.648 1 94.38 268 LYS B N 1
ATOM 6006 C CA . LYS B 1 268 ? 7.664 -29.031 -14.039 1 94.38 268 LYS B CA 1
ATOM 6007 C C . LYS B 1 268 ? 6.793 -29.828 -13.078 1 94.38 268 LYS B C 1
ATOM 6009 O O . LYS B 1 268 ? 6.406 -29.344 -12.023 1 94.38 268 LYS B O 1
ATOM 6014 N N . ALA B 1 269 ? 6.457 -31.047 -13.477 1 95.62 269 ALA B N 1
ATOM 6015 C CA . ALA B 1 269 ? 5.684 -31.922 -12.602 1 95.62 269 ALA B CA 1
ATOM 6016 C C . ALA B 1 269 ? 6.445 -32.219 -11.312 1 95.62 269 ALA B C 1
ATOM 6018 O O . ALA B 1 269 ? 5.852 -32.281 -10.227 1 95.62 269 ALA B O 1
ATOM 6019 N N . ALA B 1 270 ? 7.758 -32.438 -11.445 1 95.94 270 ALA B N 1
ATOM 6020 C CA . ALA B 1 270 ? 8.602 -32.688 -10.273 1 95.94 270 ALA B CA 1
ATOM 6021 C C . ALA B 1 270 ? 8.586 -31.5 -9.312 1 95.94 270 ALA B C 1
ATOM 6023 O O . ALA B 1 270 ? 8.477 -31.688 -8.102 1 95.94 270 ALA B O 1
ATOM 6024 N N . VAL B 1 271 ? 8.672 -30.344 -9.875 1 94.25 271 VAL B N 1
ATOM 6025 C CA . VAL B 1 271 ? 8.695 -29.125 -9.07 1 94.25 271 VAL B CA 1
ATOM 6026 C C . VAL B 1 271 ? 7.324 -28.891 -8.438 1 94.25 271 VAL B C 1
ATOM 6028 O O . VAL B 1 271 ? 7.23 -28.484 -7.281 1 94.25 271 VAL B O 1
ATOM 6031 N N . HIS B 1 272 ? 6.316 -29.094 -9.203 1 94.94 272 HIS B N 1
ATOM 6032 C CA . HIS B 1 272 ? 4.953 -29 -8.695 1 94.94 272 HIS B CA 1
ATOM 6033 C C . HIS B 1 272 ? 4.742 -29.938 -7.508 1 94.94 272 HIS B C 1
ATOM 6035 O O . HIS B 1 272 ? 4.168 -29.531 -6.492 1 94.94 272 HIS B O 1
ATOM 6041 N N . LEU B 1 273 ? 5.184 -31.172 -7.602 1 95.75 273 LEU B N 1
ATOM 6042 C CA . LEU B 1 273 ? 5.098 -32.156 -6.531 1 95.75 273 LEU B CA 1
ATOM 6043 C C . LEU B 1 273 ? 5.887 -31.703 -5.309 1 95.75 273 LEU B C 1
ATOM 6045 O O . LEU B 1 273 ? 5.426 -31.859 -4.176 1 95.75 273 LEU B O 1
ATOM 6049 N N . GLN B 1 274 ? 7.059 -31.172 -5.617 1 94.06 274 GLN B N 1
ATOM 6050 C CA . GLN B 1 274 ? 7.945 -30.719 -4.551 1 94.06 274 GLN B CA 1
ATOM 6051 C C . GLN B 1 274 ? 7.234 -29.734 -3.629 1 94.06 274 GLN B C 1
ATOM 6053 O O . GLN B 1 274 ? 7.422 -29.766 -2.41 1 94.06 274 GLN B O 1
ATOM 6058 N N . PHE B 1 275 ? 6.488 -28.828 -4.121 1 93 275 PHE B N 1
ATOM 6059 C CA . PHE B 1 275 ? 5.785 -27.844 -3.318 1 93 275 PHE B CA 1
ATOM 6060 C C . PHE B 1 275 ? 4.836 -28.516 -2.334 1 93 275 PHE B C 1
ATOM 6062 O O . PHE B 1 275 ? 4.844 -28.203 -1.143 1 93 275 PHE B O 1
ATOM 6069 N N . TYR B 1 276 ? 4.031 -29.375 -2.791 1 95.06 276 TYR B N 1
ATOM 6070 C CA . TYR B 1 276 ? 3 -29.969 -1.957 1 95.06 276 TYR B CA 1
ATOM 6071 C C . TYR B 1 276 ? 3.611 -30.938 -0.944 1 95.06 276 TYR B C 1
ATOM 6073 O O . TYR B 1 276 ? 3.09 -31.094 0.161 1 95.06 276 TYR B O 1
ATOM 6081 N N . LEU B 1 277 ? 4.734 -31.531 -1.278 1 95 277 LEU B N 1
ATOM 6082 C CA . LEU B 1 277 ? 5.445 -32.344 -0.287 1 95 277 LEU B CA 1
ATOM 6083 C C . LEU B 1 277 ? 6.004 -31.453 0.825 1 95 277 LEU B C 1
ATOM 6085 O O . LEU B 1 277 ? 5.984 -31.844 1.996 1 95 277 LEU B O 1
ATOM 6089 N N . ASN B 1 278 ? 6.414 -30.281 0.469 1 93.06 278 ASN B N 1
ATOM 6090 C CA . ASN B 1 278 ? 7.047 -29.359 1.414 1 93.06 278 ASN B CA 1
ATOM 6091 C C . ASN B 1 278 ? 6.043 -28.828 2.428 1 93.06 278 ASN B C 1
ATOM 6093 O O . ASN B 1 278 ? 6.379 -28.625 3.596 1 93.06 278 ASN B O 1
ATOM 6097 N N . PHE B 1 279 ? 4.805 -28.641 1.985 1 93 279 PHE B N 1
ATOM 6098 C CA . PHE B 1 279 ? 3.928 -27.828 2.828 1 93 279 PHE B CA 1
ATOM 6099 C C . PHE B 1 279 ? 2.723 -28.641 3.291 1 93 279 PHE B C 1
ATOM 6101 O O . PHE B 1 279 ? 2.037 -28.25 4.238 1 93 279 PHE B O 1
ATOM 6108 N N . PHE B 1 280 ? 2.455 -29.812 2.654 1 94.75 280 PHE B N 1
ATOM 6109 C CA . PHE B 1 280 ? 1.175 -30.469 2.896 1 94.75 280 PHE B CA 1
ATOM 6110 C C . PHE B 1 280 ? 1.365 -31.969 3.105 1 94.75 280 PHE B C 1
ATOM 6112 O O . PHE B 1 280 ? 0.479 -32.75 2.783 1 94.75 280 PHE B O 1
ATOM 6119 N N . LEU B 1 281 ? 2.453 -32.312 3.645 1 94.5 281 LEU B N 1
ATOM 6120 C CA . LEU B 1 281 ? 2.811 -33.719 3.754 1 94.5 281 LEU B CA 1
ATOM 6121 C C . LEU B 1 281 ? 1.946 -34.438 4.797 1 94.5 281 LEU B C 1
ATOM 6123 O O . LEU B 1 281 ? 1.485 -35.531 4.578 1 94.5 281 LEU B O 1
ATOM 6127 N N . THR B 1 282 ? 1.743 -33.781 5.918 1 94.31 282 THR B N 1
ATOM 6128 C CA . THR B 1 282 ? 1.019 -34.438 7.02 1 94.31 282 THR B CA 1
ATOM 6129 C C . THR B 1 282 ? -0.402 -33.875 7.113 1 94.31 282 THR B C 1
ATOM 6131 O O . THR B 1 282 ? -0.695 -32.812 6.582 1 94.31 282 THR B O 1
ATOM 6134 N N . GLU B 1 283 ? -1.207 -34.656 7.828 1 94 283 GLU B N 1
ATOM 6135 C CA . GLU B 1 283 ? -2.576 -34.188 8.062 1 94 283 GLU B CA 1
ATOM 6136 C C . GLU B 1 283 ? -2.6 -32.875 8.828 1 94 283 GLU B C 1
ATOM 6138 O O . GLU B 1 283 ? -3.463 -32.031 8.594 1 94 283 GLU B O 1
ATOM 6143 N N . GLN B 1 284 ? -1.687 -32.75 9.734 1 92.75 284 GLN B N 1
ATOM 6144 C CA . GLN B 1 284 ? -1.573 -31.5 10.492 1 92.75 284 GLN B CA 1
ATOM 6145 C C . GLN B 1 284 ? -1.274 -30.312 9.562 1 92.75 284 GLN B C 1
ATOM 6147 O O . GLN B 1 284 ? -1.908 -29.266 9.664 1 92.75 284 GLN B O 1
ATOM 6152 N N . GLN B 1 285 ? -0.354 -30.5 8.68 1 94.19 285 GLN B N 1
ATOM 6153 C CA . GLN B 1 285 ? 0.043 -29.438 7.75 1 94.19 285 GLN B CA 1
ATOM 6154 C C . GLN B 1 285 ? -1.11 -29.062 6.824 1 94.19 285 GLN B C 1
ATOM 6156 O O . GLN B 1 285 ? -1.315 -27.891 6.531 1 94.19 285 GLN B O 1
ATOM 6161 N N . LYS B 1 286 ? -1.861 -30.047 6.379 1 95.25 286 LYS B N 1
ATOM 6162 C CA . LYS B 1 286 ? -2.99 -29.828 5.477 1 95.25 286 LYS B CA 1
ATOM 6163 C C . LYS B 1 286 ? -4.043 -28.938 6.125 1 95.25 286 LYS B C 1
ATOM 6165 O O . LYS B 1 286 ? -4.828 -28.297 5.426 1 95.25 286 LYS B O 1
ATOM 6170 N N . LYS B 1 287 ? -4.02 -28.891 7.434 1 95.25 287 LYS B N 1
ATOM 6171 C CA . LYS B 1 287 ? -4.969 -28.062 8.172 1 95.25 287 LYS B CA 1
ATOM 6172 C C . LYS B 1 287 ? -4.352 -26.719 8.555 1 95.25 287 LYS B C 1
ATOM 6174 O O . LYS B 1 287 ? -4.93 -25.672 8.289 1 95.25 287 LYS B O 1
ATOM 6179 N N . VAL B 1 288 ? -3.168 -26.734 9.07 1 94.88 288 VAL B N 1
ATOM 6180 C CA . VAL B 1 288 ? -2.537 -25.562 9.672 1 94.88 288 VAL B CA 1
ATOM 6181 C C . VAL B 1 288 ? -2.123 -24.578 8.578 1 94.88 288 VAL B C 1
ATOM 6183 O O . VAL B 1 288 ? -2.35 -23.375 8.695 1 94.88 288 VAL B O 1
ATOM 6186 N N . VAL B 1 289 ? -1.57 -25.047 7.484 1 95.06 289 VAL B N 1
ATOM 6187 C CA . VAL B 1 289 ? -0.966 -24.203 6.457 1 95.06 289 VAL B CA 1
ATOM 6188 C C . VAL B 1 289 ? -2.039 -23.344 5.801 1 95.06 289 VAL B C 1
ATOM 6190 O O . VAL B 1 289 ? -1.866 -22.125 5.652 1 95.06 289 VAL B O 1
ATOM 6193 N N . PRO B 1 290 ? -3.18 -23.891 5.477 1 96.25 290 PRO B N 1
ATOM 6194 C CA . PRO B 1 290 ? -4.18 -23.062 4.797 1 96.25 290 PRO B CA 1
ATOM 6195 C C . PRO B 1 290 ? -5.043 -22.266 5.77 1 96.25 290 PRO B C 1
ATOM 6197 O O . PRO B 1 290 ? -5.82 -21.406 5.344 1 96.25 290 PRO B O 1
ATOM 6200 N N . THR B 1 291 ? -4.953 -22.453 7.027 1 96.88 291 THR B N 1
ATOM 6201 C CA . THR B 1 291 ? -5.848 -21.906 8.039 1 96.88 291 THR B CA 1
ATOM 6202 C C . THR B 1 291 ? -5.879 -20.375 7.953 1 96.88 291 THR B C 1
ATOM 6204 O O . THR B 1 291 ? -6.957 -19.781 7.918 1 96.88 291 THR B O 1
ATOM 6207 N N . PRO B 1 292 ? -4.766 -19.688 7.91 1 96.38 292 PRO B N 1
ATOM 6208 C CA . PRO B 1 292 ? -4.848 -18.219 7.922 1 96.38 292 PRO B CA 1
ATOM 6209 C C . PRO B 1 292 ? -5.605 -17.672 6.719 1 96.38 292 PRO B C 1
ATOM 6211 O O . PRO B 1 292 ? -6.453 -16.781 6.871 1 96.38 292 PRO B O 1
ATOM 6214 N N . PHE B 1 293 ? -5.359 -18.172 5.574 1 97.62 293 PHE B N 1
ATOM 6215 C CA . PHE B 1 293 ? -6.027 -17.672 4.379 1 97.62 293 PHE B CA 1
ATOM 6216 C C . PHE B 1 293 ? -7.527 -17.922 4.449 1 97.62 293 PHE B C 1
ATOM 6218 O O . PHE B 1 293 ? -8.328 -17.016 4.199 1 97.62 293 PHE B O 1
ATOM 6225 N N . PHE B 1 294 ? -7.875 -19.094 4.707 1 98.12 294 PHE B N 1
ATOM 6226 C CA . PHE B 1 294 ? -9.281 -19.469 4.645 1 98.12 294 PHE B CA 1
ATOM 6227 C C . PHE B 1 294 ? -10.062 -18.859 5.801 1 98.12 294 PHE B C 1
ATOM 6229 O O . PHE B 1 294 ? -11.266 -18.594 5.684 1 98.12 294 PHE B O 1
ATOM 6236 N N . SER B 1 295 ? -9.359 -18.656 6.914 1 96.75 295 SER B N 1
ATOM 6237 C CA . SER B 1 295 ? -10 -17.875 7.965 1 96.75 295 SER B CA 1
ATOM 6238 C C . SER B 1 295 ? -10.344 -16.469 7.469 1 96.75 295 SER B C 1
ATOM 6240 O O . SER B 1 295 ? -11.445 -15.977 7.711 1 96.75 295 SER B O 1
ATOM 6242 N N . ASP B 1 296 ? -9.422 -15.836 6.809 1 96.31 296 ASP B N 1
ATOM 6243 C CA . ASP B 1 296 ? -9.672 -14.516 6.23 1 96.31 296 ASP B CA 1
ATOM 6244 C C . ASP B 1 296 ? -10.781 -14.578 5.184 1 96.31 296 ASP B C 1
ATOM 6246 O O . ASP B 1 296 ? -11.617 -13.672 5.105 1 96.31 296 ASP B O 1
ATOM 6250 N N . LEU B 1 297 ? -10.734 -15.594 4.371 1 97.62 297 LEU B N 1
ATOM 6251 C CA . LEU B 1 297 ? -11.742 -15.758 3.328 1 97.62 297 LEU B CA 1
ATOM 6252 C C . LEU B 1 297 ? -13.141 -15.789 3.926 1 97.62 297 LEU B C 1
ATOM 6254 O O . LEU B 1 297 ? -14.055 -15.148 3.402 1 97.62 297 LEU B O 1
ATOM 6258 N N . LEU B 1 298 ? -13.312 -16.562 4.992 1 96.75 298 LEU B N 1
ATOM 6259 C CA . LEU B 1 298 ? -14.609 -16.625 5.656 1 96.75 298 LEU B CA 1
ATOM 6260 C C . LEU B 1 298 ? -15.023 -15.25 6.164 1 96.75 298 LEU B C 1
ATOM 6262 O O . LEU B 1 298 ? -16.203 -14.898 6.113 1 96.75 298 LEU B O 1
ATOM 6266 N N . LYS B 1 299 ? -14.047 -14.516 6.641 1 94.88 299 LYS B N 1
ATOM 6267 C CA . LYS B 1 299 ? -14.344 -13.156 7.086 1 94.88 299 LYS B CA 1
ATOM 6268 C C . LYS B 1 299 ? -14.797 -12.281 5.918 1 94.88 299 LYS B C 1
ATOM 6270 O O . LYS B 1 299 ? -15.75 -11.516 6.047 1 94.88 299 LYS B O 1
ATOM 6275 N N . TYR B 1 300 ? -14.086 -12.359 4.789 1 95.12 300 TYR B N 1
ATOM 6276 C CA . TYR B 1 300 ? -14.461 -11.594 3.605 1 95.12 300 TYR B CA 1
ATOM 6277 C C . TYR B 1 300 ? -15.875 -11.945 3.152 1 95.12 300 TYR B C 1
ATOM 6279 O O . TYR B 1 300 ? -16.641 -11.07 2.76 1 95.12 300 TYR B O 1
ATOM 6287 N N . 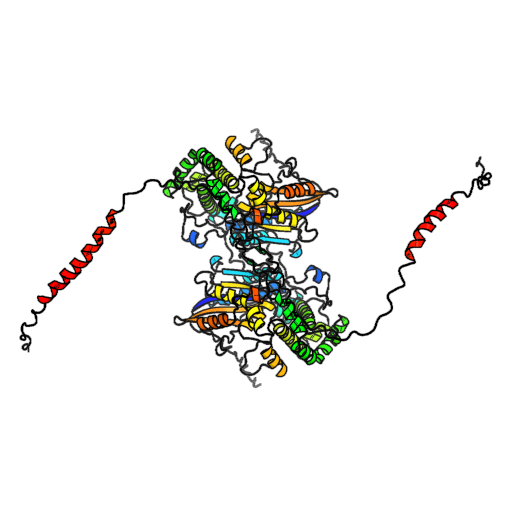ILE B 1 301 ? -16.172 -13.195 3.178 1 94.56 301 ILE B N 1
ATOM 6288 C CA . ILE B 1 301 ? -17.469 -13.695 2.725 1 94.56 301 ILE B CA 1
ATOM 6289 C C . ILE B 1 301 ? -18.562 -13.211 3.672 1 94.56 301 ILE B C 1
ATOM 6291 O O . ILE B 1 301 ? -19.656 -12.844 3.232 1 94.56 301 ILE B O 1
ATOM 6295 N N . GLY B 1 302 ? -18.328 -13.234 4.938 1 87.69 302 GLY B N 1
ATOM 6296 C CA . GLY B 1 302 ? -19.312 -12.914 5.961 1 87.69 302 GLY B CA 1
ATOM 6297 C C . GLY B 1 302 ? -19.594 -11.43 6.078 1 87.69 302 GLY B C 1
ATOM 6298 O O . GLY B 1 302 ? -20.625 -11.031 6.641 1 87.69 302 GLY B O 1
ATOM 6299 N N . ASP B 1 303 ? -18.719 -10.641 5.625 1 73.44 303 ASP B N 1
ATOM 6300 C CA . ASP B 1 303 ? -18.906 -9.195 5.727 1 73.44 303 ASP B CA 1
ATOM 6301 C C . ASP B 1 303 ? -20.078 -8.727 4.879 1 73.44 303 ASP B C 1
ATOM 6303 O O . ASP B 1 303 ? -20.109 -8.961 3.668 1 73.44 303 ASP B O 1
ATOM 6307 N N . SER B 1 304 ? -21.328 -8.531 5.379 1 66.75 304 SER B N 1
ATOM 6308 C CA . SER B 1 304 ? -22.594 -8.305 4.695 1 66.75 304 SER B CA 1
ATOM 6309 C C . SER B 1 304 ? -22.578 -7.012 3.893 1 66.75 304 SER B C 1
ATOM 6311 O O . SER B 1 304 ? -23.328 -6.863 2.922 1 66.75 304 SER B O 1
ATOM 6313 N N . HIS B 1 305 ? -21.938 -6.051 4.262 1 65.62 305 HIS B N 1
ATOM 6314 C CA . HIS B 1 305 ? -22.141 -4.789 3.555 1 65.62 305 HIS B CA 1
ATOM 6315 C C . HIS B 1 305 ? -20.953 -4.461 2.668 1 65.62 305 HIS B C 1
ATOM 6317 O O . HIS B 1 305 ? -21.078 -4.348 1.448 1 65.62 305 HIS B O 1
ATOM 6323 N N . LYS B 1 306 ? -20.109 -3.861 2.803 1 75.94 306 LYS B N 1
ATOM 6324 C CA . LYS B 1 306 ? -18.875 -3.461 2.131 1 75.94 306 LYS B CA 1
ATOM 6325 C C . LYS B 1 306 ? -17.656 -4.098 2.793 1 75.94 306 LYS B C 1
ATOM 6327 O O . LYS B 1 306 ? -17.656 -4.34 4 1 75.94 306 LYS B O 1
ATOM 6332 N N . PRO B 1 307 ? -16.828 -4.77 1.817 1 92.25 307 PRO B N 1
ATOM 6333 C CA . PRO B 1 307 ? -16.578 -4.578 0.387 1 92.25 307 PRO B CA 1
ATOM 6334 C C . PRO B 1 307 ? -17.234 -5.652 -0.477 1 92.25 307 PRO B C 1
ATOM 6336 O O . PRO B 1 307 ? -17.391 -6.793 -0.034 1 92.25 307 PRO B O 1
ATOM 6339 N N . ILE B 1 308 ? -17.625 -5.332 -1.722 1 95.75 308 ILE B N 1
ATOM 6340 C CA . ILE B 1 308 ? -18.219 -6.297 -2.645 1 95.75 308 ILE B CA 1
ATOM 6341 C C . ILE B 1 308 ? -17.125 -6.91 -3.52 1 95.75 308 ILE B C 1
ATOM 6343 O O . ILE B 1 308 ? -17.359 -7.918 -4.188 1 95.75 308 ILE B O 1
ATOM 6347 N N . PHE B 1 309 ? -16 -6.242 -3.582 1 97.62 309 PHE B N 1
ATOM 6348 C CA . PHE B 1 309 ? -14.883 -6.68 -4.41 1 97.62 309 PHE B CA 1
ATOM 6349 C C . PHE B 1 309 ? -13.578 -6.641 -3.627 1 97.62 309 PHE B C 1
ATOM 6351 O O . PHE B 1 309 ? -13.133 -5.57 -3.207 1 97.62 309 PHE B O 1
ATOM 6358 N N . THR B 1 310 ? -12.977 -7.773 -3.387 1 98.12 310 THR B N 1
ATOM 6359 C CA . THR B 1 310 ? -11.719 -7.898 -2.65 1 98.12 310 THR B CA 1
ATOM 6360 C C . THR B 1 310 ? -10.594 -8.367 -3.57 1 98.12 310 THR B C 1
ATOM 6362 O O . THR B 1 310 ? -10.773 -9.305 -4.352 1 98.12 310 THR B O 1
ATOM 6365 N N . VAL B 1 311 ? -9.469 -7.668 -3.504 1 98.75 311 VAL B N 1
ATOM 6366 C CA . VAL B 1 311 ? -8.305 -7.992 -4.324 1 98.75 311 VAL B CA 1
ATOM 6367 C C . VAL B 1 311 ? -7.121 -8.344 -3.428 1 98.75 311 VAL B C 1
ATOM 6369 O O . VAL B 1 311 ? -6.719 -7.543 -2.578 1 98.75 311 VAL B O 1
ATOM 6372 N N . LEU B 1 312 ? -6.562 -9.516 -3.637 1 98.81 312 LEU B N 1
ATOM 6373 C CA . LEU B 1 312 ? -5.414 -9.992 -2.875 1 98.81 312 LEU B CA 1
ATOM 6374 C C . LEU B 1 312 ? -4.238 -10.289 -3.797 1 98.81 312 LEU B C 1
ATOM 6376 O O . LEU B 1 312 ? -4.324 -11.172 -4.652 1 98.81 312 LEU B O 1
ATOM 6380 N N . SER B 1 313 ? -3.156 -9.539 -3.668 1 98.88 313 SER B N 1
ATOM 6381 C CA . SER B 1 313 ? -1.934 -9.719 -4.445 1 98.88 313 SER B CA 1
ATOM 6382 C C . SER B 1 313 ? -0.893 -10.516 -3.658 1 98.88 313 SER B C 1
ATOM 6384 O O . SER B 1 313 ? -0.478 -10.102 -2.574 1 98.88 313 SER B O 1
ATOM 6386 N N . ALA B 1 314 ? -0.466 -11.594 -4.262 1 98.38 314 ALA B N 1
ATOM 6387 C CA . ALA B 1 314 ? 0.32 -12.523 -3.455 1 98.38 314 ALA B CA 1
ATOM 6388 C C . ALA B 1 314 ? 1.312 -13.297 -4.32 1 98.38 314 ALA B C 1
ATOM 6390 O O . ALA B 1 314 ? 1.925 -12.734 -5.227 1 98.38 314 ALA B O 1
ATOM 6391 N N . HIS B 1 315 ? 1.626 -14.531 -3.902 1 97.12 315 HIS B N 1
ATOM 6392 C CA . HIS B 1 315 ? 2.707 -15.328 -4.477 1 97.12 315 HIS B CA 1
ATOM 6393 C C . HIS B 1 315 ? 2.193 -16.672 -4.992 1 97.12 315 HIS B C 1
ATOM 6395 O O . HIS B 1 315 ? 1.011 -16.984 -4.844 1 97.12 315 HIS B O 1
ATOM 6401 N N . ASP B 1 316 ? 3.08 -17.375 -5.691 1 95.81 316 ASP B N 1
ATOM 6402 C CA . ASP B 1 316 ? 2.75 -18.703 -6.164 1 95.81 316 ASP B CA 1
ATOM 6403 C C . ASP B 1 316 ? 2.375 -19.625 -5.004 1 95.81 316 ASP B C 1
ATOM 6405 O O . ASP B 1 316 ? 1.409 -20.391 -5.09 1 95.81 316 ASP B O 1
ATOM 6409 N N . THR B 1 317 ? 3.08 -19.453 -3.914 1 94.62 317 THR B N 1
ATOM 6410 C CA . THR B 1 317 ? 2.824 -20.297 -2.746 1 94.62 317 THR B CA 1
ATOM 6411 C C . THR B 1 317 ? 1.411 -20.062 -2.217 1 94.62 317 THR B C 1
ATOM 6413 O O . THR B 1 317 ? 0.765 -21 -1.731 1 94.62 317 THR B O 1
ATOM 6416 N N . THR B 1 318 ? 0.913 -18.844 -2.314 1 97.38 318 THR B N 1
ATOM 6417 C CA . THR B 1 318 ? -0.449 -18.531 -1.893 1 97.38 318 THR B CA 1
ATOM 6418 C C . THR B 1 318 ? -1.466 -19.234 -2.785 1 97.38 318 THR B C 1
ATOM 6420 O O . THR B 1 318 ? -2.395 -19.875 -2.291 1 97.38 318 THR B O 1
ATOM 6423 N N . ILE B 1 319 ? -1.259 -19.125 -4.07 1 98.06 319 ILE B N 1
ATOM 6424 C CA . ILE B 1 319 ? -2.176 -19.75 -5.02 1 98.06 319 ILE B CA 1
ATOM 6425 C C . ILE B 1 319 ? -2.199 -21.25 -4.805 1 98.06 319 ILE B C 1
ATOM 6427 O O . ILE B 1 319 ? -3.27 -21.859 -4.742 1 98.06 319 ILE B O 1
ATOM 6431 N N . ASN B 1 320 ? -1.035 -21.859 -4.68 1 96.69 320 ASN B N 1
ATOM 6432 C CA . ASN B 1 320 ? -0.948 -23.312 -4.449 1 96.69 320 ASN B CA 1
ATOM 6433 C C . ASN B 1 320 ? -1.677 -23.719 -3.174 1 96.69 320 ASN B C 1
ATOM 6435 O O . ASN B 1 320 ? -2.336 -24.75 -3.139 1 96.69 320 ASN B O 1
ATOM 6439 N N . THR B 1 321 ? -1.516 -22.922 -2.158 1 96.69 321 THR B N 1
ATOM 6440 C CA . THR B 1 321 ? -2.176 -23.188 -0.886 1 96.69 321 THR B CA 1
ATOM 6441 C C . THR B 1 321 ? -3.693 -23.109 -1.036 1 96.69 321 THR B C 1
ATOM 6443 O O . THR B 1 321 ? -4.422 -23.938 -0.496 1 96.69 321 THR B O 1
ATOM 6446 N N . VAL B 1 322 ? -4.156 -22.141 -1.742 1 98.12 322 VAL B N 1
ATOM 6447 C CA . VAL B 1 322 ? -5.586 -21.969 -1.975 1 98.12 322 VAL B CA 1
ATOM 6448 C C . VAL B 1 322 ? -6.133 -23.156 -2.752 1 98.12 322 VAL B C 1
ATOM 6450 O O . VAL B 1 322 ? -7.184 -23.703 -2.404 1 98.12 322 VAL B O 1
ATOM 6453 N N . LEU B 1 323 ? -5.406 -23.594 -3.756 1 97.56 323 LEU B N 1
ATOM 6454 C CA . LEU B 1 323 ? -5.84 -24.719 -4.566 1 97.56 323 LEU B CA 1
ATOM 6455 C C . LEU B 1 323 ? -5.895 -26 -3.73 1 97.56 323 LEU B C 1
ATOM 6457 O O . LEU B 1 323 ? -6.82 -26.797 -3.873 1 97.56 323 LEU B O 1
ATOM 6461 N N . GLN B 1 324 ? -4.914 -26.156 -2.914 1 96.19 324 GLN B N 1
ATOM 6462 C CA . GLN B 1 324 ? -4.906 -27.328 -2.025 1 96.19 324 GLN B CA 1
ATOM 6463 C C . GLN B 1 324 ? -6.086 -27.281 -1.056 1 96.19 324 GLN B C 1
ATOM 6465 O O . GLN B 1 324 ? -6.75 -28.281 -0.832 1 96.19 324 GLN B O 1
ATOM 6470 N N . GLY B 1 325 ? -6.328 -26.094 -0.47 1 95.88 325 GLY B N 1
ATOM 6471 C CA . GLY B 1 325 ? -7.438 -25.938 0.457 1 95.88 325 GLY B CA 1
ATOM 6472 C C . GLY B 1 325 ? -8.789 -26.156 -0.189 1 95.88 325 GLY B C 1
ATOM 6473 O O . GLY B 1 325 ? -9.742 -26.578 0.479 1 95.88 325 GLY B O 1
ATOM 6474 N N . LEU B 1 326 ? -8.859 -25.938 -1.479 1 97 326 LEU B N 1
ATOM 6475 C CA . LEU B 1 326 ? -10.094 -26.125 -2.238 1 97 326 LEU B CA 1
ATOM 6476 C C . LEU B 1 326 ? -10.227 -27.562 -2.721 1 97 326 LEU B C 1
ATOM 6478 O O . LEU B 1 326 ? -11.18 -27.906 -3.422 1 97 326 LEU B O 1
ATOM 6482 N N . ASN B 1 327 ? -9.289 -28.344 -2.418 1 93.62 327 ASN B N 1
ATOM 6483 C CA . ASN B 1 327 ? -9.258 -29.75 -2.783 1 93.62 327 ASN B CA 1
ATOM 6484 C C . ASN B 1 327 ? -9.133 -29.938 -4.293 1 93.62 327 ASN B C 1
ATOM 6486 O O . ASN B 1 327 ? -9.742 -30.844 -4.863 1 93.62 327 ASN B O 1
ATOM 6490 N N . LEU B 1 328 ? -8.414 -29.078 -4.891 1 96.69 328 LEU B N 1
ATOM 6491 C CA . LEU B 1 328 ? -8.234 -29.156 -6.336 1 96.69 328 LEU B CA 1
ATOM 6492 C C . LEU B 1 328 ? -6.895 -29.797 -6.688 1 96.69 328 LEU B C 1
ATOM 6494 O O . LEU B 1 328 ? -6.668 -30.188 -7.832 1 96.69 328 LEU B O 1
ATOM 6498 N N . VAL B 1 329 ? -6.055 -29.875 -5.699 1 96.44 329 VAL B N 1
ATOM 6499 C CA . VAL B 1 329 ? -4.754 -30.516 -5.891 1 96.44 329 VAL B CA 1
ATOM 6500 C C . VAL B 1 329 ? -4.223 -31.016 -4.551 1 96.44 329 VAL B C 1
ATOM 6502 O O . VAL B 1 329 ? -4.508 -30.438 -3.504 1 96.44 329 VAL B O 1
ATOM 6505 N N . SER B 1 330 ? -3.508 -32.031 -4.492 1 95.44 330 SER B N 1
ATOM 6506 C CA . SER B 1 330 ? -2.756 -32.625 -3.379 1 95.44 330 SER B CA 1
ATOM 6507 C C . SER B 1 330 ? -1.524 -33.375 -3.873 1 95.44 330 SER B C 1
ATOM 6509 O O . SER B 1 330 ? -1.405 -33.656 -5.062 1 95.44 330 SER B O 1
ATOM 6511 N N . TYR B 1 331 ? -0.538 -33.562 -2.91 1 96.25 331 TYR B N 1
ATOM 6512 C CA . TYR B 1 331 ? 0.627 -34.312 -3.365 1 96.25 331 TYR B CA 1
ATOM 6513 C C . TYR B 1 331 ? 0.231 -35.719 -3.812 1 96.25 331 TYR B C 1
ATOM 6515 O O . TYR B 1 331 ? 0.825 -36.25 -4.742 1 96.25 331 TYR B O 1
ATOM 6523 N N . GLU B 1 332 ? -0.831 -36.281 -3.287 1 96.25 332 GLU B N 1
ATOM 6524 C CA . GLU B 1 332 ? -1.302 -37.625 -3.645 1 96.25 332 GLU B CA 1
ATOM 6525 C C . GLU B 1 332 ? -1.798 -37.656 -5.086 1 96.25 332 GLU B C 1
ATOM 6527 O O . GLU B 1 332 ? -1.444 -38.562 -5.844 1 96.25 332 GLU B O 1
ATOM 6532 N N . CYS B 1 333 ? -2.631 -36.656 -5.383 1 96.06 333 CYS B N 1
ATOM 6533 C CA . CYS B 1 333 ? -3.186 -36.719 -6.734 1 96.06 333 CYS B CA 1
ATOM 6534 C C . CYS B 1 333 ? -2.115 -36.406 -7.773 1 96.06 333 CYS B C 1
ATOM 6536 O O . CYS B 1 333 ? -2.168 -36.906 -8.891 1 96.06 333 CYS B O 1
ATOM 6538 N N . VAL B 1 334 ? -1.077 -35.594 -7.414 1 96.62 334 VAL B N 1
ATOM 6539 C CA . VAL B 1 334 ? 0.031 -35.312 -8.32 1 96.62 334 VAL B CA 1
ATOM 6540 C C . VAL B 1 334 ? 0.857 -36.562 -8.547 1 96.62 334 VAL B C 1
ATOM 6542 O O . VAL B 1 334 ? 1.285 -36.844 -9.664 1 96.62 334 VAL B O 1
ATOM 6545 N N . ILE B 1 335 ? 1.068 -37.344 -7.477 1 96.88 335 ILE B N 1
ATOM 6546 C CA . ILE B 1 335 ? 1.774 -38.625 -7.59 1 96.88 335 ILE B CA 1
ATOM 6547 C C . ILE B 1 335 ? 1.009 -39.531 -8.523 1 96.88 335 ILE B C 1
ATOM 6549 O O . ILE B 1 335 ? 1.607 -40.219 -9.375 1 96.88 335 ILE B O 1
ATOM 6553 N N . GLU B 1 336 ? -0.289 -39.562 -8.383 1 96.94 336 GLU B N 1
ATOM 6554 C CA . GLU B 1 336 ? -1.105 -40.375 -9.273 1 96.94 336 GLU B CA 1
ATOM 6555 C C . GLU B 1 336 ? -0.957 -39.938 -10.727 1 96.94 336 GLU B C 1
ATOM 6557 O O . GLU B 1 336 ? -0.88 -40.75 -11.633 1 96.94 336 GLU B O 1
ATOM 6562 N N . TYR B 1 337 ? -0.987 -38.688 -10.938 1 96.69 337 TYR B N 1
ATOM 6563 C CA . TYR B 1 337 ? -0.771 -38.094 -12.258 1 96.69 337 TYR B CA 1
ATOM 6564 C C . TYR B 1 337 ? 0.57 -38.531 -12.836 1 96.69 337 TYR B C 1
ATOM 6566 O O . TYR B 1 337 ? 0.649 -38.969 -13.992 1 96.69 337 TYR B O 1
ATOM 6574 N N . ILE B 1 338 ? 1.644 -38.469 -12.016 1 96.5 338 ILE B N 1
ATOM 6575 C CA . ILE B 1 338 ? 2.994 -38.844 -12.422 1 96.5 338 ILE B CA 1
ATOM 6576 C C . ILE B 1 338 ? 3.049 -40.312 -12.742 1 96.5 338 ILE B C 1
ATOM 6578 O O . ILE B 1 338 ? 3.541 -40.719 -13.805 1 96.5 338 ILE B O 1
ATOM 6582 N N . LYS B 1 339 ? 2.467 -41.125 -11.969 1 95.88 339 LYS B N 1
ATOM 6583 C CA . LYS B 1 339 ? 2.494 -42.594 -12.141 1 95.88 339 LYS B CA 1
ATOM 6584 C C . LYS B 1 339 ? 1.628 -43.031 -13.32 1 95.88 339 LYS B C 1
ATOM 6586 O O . LYS B 1 339 ? 1.824 -44.094 -13.883 1 95.88 339 LYS B O 1
ATOM 6591 N N . ASN B 1 340 ? 0.694 -42.156 -13.648 1 96.44 340 ASN B N 1
ATOM 6592 C CA . ASN B 1 340 ? -0.172 -42.438 -14.789 1 96.44 340 ASN B CA 1
ATOM 6593 C C . ASN B 1 340 ? 0.419 -41.906 -16.078 1 96.44 340 ASN B C 1
ATOM 6595 O O . ASN B 1 340 ? -0.317 -41.531 -17 1 96.44 340 ASN B O 1
ATOM 6599 N N . GLY B 1 341 ? 1.735 -41.75 -16.172 1 95.19 341 GLY B N 1
ATOM 6600 C CA . GLY B 1 341 ? 2.432 -41.312 -17.359 1 95.19 341 GLY B CA 1
ATOM 6601 C C . GLY B 1 341 ? 2.242 -39.812 -17.641 1 95.19 341 GLY B C 1
ATOM 6602 O O . GLY B 1 341 ? 2.143 -39.406 -18.812 1 95.19 341 GLY B O 1
ATOM 6603 N N . PHE B 1 342 ? 2.029 -39.062 -16.562 1 95.75 342 PHE B N 1
ATOM 6604 C CA . PHE B 1 342 ? 1.854 -37.594 -16.656 1 95.75 342 PHE B CA 1
ATOM 6605 C C . PHE B 1 342 ? 0.595 -37.281 -17.453 1 95.75 342 PHE B C 1
ATOM 6607 O O . PHE B 1 342 ? 0.614 -36.375 -18.312 1 95.75 342 PHE B O 1
ATOM 6614 N N . LYS B 1 343 ? -0.414 -38.125 -17.219 1 94.69 343 LYS B N 1
ATOM 6615 C CA . LYS B 1 343 ? -1.746 -37.906 -17.781 1 94.69 343 LYS B CA 1
ATOM 6616 C C . LYS B 1 343 ? -2.793 -37.781 -16.672 1 94.69 343 LYS B C 1
ATOM 6618 O O . LYS B 1 343 ? -2.68 -38.438 -15.633 1 94.69 343 LYS B O 1
ATOM 6623 N N . PRO B 1 344 ? -3.748 -36.906 -16.938 1 91.69 344 PRO B N 1
ATOM 6624 C CA . PRO B 1 344 ? -4.816 -36.812 -15.945 1 91.69 344 PRO B CA 1
ATOM 6625 C C . PRO B 1 344 ? -5.508 -38.156 -15.688 1 91.69 344 PRO B C 1
ATOM 6627 O O . PRO B 1 344 ? -5.684 -38.969 -16.625 1 91.69 344 PRO B O 1
ATOM 6630 N N . VAL B 1 345 ? -5.859 -38.375 -14.453 1 91.25 345 VAL B N 1
ATOM 6631 C CA . VAL B 1 345 ? -6.621 -39.562 -14.086 1 91.25 345 VAL B CA 1
ATOM 6632 C C . VAL B 1 345 ? -8.117 -39.281 -14.258 1 91.25 345 VAL B C 1
ATOM 6634 O O . VAL B 1 345 ? -8.641 -38.312 -13.734 1 91.25 345 VAL B O 1
ATOM 6637 N N . ASP B 1 346 ? -8.75 -40.156 -14.945 1 88.81 346 ASP B N 1
ATOM 6638 C CA . ASP B 1 346 ? -10.148 -40 -15.297 1 88.81 346 ASP B CA 1
ATOM 6639 C C . ASP B 1 346 ? -11.016 -39.812 -14.047 1 88.81 346 ASP B C 1
ATOM 6641 O O . ASP B 1 346 ? -10.875 -40.562 -13.078 1 88.81 346 ASP B O 1
ATOM 6645 N N . GLY B 1 347 ? -11.867 -38.781 -14.117 1 86.62 347 GLY B N 1
ATOM 6646 C CA . GLY B 1 347 ? -12.852 -38.531 -13.07 1 86.62 347 GLY B CA 1
ATOM 6647 C C . GLY B 1 347 ? -12.266 -37.875 -11.844 1 86.62 347 GLY B C 1
ATOM 6648 O O . GLY B 1 347 ? -12.984 -37.625 -10.875 1 86.62 347 GLY B O 1
ATOM 6649 N N . LYS B 1 348 ? -11.047 -37.594 -11.891 1 88.31 348 LYS B N 1
ATOM 6650 C CA . LYS B 1 348 ? -10.414 -37 -10.719 1 88.31 348 LYS B CA 1
ATOM 6651 C C . LYS B 1 348 ? -9.992 -35.562 -10.992 1 88.31 348 LYS B C 1
ATOM 6653 O O . LYS B 1 348 ? -9.492 -35.25 -12.07 1 88.31 348 LYS B O 1
ATOM 6658 N N . VAL B 1 349 ? -10.352 -34.75 -10.109 1 91.62 349 VAL B N 1
ATOM 6659 C CA . VAL B 1 349 ? -9.891 -33.344 -10.172 1 91.62 349 VAL B CA 1
ATOM 6660 C C . VAL B 1 349 ? -8.477 -33.25 -9.609 1 91.62 349 VAL B C 1
ATOM 6662 O O . VAL B 1 349 ? -8.234 -33.594 -8.453 1 91.62 349 VAL B O 1
ATOM 6665 N N . CYS B 1 350 ? -7.527 -32.781 -10.469 1 95.5 350 CYS B N 1
ATOM 6666 C CA . CYS B 1 350 ? -6.148 -32.562 -10.039 1 95.5 350 CYS B CA 1
ATOM 6667 C C . CYS B 1 350 ? -5.453 -31.531 -10.914 1 95.5 350 CYS B C 1
ATOM 6669 O O . CYS B 1 350 ? -5.176 -31.797 -12.086 1 95.5 350 CYS B O 1
ATOM 6671 N N . ILE B 1 351 ? -5.219 -30.438 -10.352 1 95.19 351 ILE B N 1
ATOM 6672 C CA . ILE B 1 351 ? -4.461 -29.422 -11.078 1 95.19 351 ILE B CA 1
ATOM 6673 C C . ILE B 1 351 ? -2.979 -29.781 -11.078 1 95.19 351 ILE B C 1
ATOM 6675 O O . ILE B 1 351 ? -2.359 -29.891 -10.016 1 95.19 351 ILE B O 1
ATOM 6679 N N . THR B 1 352 ? -2.451 -29.984 -12.25 1 91.38 352 THR B N 1
ATOM 6680 C CA . THR B 1 352 ? -1.078 -30.469 -12.344 1 91.38 352 THR B CA 1
ATOM 6681 C C . THR B 1 352 ? -0.174 -29.406 -12.977 1 91.38 352 THR B C 1
ATOM 6683 O O . THR B 1 352 ? 1.045 -29.578 -13.031 1 91.38 352 THR B O 1
ATOM 6686 N N . GLU B 1 353 ? -0.752 -28.406 -13.492 1 83.19 353 GLU B N 1
ATOM 6687 C CA . GLU B 1 353 ? 0.037 -27.328 -14.102 1 83.19 353 GLU B CA 1
ATOM 6688 C C . GLU B 1 353 ? 0.583 -26.375 -13.047 1 83.19 353 GLU B C 1
ATOM 6690 O O . GLU B 1 353 ? -0.038 -26.188 -12 1 83.19 353 GLU B O 1
ATOM 6695 N N . ASP B 1 354 ? 1.716 -25.859 -13.367 1 79.44 354 ASP B N 1
ATOM 6696 C CA . ASP B 1 354 ? 2.35 -24.922 -12.445 1 79.44 354 ASP B CA 1
ATOM 6697 C C . ASP B 1 354 ? 1.552 -23.625 -12.336 1 79.44 354 ASP B C 1
ATOM 6699 O O . ASP B 1 354 ? 0.854 -23.234 -13.281 1 79.44 354 ASP B O 1
ATOM 6703 N N . THR B 1 355 ? 1.601 -23.047 -11.227 1 92.69 355 THR B N 1
ATOM 6704 C CA . THR B 1 355 ? 1.058 -21.719 -10.969 1 92.69 355 THR B CA 1
ATOM 6705 C C . THR B 1 355 ? 1.961 -20.641 -11.555 1 92.69 355 THR B C 1
ATOM 6707 O O . THR B 1 355 ? 2.816 -20.094 -10.859 1 92.69 355 THR B O 1
ATOM 6710 N N . ASP B 1 356 ? 1.771 -20.359 -12.828 1 93.69 356 ASP B N 1
ATOM 6711 C CA . ASP B 1 356 ? 2.596 -19.391 -13.555 1 93.69 356 ASP B CA 1
ATOM 6712 C C . ASP B 1 356 ? 2.395 -17.984 -13.023 1 93.69 356 ASP B C 1
ATOM 6714 O O . ASP B 1 356 ? 1.528 -17.75 -12.18 1 93.69 356 ASP B O 1
ATOM 6718 N N . PHE B 1 357 ? 3.256 -17.109 -13.531 1 97.44 357 PHE B N 1
ATOM 6719 C CA . PHE B 1 357 ? 3.098 -15.695 -13.188 1 97.44 357 PHE B CA 1
ATOM 6720 C C . PHE B 1 357 ? 1.688 -15.219 -13.508 1 97.44 357 PHE B C 1
ATOM 6722 O O . PHE B 1 357 ? 1.114 -15.602 -14.531 1 97.44 357 PHE B O 1
ATOM 6729 N N . ALA B 1 358 ? 1.084 -14.438 -12.562 1 98.44 358 ALA B N 1
ATOM 6730 C CA . ALA B 1 358 ? -0.221 -13.789 -12.688 1 98.44 358 ALA B CA 1
ATOM 6731 C C . ALA B 1 358 ? -1.348 -14.82 -12.625 1 98.44 358 ALA B C 1
ATOM 6733 O O . ALA B 1 358 ? -2.492 -14.516 -12.969 1 98.44 358 ALA B O 1
ATOM 6734 N N . SER B 1 359 ? -1.02 -16.094 -12.305 1 98.25 359 SER B N 1
ATOM 6735 C CA . SER B 1 359 ? -2.1 -17.031 -12.031 1 98.25 359 SER B CA 1
ATOM 6736 C C . SER B 1 359 ? -3.072 -16.469 -11 1 98.25 359 SER B C 1
ATOM 6738 O O . SER B 1 359 ? -2.695 -15.633 -10.172 1 98.25 359 SER B O 1
ATOM 6740 N N . ASN B 1 360 ? -4.312 -16.906 -11.039 1 98.56 360 ASN B N 1
ATOM 6741 C CA . ASN B 1 360 ? -5.316 -16.25 -10.203 1 98.56 360 ASN B CA 1
ATOM 6742 C C . ASN B 1 360 ? -6.453 -17.203 -9.844 1 98.56 360 ASN B C 1
ATOM 6744 O O . ASN B 1 360 ? -6.723 -18.156 -10.57 1 98.56 360 ASN B O 1
ATOM 6748 N N . VAL B 1 361 ? -7.02 -16.984 -8.727 1 98.62 361 VAL B N 1
ATOM 6749 C CA . VAL B 1 361 ? -8.234 -17.625 -8.242 1 98.62 361 VAL B CA 1
ATOM 6750 C C . VAL B 1 361 ? -9.305 -16.578 -7.961 1 98.62 361 VAL B C 1
ATOM 6752 O O . VAL B 1 361 ? -9.039 -15.578 -7.285 1 98.62 361 VAL B O 1
ATOM 6755 N N . VAL B 1 362 ? -10.477 -16.734 -8.508 1 98.62 362 VAL B N 1
ATOM 6756 C CA . VAL B 1 362 ? -11.586 -15.805 -8.297 1 98.62 362 VAL B CA 1
ATOM 6757 C C . VAL B 1 362 ? -12.734 -16.531 -7.598 1 98.62 362 VAL B C 1
ATOM 6759 O O . VAL B 1 362 ? -13.25 -17.516 -8.109 1 98.62 362 VAL B O 1
ATOM 6762 N N . PHE B 1 363 ? -13.125 -16.047 -6.43 1 98.31 363 PHE B N 1
ATOM 6763 C CA . PHE B 1 363 ? -14.305 -16.516 -5.711 1 98.31 363 PHE B CA 1
ATOM 6764 C C . PHE B 1 363 ? -15.508 -15.633 -6.035 1 98.31 363 PHE B C 1
ATOM 6766 O O . PHE B 1 363 ? -15.43 -14.406 -5.945 1 98.31 363 PHE B O 1
ATOM 6773 N N . GLU B 1 364 ? -16.578 -16.219 -6.402 1 97.44 364 GLU B N 1
ATOM 6774 C CA . GLU B 1 364 ? -17.828 -15.508 -6.652 1 97.44 364 GLU B CA 1
ATOM 6775 C C . GLU B 1 364 ? -18.938 -16.016 -5.734 1 97.44 364 GLU B C 1
ATOM 6777 O O . GLU B 1 364 ? -19.266 -17.203 -5.73 1 97.44 364 GLU B O 1
ATOM 6782 N N . ILE B 1 365 ? -19.469 -15.141 -4.961 1 96.81 365 ILE B N 1
ATOM 6783 C CA . ILE B 1 365 ? -20.672 -15.438 -4.184 1 96.81 365 ILE B CA 1
ATOM 6784 C C . ILE B 1 365 ? -21.906 -14.961 -4.941 1 96.81 365 ILE B C 1
ATOM 6786 O O . ILE B 1 365 ? -22 -13.797 -5.328 1 96.81 365 ILE B O 1
ATOM 6790 N N . VAL B 1 366 ? -22.828 -15.867 -5.121 1 95.75 366 VAL B N 1
ATOM 6791 C CA . VAL B 1 366 ? -24 -15.547 -5.926 1 95.75 366 VAL B CA 1
ATOM 6792 C C . VAL B 1 366 ? -25.266 -15.984 -5.184 1 95.75 366 VAL B C 1
ATOM 6794 O O . VAL B 1 366 ? -25.219 -16.828 -4.293 1 95.75 366 VAL B O 1
ATOM 6797 N N . THR B 1 367 ? -26.312 -15.352 -5.512 1 95.06 367 THR B N 1
ATOM 6798 C CA . THR B 1 367 ? -27.625 -15.719 -4.996 1 95.06 367 THR B CA 1
ATOM 6799 C C . THR B 1 367 ? -28.547 -16.172 -6.133 1 95.06 367 THR B C 1
ATOM 6801 O O . THR B 1 367 ? -28.641 -15.516 -7.168 1 95.06 367 THR B O 1
ATOM 6804 N N . LYS B 1 368 ? -29.062 -17.297 -5.953 1 94 368 LYS B N 1
ATOM 6805 C CA . LYS B 1 368 ? -30.078 -17.844 -6.859 1 94 368 LYS B CA 1
ATOM 6806 C C . LYS B 1 368 ? -31.234 -18.469 -6.086 1 94 368 LYS B C 1
ATOM 6808 O O . LYS B 1 368 ? -31.016 -19.281 -5.191 1 94 368 LYS B O 1
ATOM 6813 N N . ASP B 1 369 ? -32.438 -18.062 -6.48 1 92.75 369 ASP B N 1
ATOM 6814 C CA . ASP B 1 369 ? -33.656 -18.594 -5.852 1 92.75 369 ASP B CA 1
ATOM 6815 C C . ASP B 1 369 ? -33.562 -18.484 -4.332 1 92.75 369 ASP B C 1
ATOM 6817 O O . ASP B 1 369 ? -33.781 -19.469 -3.625 1 92.75 369 ASP B O 1
ATOM 6821 N N . ASN B 1 370 ? -33.062 -17.453 -3.83 1 91.44 370 ASN B N 1
ATOM 6822 C CA . ASN B 1 370 ? -32.969 -17.094 -2.418 1 91.44 370 ASN B CA 1
ATOM 6823 C C . ASN B 1 370 ? -31.969 -17.953 -1.671 1 91.44 370 ASN B C 1
ATOM 6825 O O . ASN B 1 370 ? -32.031 -18.078 -0.447 1 91.44 370 ASN B O 1
ATOM 6829 N N . LYS B 1 371 ? -31.172 -18.562 -2.41 1 94.25 371 LYS B N 1
ATOM 6830 C CA . LYS B 1 371 ? -30.078 -19.328 -1.824 1 94.25 371 LYS B CA 1
ATOM 6831 C C . LYS B 1 371 ? -28.734 -18.797 -2.301 1 94.25 371 LYS B C 1
ATOM 6833 O O . LYS B 1 371 ? -28.594 -18.344 -3.441 1 94.25 371 LYS B O 1
ATOM 6838 N N . LYS B 1 372 ? -27.812 -18.891 -1.352 1 95.44 372 LYS B N 1
ATOM 6839 C CA . LYS B 1 372 ? -26.469 -18.406 -1.688 1 95.44 372 LYS B CA 1
ATOM 6840 C C . LYS B 1 372 ? -25.562 -19.547 -2.121 1 95.44 372 LYS B C 1
ATOM 6842 O O . LYS B 1 372 ? -25.609 -20.641 -1.548 1 95.44 372 LYS B O 1
ATOM 6847 N N . TYR B 1 373 ? -24.812 -19.297 -3.152 1 96.69 373 TYR B N 1
ATOM 6848 C CA . TYR B 1 373 ? -23.859 -20.25 -3.695 1 96.69 373 TYR B CA 1
ATOM 6849 C C . TYR B 1 373 ? -22.484 -19.625 -3.857 1 96.69 373 TYR B C 1
ATOM 6851 O O . TYR B 1 373 ? -22.359 -18.391 -3.814 1 96.69 373 TYR B O 1
ATOM 6859 N N . ILE B 1 374 ? -21.516 -20.469 -3.963 1 97.12 374 ILE B N 1
ATOM 6860 C CA . ILE B 1 374 ? -20.156 -20.016 -4.273 1 97.12 374 ILE B CA 1
ATOM 6861 C C . ILE B 1 374 ? -19.656 -20.75 -5.508 1 97.12 374 ILE B C 1
ATOM 6863 O O . ILE B 1 374 ? -19.922 -21.938 -5.688 1 97.12 374 ILE B O 1
ATOM 6867 N N . GLN B 1 375 ? -19 -20.031 -6.363 1 97.19 375 GLN B N 1
ATOM 6868 C CA . GLN B 1 375 ? -18.25 -20.531 -7.512 1 97.19 375 GLN B CA 1
ATOM 6869 C C . GLN B 1 375 ? -16.812 -20.031 -7.496 1 97.19 375 GLN B C 1
ATOM 6871 O O . GLN B 1 375 ? -16.547 -18.922 -7.016 1 97.19 375 GLN B O 1
ATOM 6876 N N . VAL B 1 376 ? -15.93 -20.906 -7.98 1 97.81 376 VAL B N 1
ATOM 6877 C CA . VAL B 1 376 ? -14.523 -20.531 -7.961 1 97.81 376 VAL B CA 1
ATOM 6878 C C . VAL B 1 376 ? -13.914 -20.75 -9.344 1 97.81 376 VAL B C 1
ATOM 6880 O O . VAL B 1 376 ? -14.109 -21.797 -9.961 1 97.81 376 VAL B O 1
ATOM 6883 N N . LYS B 1 377 ? -13.219 -19.75 -9.836 1 97.12 377 LYS B N 1
ATOM 6884 C CA . LYS B 1 377 ? -12.453 -19.875 -11.07 1 97.12 377 LYS B CA 1
ATOM 6885 C C . LYS B 1 377 ? -10.961 -19.953 -10.789 1 97.12 377 LYS B C 1
ATOM 6887 O O . LYS B 1 377 ? -10.445 -19.234 -9.93 1 97.12 377 LYS B O 1
ATOM 6892 N N . TYR B 1 378 ? -10.312 -20.906 -11.367 1 96.88 378 TYR B N 1
ATOM 6893 C CA . TYR B 1 378 ? -8.859 -20.906 -11.477 1 96.88 378 TYR B CA 1
ATOM 6894 C C . TYR B 1 378 ? -8.414 -20.547 -12.883 1 96.88 378 TYR B C 1
ATOM 6896 O O . TYR B 1 378 ? -8.742 -21.25 -13.844 1 96.88 378 TYR B O 1
ATOM 6904 N N . ASN B 1 379 ? -7.738 -19.375 -13.031 1 96.94 379 ASN B N 1
ATOM 6905 C CA . ASN B 1 379 ? -7.281 -18.875 -14.32 1 96.94 379 ASN B CA 1
ATOM 6906 C C . ASN B 1 379 ? -8.43 -18.75 -15.32 1 96.94 379 ASN B C 1
ATOM 6908 O O . ASN B 1 379 ? -8.273 -19.078 -16.5 1 96.94 379 ASN B O 1
ATOM 6912 N N . GLY B 1 380 ? -9.57 -18.344 -14.789 1 95.5 380 GLY B N 1
ATOM 6913 C CA . GLY B 1 380 ? -10.711 -18.031 -15.633 1 95.5 380 GLY B CA 1
ATOM 6914 C C . GLY B 1 380 ? -11.641 -19.203 -15.859 1 95.5 380 GLY B C 1
ATOM 6915 O O . GLY B 1 380 ? -12.727 -19.047 -16.438 1 95.5 380 GLY B O 1
ATOM 6916 N N . GLU B 1 381 ? -11.297 -20.391 -15.383 1 94.25 381 GLU B N 1
ATOM 6917 C CA . GLU B 1 381 ? -12.117 -21.578 -15.578 1 94.25 381 GLU B CA 1
ATOM 6918 C C . GLU B 1 381 ? -12.766 -22.016 -14.266 1 94.25 381 GLU B C 1
ATOM 6920 O O . GLU B 1 381 ? -12.078 -22.188 -13.258 1 94.25 381 GLU B O 1
ATOM 6925 N N . TYR B 1 382 ? -14.062 -22.234 -14.312 1 95.62 382 TYR B N 1
ATOM 6926 C CA . TYR B 1 382 ? -14.766 -22.703 -13.125 1 95.62 382 TYR B CA 1
ATOM 6927 C C . TYR B 1 382 ? -14.281 -24.078 -12.711 1 95.62 382 TYR B C 1
ATOM 6929 O O . TYR B 1 382 ? -14.055 -24.938 -13.562 1 95.62 382 TYR B O 1
ATOM 6937 N N . GLN B 1 383 ? -14.109 -24.281 -11.438 1 95.94 383 GLN B N 1
ATOM 6938 C CA . GLN B 1 383 ? -13.57 -25.531 -10.898 1 95.94 383 GLN B CA 1
ATOM 6939 C C . GLN B 1 383 ? -14.633 -26.281 -10.102 1 95.94 383 GLN B C 1
ATOM 6941 O O . GLN B 1 383 ? -15.523 -25.672 -9.508 1 95.94 383 GLN B O 1
ATOM 6946 N N . LYS B 1 384 ? -14.492 -27.594 -10.156 1 95.5 384 LYS B N 1
ATOM 6947 C CA . LYS B 1 384 ? -15.328 -28.406 -9.297 1 95.5 384 LYS B CA 1
ATOM 6948 C C . LYS B 1 384 ? -14.82 -28.422 -7.859 1 95.5 384 LYS B C 1
ATOM 6950 O O . LYS B 1 384 ? -13.828 -29.078 -7.547 1 95.5 384 LYS B O 1
ATOM 6955 N N . ILE B 1 385 ? -15.531 -27.672 -7.008 1 94.62 385 ILE B N 1
ATOM 6956 C CA . ILE B 1 385 ? -15.102 -27.531 -5.621 1 94.62 385 ILE B CA 1
ATOM 6957 C C . ILE B 1 385 ? -16.031 -28.344 -4.711 1 94.62 385 ILE B C 1
ATOM 6959 O O . ILE B 1 385 ? -16.875 -29.094 -5.188 1 94.62 385 ILE B O 1
ATOM 6963 N N . CYS B 1 386 ? -15.859 -28.266 -3.426 1 93.81 386 CYS B N 1
ATOM 6964 C CA . CYS B 1 386 ? -16.641 -28.953 -2.41 1 93.81 386 CYS B CA 1
ATOM 6965 C C . CYS B 1 386 ? -16.594 -30.469 -2.627 1 93.81 386 CYS B C 1
ATOM 6967 O O . CYS B 1 386 ? -15.539 -31.078 -2.49 1 93.81 386 CYS B O 1
ATOM 6969 N N . ASP B 1 387 ? -17.719 -31.094 -3.07 1 89.88 387 ASP B N 1
ATOM 6970 C CA . ASP B 1 387 ? -17.703 -32.531 -3.279 1 89.88 387 ASP B CA 1
ATOM 6971 C C . ASP B 1 387 ? -17.234 -32.875 -4.688 1 89.88 387 ASP B C 1
ATOM 6973 O O . ASP B 1 387 ? -17.234 -34.062 -5.078 1 89.88 387 ASP B O 1
ATOM 6977 N N . GLN B 1 388 ? -16.906 -31.859 -5.465 1 89.06 388 GLN B N 1
ATOM 6978 C CA . GLN B 1 388 ? -16.312 -31.953 -6.797 1 89.06 388 GLN B CA 1
ATOM 6979 C C . GLN B 1 388 ? -17.312 -32.5 -7.801 1 89.06 388 GLN B C 1
ATOM 6981 O O . GLN B 1 388 ? -16.922 -33.062 -8.836 1 89.06 388 GLN B O 1
ATOM 6986 N N . SER B 1 389 ? -18.562 -32.344 -7.473 1 88.88 389 SER B N 1
ATOM 6987 C CA . SER B 1 389 ? -19.594 -32.844 -8.383 1 88.88 389 SER B CA 1
ATOM 6988 C C . SER B 1 389 ? -20.016 -31.75 -9.367 1 88.88 389 SER B C 1
ATOM 6990 O O . SER B 1 389 ? -20.344 -32.031 -10.516 1 88.88 389 SER B O 1
ATOM 6992 N N . GLN B 1 390 ? -20.047 -30.594 -8.898 1 91.19 390 GLN B N 1
ATOM 6993 C CA . GLN B 1 390 ? -20.453 -29.438 -9.695 1 91.19 390 GLN B CA 1
ATOM 6994 C C . GLN B 1 390 ? -19.453 -28.281 -9.539 1 91.19 390 GLN B C 1
ATOM 6996 O O . GLN B 1 390 ? -18.609 -28.312 -8.641 1 91.19 390 GLN B O 1
ATOM 7001 N N . THR B 1 391 ? -19.578 -27.344 -10.461 1 94 391 THR B N 1
ATOM 7002 C CA . THR B 1 391 ? -18.688 -26.188 -10.422 1 94 391 THR B CA 1
ATOM 7003 C C . THR B 1 391 ? -19.219 -25.125 -9.453 1 94 391 THR B C 1
ATOM 7005 O O . THR B 1 391 ? -18.703 -24.016 -9.406 1 94 391 THR B O 1
ATOM 7008 N N . TYR B 1 392 ? -20.297 -25.422 -8.742 1 94.19 392 TYR B N 1
ATOM 7009 C CA . TYR B 1 392 ? -20.844 -24.562 -7.684 1 94.19 392 TYR B CA 1
ATOM 7010 C C . TYR B 1 392 ? -21.312 -25.406 -6.504 1 94.19 392 TYR B C 1
ATOM 7012 O O . TYR B 1 392 ? -21.562 -26.609 -6.641 1 94.19 392 TYR B O 1
ATOM 7020 N N . CYS B 1 393 ? -21.344 -24.844 -5.379 1 94.62 393 CYS B N 1
ATOM 7021 C CA . CYS B 1 393 ? -21.984 -25.484 -4.238 1 94.62 393 CYS B CA 1
ATOM 7022 C C . CYS B 1 393 ? -22.625 -24.453 -3.316 1 94.62 393 CYS B C 1
ATOM 7024 O O . CYS B 1 393 ? -22.359 -23.25 -3.443 1 94.62 393 CYS B O 1
ATOM 7026 N N . GLU B 1 394 ? -23.5 -24.891 -2.486 1 96.12 394 GLU B N 1
ATOM 7027 C CA . GLU B 1 394 ? -24.141 -24 -1.522 1 96.12 394 GLU B CA 1
ATOM 7028 C C . GLU B 1 394 ? -23.094 -23.344 -0.609 1 96.12 394 GLU B C 1
ATOM 7030 O O . GLU B 1 394 ? -22.156 -24.016 -0.169 1 96.12 394 GLU B O 1
ATOM 7035 N N . LEU B 1 395 ? -23.297 -22.062 -0.351 1 96.62 395 LEU B N 1
ATOM 7036 C CA . LEU B 1 395 ? -22.328 -21.312 0.436 1 96.62 395 LEU B CA 1
ATOM 7037 C C . LEU B 1 395 ? -22.141 -21.938 1.814 1 96.62 395 LEU B C 1
ATOM 7039 O O . LEU B 1 395 ? -21.031 -22.016 2.326 1 96.62 395 LEU B O 1
ATOM 7043 N N . THR B 1 396 ? -23.25 -22.406 2.387 1 96 396 THR B N 1
ATOM 7044 C CA . THR B 1 396 ? -23.188 -23 3.713 1 96 396 THR B CA 1
ATOM 7045 C C . THR B 1 396 ? -22.344 -24.281 3.686 1 96 396 THR B C 1
ATOM 7047 O O . THR B 1 396 ? -21.609 -24.562 4.625 1 96 396 THR B O 1
ATOM 7050 N N . ASP B 1 397 ? -22.5 -25.047 2.627 1 96.38 397 ASP B N 1
ATOM 7051 C CA . ASP B 1 397 ? -21.703 -26.25 2.473 1 96.38 397 ASP B CA 1
ATOM 7052 C C . ASP B 1 397 ? -20.219 -25.922 2.377 1 96.38 397 ASP B C 1
ATOM 7054 O O . ASP B 1 397 ? -19.391 -26.594 2.996 1 96.38 397 ASP B O 1
ATOM 7058 N N . PHE B 1 398 ? -19.938 -25 1.609 1 97.44 398 PHE B N 1
ATOM 7059 C CA . PHE B 1 398 ? -18.547 -24.562 1.451 1 97.44 398 PHE B CA 1
ATOM 7060 C C . PHE B 1 398 ? -17.969 -24.094 2.783 1 97.44 398 PHE B C 1
ATOM 7062 O O . PHE B 1 398 ? -16.875 -24.5 3.16 1 97.44 398 PHE B O 1
ATOM 7069 N N . GLN B 1 399 ? -18.688 -23.219 3.512 1 97.31 399 GLN B N 1
ATOM 7070 C CA . GLN B 1 399 ? -18.234 -22.672 4.789 1 97.31 399 GLN B CA 1
ATOM 7071 C C . GLN B 1 399 ? -18.016 -23.797 5.809 1 97.31 399 GLN B C 1
ATOM 7073 O O . GLN B 1 399 ? -17.047 -23.766 6.57 1 97.31 399 GLN B O 1
ATOM 7078 N N . ASN B 1 400 ? -18.922 -24.75 5.77 1 96.56 400 ASN B N 1
ATOM 7079 C CA . ASN B 1 400 ? -18.766 -25.891 6.676 1 96.56 400 ASN B CA 1
ATOM 7080 C C . ASN B 1 400 ? -17.516 -26.688 6.355 1 96.56 400 ASN B C 1
ATOM 7082 O O . ASN B 1 400 ? -16.812 -27.141 7.266 1 96.56 400 ASN B O 1
ATOM 7086 N N . ARG B 1 401 ? -17.266 -26.891 5.148 1 96.12 401 ARG B N 1
ATOM 7087 C CA . ARG B 1 401 ? -16.078 -27.609 4.73 1 96.12 401 ARG B CA 1
ATOM 7088 C C . ARG B 1 401 ? -14.812 -26.859 5.16 1 96.12 401 ARG B C 1
ATOM 7090 O O . ARG B 1 401 ? -13.859 -27.484 5.652 1 96.12 401 ARG B O 1
ATOM 7097 N N . VAL B 1 402 ? -14.789 -25.578 4.965 1 97.06 402 VAL B N 1
ATOM 7098 C CA . VAL B 1 402 ? -13.648 -24.75 5.359 1 97.06 402 VAL B CA 1
ATOM 7099 C C . VAL B 1 402 ? -13.461 -24.812 6.871 1 97.06 402 VAL B C 1
ATOM 7101 O O . VAL B 1 402 ? -12.344 -25.016 7.363 1 97.06 402 VAL B O 1
ATOM 7104 N N . LYS B 1 403 ? -14.516 -24.703 7.57 1 96.06 403 LYS B N 1
ATOM 7105 C CA . LYS B 1 403 ? -14.453 -24.719 9.031 1 96.06 403 LYS B CA 1
ATOM 7106 C C . LYS B 1 403 ? -13.961 -26.062 9.547 1 96.06 403 LYS B C 1
ATOM 7108 O O . LYS B 1 403 ? -13.383 -26.141 10.641 1 96.06 403 LYS B O 1
ATOM 7113 N N . SER B 1 404 ? -14.164 -27.078 8.781 1 94.31 404 SER B N 1
ATOM 7114 C CA . SER B 1 404 ? -13.781 -28.422 9.203 1 94.31 404 SER B CA 1
ATOM 7115 C C . SER B 1 404 ? -12.266 -28.594 9.242 1 94.31 404 SER B C 1
ATOM 7117 O O . SER B 1 404 ? -11.75 -29.453 9.953 1 94.31 404 SER B O 1
ATOM 7119 N N . PHE B 1 405 ? -11.516 -27.766 8.492 1 93.94 405 PHE B N 1
ATOM 7120 C CA . PHE B 1 405 ? -10.07 -27.984 8.508 1 93.94 405 PHE B CA 1
ATOM 7121 C C . PHE B 1 405 ? -9.352 -26.797 9.125 1 93.94 405 PHE B C 1
ATOM 7123 O O . PHE B 1 405 ? -8.164 -26.891 9.453 1 93.94 405 PHE B O 1
ATOM 7130 N N . ILE B 1 406 ? -9.977 -25.688 9.344 1 95.75 406 ILE B N 1
ATOM 7131 C CA . ILE B 1 406 ? -9.32 -24.562 10.016 1 95.75 406 ILE B CA 1
ATOM 7132 C C . ILE B 1 406 ? -9.062 -24.922 11.477 1 95.75 406 ILE B C 1
ATOM 7134 O O . ILE B 1 406 ? -9.914 -25.531 12.133 1 95.75 406 ILE B O 1
ATOM 7138 N N . VAL B 1 407 ? -7.891 -24.5 11.914 1 94.69 407 VAL B N 1
ATOM 7139 C CA . VAL B 1 407 ? -7.539 -24.828 13.289 1 94.69 407 VAL B CA 1
ATOM 7140 C C . VAL B 1 407 ? -7.648 -23.578 14.164 1 94.69 407 VAL B C 1
ATOM 7142 O O . VAL B 1 407 ? -7.105 -22.531 13.82 1 94.69 407 VAL B O 1
ATOM 7145 N N . PRO B 1 408 ? -8.312 -23.609 15.297 1 90.12 408 PRO B N 1
ATOM 7146 C CA . PRO B 1 408 ? -8.477 -22.453 16.172 1 90.12 408 PRO B CA 1
ATOM 7147 C C . PRO B 1 408 ? -7.18 -22.062 16.875 1 90.12 408 PRO B C 1
ATOM 7149 O O . PRO B 1 408 ? -7.012 -20.906 17.266 1 90.12 408 PRO B O 1
ATOM 7152 N N . ASP B 1 409 ? -6.285 -22.984 17.078 1 91.38 409 ASP B N 1
ATOM 7153 C CA . ASP B 1 409 ? -5.027 -22.719 17.766 1 91.38 409 ASP B CA 1
ATOM 7154 C C . ASP B 1 409 ? -3.865 -22.641 16.781 1 91.38 409 ASP B C 1
ATOM 7156 O O . ASP B 1 409 ? -2.83 -23.281 16.969 1 91.38 409 ASP B O 1
ATOM 7160 N N . TYR B 1 410 ? -4.055 -21.875 15.758 1 92.25 410 TYR B N 1
ATOM 7161 C CA . TYR B 1 410 ? -3.082 -21.75 14.672 1 92.25 410 TYR B CA 1
ATOM 7162 C C . TYR B 1 410 ? -1.701 -21.406 15.219 1 92.25 410 TYR B C 1
ATOM 7164 O O . TYR B 1 410 ? -0.708 -22.031 14.852 1 92.25 410 TYR B O 1
ATOM 7172 N N . ASP B 1 411 ? -1.603 -20.422 16.078 1 88.44 411 ASP B N 1
ATOM 7173 C CA . ASP B 1 411 ? -0.315 -19.969 16.594 1 88.44 411 ASP B CA 1
ATOM 7174 C C . ASP B 1 411 ? 0.391 -21.062 17.375 1 88.44 411 ASP B C 1
ATOM 7176 O O . ASP B 1 411 ? 1.61 -21.219 17.281 1 88.44 411 ASP B O 1
ATOM 7180 N N . VAL B 1 412 ? -0.373 -21.828 18.094 1 90.38 412 VAL B N 1
ATOM 7181 C CA . VAL B 1 412 ? 0.187 -22.938 18.875 1 90.38 412 VAL B CA 1
ATOM 7182 C C . VAL B 1 412 ? 0.731 -24 17.938 1 90.38 412 VAL B C 1
ATOM 7184 O O . VAL B 1 412 ? 1.865 -24.453 18.094 1 90.38 412 VAL B O 1
ATOM 7187 N N . GLN B 1 413 ? -0.047 -24.328 17 1 90.56 413 GLN B N 1
ATOM 7188 C CA . GLN B 1 413 ? 0.348 -25.375 16.062 1 90.56 413 GLN B CA 1
ATOM 7189 C C . GLN B 1 413 ? 1.51 -24.922 15.188 1 90.56 413 GLN B C 1
ATOM 7191 O O . GLN B 1 413 ? 2.314 -25.75 14.742 1 90.56 413 GLN B O 1
ATOM 7196 N N . CYS B 1 414 ? 1.602 -23.609 15.023 1 90.31 414 CYS B N 1
ATOM 7197 C CA . CYS B 1 414 ? 2.674 -23.031 14.211 1 90.31 414 CYS B CA 1
ATOM 7198 C C . CYS B 1 414 ? 3.91 -22.75 15.062 1 90.31 414 CYS B C 1
ATOM 7200 O O . CYS B 1 414 ? 4.949 -22.359 14.531 1 90.31 414 CYS B O 1
ATOM 7202 N N . GLY B 1 415 ? 3.816 -22.969 16.344 1 85.81 415 GLY B N 1
ATOM 7203 C CA . GLY B 1 415 ? 4.949 -22.719 17.219 1 85.81 415 GLY B CA 1
ATOM 7204 C C . GLY B 1 415 ? 5.25 -21.25 17.391 1 85.81 415 GLY B C 1
ATOM 7205 O O . GLY B 1 415 ? 6.398 -20.859 17.625 1 85.81 415 GLY B O 1
ATOM 7206 N N . ASN B 1 416 ? 4.305 -20.359 17.094 1 84.88 416 ASN B N 1
ATOM 7207 C CA . ASN B 1 416 ? 4.469 -18.922 17.297 1 84.88 416 ASN B CA 1
ATOM 7208 C C . ASN B 1 416 ? 4.414 -18.562 18.781 1 84.88 416 ASN B C 1
ATOM 7210 O O . ASN B 1 416 ? 3.762 -19.234 19.562 1 84.88 416 ASN B O 1
ATOM 7214 N N . PRO B 1 417 ? 5.199 -17.422 19.094 1 77.75 417 PRO B N 1
ATOM 7215 C CA . PRO B 1 417 ? 5.098 -16.984 20.484 1 77.75 417 PRO B CA 1
ATOM 7216 C C . PRO B 1 417 ? 3.703 -16.469 20.844 1 77.75 417 PRO B C 1
ATOM 7218 O O . PRO B 1 417 ? 3.047 -15.836 20.016 1 77.75 417 PRO B O 1
ATOM 7221 N N . ILE B 1 418 ? 3.059 -17.016 21.797 1 68.38 418 ILE B N 1
ATOM 7222 C CA . ILE B 1 418 ? 1.748 -16.562 22.25 1 68.38 418 ILE B CA 1
ATOM 7223 C C . ILE B 1 418 ? 1.914 -15.477 23.312 1 68.38 418 ILE B C 1
ATOM 7225 O O . ILE B 1 418 ? 2.68 -15.641 24.266 1 68.38 418 ILE B O 1
ATOM 7229 N N . PRO B 1 419 ? 1.441 -14.227 22.969 1 58.75 419 PRO B N 1
ATOM 7230 C CA . PRO B 1 419 ? 1.516 -13.211 24.031 1 58.75 419 PRO B CA 1
ATOM 7231 C C . PRO B 1 419 ? 0.916 -13.688 25.344 1 58.75 419 PRO B C 1
ATOM 7233 O O . PRO B 1 419 ? -0.116 -14.367 25.344 1 58.75 419 PRO B O 1
ATOM 7236 N N . GLN B 1 420 ? 1.635 -14.047 26.25 1 47.44 420 GLN B N 1
ATOM 7237 C CA . GLN B 1 420 ? 1.073 -14.391 27.547 1 47.44 420 GLN B CA 1
ATOM 7238 C C . GLN B 1 420 ? 0.472 -13.164 28.234 1 47.44 420 GLN B C 1
ATOM 7240 O O . GLN B 1 420 ? 1.114 -12.117 28.312 1 47.44 420 GLN B O 1
ATOM 7245 N N . THR B 1 421 ? -0.65 -12.898 27.953 1 47.5 421 THR B N 1
ATOM 7246 C CA . THR B 1 421 ? -1.246 -11.922 28.859 1 47.5 421 THR B CA 1
ATOM 7247 C C . THR B 1 421 ? -0.905 -12.25 30.297 1 47.5 421 THR B C 1
ATOM 7249 O O . THR B 1 421 ? -1.317 -13.289 30.828 1 47.5 421 THR B O 1
ATOM 7252 N N . GLN B 1 422 ? 0.343 -11.977 30.719 1 36.62 422 GLN B N 1
ATOM 7253 C CA . GLN B 1 422 ? 0.383 -12.047 32.188 1 36.62 422 GLN B CA 1
ATOM 7254 C C . GLN B 1 422 ? -0.703 -11.172 32.812 1 36.62 422 GLN B C 1
ATOM 7256 O O . GLN B 1 422 ? -0.729 -9.961 32.594 1 36.62 422 GLN B O 1
ATOM 7261 N N . THR B 1 423 ? -1.756 -11.664 32.969 1 36.22 423 THR B N 1
ATOM 7262 C CA . THR B 1 423 ? -2.531 -10.992 34.031 1 36.22 423 THR B CA 1
ATOM 7263 C C . THR B 1 423 ? -1.678 -10.75 35.25 1 36.22 423 THR B C 1
ATOM 7265 O O . THR B 1 423 ? -1.306 -11.695 35.969 1 36.22 423 THR B O 1
ATOM 7268 N N . GLN B 1 424 ? -0.638 -9.891 35.156 1 32.5 424 GLN B N 1
ATOM 7269 C CA . GLN B 1 424 ? -0.168 -9.508 36.5 1 32.5 424 GLN B CA 1
ATOM 7270 C C . GLN B 1 424 ? -1.333 -9.375 37.469 1 32.5 424 GLN B C 1
ATOM 7272 O O . GLN B 1 424 ? -2.295 -8.648 37.188 1 32.5 424 GLN B O 1
ATOM 7277 N N . ASN B 1 425 ? -1.474 -10.398 38.281 1 29.8 425 ASN B N 1
ATOM 7278 C CA . ASN B 1 425 ? -2.312 -10.227 39.469 1 29.8 425 ASN B CA 1
ATOM 7279 C C . ASN B 1 425 ? -1.983 -8.93 40.219 1 29.8 425 ASN B C 1
ATOM 7281 O O . ASN B 1 425 ? -0.848 -8.734 40.656 1 29.8 425 ASN B O 1
ATOM 7285 N N . PRO B 1 426 ? -2.623 -7.836 39.969 1 32.56 426 PRO B N 1
ATOM 7286 C CA . PRO B 1 426 ? -2.379 -6.719 40.875 1 32.56 426 PRO B CA 1
ATOM 7287 C C . PRO B 1 426 ? -2.096 -7.176 42.312 1 32.56 426 PRO B C 1
ATOM 7289 O O . PRO B 1 426 ? -2.809 -8.031 42.844 1 32.56 426 PRO B O 1
ATOM 7292 N N . GLN B 1 427 ? -0.857 -7.273 42.75 1 25.94 427 GLN B N 1
ATOM 7293 C CA . GLN B 1 427 ? -0.629 -7.371 44.188 1 25.94 427 GLN B CA 1
ATOM 7294 C C . GLN B 1 427 ? -1.6 -6.484 44.938 1 25.94 427 GLN B C 1
ATOM 7296 O O . GLN B 1 427 ? -1.721 -5.293 44.656 1 25.94 427 GLN B O 1
ATOM 7301 N N . THR B 1 428 ? -2.574 -7.094 45.625 1 28.31 428 THR B N 1
ATOM 7302 C CA . THR B 1 428 ? -3.473 -6.512 46.625 1 28.31 428 THR B CA 1
ATOM 7303 C C . THR B 1 428 ? -2.684 -5.777 47.719 1 28.31 428 THR B C 1
ATOM 7305 O O . THR B 1 428 ? -1.991 -6.41 48.5 1 28.31 428 THR B O 1
ATOM 7308 N N . GLN B 1 429 ? -1.77 -4.762 47.438 1 23.86 429 GLN B N 1
ATOM 7309 C CA . GLN B 1 429 ? -1.396 -3.98 48.594 1 23.86 429 GLN B CA 1
ATOM 7310 C C . GLN B 1 429 ? -2.592 -3.766 49.531 1 23.86 429 GLN B C 1
ATOM 7312 O O . GLN B 1 429 ? -3.617 -3.229 49.094 1 23.86 429 GLN B O 1
ATOM 7317 N N . GLN B 1 430 ? -2.602 -4.543 50.656 1 25.31 430 GLN B N 1
ATOM 7318 C CA . GLN B 1 430 ? -3.488 -4.465 51.812 1 25.31 430 GLN B CA 1
ATOM 7319 C C . GLN B 1 430 ? -3.443 -3.076 52.438 1 25.31 430 GLN B C 1
ATOM 7321 O O . GLN B 1 430 ? -2.49 -2.74 53.156 1 25.31 430 GLN B O 1
ATOM 7326 N N . THR B 1 431 ? -3.314 -1.959 51.75 1 22.36 431 THR B N 1
ATOM 7327 C CA . THR B 1 431 ? -3.449 -0.82 52.656 1 22.36 431 THR B CA 1
ATOM 7328 C C . THR B 1 431 ? -4.621 -1.022 53.625 1 22.36 431 THR B C 1
ATOM 7330 O O . THR B 1 431 ? -5.738 -1.321 53.188 1 22.36 431 THR B O 1
ATOM 7333 N N . VAL B 1 432 ? -4.223 -1.342 54.906 1 26.45 432 VAL B N 1
ATOM 7334 C CA . VAL B 1 432 ? -5.055 -1.42 56.094 1 26.45 432 VAL B CA 1
ATOM 7335 C C . VAL B 1 432 ? -5.906 -0.158 56.219 1 26.45 432 VAL B C 1
ATOM 7337 O O . VAL B 1 432 ? -5.516 0.8 56.875 1 26.45 432 VAL B O 1
ATOM 7340 N N . GLY B 1 433 ? -6.008 0.717 55.188 1 19.67 433 GLY B N 1
ATOM 7341 C CA . GLY B 1 433 ? -6.707 1.924 55.594 1 19.67 433 GLY B CA 1
ATOM 7342 C C . GLY B 1 433 ? -7.922 1.646 56.469 1 19.67 433 GLY B C 1
ATOM 7343 O O . GLY B 1 433 ? -8.602 0.634 56.281 1 19.67 433 GLY B O 1
ATOM 7344 N N . GLU B 1 434 ? -7.75 2.025 57.75 1 21.73 434 GLU B N 1
ATOM 7345 C CA . GLU B 1 434 ? -8.734 2.189 58.844 1 21.73 434 GLU B CA 1
ATOM 7346 C C . GLU B 1 434 ? -10.07 2.684 58.281 1 21.73 434 GLU B C 1
ATOM 7348 O O . GLU B 1 434 ? -10.164 3.809 57.781 1 21.73 434 GLU B O 1
ATOM 7353 N N . SER B 1 435 ? -10.484 1.966 57.281 1 20 435 SER B N 1
ATOM 7354 C CA . SER B 1 435 ? -11.766 2.396 56.75 1 20 435 SER B CA 1
ATOM 7355 C C . SER B 1 435 ? -12.758 2.707 57.875 1 20 435 SER B C 1
ATOM 7357 O O . SER B 1 435 ? -13.156 1.816 58.625 1 20 435 SER B O 1
ATOM 7359 N N . ASP B 1 436 ? -12.234 3.695 58.625 1 20.03 436 ASP B N 1
ATOM 7360 C CA . ASP B 1 436 ? -13.211 4.254 59.562 1 20.03 436 ASP B CA 1
ATOM 7361 C C . ASP B 1 436 ? -14.594 4.34 58.906 1 20.03 436 ASP B C 1
ATOM 7363 O O . ASP B 1 436 ? -14.797 5.086 57.969 1 20.03 436 ASP B 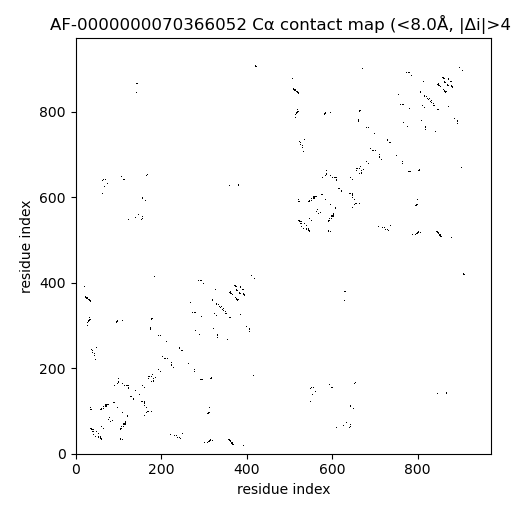O 1
ATOM 7367 N N . ASN B 1 437 ? -15.031 3.197 58.594 1 20.19 437 ASN B N 1
ATOM 7368 C CA . ASN B 1 437 ? -16.344 2.939 58 1 20.19 437 ASN B CA 1
ATOM 7369 C C . ASN B 1 437 ? -17.438 3.771 58.688 1 20.19 437 ASN B C 1
ATOM 7371 O O . ASN B 1 437 ? -17.953 3.395 59.75 1 20.19 437 ASN B O 1
ATOM 7375 N N . SER B 1 438 ? -16.984 5.043 58.906 1 18.39 438 SER B N 1
ATOM 7376 C CA . SER B 1 438 ? -18.062 5.805 59.5 1 18.39 438 SER B CA 1
ATOM 7377 C C . SER B 1 438 ? -19.391 5.516 58.812 1 18.39 438 SER B C 1
ATOM 7379 O O . SER B 1 438 ? -19.469 5.531 57.594 1 18.39 438 SER B O 1
ATOM 7381 N N . ALA B 1 439 ? -20.141 4.758 59.531 1 22.97 439 ALA B N 1
ATOM 7382 C CA . ALA B 1 439 ? -21.484 4.242 59.344 1 22.97 439 ALA B CA 1
ATOM 7383 C C . ALA B 1 439 ? -22.422 5.34 58.844 1 22.97 439 ALA B C 1
ATOM 7385 O O . ALA B 1 439 ? -23.609 5.086 58.594 1 22.97 439 ALA B O 1
ATOM 7386 N N . PRO B 1 440 ? -21.984 6.305 58.062 1 20.09 440 PRO B N 1
ATOM 7387 C CA . PRO B 1 440 ? -23.047 7.309 58.188 1 20.09 440 PRO B CA 1
ATOM 7388 C C . PRO B 1 440 ? -24.453 6.711 58.031 1 20.09 440 PRO B C 1
ATOM 7390 O O . PRO B 1 440 ? -24.594 5.633 57.438 1 20.09 440 PRO B O 1
ATOM 7393 N N . GLY B 1 441 ? -25.5 7.293 58.656 1 18.95 441 GLY B N 1
ATOM 7394 C CA . GLY B 1 441 ? -26.875 7.273 59.156 1 18.95 441 GLY B CA 1
ATOM 7395 C C . GLY B 1 441 ? -27.891 7.117 58.031 1 18.95 441 GLY B C 1
ATOM 7396 O O . GLY B 1 441 ? -29.078 7.355 58.25 1 18.95 441 GLY B O 1
ATOM 7397 N N . TRP B 1 442 ? -27.438 6.793 56.812 1 19.03 442 TRP B N 1
ATOM 7398 C CA . TRP B 1 442 ? -28.516 6.977 55.875 1 19.03 442 TRP B CA 1
ATOM 7399 C C . TRP B 1 442 ? -29.656 5.992 56.156 1 19.03 442 TRP B C 1
ATOM 7401 O O . TRP B 1 442 ? -29.578 4.82 55.781 1 19.03 442 TRP B O 1
ATOM 7411 N N . SER B 1 443 ? -29.906 5.703 57.469 1 19.06 443 SER B N 1
ATOM 7412 C CA . SER B 1 443 ? -30.766 4.605 57.906 1 19.06 443 SER B CA 1
ATOM 7413 C C . SER B 1 443 ? -31.969 4.457 56.969 1 19.06 443 SER B C 1
ATOM 7415 O O . SER B 1 443 ? -32.312 3.35 56.562 1 19.06 443 SER B O 1
ATOM 7417 N N . ILE B 1 444 ? -32.875 5.289 57.219 1 19.88 444 ILE B N 1
ATOM 7418 C CA . ILE B 1 444 ? -34.281 5.016 57.594 1 19.88 444 ILE B CA 1
ATOM 7419 C C . ILE B 1 444 ? -35.094 4.789 56.312 1 19.88 444 ILE B C 1
ATOM 7421 O O . ILE B 1 444 ? -36.125 4.094 56.344 1 19.88 444 ILE B O 1
ATOM 7425 N N . ALA B 1 445 ? -34.75 5.57 55.312 1 19.17 445 ALA B N 1
ATOM 7426 C CA . ALA B 1 445 ? -36.031 5.977 54.75 1 19.17 445 ALA B CA 1
ATOM 7427 C C . ALA B 1 445 ? -36.719 4.789 54.062 1 19.17 445 ALA B C 1
ATOM 7429 O O . ALA B 1 445 ? -37.938 4.605 54.25 1 19.17 445 ALA B O 1
ATOM 7430 N N . LEU B 1 446 ? -36.031 4.238 53.031 1 21.27 446 LEU B N 1
ATOM 7431 C CA . LEU B 1 446 ? -37 3.834 52.031 1 21.27 446 LEU B CA 1
ATOM 7432 C C . LEU B 1 446 ? -37.594 2.459 52.344 1 21.27 446 LEU B C 1
ATOM 7434 O O . LEU B 1 446 ? -37 1.437 51.969 1 21.27 446 LEU B O 1
ATOM 7438 N N . ILE B 1 447 ? -37.688 2.059 53.625 1 21.72 447 ILE B N 1
ATOM 7439 C CA . ILE B 1 447 ? -38.281 0.813 54.125 1 21.72 447 ILE B CA 1
ATOM 7440 C C . ILE B 1 447 ? -39.531 0.494 53.312 1 21.72 447 ILE B C 1
ATOM 7442 O O . ILE B 1 447 ? -39.875 -0.675 53.156 1 21.72 447 ILE B O 1
ATOM 7446 N N . VAL B 1 448 ? -40.344 1.509 53.188 1 21.81 448 VAL B N 1
ATOM 7447 C CA . VAL B 1 448 ? -41.781 1.297 53.281 1 21.81 448 VAL B CA 1
ATOM 7448 C C . VAL B 1 448 ? -42.281 0.497 52.094 1 21.81 448 VAL B C 1
ATOM 7450 O O . VAL B 1 448 ? -43.406 0.019 52.062 1 21.81 448 VAL B O 1
ATOM 7453 N N . ILE B 1 449 ? -41.469 0.487 51 1 22.22 449 ILE B N 1
ATOM 7454 C CA . ILE B 1 449 ? -42.344 0.328 49.812 1 22.22 449 ILE B CA 1
ATOM 7455 C C . ILE B 1 449 ? -42.719 -1.138 49.688 1 22.22 449 ILE B C 1
ATOM 7457 O O . ILE B 1 449 ? -43.594 -1.472 48.844 1 22.22 449 ILE B O 1
ATOM 7461 N N . PHE B 1 450 ? -42 -2.031 50.312 1 23.53 450 PHE B N 1
ATOM 7462 C CA . PHE B 1 450 ? -42.25 -3.387 49.844 1 23.53 450 PHE B CA 1
ATOM 7463 C C . PHE B 1 450 ? -43.656 -3.855 50.219 1 23.53 450 PHE B C 1
ATOM 7465 O O . PHE B 1 450 ? -44.031 -4.996 49.969 1 23.53 450 PHE B O 1
ATOM 7472 N N . GLY B 1 451 ? -44.156 -3.279 51.344 1 21.56 451 GLY B N 1
ATOM 7473 C CA . GLY B 1 451 ? -45.344 -3.936 51.875 1 21.56 451 GLY B CA 1
ATOM 7474 C C . GLY B 1 451 ? -46.406 -4.207 50.844 1 21.56 451 GLY B C 1
ATOM 7475 O O . GLY B 1 451 ? -47.062 -5.258 50.844 1 21.56 451 GLY B O 1
ATOM 7476 N N . VAL B 1 452 ? -46.781 -3.146 50.156 1 24.39 452 VAL B N 1
ATOM 7477 C CA . VAL B 1 452 ? -48.156 -3.08 49.656 1 24.39 452 VAL B CA 1
ATOM 7478 C C . VAL B 1 452 ? -48.344 -4.035 48.5 1 24.39 452 VAL B C 1
ATOM 7480 O O . VAL B 1 452 ? -49.469 -4.418 48.156 1 24.39 452 VAL B O 1
ATOM 7483 N N . LEU B 1 453 ? -47.25 -4.422 47.844 1 25.77 453 LEU B N 1
ATOM 7484 C CA . LEU B 1 453 ? -47.719 -5.043 46.594 1 25.77 453 LEU B CA 1
ATOM 7485 C C . LEU B 1 453 ? -48.188 -6.48 46.844 1 25.77 453 LEU B C 1
ATOM 7487 O O . LEU B 1 453 ? -48.5 -7.211 45.906 1 25.77 453 LEU B O 1
ATOM 7491 N N . PHE B 1 454 ? -47.906 -7.02 48.062 1 26.86 454 PHE B N 1
ATOM 7492 C CA . PHE B 1 454 ? -48.375 -8.391 48.281 1 26.86 454 PHE B CA 1
ATOM 7493 C C . PHE B 1 454 ? -49.844 -8.523 47.969 1 26.86 454 PHE B C 1
ATOM 7495 O O . PHE B 1 454 ? -50.312 -9.57 47.531 1 26.86 454 PHE B O 1
ATOM 7502 N N . GLY B 1 455 ? -50.625 -7.574 48.594 1 24.19 455 GLY B N 1
ATOM 7503 C CA . GLY B 1 455 ? -52.062 -7.793 48.75 1 24.19 455 GLY B CA 1
ATOM 7504 C C . GLY B 1 455 ? -52.781 -7.988 47.438 1 24.19 455 GLY B C 1
ATOM 7505 O O . GLY B 1 455 ? -53.844 -8.648 47.375 1 24.19 455 GLY B O 1
ATOM 7506 N N . ILE B 1 456 ? -52.406 -7.18 46.469 1 29.91 456 ILE B N 1
ATOM 7507 C CA . ILE B 1 456 ? -53.375 -7.082 45.406 1 29.91 456 ILE B CA 1
ATOM 7508 C C . ILE B 1 456 ? -53.312 -8.336 44.531 1 29.91 456 ILE B C 1
ATOM 7510 O O . ILE B 1 456 ? -53.875 -8.375 43.438 1 29.91 456 ILE B O 1
ATOM 7514 N N . THR B 1 457 ? -52.438 -9.281 44.875 1 28.09 457 THR B N 1
ATOM 7515 C CA . THR B 1 457 ? -52.562 -10.492 44.062 1 28.09 457 THR B CA 1
ATOM 7516 C C . THR B 1 457 ? -53.938 -11.117 44.219 1 28.09 457 THR B C 1
ATOM 7518 O O . THR B 1 457 ? -54.469 -11.664 43.25 1 28.09 457 THR B O 1
ATOM 7521 N N . MET B 1 458 ? -54.25 -11.266 45.594 1 28.73 458 MET B N 1
ATOM 7522 C CA . MET B 1 458 ? -55.375 -12.141 45.906 1 28.73 458 MET B CA 1
ATOM 7523 C C . MET B 1 458 ? -56.656 -11.648 45.25 1 28.73 458 MET B C 1
ATOM 7525 O O . MET B 1 458 ? -57.562 -12.43 45 1 28.73 458 MET B O 1
ATOM 7529 N N . VAL B 1 459 ? -56.844 -10.289 45.469 1 30.28 459 VAL B N 1
ATOM 7530 C CA . VAL B 1 459 ? -58.219 -9.898 45.156 1 30.28 459 VAL B CA 1
ATOM 7531 C C . VAL B 1 459 ? -58.5 -10.18 43.688 1 30.28 459 VAL B C 1
ATOM 7533 O O . VAL B 1 459 ? -59.625 -10.547 43.312 1 30.28 459 VAL B O 1
ATOM 7536 N N . VAL B 1 460 ? -57.438 -9.977 42.844 1 32.22 460 VAL B N 1
ATOM 7537 C CA . VAL B 1 460 ? -57.938 -10.188 41.469 1 32.22 460 VAL B CA 1
ATOM 7538 C C . VAL B 1 460 ? -58.188 -11.672 41.25 1 32.22 460 VAL B C 1
ATOM 7540 O O . VAL B 1 460 ? -58.969 -12.039 40.375 1 32.22 460 VAL B O 1
ATOM 7543 N N . ALA B 1 461 ? -57.5 -12.539 41.969 1 32.12 461 ALA B N 1
ATOM 7544 C CA . ALA B 1 461 ? -57.938 -13.922 41.781 1 32.12 461 ALA B CA 1
ATOM 7545 C C . ALA B 1 461 ? -59.406 -14.094 42.156 1 32.12 461 ALA B C 1
ATOM 7547 O O . ALA B 1 461 ? -60.125 -14.844 41.5 1 32.12 461 ALA B O 1
ATOM 7548 N N . PHE B 1 462 ? -59.656 -13.57 43.438 1 31.42 462 PHE B N 1
ATOM 7549 C CA . PHE B 1 462 ? -61.031 -13.828 43.875 1 31.42 462 PHE B CA 1
ATOM 7550 C C . PHE B 1 462 ? -62.031 -13.273 42.875 1 31.42 462 PHE B C 1
ATOM 7552 O O . PHE B 1 462 ? -63.094 -13.875 42.656 1 31.42 462 PHE B O 1
ATOM 7559 N N . TYR B 1 463 ? -61.75 -11.953 42.5 1 28.88 463 TYR B N 1
ATOM 7560 C CA . TYR B 1 463 ? -62.875 -11.445 41.75 1 28.88 463 TYR B CA 1
ATOM 7561 C C . TYR B 1 463 ? -63.125 -12.281 40.5 1 28.88 463 TYR B C 1
ATOM 7563 O O . TYR B 1 463 ? -64.25 -12.305 39.969 1 28.88 463 TYR B O 1
ATOM 7571 N N . PHE B 1 464 ? -61.969 -12.812 39.875 1 30.22 464 PHE B N 1
ATOM 7572 C CA . PHE B 1 464 ? -62.406 -13.609 38.719 1 30.22 464 PHE B CA 1
ATOM 7573 C C . PHE B 1 464 ? -62.969 -14.953 39.188 1 30.22 464 PHE B C 1
ATOM 7575 O O . PHE B 1 464 ? -63.375 -15.773 38.375 1 30.22 464 PHE B O 1
ATOM 7582 N N . TYR B 1 465 ? -62.625 -15.453 40.438 1 27.53 465 TYR B N 1
ATOM 7583 C CA . TYR B 1 465 ? -63.406 -16.641 40.781 1 27.53 465 TYR B CA 1
ATOM 7584 C C . TYR B 1 465 ? -64.875 -16.391 40.594 1 27.53 465 TYR B C 1
ATOM 7586 O O . TYR B 1 465 ? -65.625 -17.266 40.094 1 27.53 465 TYR B O 1
ATOM 7594 N N . LYS B 1 466 ? -65.438 -15.383 41.406 1 26.25 466 LYS B N 1
ATOM 7595 C CA . LYS B 1 466 ? -66.875 -15.352 41.5 1 26.25 466 LYS B CA 1
ATOM 7596 C C . LYS B 1 466 ? -67.5 -15.125 40.125 1 26.25 466 LYS B C 1
ATOM 7598 O O . LYS B 1 466 ? -68.688 -15.367 39.938 1 26.25 466 LYS B O 1
ATOM 7603 N N . SER B 1 467 ? -66.938 -14.266 39.281 1 25.09 467 SER B N 1
ATOM 7604 C CA . SER B 1 467 ? -67.75 -14.117 38.094 1 25.09 467 SER B CA 1
ATOM 7605 C C . SER B 1 467 ? -67.75 -15.391 37.25 1 25.09 467 SER B C 1
ATOM 7607 O O . SER B 1 467 ? -67.062 -15.477 36.219 1 25.09 467 SER B O 1
ATOM 7609 N N . SER B 1 468 ? -67.562 -16.688 37.812 1 25.31 468 SER B N 1
ATOM 7610 C CA . SER B 1 468 ? -67.938 -18.031 37.375 1 25.31 468 SER B CA 1
ATOM 7611 C C . SER B 1 468 ? -69.312 -18.016 36.625 1 25.31 468 SER B C 1
ATOM 7613 O O . SER B 1 468 ? -69.438 -18.594 35.562 1 25.31 468 SER B O 1
ATOM 7615 N N . ARG B 1 469 ? -70.5 -18.047 37.5 1 25.3 469 ARG B N 1
ATOM 7616 C CA . ARG B 1 469 ? -71.812 -18.672 37.344 1 25.3 469 ARG B CA 1
ATOM 7617 C C . ARG B 1 469 ? -72.625 -17.984 36.281 1 25.3 469 ARG B C 1
ATOM 7619 O O . ARG B 1 469 ? -73.562 -18.578 35.719 1 25.3 469 ARG B O 1
ATOM 7626 N N . ARG B 1 470 ? -72.75 -16.672 36.281 1 22.03 470 ARG B N 1
ATOM 7627 C CA . ARG B 1 470 ? -74 -16.344 35.625 1 22.03 470 ARG B CA 1
ATOM 7628 C C . ARG B 1 470 ? -73.938 -16.75 34.156 1 22.03 470 ARG B C 1
ATOM 7630 O O . ARG B 1 470 ? -75 -17.047 33.531 1 22.03 470 ARG B O 1
ATOM 7637 N N . PHE B 1 471 ? -72.75 -16.422 33.406 1 22.2 471 PHE B N 1
ATOM 7638 C CA . PHE B 1 471 ? -73.062 -16.609 31.984 1 22.2 471 PHE B CA 1
ATOM 7639 C C . PHE B 1 471 ? -73.125 -18.094 31.641 1 22.2 471 PHE B C 1
ATOM 7641 O O . PHE B 1 471 ? -72.688 -18.5 30.562 1 22.2 471 PHE B O 1
ATOM 7648 N N . LYS B 1 472 ? -73.25 -19.125 32.531 1 23.52 472 LYS B N 1
ATOM 7649 C CA . LYS B 1 472 ? -73.75 -20.469 32.281 1 23.52 472 LYS B CA 1
ATOM 7650 C C . LYS B 1 472 ? -75 -20.406 31.391 1 23.52 472 LYS B C 1
ATOM 7652 O O . LYS B 1 472 ?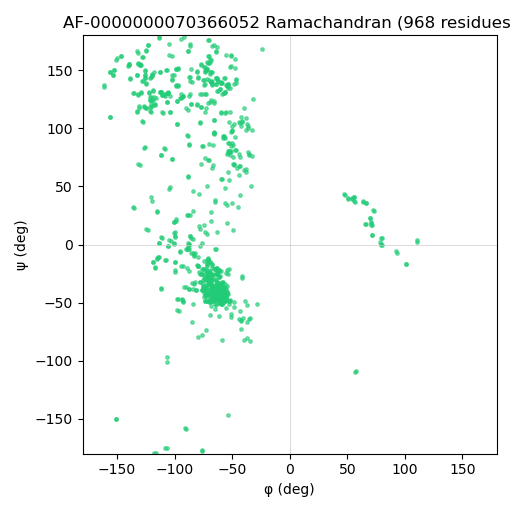 -75.188 -21.25 30.5 1 23.52 472 LYS B O 1
ATOM 7657 N N . GLN B 1 473 ? -76.125 -19.797 31.953 1 19.08 473 GLN B N 1
ATOM 7658 C CA . GLN B 1 473 ? -77.5 -20.125 31.562 1 19.08 473 GLN B CA 1
ATOM 7659 C C . GLN B 1 473 ? -77.75 -19.734 30.109 1 19.08 473 GLN B C 1
ATOM 7661 O O . GLN B 1 473 ? -78.75 -20.203 29.516 1 19.08 473 GLN B O 1
ATOM 7666 N N . TYR B 1 474 ? -77.312 -18.547 29.672 1 20.5 474 TYR B N 1
ATOM 7667 C CA . TYR B 1 474 ? -78.062 -18.234 28.453 1 20.5 474 TYR B CA 1
ATOM 7668 C C . TYR B 1 474 ? -77.75 -19.219 27.344 1 20.5 474 TYR B C 1
ATOM 7670 O O . TYR B 1 474 ? -76.688 -19.125 26.688 1 20.5 474 TYR B O 1
ATOM 7678 N N . MET B 1 475 ? -77.562 -20.641 27.656 1 20.83 475 MET B N 1
ATOM 7679 C CA . MET B 1 475 ? -77.75 -21.891 26.922 1 20.83 475 MET B CA 1
ATOM 7680 C C . MET B 1 475 ? -79 -21.812 26.016 1 20.83 475 MET B C 1
ATOM 7682 O O . MET B 1 475 ? -79.062 -22.5 25 1 20.83 475 MET B O 1
ATOM 7686 N N . SER B 1 476 ? -80.188 -21.734 26.625 1 19.98 476 SER B N 1
ATOM 7687 C CA . SER B 1 476 ? -81.438 -22.297 26.109 1 19.98 476 SER B CA 1
ATOM 7688 C C . SER B 1 476 ? -81.812 -21.656 24.766 1 19.98 476 SER B C 1
ATOM 7690 O O . SER B 1 476 ? -82.562 -22.266 23.969 1 19.98 476 SER B O 1
ATOM 7692 N N . ALA B 1 477 ? -82 -20.438 24.828 1 18.8 477 ALA B N 1
ATOM 7693 C CA . ALA B 1 477 ? -83 -20.047 23.859 1 18.8 477 ALA B CA 1
ATOM 7694 C C . ALA B 1 477 ? -82.75 -20.641 22.484 1 18.8 477 ALA B C 1
ATOM 7696 O O . ALA B 1 477 ? -81.562 -20.859 22.125 1 18.8 477 ALA B O 1
ATOM 7697 N N . LYS B 1 478 ? -84.062 -20.656 21.609 1 25.77 478 LYS B N 1
ATOM 7698 C CA . LYS B 1 478 ? -85.125 -20.844 20.641 1 25.77 478 LYS B CA 1
ATOM 7699 C C . LYS B 1 478 ? -84.625 -20.891 19.219 1 25.77 478 LYS B C 1
ATOM 7701 O O . LYS B 1 478 ? -83.938 -19.969 18.766 1 25.77 478 LYS B O 1
ATOM 7706 N N . GLN B 1 479 ? -84.875 -22.172 18.562 1 21.94 479 GLN B N 1
ATOM 7707 C CA . GLN B 1 479 ? -84.938 -23.266 17.594 1 21.94 479 GLN B CA 1
ATOM 7708 C C . GLN B 1 479 ? -85.188 -22.75 16.172 1 21.94 479 GLN B C 1
ATOM 7710 O O . GLN B 1 479 ? -84.75 -23.344 15.195 1 21.94 479 GLN B O 1
ATOM 7715 N N . GLU B 1 480 ? -86.312 -21.859 16 1 19.11 480 GLU B N 1
ATOM 7716 C CA . GLU B 1 480 ? -87.438 -21.766 15.062 1 19.11 480 GLU B CA 1
ATOM 7717 C C . GLU B 1 480 ? -86.938 -21.281 13.688 1 19.11 480 GLU B C 1
ATOM 7719 O O . GLU B 1 480 ? -87.438 -21.766 12.664 1 19.11 480 GLU B O 1
ATOM 7724 N N . LYS B 1 481 ? -86.562 -20.125 13.328 1 21.36 481 LYS B N 1
ATOM 7725 C CA . LYS B 1 481 ? -87.25 -19.516 12.172 1 21.36 481 LYS B CA 1
ATOM 7726 C C . LYS B 1 481 ? -86.75 -20.156 10.875 1 21.36 481 LYS B C 1
ATOM 7728 O O . LYS B 1 481 ? -87.562 -20.422 9.977 1 21.36 481 LYS B O 1
ATOM 7733 N N . GLU B 1 482 ? -85.625 -19.969 10.164 1 21.06 482 GLU B N 1
ATOM 7734 C CA . GLU B 1 482 ? -85.75 -20.125 8.719 1 21.06 482 GLU B CA 1
ATOM 7735 C C . GLU B 1 482 ? -85.812 -21.609 8.328 1 21.06 482 GLU B C 1
ATOM 7737 O O . GLU B 1 482 ? -84.812 -22.328 8.453 1 21.06 482 GLU B O 1
ATOM 7742 N N . ILE B 1 483 ? -87 -22.422 8.68 1 21.36 483 ILE B N 1
ATOM 7743 C CA . ILE B 1 483 ? -87.938 -23.203 7.852 1 21.36 483 ILE B CA 1
ATOM 7744 C C . ILE B 1 483 ? -88.125 -22.484 6.52 1 21.36 483 ILE B C 1
ATOM 7746 O O . ILE B 1 483 ? -88.312 -23.125 5.48 1 21.36 483 ILE B O 1
ATOM 7750 N N . THR B 1 484 ? -88.688 -21.203 6.387 1 20.75 484 THR B N 1
ATOM 7751 C CA . THR B 1 484 ? -89.75 -20.938 5.387 1 20.75 484 THR B CA 1
ATOM 7752 C C . THR B 1 484 ? -89.125 -20.75 4.008 1 20.75 484 THR B C 1
ATOM 7754 O O . THR B 1 484 ? -89.688 -21.156 2.994 1 20.75 484 THR B O 1
ATOM 7757 N N . THR B 1 485 ? -88.5 -19.5 3.598 1 22.14 485 THR B N 1
ATOM 7758 C CA . THR B 1 485 ? -88.75 -19.078 2.234 1 22.14 485 THR B CA 1
ATOM 7759 C C . THR B 1 485 ? -88 -19.891 1.229 1 22.14 485 THR B C 1
ATOM 7761 O O . THR B 1 485 ? -86.75 -19.953 1.302 1 22.14 485 THR B O 1
ATOM 7764 N N . VAL B 1 486 ? -89.062 -20.562 0.518 1 18.52 486 VAL B N 1
ATOM 7765 C CA . VAL B 1 486 ? -89.562 -20.531 -0.859 1 18.52 486 VAL B CA 1
ATOM 7766 C C . VAL B 1 486 ? -89.562 -19.094 -1.367 1 18.52 486 VAL B C 1
ATOM 7768 O O . VAL B 1 486 ? -90.125 -18.203 -0.709 1 18.52 486 VAL B O 1
#

Foldseek 3Di:
DPPPPPPPPPPPPPPPQVPPPPWFFFFKAKEWEFFQAAAADDPLQNLDPDPVCVVRHRAADPLRLVLLLVVLQVVLCVCCVPRVNDDLADDQFQEAAEEEPDNRLQSSSVSNVCNVRPQPRADFADPVQLVDPVSVCVLDDPDDDDDDDDSGGANDPSRGHDHDYYYDHLCCCLQFNLCDNVQVCLVVLLVCLCPDDVQVVVLVVCLVLLVVLCVLCVVSPRDSVPDGLVSLVSNVSNLQSCVSNVPVSCDPSSVVCVVPVLSVLLNQLSNLLSLQSSQPVDLLSLQLSNQVNVVVVVVSVPPNDHHRYYYYGHHQSNVSNVCSLQVQAHSVLSVVCVVVVVHHDPPDRHDRGGSHRGWMKMWIWIDDPNFIKIAMDTNRHQFQGQVSPDSMDGPVSVNVSSVVRHDPPSCVSSVHDDPPPPPPPPPPPPPVPDPDDDDDDPPDDPDDDPPDPPPPPPVVVVVVVPVVDDDDPVPDDVPDDDDDDD/DPPDPPPPPPPPPPPPQVPPPPWFFFFKAKEWEFFQAAAADDPLQNLDPDPVCVVRHRAADPLRLVLLLVVLQVVLCVCCVPRVNDDLADDQFQEAAEEEPDNRLQSSSVSNVCNVRPQPRADFADPVQLVDPVSVCVLDDPDDDDDDDDSGGANDPSRGHDHDYYYDHLCCCLQFNLCDNVQVCLVVLLVCLCPDDVQVVVLVVCLVLLVVLCVLCVVSPRDSVPDGLVSLVSNVSNLQSCVSNVPVSCDPSSVVCVVPVLSVLLNQLSNLLSLQSSQPVDLLSLQLSNQSNLVVVVVSVPPNDHHRYYYYGHHQSNVSNVCSLQVQAHSVLSVVCVVVVVHHDPPDRHDRGGSHRGWMKMWIWIDDPNFIKIAMDTNRGQFQGQVSPDSMDGPVSVNVSSVVRHDPPSCVSSVHDDPPPPPPPPPPPPPVPPCVVVVPDPPDPDPPDPPPPVPVVPVVVVVVVVVPPDVVPVPDDDDDDPPDDD